Protein AF-0000000084804149 (afdb_homodimer)

Structure (mmCIF, N/CA/C/O backbone):
data_AF-0000000084804149-model_v1
#
loop_
_entity.id
_entity.type
_entity.pdbx_description
1 polymer 'Aminotransferase class I/classII large domain-containing protein'
#
loop_
_atom_site.group_PDB
_atom_site.id
_atom_site.type_symbol
_atom_site.label_atom_id
_atom_site.label_alt_id
_atom_site.label_comp_id
_atom_site.label_asym_id
_atom_site.label_entity_id
_atom_site.label_seq_id
_atom_site.pdbx_PDB_ins_code
_atom_site.Cartn_x
_atom_site.Cartn_y
_atom_site.Cartn_z
_atom_site.occupancy
_atom_site.B_iso_or_equiv
_atom_site.auth_seq_id
_atom_site.auth_comp_id
_atom_site.auth_asym_id
_atom_site.auth_atom_id
_atom_site.pdbx_PDB_model_num
ATOM 1 N N . MET A 1 1 ? 23.688 -0.954 12.914 1 82.38 1 MET A N 1
ATOM 2 C CA . MET A 1 1 ? 22.234 -0.888 12.953 1 82.38 1 MET A CA 1
ATOM 3 C C . MET A 1 1 ? 21.625 -2.18 12.43 1 82.38 1 MET A C 1
ATOM 5 O O . MET A 1 1 ? 20.453 -2.473 12.703 1 82.38 1 MET A O 1
ATOM 9 N N . GLU A 1 2 ? 22.422 -2.996 11.734 1 77.81 2 GLU A N 1
ATOM 10 C CA . GLU A 1 2 ? 21.938 -4.258 11.18 1 77.81 2 GLU A CA 1
ATOM 11 C C . GLU A 1 2 ? 21.359 -5.156 12.273 1 77.81 2 GLU A C 1
ATOM 13 O O . GLU A 1 2 ? 20.344 -5.82 12.062 1 77.81 2 GLU A O 1
ATOM 18 N N . GLY A 1 3 ? 22.031 -5.098 13.383 1 82.75 3 GLY A N 1
ATOM 19 C CA . GLY A 1 3 ? 21.578 -5.91 14.5 1 82.75 3 GLY A CA 1
ATOM 20 C C . GLY A 1 3 ? 20.266 -5.438 15.086 1 82.75 3 GLY A C 1
ATOM 21 O O . GLY A 1 3 ? 19.672 -6.113 15.938 1 82.75 3 GLY A O 1
ATOM 22 N N . LYS A 1 4 ? 19.734 -4.359 14.516 1 88.19 4 LYS A N 1
ATOM 23 C CA . LYS A 1 4 ? 18.547 -3.752 15.125 1 88.19 4 LYS A CA 1
ATOM 24 C C . LYS A 1 4 ? 17.328 -3.918 14.234 1 88.19 4 LYS A C 1
ATOM 26 O O . LYS A 1 4 ? 16.297 -3.27 14.453 1 88.19 4 LYS A O 1
ATOM 31 N N . LEU A 1 5 ? 17.406 -4.773 13.258 1 91.94 5 LEU A N 1
ATOM 32 C CA . LEU A 1 5 ? 16.234 -5.129 12.445 1 91.94 5 LEU A CA 1
ATOM 33 C C . LEU A 1 5 ? 15.242 -5.953 13.258 1 91.94 5 LEU A C 1
ATOM 35 O O . LEU A 1 5 ? 15.609 -6.582 14.25 1 91.94 5 LEU A O 1
ATOM 39 N N . SER A 1 6 ? 14.031 -5.855 12.945 1 92.19 6 SER A N 1
ATOM 40 C CA . SER A 1 6 ? 13.008 -6.664 13.602 1 92.19 6 SER A CA 1
ATOM 41 C C . SER A 1 6 ? 13.258 -8.156 13.391 1 92.19 6 SER A C 1
ATOM 43 O O . SER A 1 6 ? 14 -8.539 12.484 1 92.19 6 SER A O 1
ATOM 45 N N . GLU A 1 7 ? 12.625 -8.945 14.195 1 88.56 7 GLU A N 1
ATOM 46 C CA . GLU A 1 7 ? 12.719 -10.398 14.055 1 88.56 7 GLU A CA 1
ATOM 47 C C . GLU A 1 7 ? 12.203 -10.859 12.695 1 88.56 7 GLU A C 1
ATOM 49 O O . GLU A 1 7 ? 12.797 -11.734 12.062 1 88.56 7 GLU A O 1
ATOM 54 N N . ALA A 1 8 ? 11.133 -10.266 12.312 1 83.94 8 ALA A N 1
ATOM 55 C CA . ALA A 1 8 ? 10.555 -10.617 11.016 1 83.94 8 ALA A CA 1
ATOM 56 C C . ALA A 1 8 ? 11.539 -10.336 9.883 1 83.94 8 ALA A C 1
ATOM 58 O O . ALA A 1 8 ? 11.672 -11.148 8.961 1 83.94 8 ALA A O 1
ATOM 59 N N . SER A 1 9 ? 12.227 -9.25 9.922 1 87.12 9 SER A N 1
ATOM 60 C CA . SER A 1 9 ? 13.1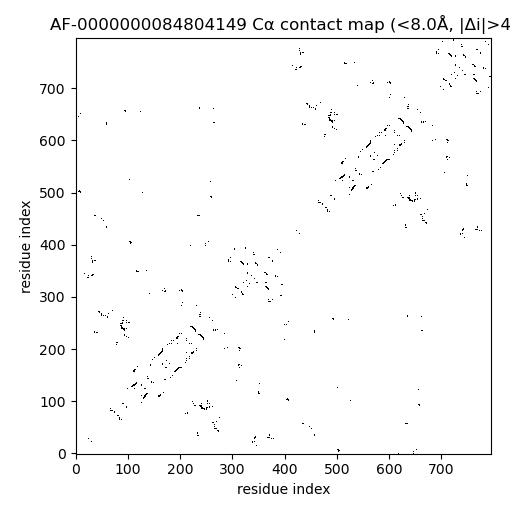8 -8.852 8.898 1 87.12 9 SER A CA 1
ATOM 61 C C . SER A 1 9 ? 14.422 -9.734 8.922 1 87.12 9 SER A C 1
ATOM 63 O O . SER A 1 9 ? 15.016 -10.016 7.883 1 87.12 9 SER A O 1
ATOM 65 N N . ARG A 1 10 ? 14.781 -10.109 10.039 1 85.44 10 ARG A N 1
ATOM 66 C CA . ARG A 1 10 ? 15.977 -10.945 10.172 1 85.44 10 ARG A CA 1
ATOM 67 C C . ARG A 1 10 ? 15.719 -12.344 9.625 1 85.44 10 ARG A C 1
ATOM 69 O O . ARG A 1 10 ? 16.641 -13.008 9.148 1 85.44 10 ARG A O 1
ATOM 76 N N . ARG A 1 11 ? 14.484 -12.758 9.648 1 77 11 ARG A N 1
ATOM 77 C CA . ARG A 1 11 ? 14.125 -14.086 9.164 1 77 11 ARG A CA 1
ATOM 78 C C . ARG A 1 11 ? 14.047 -14.117 7.645 1 77 11 ARG A C 1
ATOM 80 O O . ARG A 1 11 ? 14.109 -15.188 7.035 1 77 11 ARG A O 1
ATOM 87 N N . ALA A 1 12 ? 13.969 -12.891 7.211 1 73 12 ALA A N 1
ATOM 88 C CA . ALA A 1 12 ? 13.82 -12.836 5.762 1 73 12 ALA A CA 1
ATOM 89 C C . ALA A 1 12 ? 15.133 -13.172 5.059 1 73 12 ALA A C 1
ATOM 91 O O . ALA A 1 12 ? 16.141 -12.508 5.281 1 73 12 ALA A O 1
ATOM 92 N N . VAL A 1 13 ? 15.406 -14.312 4.648 1 61.81 13 VAL A N 1
ATOM 93 C CA . VAL A 1 13 ? 16.609 -14.75 3.943 1 61.81 13 VAL A CA 1
ATOM 94 C C . VAL A 1 13 ? 16.391 -14.641 2.436 1 61.81 13 VAL A C 1
ATOM 96 O O . VAL A 1 13 ? 15.281 -14.891 1.943 1 61.81 13 VAL A O 1
ATOM 99 N N . PRO A 1 14 ? 17.453 -14.031 1.902 1 60.12 14 PRO A N 1
ATOM 100 C CA . PRO A 1 14 ? 17.312 -14.055 0.444 1 60.12 14 PRO A CA 1
ATOM 101 C C . PRO A 1 14 ? 16.969 -15.438 -0.095 1 60.12 14 PRO A C 1
ATOM 103 O O . PRO A 1 14 ? 17.594 -16.422 0.298 1 60.12 14 PRO A O 1
ATOM 106 N N . SER A 1 15 ? 15.828 -15.5 -0.782 1 61.44 15 SER A N 1
ATOM 107 C CA . SER A 1 15 ? 15.359 -16.797 -1.273 1 61.44 15 SER A CA 1
ATOM 108 C C . SER A 1 15 ? 16.141 -17.234 -2.498 1 61.44 15 SER A C 1
ATOM 110 O O . SER A 1 15 ? 16.688 -16.406 -3.23 1 61.44 15 SER A O 1
ATOM 112 N N . PRO A 1 16 ? 16.609 -18.422 -2.51 1 63.97 16 PRO A N 1
ATOM 113 C CA . PRO A 1 16 ? 17.156 -18.953 -3.762 1 63.97 16 PRO A CA 1
ATOM 114 C C . PRO A 1 16 ? 16.406 -18.453 -4.992 1 63.97 16 PRO A C 1
ATOM 116 O O . PRO A 1 16 ? 17 -18.25 -6.051 1 63.97 16 PRO A O 1
ATOM 119 N N . ILE A 1 17 ? 15.266 -18.078 -4.742 1 69.88 17 ILE A N 1
ATOM 120 C CA . ILE A 1 17 ? 14.422 -17.594 -5.836 1 69.88 17 ILE A CA 1
ATOM 121 C C . ILE A 1 17 ? 14.875 -16.188 -6.254 1 69.88 17 ILE A C 1
ATOM 123 O O . ILE A 1 17 ? 14.891 -15.867 -7.441 1 69.88 17 ILE A O 1
ATOM 127 N N . GLN A 1 18 ? 15.305 -15.484 -5.301 1 72.38 18 GLN A N 1
ATOM 128 C CA . GLN A 1 18 ? 15.805 -14.148 -5.617 1 72.38 18 GLN A CA 1
ATOM 129 C C . GLN A 1 18 ? 17.078 -14.219 -6.449 1 72.38 18 GLN A C 1
ATOM 131 O O . GLN A 1 18 ? 17.281 -13.422 -7.367 1 72.38 18 GLN A O 1
ATOM 136 N N . GLN A 1 19 ? 17.922 -15.133 -6.152 1 78.56 19 GLN A N 1
ATOM 137 C CA . GLN A 1 19 ? 19.156 -15.328 -6.914 1 78.56 19 GLN A CA 1
ATOM 138 C C . GLN A 1 19 ? 18.844 -15.727 -8.359 1 78.56 19 GLN A C 1
ATOM 140 O O . GLN A 1 19 ? 19.531 -15.289 -9.281 1 78.56 19 GLN A O 1
ATOM 145 N N . LEU A 1 20 ? 17.891 -16.484 -8.531 1 87.5 20 LEU A N 1
ATOM 146 C CA . LEU A 1 20 ? 17.5 -16.938 -9.867 1 87.5 20 LEU A CA 1
ATOM 147 C C . LEU A 1 20 ? 16.953 -15.766 -10.688 1 87.5 20 LEU A C 1
ATOM 149 O O . LEU A 1 20 ? 17.156 -15.711 -11.906 1 87.5 20 LEU A O 1
ATOM 153 N N . SER A 1 21 ? 16.312 -14.852 -9.984 1 84.44 21 SER A N 1
ATOM 154 C CA . SER A 1 21 ? 15.828 -13.656 -10.672 1 84.44 21 SER A CA 1
ATOM 155 C C . SER A 1 21 ? 16.984 -12.82 -11.211 1 84.44 21 SER A C 1
ATOM 157 O O . SER A 1 21 ? 16.938 -12.336 -12.336 1 84.44 21 SER A O 1
ATOM 159 N N . HIS A 1 22 ? 18.031 -12.742 -10.445 1 83.19 22 HIS A N 1
ATOM 160 C CA . HIS A 1 22 ? 19.219 -12.008 -10.867 1 83.19 22 HIS A CA 1
ATOM 161 C C . HIS A 1 22 ? 19.906 -12.711 -12.031 1 83.19 22 HIS A C 1
ATOM 163 O O . HIS A 1 22 ? 20.359 -12.062 -12.977 1 83.19 22 HIS A O 1
ATOM 169 N N . LEU A 1 23 ? 20 -13.953 -11.898 1 88.75 23 LEU A N 1
ATOM 170 C CA . LEU A 1 23 ? 20.594 -14.75 -12.961 1 88.75 23 LEU A CA 1
ATOM 171 C C . LEU A 1 23 ? 19.828 -14.578 -14.266 1 88.75 23 LEU A C 1
ATOM 173 O O . LEU A 1 23 ? 20.422 -14.367 -15.328 1 88.75 23 LEU A O 1
ATOM 177 N N . ALA A 1 24 ? 18.578 -14.656 -14.234 1 92.56 24 ALA A N 1
ATOM 178 C CA . ALA A 1 24 ? 17.719 -14.516 -15.414 1 92.56 24 ALA A CA 1
ATOM 179 C C . ALA A 1 24 ? 17.922 -13.148 -16.078 1 92.56 24 ALA A C 1
ATOM 181 O O . ALA A 1 24 ? 17.969 -13.047 -17.297 1 92.56 24 ALA A O 1
ATOM 182 N N . GLN A 1 25 ? 18.047 -12.195 -15.234 1 87.56 25 GLN A N 1
ATOM 183 C CA . GLN A 1 25 ? 18.25 -10.844 -15.734 1 87.56 25 GLN A CA 1
ATOM 184 C C . GLN A 1 25 ? 19.625 -10.711 -16.406 1 87.56 25 GLN A C 1
ATOM 186 O O . GLN A 1 25 ? 19.75 -10.07 -17.453 1 87.56 25 GLN A O 1
ATOM 191 N N . SER A 1 26 ? 20.594 -11.25 -15.844 1 90.81 26 SER A N 1
ATOM 192 C CA . SER A 1 26 ? 21.969 -11.125 -16.328 1 90.81 26 SER A CA 1
ATOM 193 C C . SER A 1 26 ? 22.125 -11.758 -17.703 1 90.81 26 SER A C 1
ATOM 195 O O . SER A 1 26 ? 22.938 -11.312 -18.516 1 90.81 26 SER A O 1
ATOM 197 N N . VAL A 1 27 ? 21.281 -12.703 -18.047 1 93.56 27 VAL A N 1
ATOM 198 C CA . VAL A 1 27 ? 21.453 -13.398 -19.328 1 93.56 27 VAL A CA 1
ATOM 199 C C . VAL A 1 27 ? 20.328 -13.016 -20.281 1 93.56 27 VAL A C 1
ATOM 201 O O . VAL A 1 27 ? 20.25 -13.547 -21.391 1 93.56 27 VAL A O 1
ATOM 204 N N . GLY A 1 28 ? 19.422 -12.195 -19.781 1 93.69 28 GLY A N 1
ATOM 205 C CA . GLY A 1 28 ? 18.312 -11.781 -20.625 1 93.69 28 GLY A CA 1
ATOM 206 C C . GLY A 1 28 ? 17.344 -12.914 -20.953 1 93.69 28 GLY A C 1
ATOM 207 O O . GLY A 1 28 ? 16.938 -13.07 -22.109 1 93.69 28 GLY A O 1
ATOM 208 N N . ALA A 1 29 ? 17.062 -13.703 -20.016 1 97.06 29 ALA A N 1
ATOM 209 C CA . ALA A 1 29 ? 16.234 -14.891 -20.203 1 97.06 29 ALA A CA 1
ATOM 210 C C . ALA A 1 29 ? 14.797 -14.508 -20.547 1 97.06 29 ALA A C 1
ATOM 212 O O . ALA A 1 29 ? 14.281 -13.5 -20.062 1 97.06 29 ALA A O 1
ATOM 213 N N . VAL A 1 30 ? 14.211 -15.336 -21.422 1 97.69 30 VAL A N 1
ATOM 214 C CA . VAL A 1 30 ? 12.773 -15.234 -21.641 1 97.69 30 VAL A CA 1
ATOM 215 C C . VAL A 1 30 ? 12.039 -15.484 -20.328 1 97.69 30 VAL A C 1
ATOM 217 O O . VAL A 1 30 ? 12.312 -16.469 -19.641 1 97.69 30 VAL A O 1
ATOM 220 N N . ASN A 1 31 ? 11.117 -14.641 -19.984 1 96.38 31 ASN A N 1
ATOM 221 C CA . ASN A 1 31 ? 10.484 -14.664 -18.672 1 96.38 31 ASN A CA 1
ATOM 222 C C . ASN A 1 31 ? 9.234 -15.531 -18.672 1 96.38 31 ASN A C 1
ATOM 224 O O . ASN A 1 31 ? 8.156 -15.086 -19.062 1 96.38 31 ASN A O 1
ATOM 228 N N . LEU A 1 32 ? 9.32 -16.703 -18.203 1 98 32 LEU A N 1
ATOM 229 C CA . LEU A 1 32 ? 8.164 -17.531 -17.922 1 98 32 LEU A CA 1
ATOM 230 C C . LEU A 1 32 ? 8.016 -17.766 -16.422 1 98 32 LEU A C 1
ATOM 232 O O . LEU A 1 32 ? 7.367 -18.719 -15.992 1 98 32 LEU A O 1
ATOM 236 N N . ALA A 1 33 ? 8.75 -16.969 -15.648 1 95.5 33 ALA A N 1
ATOM 237 C CA . ALA A 1 33 ? 8.75 -17.094 -14.195 1 95.5 33 ALA A CA 1
ATOM 238 C C . ALA A 1 33 ? 7.621 -16.281 -13.57 1 95.5 33 ALA A C 1
ATOM 240 O O . ALA A 1 33 ? 6.891 -16.766 -12.711 1 95.5 33 ALA A O 1
ATOM 241 N N . GLU A 1 34 ? 7.473 -15.047 -14.039 1 92.38 34 GLU A N 1
ATOM 242 C CA . GLU A 1 34 ? 6.598 -14.102 -13.352 1 92.38 34 GLU A CA 1
ATOM 243 C C . GLU A 1 34 ? 5.203 -14.086 -13.969 1 92.38 34 GLU A C 1
ATOM 245 O O . GLU A 1 34 ? 5.059 -14.164 -15.195 1 92.38 34 GLU A O 1
ATOM 250 N N . GLY A 1 35 ? 4.234 -13.953 -13.109 1 93.56 35 GLY A N 1
ATOM 251 C CA . GLY A 1 35 ? 2.838 -14.062 -13.5 1 93.56 35 GLY A CA 1
ATOM 252 C C . GLY A 1 35 ? 2.229 -12.734 -13.922 1 93.56 35 GLY A C 1
ATOM 253 O O . GLY A 1 35 ? 1.151 -12.367 -13.453 1 93.56 35 GLY A O 1
ATOM 254 N N . PHE A 1 36 ? 2.914 -11.953 -14.742 1 94.62 36 PHE A N 1
ATOM 255 C CA . PHE A 1 36 ? 2.311 -10.766 -15.336 1 94.62 36 PHE A CA 1
ATOM 256 C C . PHE A 1 36 ? 2.52 -10.75 -16.844 1 94.62 36 PHE A C 1
ATOM 258 O O . PHE A 1 36 ? 3.547 -11.219 -17.344 1 94.62 36 PHE A O 1
ATOM 265 N N . PRO A 1 37 ? 1.593 -10.219 -17.594 1 97 37 PRO A N 1
ATOM 266 C CA . PRO A 1 37 ? 1.609 -10.25 -19.062 1 97 37 PRO A CA 1
ATOM 267 C C . PRO A 1 37 ? 2.664 -9.328 -19.672 1 97 37 PRO A C 1
ATOM 269 O O . PRO A 1 37 ? 3.064 -8.344 -19.031 1 97 37 PRO A O 1
ATOM 272 N N . ASP A 1 38 ? 3.123 -9.695 -20.828 1 96.81 38 ASP A N 1
ATOM 273 C CA . ASP A 1 38 ? 4.023 -8.812 -21.562 1 96.81 38 ASP A CA 1
ATOM 274 C C . ASP A 1 38 ? 3.369 -8.312 -22.844 1 96.81 38 ASP A C 1
ATOM 276 O O . ASP A 1 38 ? 4.059 -7.949 -23.797 1 96.81 38 ASP A O 1
ATOM 280 N N . PHE A 1 39 ? 2.076 -8.43 -22.953 1 97.38 39 PHE A N 1
ATOM 281 C CA . PHE A 1 39 ? 1.285 -7.852 -24.031 1 97.38 39 PHE A CA 1
ATOM 282 C C . PHE A 1 39 ? 0.462 -6.672 -23.531 1 97.38 39 PHE A C 1
ATOM 284 O O . PHE A 1 39 ? 0.317 -6.477 -22.328 1 97.38 39 PHE A O 1
ATOM 291 N N . PRO A 1 40 ? -0.136 -5.832 -24.391 1 97.25 40 PRO A N 1
ATOM 292 C CA . PRO A 1 40 ? -0.781 -4.578 -23.984 1 97.25 40 PRO A CA 1
ATOM 293 C C . PRO A 1 40 ? -2.068 -4.809 -23.203 1 97.25 40 PRO A C 1
ATOM 295 O O . PRO A 1 40 ? -2.781 -5.785 -23.438 1 97.25 40 PRO A O 1
ATOM 298 N N . ALA A 1 41 ? -2.309 -3.9 -22.297 1 97.69 41 ALA A N 1
ATOM 299 C CA . ALA A 1 41 ? -3.615 -3.826 -21.656 1 97.69 41 ALA A CA 1
ATOM 300 C C . ALA A 1 41 ? -4.688 -3.361 -22.625 1 97.69 41 ALA A C 1
ATOM 302 O O . ALA A 1 41 ? -4.375 -2.811 -23.688 1 97.69 41 ALA A O 1
ATOM 303 N N . PRO A 1 42 ? -5.938 -3.588 -22.328 1 97.44 42 PRO A N 1
ATOM 304 C CA . PRO A 1 42 ? -7.008 -3.139 -23.219 1 97.44 42 PRO A CA 1
ATOM 305 C C . PRO A 1 42 ? -6.969 -1.635 -23.469 1 97.44 42 PRO A C 1
ATOM 307 O O . PRO A 1 42 ? -6.793 -0.85 -22.531 1 97.44 42 PRO A O 1
ATOM 310 N N . ALA A 1 43 ? -7.191 -1.241 -24.688 1 97.38 43 ALA A N 1
ATOM 311 C CA . ALA A 1 43 ? -7.051 0.146 -25.125 1 97.38 43 ALA A CA 1
ATOM 312 C C . ALA A 1 43 ? -8.016 1.058 -24.375 1 97.38 43 ALA A C 1
ATOM 314 O O . ALA A 1 43 ? -7.656 2.168 -23.984 1 97.38 43 ALA A O 1
ATOM 315 N N . HIS A 1 44 ? -9.234 0.61 -24.203 1 96.81 44 HIS A N 1
ATOM 316 C CA . HIS A 1 44 ? -10.25 1.451 -23.578 1 96.81 44 HIS A CA 1
ATOM 317 C C . HIS A 1 44 ? -9.922 1.683 -22.094 1 96.81 44 HIS A C 1
ATOM 319 O O . HIS A 1 44 ? -10.258 2.734 -21.547 1 96.81 44 HIS A O 1
ATOM 325 N N . VAL A 1 45 ? -9.305 0.732 -21.453 1 98.31 45 VAL A N 1
ATOM 326 C CA . VAL A 1 45 ? -8.906 0.863 -20.062 1 98.31 45 VAL A CA 1
ATOM 327 C C . VAL A 1 45 ? -7.762 1.867 -19.938 1 98.31 45 VAL A C 1
ATOM 329 O O . VAL A 1 45 ? -7.781 2.746 -19.078 1 98.31 45 VAL A O 1
ATOM 332 N N . LYS A 1 46 ? -6.754 1.818 -20.812 1 98.69 46 LYS A N 1
ATOM 333 C CA . LYS A 1 46 ? -5.641 2.764 -20.844 1 98.69 46 LYS A CA 1
ATOM 334 C C . LYS A 1 46 ? -6.133 4.184 -21.094 1 98.69 46 LYS A C 1
ATOM 336 O O . LYS A 1 46 ? -5.668 5.133 -20.453 1 98.69 46 LYS A O 1
ATOM 341 N N . ALA A 1 47 ? -7.078 4.305 -22.016 1 98.56 47 ALA A N 1
ATOM 342 C CA . ALA A 1 47 ? -7.637 5.609 -22.344 1 98.56 47 ALA A CA 1
ATOM 343 C C . ALA A 1 47 ? -8.336 6.234 -21.141 1 98.56 47 ALA A C 1
ATOM 345 O O . ALA A 1 47 ? -8.234 7.445 -20.922 1 98.56 47 ALA A O 1
ATOM 346 N N . ALA A 1 48 ? -9.062 5.43 -20.391 1 98.75 48 ALA A N 1
ATOM 347 C CA . ALA A 1 48 ? -9.758 5.914 -19.203 1 98.75 48 ALA A CA 1
ATOM 348 C C . ALA A 1 48 ? -8.773 6.434 -18.156 1 98.75 48 ALA A C 1
ATOM 350 O O . ALA A 1 48 ? -9.039 7.445 -17.5 1 98.75 48 ALA A O 1
ATOM 351 N N . ALA A 1 49 ? -7.672 5.754 -17.984 1 98.88 49 ALA A N 1
ATOM 352 C CA . ALA A 1 49 ? -6.652 6.195 -17.047 1 98.88 49 ALA A CA 1
ATOM 353 C C . ALA A 1 49 ? -6.043 7.523 -17.469 1 98.88 49 ALA A C 1
ATOM 355 O O . ALA A 1 49 ? -5.879 8.43 -16.656 1 98.88 49 ALA A O 1
ATOM 356 N N . ALA A 1 50 ? -5.672 7.586 -18.734 1 98.75 50 ALA A N 1
ATOM 357 C CA . ALA A 1 50 ? -5.098 8.82 -19.266 1 98.75 50 ALA A CA 1
ATOM 358 C C . ALA A 1 50 ? -6.066 9.992 -19.109 1 98.75 50 ALA A C 1
ATOM 360 O O . ALA A 1 50 ? -5.656 11.102 -18.766 1 98.75 50 ALA A O 1
ATOM 361 N N . ALA A 1 51 ? -7.328 9.742 -19.359 1 98.75 51 ALA A N 1
ATOM 362 C CA . ALA A 1 51 ? -8.352 10.781 -19.25 1 98.75 51 ALA A CA 1
ATOM 363 C C . ALA A 1 51 ? -8.469 11.258 -17.797 1 98.75 51 ALA A C 1
ATOM 365 O O . ALA A 1 51 ? -8.656 12.453 -17.547 1 98.75 51 ALA A O 1
ATOM 366 N N . ALA A 1 52 ? -8.422 10.352 -16.844 1 98.81 52 ALA A N 1
ATOM 367 C CA . ALA A 1 52 ? -8.5 10.711 -15.438 1 98.81 52 ALA A CA 1
ATOM 368 C C . ALA A 1 52 ? -7.332 11.602 -15.031 1 98.81 52 ALA A C 1
ATOM 370 O O . ALA A 1 52 ? -7.516 12.586 -14.312 1 98.81 52 ALA A O 1
ATOM 371 N N . ILE A 1 53 ? -6.117 11.25 -15.469 1 98.88 53 ILE A N 1
ATOM 372 C CA . ILE A 1 53 ? -4.922 12.031 -15.18 1 98.88 53 ILE A CA 1
ATOM 373 C C . ILE A 1 53 ? -5.074 13.438 -15.766 1 98.88 53 ILE A C 1
ATOM 375 O O . ILE A 1 53 ? -4.793 14.43 -15.094 1 98.88 53 ILE A O 1
ATOM 379 N N . ALA A 1 54 ? -5.555 13.492 -16.953 1 98.44 54 ALA A N 1
ATOM 380 C CA . ALA A 1 54 ? -5.699 14.758 -17.672 1 98.44 54 ALA A CA 1
ATOM 381 C C . ALA A 1 54 ? -6.746 15.648 -17 1 98.44 54 ALA A C 1
ATOM 383 O O . ALA A 1 54 ? -6.617 16.875 -17 1 98.44 54 ALA A O 1
ATOM 384 N N . SER A 1 55 ? -7.77 15.039 -16.469 1 98.06 55 SER A N 1
ATOM 385 C CA . SER A 1 55 ? -8.852 15.773 -15.812 1 98.06 55 SER A CA 1
ATOM 386 C C . SER A 1 55 ? -8.484 16.125 -14.375 1 98.06 55 SER A C 1
ATOM 388 O O . SER A 1 55 ? -9.344 16.562 -13.602 1 98.06 55 SER A O 1
ATOM 390 N N . ASP A 1 56 ? -7.254 15.82 -13.93 1 97.75 56 ASP A N 1
ATOM 391 C CA . ASP A 1 56 ? -6.641 16.172 -12.648 1 97.75 56 ASP A CA 1
ATOM 392 C C . ASP A 1 56 ? -7.328 15.438 -11.492 1 97.75 56 ASP A C 1
ATOM 394 O O . ASP A 1 56 ? -7.48 15.992 -10.406 1 97.75 56 ASP A O 1
ATOM 398 N N . LEU A 1 57 ? -7.828 14.266 -11.781 1 98.12 57 LEU A N 1
ATOM 399 C CA . LEU A 1 57 ? -8.211 13.344 -10.711 1 98.12 57 LEU A CA 1
ATOM 400 C C . LEU A 1 57 ? -6.984 12.633 -10.148 1 98.12 57 LEU A C 1
ATOM 402 O O . LEU A 1 57 ? -6.902 11.398 -10.195 1 98.12 57 LEU A O 1
ATOM 406 N N . ASN A 1 58 ? -6.039 13.461 -9.656 1 98.62 58 ASN A N 1
ATOM 407 C CA . ASN A 1 58 ? -4.711 12.977 -9.289 1 98.62 58 ASN A CA 1
ATOM 408 C C . ASN A 1 58 ? -4.492 13.039 -7.777 1 98.62 58 ASN A C 1
ATOM 410 O O . ASN A 1 58 ? -3.404 12.734 -7.289 1 98.62 58 ASN A O 1
ATOM 414 N N . GLN A 1 59 ? -5.488 13.445 -6.961 1 98.06 59 GLN A N 1
ATOM 415 C CA . GLN A 1 59 ? -5.387 13.539 -5.508 1 98.06 59 GLN A CA 1
ATOM 416 C C . GLN A 1 59 ? -6.008 12.312 -4.832 1 98.06 59 GLN A C 1
ATOM 418 O O . GLN A 1 59 ? -6.695 11.523 -5.48 1 98.06 59 GLN A O 1
ATOM 423 N N . TYR A 1 60 ? -5.73 12.172 -3.496 1 95.12 60 TYR A N 1
ATOM 424 C CA . TYR A 1 60 ? -6.375 11.109 -2.736 1 95.12 60 TYR A CA 1
ATOM 425 C C . TYR A 1 60 ? -7.844 10.977 -3.123 1 95.12 60 TYR A C 1
ATOM 427 O O . TYR A 1 60 ? -8.539 11.984 -3.285 1 95.12 60 TYR A O 1
ATOM 435 N N . ARG A 1 61 ? -8.25 9.633 -3.27 1 92.38 61 ARG A N 1
ATOM 436 C CA . ARG A 1 61 ? -9.641 9.484 -3.68 1 92.38 61 ARG A CA 1
ATOM 437 C C . ARG A 1 61 ? -10.164 8.086 -3.348 1 92.38 61 ARG A C 1
ATOM 439 O O . ARG A 1 61 ? -9.398 7.121 -3.34 1 92.38 61 ARG A O 1
ATOM 446 N N . HIS A 1 62 ? -11.414 8.055 -2.984 1 95.56 62 HIS A N 1
ATOM 447 C CA . HIS A 1 62 ? -12.234 6.852 -3.023 1 95.56 62 HIS A CA 1
ATOM 448 C C . HIS A 1 62 ? -13.273 6.93 -4.141 1 95.56 62 HIS A C 1
ATOM 450 O O . HIS A 1 62 ? -14.148 7.797 -4.121 1 95.56 62 HIS A O 1
ATOM 456 N N . VAL A 1 63 ? -13.172 6.094 -5.105 1 98 63 VAL A N 1
ATOM 457 C CA . VAL A 1 63 ? -14.102 6.102 -6.227 1 98 63 VAL A CA 1
ATOM 458 C C . VAL A 1 63 ? -15.234 5.113 -5.965 1 98 63 VAL A C 1
ATOM 460 O O . VAL A 1 63 ? -15.102 3.918 -6.234 1 98 63 VAL A O 1
ATOM 463 N N . GLN A 1 64 ? -16.328 5.605 -5.539 1 97.75 64 GLN A N 1
ATOM 464 C CA . GLN A 1 64 ? -17.484 4.82 -5.145 1 97.75 64 GLN A CA 1
ATOM 465 C C . GLN A 1 64 ? -17.969 3.945 -6.297 1 97.75 64 GLN A C 1
ATOM 467 O O . GLN A 1 64 ? -18.484 2.844 -6.074 1 97.75 64 GLN A O 1
ATOM 472 N N . GLY A 1 65 ? -17.797 4.352 -7.504 1 98.62 65 GLY A N 1
ATOM 473 C CA . GLY A 1 65 ? -18.234 3.625 -8.688 1 98.62 65 GLY A CA 1
ATOM 474 C C . GLY A 1 65 ? -17.688 2.211 -8.758 1 98.62 65 GLY A C 1
ATOM 475 O O . GLY A 1 65 ? -18.359 1.31 -9.266 1 98.62 65 GLY A O 1
ATOM 476 N N . ILE A 1 66 ? -16.5 1.97 -8.258 1 98.81 66 ILE A N 1
ATOM 477 C CA . ILE A 1 66 ? -15.922 0.633 -8.227 1 98.81 66 ILE A CA 1
ATOM 478 C C . ILE A 1 66 ? -16.797 -0.294 -7.387 1 98.81 66 ILE A C 1
ATOM 480 O O . ILE A 1 66 ? -17.156 -1.387 -7.832 1 98.81 66 ILE A O 1
ATOM 484 N N . CYS A 1 67 ? -17.141 0.175 -6.203 1 98.88 67 CYS A N 1
ATOM 485 C CA . CYS A 1 67 ? -17.969 -0.61 -5.289 1 98.88 67 CYS A CA 1
ATOM 486 C C . CYS A 1 67 ? -19.328 -0.9 -5.898 1 98.88 67 CYS A C 1
ATOM 488 O O . CYS A 1 67 ? -19.859 -2.008 -5.762 1 98.88 67 CYS A O 1
ATOM 490 N N . ASP A 1 68 ? -19.922 0.109 -6.594 1 98.88 68 ASP A N 1
ATOM 491 C CA . ASP A 1 68 ? -21.234 -0.045 -7.215 1 98.88 68 ASP A CA 1
ATOM 492 C C . ASP A 1 68 ? -21.219 -1.146 -8.273 1 98.88 68 ASP A C 1
ATOM 494 O O . ASP A 1 68 ? -22.078 -2.023 -8.281 1 98.88 68 ASP A O 1
ATOM 498 N N . VAL A 1 69 ? -20.25 -1.105 -9.141 1 98.75 69 VAL A N 1
ATOM 499 C CA . VAL A 1 69 ? -20.156 -2.07 -10.234 1 98.75 69 VAL A CA 1
ATOM 500 C C . VAL A 1 69 ? -19.875 -3.463 -9.672 1 98.75 69 VAL A C 1
ATOM 502 O O . VAL A 1 69 ? -20.438 -4.453 -10.133 1 98.75 69 VAL A O 1
ATOM 505 N N . LEU A 1 70 ? -19 -3.555 -8.664 1 98.75 70 LEU A N 1
ATOM 506 C CA . LEU A 1 70 ? -18.672 -4.84 -8.062 1 98.75 70 LEU A CA 1
ATOM 507 C C . LEU A 1 70 ? -19.891 -5.457 -7.383 1 98.75 70 LEU A C 1
ATOM 509 O O . LEU A 1 70 ? -20.109 -6.664 -7.477 1 98.75 70 LEU A O 1
ATOM 513 N N . SER A 1 71 ? -20.609 -4.613 -6.66 1 98.75 71 SER A N 1
ATOM 514 C CA . SER A 1 71 ? -21.828 -5.094 -6.016 1 98.75 71 SER A CA 1
ATOM 515 C C . SER A 1 71 ? -22.781 -5.703 -7.031 1 98.75 71 SER A C 1
ATOM 517 O O . SER A 1 71 ? -23.328 -6.793 -6.812 1 98.75 71 SER A O 1
ATOM 519 N N . GLU A 1 72 ? -22.984 -5.047 -8.117 1 98.38 72 GLU A N 1
ATOM 520 C CA . GLU A 1 72 ? -23.875 -5.539 -9.172 1 98.38 72 GLU A CA 1
ATOM 521 C C . GLU A 1 72 ? -23.344 -6.832 -9.781 1 98.38 72 GLU A C 1
ATOM 523 O O . GLU A 1 72 ? -24.109 -7.762 -10.047 1 98.38 72 GLU A O 1
ATOM 528 N N . THR A 1 73 ? -22.094 -6.875 -10 1 97.31 73 THR A N 1
ATOM 529 C CA . THR A 1 73 ? -21.469 -8.047 -10.602 1 97.31 73 THR A CA 1
ATOM 530 C C . THR A 1 73 ? -21.578 -9.25 -9.68 1 97.31 73 THR A C 1
ATOM 532 O O . THR A 1 73 ? -21.859 -10.367 -10.125 1 97.31 73 THR A O 1
ATOM 535 N N . MET A 1 74 ? -21.312 -9.062 -8.391 1 97.88 74 MET A N 1
ATOM 536 C CA . MET A 1 74 ? -21.375 -10.148 -7.414 1 97.88 74 MET A CA 1
ATOM 537 C C . MET A 1 74 ? -22.797 -10.703 -7.324 1 97.88 74 MET A C 1
ATOM 539 O O . MET A 1 74 ? -22.984 -11.914 -7.188 1 97.88 74 MET A O 1
ATOM 543 N N . LYS A 1 75 ? -23.75 -9.805 -7.402 1 98 75 LYS A N 1
ATOM 544 C CA . LYS A 1 75 ? -25.156 -10.242 -7.426 1 98 75 LYS A CA 1
ATOM 545 C C . LYS A 1 75 ? -25.438 -11.078 -8.664 1 98 75 LYS A C 1
ATOM 547 O O . LYS A 1 75 ? -26 -12.172 -8.562 1 98 75 LYS A O 1
ATOM 552 N N . ARG A 1 76 ? -25.062 -10.648 -9.75 1 96.12 76 ARG A N 1
ATOM 553 C CA . ARG A 1 76 ? -25.359 -11.281 -11.031 1 96.12 76 ARG A CA 1
ATOM 554 C C . ARG A 1 76 ? -24.656 -12.617 -11.164 1 96.12 76 ARG A C 1
ATOM 556 O O . ARG A 1 76 ? -25.25 -13.609 -11.586 1 96.12 76 ARG A O 1
ATOM 563 N N . GLU A 1 77 ? -23.406 -12.656 -10.758 1 94.06 77 GLU A N 1
ATOM 564 C CA . GLU A 1 77 ? -22.562 -13.812 -11.055 1 94.06 77 GLU A CA 1
ATOM 565 C C . GLU A 1 77 ? -22.609 -14.836 -9.922 1 94.06 77 GLU A C 1
ATOM 567 O O . GLU A 1 77 ? -22.453 -16.031 -10.148 1 94.06 77 GLU A O 1
ATOM 572 N N . HIS A 1 78 ? -22.812 -14.344 -8.695 1 95.62 78 HIS A N 1
ATOM 573 C CA . HIS A 1 78 ? -22.656 -15.25 -7.562 1 95.62 78 HIS A CA 1
ATOM 574 C C . HIS A 1 78 ? -23.875 -15.227 -6.66 1 95.62 78 HIS A C 1
ATOM 576 O O . HIS A 1 78 ? -23.953 -15.977 -5.68 1 95.62 78 HIS A O 1
ATOM 582 N N . GLY A 1 79 ? -24.844 -14.383 -6.926 1 96.56 79 GLY A N 1
ATOM 583 C CA . GLY A 1 79 ? -26 -14.258 -6.059 1 96.56 79 GLY A CA 1
ATOM 584 C C . GLY A 1 79 ? -25.672 -13.664 -4.703 1 96.56 79 GLY A C 1
ATOM 585 O O . GLY A 1 79 ? -26.359 -13.938 -3.715 1 96.56 79 GLY A O 1
ATOM 586 N N . LEU A 1 80 ? -24.578 -12.922 -4.629 1 97.69 80 LEU A N 1
ATOM 587 C CA . LEU A 1 80 ? -24.156 -12.273 -3.396 1 97.69 80 LEU A CA 1
ATOM 588 C C . LEU A 1 80 ? -24.719 -10.859 -3.305 1 97.69 80 LEU A C 1
ATOM 590 O O . LEU A 1 80 ? -24.5 -10.039 -4.199 1 97.69 80 LEU A O 1
ATOM 594 N N . TYR A 1 81 ? -25.422 -10.594 -2.273 1 98 81 TYR A N 1
ATOM 595 C CA . TYR A 1 81 ? -25.953 -9.266 -2.031 1 98 81 TYR A CA 1
ATOM 596 C C . TYR A 1 81 ? -25.094 -8.492 -1.042 1 98 81 TYR A C 1
ATOM 598 O O . TYR A 1 81 ? -25.156 -8.727 0.167 1 98 81 TYR A O 1
ATOM 606 N N . VAL A 1 82 ? -24.359 -7.543 -1.528 1 98.38 82 VAL A N 1
ATOM 607 C CA . VAL A 1 82 ? -23.453 -6.746 -0.714 1 98.38 82 VAL A CA 1
ATOM 608 C C . VAL A 1 82 ? -23.797 -5.266 -0.844 1 98.38 82 VAL A C 1
ATOM 610 O O . VAL A 1 82 ? -24.266 -4.82 -1.9 1 98.38 82 VAL A O 1
ATOM 613 N N . ASP A 1 83 ? -23.641 -4.492 0.211 1 98.75 83 ASP A N 1
ATOM 614 C CA . ASP A 1 83 ? -23.891 -3.051 0.2 1 98.75 83 ASP A CA 1
ATOM 615 C C . ASP A 1 83 ? -22.672 -2.297 -0.334 1 98.75 83 ASP A C 1
ATOM 617 O O . ASP A 1 83 ? -21.609 -2.275 0.305 1 98.75 83 ASP A O 1
ATOM 621 N N . PRO A 1 84 ? -22.797 -1.639 -1.503 1 98.62 84 PRO A N 1
ATOM 622 C CA . PRO A 1 84 ? -21.641 -0.956 -2.084 1 98.62 84 PRO A CA 1
ATOM 623 C C . PRO A 1 84 ? -21.156 0.208 -1.226 1 98.62 84 PRO A C 1
ATOM 625 O O . PRO A 1 84 ? -20.016 0.667 -1.391 1 98.62 84 PRO A O 1
ATOM 628 N N . LEU A 1 85 ? -21.859 0.682 -0.3 1 97.5 85 LEU A N 1
ATOM 629 C CA . LEU A 1 85 ? -21.484 1.831 0.517 1 97.5 85 LEU A CA 1
ATOM 630 C C . LEU A 1 85 ? -20.672 1.395 1.724 1 97.5 85 LEU A C 1
ATOM 632 O O . LEU A 1 85 ? -19.875 2.176 2.258 1 97.5 85 LEU A O 1
ATOM 636 N N . THR A 1 86 ? -20.812 0.117 2.123 1 97.81 86 THR A N 1
ATOM 637 C CA . THR A 1 86 ? -20.234 -0.218 3.418 1 97.81 86 THR A CA 1
ATOM 638 C C . THR A 1 86 ? -19.328 -1.442 3.305 1 97.81 86 THR A C 1
ATOM 640 O O . THR A 1 86 ? -18.453 -1.65 4.145 1 97.81 86 THR A O 1
ATOM 643 N N . ASP A 1 87 ? -19.469 -2.27 2.32 1 98.81 87 ASP A N 1
ATOM 644 C CA . ASP A 1 87 ? -18.953 -3.635 2.406 1 98.81 87 ASP A CA 1
ATOM 645 C C . ASP A 1 87 ? -17.641 -3.771 1.661 1 98.81 87 ASP A C 1
ATOM 647 O O . ASP A 1 87 ? -17.109 -4.879 1.52 1 98.81 87 ASP A O 1
ATOM 651 N N . PHE A 1 88 ? -17.078 -2.617 1.146 1 98.88 88 PHE A N 1
ATOM 652 C CA . PHE A 1 88 ? -15.867 -2.707 0.346 1 98.88 88 PHE A CA 1
ATOM 653 C C . PHE A 1 88 ? -14.766 -1.843 0.94 1 98.88 88 PHE A C 1
ATOM 655 O O . PHE A 1 88 ? -15.039 -0.807 1.55 1 98.88 88 PHE A O 1
ATOM 662 N N . ALA A 1 89 ? -13.547 -2.281 0.82 1 98.69 89 ALA A N 1
ATOM 663 C CA . ALA A 1 89 ? -12.32 -1.491 0.94 1 98.69 89 ALA A CA 1
ATOM 664 C C . ALA A 1 89 ? -11.5 -1.556 -0.343 1 98.69 89 ALA A C 1
ATOM 666 O O . ALA A 1 89 ? -11.023 -2.625 -0.728 1 98.69 89 ALA A O 1
ATOM 667 N N . ILE A 1 90 ? -11.383 -0.443 -1.081 1 98.88 90 ILE A N 1
ATOM 668 C CA . ILE A 1 90 ? -10.508 -0.385 -2.252 1 98.88 90 ILE A CA 1
ATOM 669 C C . ILE A 1 90 ? -9.062 -0.203 -1.808 1 98.88 90 ILE A C 1
ATOM 671 O O . ILE A 1 90 ? -8.75 0.707 -1.034 1 98.88 90 ILE A O 1
ATOM 675 N N . CYS A 1 91 ? -8.188 -1.052 -2.248 1 98.81 91 CYS A N 1
ATOM 676 C CA . CYS A 1 91 ? -6.82 -1.134 -1.747 1 98.81 91 CYS A CA 1
ATOM 677 C C . CYS A 1 91 ? -5.816 -1.093 -2.893 1 98.81 91 CYS A C 1
ATOM 679 O O . CYS A 1 91 ? -6.203 -1.026 -4.062 1 98.81 91 CYS A O 1
ATOM 681 N N . CYS A 1 92 ? -4.539 -1.066 -2.541 1 98.62 92 CYS A N 1
ATOM 682 C CA . CYS A 1 92 ? -3.455 -1.091 -3.516 1 98.62 92 CYS A CA 1
ATOM 683 C C . CYS A 1 92 ? -3.178 -2.514 -3.988 1 98.62 92 CYS A C 1
ATOM 685 O O . CYS A 1 92 ? -2.117 -3.07 -3.707 1 98.62 92 CYS A O 1
ATOM 687 N N . GLY A 1 93 ? -4.094 -3.033 -4.758 1 98.44 93 GLY A N 1
ATOM 688 C CA . GLY A 1 93 ? -4.004 -4.402 -5.238 1 98.44 93 GLY A CA 1
ATOM 689 C C . GLY A 1 93 ? -4.535 -5.418 -4.246 1 98.44 93 GLY A C 1
ATOM 690 O O . GLY A 1 93 ? -4.895 -5.066 -3.121 1 98.44 93 GLY A O 1
ATOM 691 N N . GLN A 1 94 ? -4.672 -6.66 -4.73 1 98.56 94 GLN A N 1
ATOM 692 C CA . GLN A 1 94 ? -5.121 -7.758 -3.879 1 98.56 94 GLN A CA 1
ATOM 693 C C . GLN A 1 94 ? -4.125 -8.016 -2.752 1 98.56 94 GLN A C 1
ATOM 695 O O . GLN A 1 94 ? -4.52 -8.352 -1.632 1 98.56 94 GLN A O 1
ATOM 700 N N . SER A 1 95 ? -2.844 -7.84 -3.016 1 97.88 95 SER A N 1
ATOM 701 C CA . SER A 1 95 ? -1.818 -8.062 -2.002 1 97.88 95 SER A CA 1
ATOM 702 C C . SER A 1 95 ? -2.062 -7.199 -0.77 1 97.88 95 SER A C 1
ATOM 704 O O . SER A 1 95 ? -2.025 -7.691 0.359 1 97.88 95 SER A O 1
ATOM 706 N N . GLU A 1 96 ? -2.342 -5.957 -0.992 1 98.75 96 GLU A N 1
ATOM 707 C CA . GLU A 1 96 ? -2.559 -5.062 0.141 1 98.75 96 GLU A CA 1
ATOM 708 C C . GLU A 1 96 ? -3.91 -5.32 0.801 1 98.75 96 GLU A C 1
ATOM 710 O O . GLU A 1 96 ? -4.047 -5.195 2.02 1 98.75 96 GLU A O 1
ATOM 715 N N . ALA A 1 97 ? -4.934 -5.625 -0.019 1 98.88 97 ALA A N 1
ATOM 716 C CA . ALA A 1 97 ? -6.223 -6.012 0.547 1 98.88 97 ALA A CA 1
ATOM 717 C C . ALA A 1 97 ? -6.074 -7.195 1.496 1 98.88 97 ALA A C 1
ATOM 719 O O . ALA A 1 97 ? -6.668 -7.211 2.576 1 98.88 97 ALA A O 1
ATOM 720 N N . PHE A 1 98 ? -5.266 -8.148 1.082 1 98.88 98 PHE A N 1
ATOM 721 C CA . PHE A 1 98 ? -5 -9.32 1.906 1 98.88 98 PHE A CA 1
ATOM 722 C C . PHE A 1 98 ? -4.281 -8.93 3.191 1 98.88 98 PHE A C 1
ATOM 724 O O . PHE A 1 98 ? -4.672 -9.352 4.281 1 98.88 98 PHE A O 1
ATOM 731 N N . ALA A 1 99 ? -3.234 -8.172 3.078 1 98.5 99 ALA A N 1
ATOM 732 C CA . ALA A 1 99 ? -2.486 -7.73 4.25 1 98.5 99 ALA A CA 1
ATOM 733 C C . ALA A 1 99 ? -3.389 -6.984 5.23 1 98.5 99 ALA A C 1
ATOM 735 O O . ALA A 1 99 ? -3.385 -7.27 6.43 1 98.5 99 ALA A O 1
ATOM 736 N N . ALA A 1 100 ? -4.156 -6.012 4.703 1 98.56 100 ALA A N 1
ATOM 737 C CA . ALA A 1 100 ? -5.059 -5.23 5.543 1 98.56 100 ALA A CA 1
ATOM 738 C C . ALA A 1 100 ? -6.082 -6.129 6.234 1 98.56 100 ALA A C 1
ATOM 740 O O . ALA A 1 100 ? -6.418 -5.914 7.402 1 98.56 100 ALA A O 1
ATOM 741 N N . ALA A 1 101 ? -6.605 -7.129 5.512 1 98.81 101 ALA A N 1
ATOM 742 C CA . ALA A 1 101 ? -7.547 -8.078 6.094 1 98.81 101 ALA A CA 1
ATOM 743 C C . ALA A 1 101 ? -6.902 -8.867 7.234 1 98.81 101 ALA A C 1
ATOM 745 O O . ALA A 1 101 ? -7.508 -9.047 8.289 1 98.81 101 ALA A O 1
ATOM 746 N N . VAL A 1 102 ? -5.711 -9.312 7.008 1 98.56 102 VAL A N 1
ATOM 747 C CA . VAL A 1 102 ? -4.984 -10.078 8.016 1 98.56 102 VAL A CA 1
ATOM 748 C C . VAL A 1 102 ? -4.785 -9.234 9.266 1 98.56 102 VAL A C 1
ATOM 750 O O . VAL A 1 102 ? -5.094 -9.672 10.383 1 98.56 102 VAL A O 1
ATOM 753 N N . PHE A 1 103 ? -4.34 -8 9.086 1 97.62 103 PHE A N 1
ATOM 754 C CA . PHE A 1 103 ? -4.121 -7.117 10.227 1 97.62 103 PHE A CA 1
ATOM 755 C C . PHE A 1 103 ? -5.438 -6.809 10.93 1 97.62 103 PHE A C 1
ATOM 757 O O . PHE A 1 103 ? -5.465 -6.613 12.148 1 97.62 103 PHE A O 1
ATOM 764 N N . ALA A 1 104 ? -6.477 -6.789 10.219 1 97.69 104 ALA A N 1
ATOM 765 C CA . ALA A 1 104 ? -7.781 -6.426 10.766 1 97.69 104 ALA A CA 1
ATOM 766 C C . ALA A 1 104 ? -8.328 -7.539 11.656 1 97.69 104 ALA A C 1
ATOM 768 O O . ALA A 1 104 ? -9.133 -7.289 12.555 1 97.69 104 ALA A O 1
ATOM 769 N N . ILE A 1 105 ? -7.852 -8.836 11.461 1 98 105 ILE A N 1
ATOM 770 C CA . ILE A 1 105 ? -8.586 -9.883 12.156 1 98 105 ILE A CA 1
ATOM 771 C C . ILE A 1 105 ? -7.621 -10.742 12.969 1 98 105 ILE A C 1
ATOM 773 O O . ILE A 1 105 ? -8.039 -11.516 13.828 1 98 105 ILE A O 1
ATOM 777 N N . ILE A 1 106 ? -6.328 -10.703 12.719 1 97.75 106 ILE A N 1
ATOM 778 C CA . ILE A 1 106 ? -5.391 -11.648 13.328 1 97.75 106 ILE A CA 1
ATOM 779 C C . ILE A 1 106 ? -4.727 -11 14.539 1 97.75 106 ILE A C 1
ATOM 781 O O . ILE A 1 106 ? -4.266 -9.859 14.469 1 97.75 106 ILE A O 1
ATOM 785 N N . ASP A 1 107 ? -4.676 -11.656 15.594 1 96.06 107 ASP A N 1
ATOM 786 C CA . ASP A 1 107 ? -3.928 -11.32 16.797 1 96.06 107 ASP A CA 1
ATOM 787 C C . ASP A 1 107 ? -2.768 -12.289 17.016 1 96.06 107 ASP A C 1
ATOM 789 O O . ASP A 1 107 ? -2.723 -13.359 16.406 1 96.06 107 ASP A O 1
ATOM 793 N N . PRO A 1 108 ? -1.786 -11.883 17.875 1 94.94 108 PRO A N 1
ATOM 794 C CA . PRO A 1 108 ? -0.68 -12.797 18.156 1 94.94 108 PRO A CA 1
ATOM 795 C C . PRO A 1 108 ? -1.156 -14.156 18.672 1 94.94 108 PRO A C 1
ATOM 797 O O . PRO A 1 108 ? -1.987 -14.227 19.578 1 94.94 108 PRO A O 1
ATOM 800 N N . GLY A 1 109 ? -0.69 -15.188 17.984 1 96.5 109 GLY A N 1
ATOM 801 C CA . GLY A 1 109 ? -1.013 -16.531 18.422 1 96.5 109 GLY A CA 1
ATOM 802 C C . GLY A 1 109 ? -2.152 -17.156 17.641 1 96.5 109 GLY A C 1
ATOM 803 O O . GLY A 1 109 ? -2.334 -18.375 17.656 1 96.5 109 GLY A O 1
ATOM 804 N N . ASP A 1 110 ? -2.953 -16.344 16.953 1 98.12 110 ASP A N 1
ATOM 805 C CA . ASP A 1 110 ? -3.998 -16.891 16.078 1 98.12 110 ASP A CA 1
ATOM 806 C C . ASP A 1 110 ? -3.404 -17.766 14.984 1 98.12 110 ASP A C 1
ATOM 808 O O . ASP A 1 110 ? -2.357 -17.438 14.422 1 98.12 110 ASP A O 1
ATOM 812 N N . GLU A 1 111 ? -4.047 -18.844 14.742 1 98.75 111 GLU A N 1
ATOM 813 C CA . GLU A 1 111 ? -3.625 -19.75 13.672 1 98.75 111 GLU A CA 1
ATOM 814 C C . GLU A 1 111 ? -4.418 -19.5 12.391 1 98.75 111 GLU A C 1
ATOM 816 O O . GLU A 1 111 ? -5.621 -19.234 12.438 1 98.75 111 GLU A O 1
ATOM 821 N N . VAL A 1 112 ? -3.725 -19.484 11.289 1 98.81 112 VAL A N 1
ATOM 822 C CA . VAL A 1 112 ? -4.34 -19.312 9.977 1 98.81 112 VAL A CA 1
ATOM 823 C C . VAL A 1 112 ? -4.004 -20.5 9.086 1 98.81 112 VAL A C 1
ATOM 825 O O . VAL A 1 112 ? -2.828 -20.797 8.859 1 98.81 112 VAL A O 1
ATOM 828 N N . LEU A 1 113 ? -4.992 -21.188 8.594 1 98.81 113 LEU A N 1
ATOM 829 C CA . LEU A 1 113 ? -4.781 -22.359 7.75 1 98.81 113 LEU A CA 1
ATOM 830 C C . LEU A 1 113 ? -4.527 -21.953 6.305 1 98.81 113 LEU A C 1
ATOM 832 O O . LEU A 1 113 ? -5.246 -21.109 5.758 1 98.81 113 LEU A O 1
ATOM 836 N N . LEU A 1 114 ? -3.516 -22.5 5.703 1 98.31 114 LEU A N 1
ATOM 837 C CA . LEU A 1 114 ? -3.152 -22.344 4.301 1 98.31 114 LEU A CA 1
ATOM 838 C C . LEU A 1 114 ? -3.029 -23.688 3.605 1 98.31 114 LEU A C 1
ATOM 840 O O . LEU A 1 114 ? -2.57 -24.656 4.207 1 98.31 114 LEU A O 1
ATOM 844 N N . PHE A 1 115 ? -3.463 -23.734 2.414 1 98.25 115 PHE A N 1
ATOM 845 C CA . PHE A 1 115 ? -3.23 -24.938 1.63 1 98.25 115 PHE A CA 1
ATOM 846 C C . PHE A 1 115 ? -1.83 -24.922 1.028 1 98.25 115 PHE A C 1
ATOM 848 O O . PHE A 1 115 ? -1.294 -23.859 0.702 1 98.25 115 PHE A O 1
ATOM 855 N N . ASP A 1 116 ? -1.247 -26.094 0.904 1 96.69 116 ASP A N 1
ATOM 856 C CA . ASP A 1 116 ? 0.107 -26.281 0.391 1 96.69 116 ASP A CA 1
ATOM 857 C C . ASP A 1 116 ? 0.099 -27.125 -0.889 1 96.69 116 ASP A C 1
ATOM 859 O O . ASP A 1 116 ? -0.437 -28.234 -0.909 1 96.69 116 ASP A O 1
ATOM 863 N N . PRO A 1 117 ? 0.671 -26.609 -2.016 1 96.12 117 PRO A N 1
ATOM 864 C CA . PRO A 1 117 ? 1.517 -25.422 -2.158 1 96.12 117 PRO A CA 1
ATOM 865 C C . PRO A 1 117 ? 0.717 -24.125 -2.131 1 96.12 117 PRO A C 1
ATOM 867 O O . PRO A 1 117 ? -0.508 -24.141 -2.273 1 96.12 117 PRO A O 1
ATOM 870 N N . ALA A 1 118 ? 1.442 -23 -1.819 1 95.81 118 ALA A N 1
ATOM 871 C CA . ALA A 1 118 ? 0.769 -21.703 -1.711 1 95.81 118 ALA A CA 1
ATOM 872 C C . ALA A 1 118 ? 1.665 -20.578 -2.213 1 95.81 118 ALA A C 1
ATOM 874 O O . ALA A 1 118 ? 2.893 -20.688 -2.189 1 95.81 118 ALA A O 1
ATOM 875 N N . TYR A 1 119 ? 1.036 -19.547 -2.689 1 93.25 119 TYR A N 1
ATOM 876 C CA . TYR A 1 119 ? 1.724 -18.297 -2.971 1 93.25 119 TYR A CA 1
ATOM 877 C C . TYR A 1 119 ? 2.418 -17.766 -1.723 1 93.25 119 TYR A C 1
ATOM 879 O O . TYR A 1 119 ? 1.834 -17.75 -0.636 1 93.25 119 TYR A O 1
ATOM 887 N N . GLU A 1 120 ? 3.568 -17.297 -1.744 1 86.44 120 GLU A N 1
ATOM 888 C CA . GLU A 1 120 ? 4.484 -17.062 -0.632 1 86.44 120 GLU A CA 1
ATOM 889 C C . GLU A 1 120 ? 4.047 -15.859 0.194 1 86.44 120 GLU A C 1
ATOM 891 O O . GLU A 1 120 ? 4.305 -15.797 1.398 1 86.44 120 GLU A O 1
ATOM 896 N N . THR A 1 121 ? 3.383 -14.922 -0.319 1 90.44 121 THR A N 1
ATOM 897 C CA . THR A 1 121 ? 3.084 -13.648 0.336 1 90.44 121 THR A CA 1
ATOM 898 C C . THR A 1 121 ? 2.141 -13.859 1.518 1 90.44 121 THR A C 1
ATOM 900 O O . THR A 1 121 ? 2.227 -13.148 2.52 1 90.44 121 THR A O 1
ATOM 903 N N . TYR A 1 122 ? 1.291 -14.891 1.486 1 96.12 122 TYR A N 1
ATOM 904 C CA . TYR A 1 122 ? 0.331 -15.125 2.561 1 96.12 122 TYR A CA 1
ATOM 905 C C . TYR A 1 122 ? 1.043 -15.359 3.887 1 96.12 122 TYR A C 1
ATOM 907 O O . TYR A 1 122 ? 0.693 -14.742 4.902 1 96.12 122 TYR A O 1
ATOM 915 N N . HIS A 1 123 ? 2.061 -16.203 3.773 1 93.88 123 HIS A N 1
ATOM 916 C CA . HIS A 1 123 ? 2.824 -16.578 4.957 1 93.88 123 HIS A CA 1
ATOM 917 C C . HIS A 1 123 ? 3.406 -15.352 5.652 1 93.88 123 HIS A C 1
ATOM 919 O O . HIS A 1 123 ? 3.254 -15.195 6.867 1 93.88 123 HIS A O 1
ATOM 925 N N . THR A 1 124 ? 4.008 -14.547 4.918 1 92.19 124 THR A N 1
ATOM 926 C CA . THR A 1 124 ? 4.723 -13.398 5.469 1 92.19 124 THR A CA 1
ATOM 927 C C . THR A 1 124 ? 3.75 -12.414 6.102 1 92.19 124 THR A C 1
ATOM 929 O O . THR A 1 124 ? 4.027 -11.852 7.168 1 92.19 124 THR A O 1
ATOM 932 N N . CYS A 1 125 ? 2.596 -12.141 5.512 1 95.31 125 CYS A N 1
ATOM 933 C CA . CYS A 1 125 ? 1.602 -11.227 6.066 1 95.31 125 CYS A CA 1
ATOM 934 C C . CYS A 1 125 ? 1.072 -11.742 7.398 1 95.31 125 CYS A C 1
ATOM 936 O O . CYS A 1 125 ? 0.89 -10.969 8.336 1 95.31 125 CYS A O 1
ATOM 938 N N . ILE A 1 126 ? 0.834 -13.047 7.488 1 96.75 126 ILE A N 1
ATOM 939 C CA . ILE A 1 126 ? 0.347 -13.664 8.719 1 96.75 126 ILE A CA 1
ATOM 940 C C . ILE A 1 126 ? 1.384 -13.492 9.828 1 96.75 126 ILE A C 1
ATOM 942 O O . ILE A 1 126 ? 1.042 -13.125 10.953 1 96.75 126 ILE A O 1
ATOM 946 N N . GLU A 1 127 ? 2.66 -13.648 9.461 1 94.19 127 GLU A N 1
ATOM 947 C CA . GLU A 1 127 ? 3.742 -13.523 10.438 1 94.19 127 GLU A CA 1
ATOM 948 C C . GLU A 1 127 ? 3.904 -12.078 10.891 1 94.19 127 GLU A C 1
ATOM 950 O O . GLU A 1 127 ? 4.215 -11.82 12.055 1 94.19 127 GLU A O 1
ATOM 955 N N . LEU A 1 128 ? 3.766 -11.188 9.992 1 93.69 128 LEU A N 1
ATOM 956 C CA . LEU A 1 128 ? 3.865 -9.773 10.344 1 93.69 128 LEU A CA 1
ATOM 957 C C . LEU A 1 128 ? 2.807 -9.398 11.375 1 93.69 128 LEU A C 1
ATOM 959 O O . LEU A 1 128 ? 3.037 -8.531 12.219 1 93.69 128 LEU A O 1
ATOM 963 N N . ALA A 1 129 ? 1.64 -10.023 11.297 1 95.31 129 ALA A N 1
ATOM 964 C CA . ALA A 1 129 ? 0.576 -9.812 12.273 1 95.31 129 ALA A CA 1
ATOM 965 C C . ALA A 1 129 ? 0.785 -10.672 13.516 1 95.31 129 ALA A C 1
ATOM 967 O O . ALA A 1 129 ? -0.048 -10.68 14.422 1 95.31 129 ALA A O 1
ATOM 968 N N . ARG A 1 130 ? 1.896 -11.516 13.492 1 94.56 130 ARG A N 1
ATOM 969 C CA . ARG A 1 130 ? 2.299 -12.398 14.578 1 94.56 130 ARG A CA 1
ATOM 970 C C . ARG A 1 130 ? 1.342 -13.578 14.711 1 94.56 130 ARG A C 1
ATOM 972 O O . ARG A 1 130 ? 1.19 -14.148 15.797 1 94.56 130 ARG A O 1
ATOM 979 N N . GLY A 1 131 ? 0.591 -13.836 13.664 1 96.56 131 GLY A N 1
ATOM 980 C CA . GLY A 1 131 ? -0.153 -15.086 13.57 1 96.56 131 GLY A CA 1
ATOM 981 C C . GLY A 1 131 ? 0.724 -16.281 13.258 1 96.56 131 GLY A C 1
ATOM 982 O O . GLY A 1 131 ? 1.927 -16.141 13.031 1 96.56 131 GLY A O 1
ATOM 983 N N . ILE A 1 132 ? 0.116 -17.438 13.281 1 97.56 132 ILE A N 1
ATOM 984 C CA . ILE A 1 132 ? 0.83 -18.672 13.039 1 97.56 132 ILE A CA 1
ATOM 985 C C . ILE A 1 132 ? 0.255 -19.375 11.805 1 97.56 132 ILE A C 1
ATOM 987 O O . ILE A 1 132 ? -0.873 -19.875 11.836 1 97.56 132 ILE A O 1
ATOM 991 N N . PRO A 1 133 ? 0.987 -19.438 10.711 1 97.44 133 PRO A N 1
ATOM 992 C CA . PRO A 1 133 ? 0.515 -20.203 9.555 1 97.44 133 PRO A CA 1
ATOM 993 C C . PRO A 1 133 ? 0.518 -21.703 9.812 1 97.44 133 PRO A C 1
ATOM 995 O O . PRO A 1 133 ? 1.481 -22.25 10.367 1 97.44 133 PRO A O 1
ATOM 998 N N . VAL A 1 134 ? -0.541 -22.359 9.547 1 98.12 134 VAL A N 1
ATOM 999 C CA . VAL A 1 134 ? -0.687 -23.812 9.617 1 98.12 134 VAL A CA 1
ATOM 1000 C C . VAL A 1 134 ? -1.016 -24.375 8.242 1 98.12 134 VAL A C 1
ATOM 1002 O O . VAL A 1 134 ? -2.082 -24.094 7.688 1 98.12 134 VAL A O 1
ATOM 1005 N N . TYR A 1 135 ? -0.173 -25.219 7.699 1 97.19 135 TYR A N 1
ATOM 1006 C CA . TYR A 1 135 ? -0.312 -25.672 6.316 1 97.19 135 TYR A CA 1
ATOM 1007 C C . TYR A 1 135 ? -1.044 -27.016 6.25 1 97.19 135 TYR A C 1
ATOM 1009 O O . TYR A 1 135 ? -0.801 -27.906 7.07 1 97.19 135 TYR A O 1
ATOM 1017 N N . VAL A 1 136 ? -1.937 -27.094 5.344 1 97.5 136 VAL A N 1
ATOM 1018 C CA . VAL A 1 136 ? -2.68 -28.297 4.988 1 97.5 136 VAL A CA 1
ATOM 1019 C C . VAL A 1 136 ? -2.293 -28.75 3.582 1 97.5 136 VAL A C 1
ATOM 1021 O O . VAL A 1 136 ? -2.629 -28.094 2.598 1 97.5 136 VAL A O 1
ATOM 1024 N N . PRO A 1 137 ? -1.678 -29.891 3.451 1 96.19 137 PRO A N 1
ATOM 1025 C CA . PRO A 1 137 ? -1.243 -30.312 2.119 1 96.19 137 PRO A CA 1
ATOM 1026 C C . PRO A 1 137 ? -2.41 -30.703 1.215 1 96.19 137 PRO A C 1
ATOM 1028 O O . PRO A 1 137 ? -3.344 -31.375 1.661 1 96.19 137 PRO A O 1
ATOM 1031 N N . LEU A 1 138 ? -2.398 -30.219 0.011 1 96.88 138 LEU A N 1
ATOM 1032 C CA . LEU A 1 138 ? -3.236 -30.766 -1.049 1 96.88 138 LEU A CA 1
ATOM 1033 C C . LEU A 1 138 ? -2.602 -32.031 -1.649 1 96.88 138 LEU A C 1
ATOM 1035 O O . LEU A 1 138 ? -1.376 -32.125 -1.721 1 96.88 138 LEU A O 1
ATOM 1039 N N . ASP A 1 139 ? -3.416 -32.906 -2.15 1 94.94 139 ASP A N 1
ATOM 1040 C CA . ASP A 1 139 ? -2.896 -34.188 -2.617 1 94.94 139 ASP A CA 1
ATOM 1041 C C . ASP A 1 139 ? -2.506 -34.125 -4.09 1 94.94 139 ASP A C 1
ATOM 1043 O O . ASP A 1 139 ? -3.355 -33.906 -4.953 1 94.94 139 ASP A O 1
ATOM 1047 N N . PRO A 1 140 ? -1.236 -34.25 -4.434 1 91.88 140 PRO A N 1
ATOM 1048 C CA . PRO A 1 140 ? -0.815 -34.375 -5.832 1 91.88 140 PRO A CA 1
ATOM 1049 C C . PRO A 1 140 ? -1.292 -35.656 -6.488 1 91.88 140 PRO A C 1
ATOM 1051 O O . PRO A 1 140 ? -1.629 -36.625 -5.793 1 91.88 140 PRO A O 1
ATOM 1054 N N . PRO A 1 141 ? -1.358 -35.688 -7.789 1 91.06 141 PRO A N 1
ATOM 1055 C CA . PRO A 1 141 ? -0.996 -34.594 -8.711 1 91.06 141 PRO A CA 1
ATOM 1056 C C . PRO A 1 141 ? -2.162 -33.656 -9.016 1 91.06 141 PRO A C 1
ATOM 1058 O O . PRO A 1 141 ? -1.984 -32.656 -9.695 1 91.06 141 PRO A O 1
ATOM 1061 N N . SER A 1 142 ? -3.359 -34.062 -8.445 1 94.5 142 SER A N 1
ATOM 1062 C CA . SER A 1 142 ? -4.531 -33.281 -8.789 1 94.5 142 SER A CA 1
ATOM 1063 C C . SER A 1 142 ? -4.789 -32.188 -7.734 1 94.5 142 SER A C 1
ATOM 1065 O O . SER A 1 142 ? -5.789 -31.469 -7.805 1 94.5 142 SER A O 1
ATOM 1067 N N . TRP A 1 143 ? -3.945 -32.219 -6.73 1 96.94 143 TRP A N 1
ATOM 1068 C CA . TRP A 1 143 ? -3.996 -31.219 -5.68 1 96.94 143 TRP A CA 1
ATOM 1069 C C . TRP A 1 143 ? -5.367 -31.188 -5.012 1 96.94 143 TRP A C 1
ATOM 1071 O O . TRP A 1 143 ? -5.918 -30.125 -4.746 1 96.94 143 TRP A O 1
ATOM 1081 N N . THR A 1 144 ? -5.91 -32.312 -4.797 1 97.38 144 THR A N 1
ATOM 1082 C CA . THR A 1 144 ? -7.23 -32.469 -4.195 1 97.38 144 THR A CA 1
ATOM 1083 C C . THR A 1 144 ? -7.184 -32.188 -2.699 1 97.38 144 THR A C 1
ATOM 1085 O O . THR A 1 144 ? -6.188 -32.5 -2.037 1 97.38 144 THR A O 1
ATOM 1088 N N . LEU A 1 145 ? -8.242 -31.609 -2.197 1 98.31 145 LEU A N 1
ATOM 1089 C CA . LEU A 1 145 ? -8.391 -31.375 -0.766 1 98.31 145 LEU A CA 1
ATOM 1090 C C . LEU A 1 145 ? -8.664 -32.688 -0.021 1 98.31 145 LEU A C 1
ATOM 1092 O O . LEU A 1 145 ? -9.586 -33.406 -0.37 1 98.31 145 LEU A O 1
ATOM 1096 N N . ASN A 1 146 ? -7.805 -32.969 0.892 1 97.25 146 ASN A N 1
ATOM 1097 C CA . ASN A 1 146 ? -8.078 -34.031 1.836 1 97.25 146 ASN A CA 1
ATOM 1098 C C . ASN A 1 146 ? -8.891 -33.562 3.029 1 97.25 146 ASN A C 1
ATOM 1100 O O . ASN A 1 146 ? -8.352 -32.906 3.93 1 97.25 146 ASN A O 1
ATOM 1104 N N . GLY A 1 147 ? -10.156 -33.938 3.066 1 97.75 147 GLY A N 1
ATOM 1105 C CA . GLY A 1 147 ? -11.07 -33.438 4.086 1 97.75 147 GLY A CA 1
ATOM 1106 C C . GLY A 1 147 ? -10.633 -33.812 5.496 1 97.75 147 GLY A C 1
ATOM 1107 O O . GLY A 1 147 ? -10.75 -32.969 6.41 1 97.75 147 GLY A O 1
ATOM 1108 N N . ASP A 1 148 ? -10.148 -34.969 5.684 1 97.44 148 ASP A N 1
ATOM 1109 C CA . ASP A 1 148 ? -9.727 -35.438 7.004 1 97.44 148 ASP A CA 1
ATOM 1110 C C . ASP A 1 148 ? -8.531 -34.625 7.508 1 97.44 148 ASP A C 1
ATOM 1112 O O . ASP A 1 148 ? -8.523 -34.156 8.648 1 97.44 148 ASP A O 1
ATOM 1116 N N . LYS A 1 149 ? -7.551 -34.5 6.648 1 96.81 149 LYS A N 1
ATOM 1117 C CA . LYS A 1 149 ? -6.379 -33.719 7.02 1 96.81 149 LYS A CA 1
ATOM 1118 C C . LYS A 1 149 ? -6.766 -32.281 7.328 1 96.81 149 LYS A C 1
ATOM 1120 O O . LYS A 1 149 ? -6.246 -31.672 8.273 1 96.81 149 LYS A O 1
ATOM 1125 N N . PHE A 1 150 ? -7.637 -31.828 6.566 1 98.31 150 PHE A N 1
ATOM 1126 C CA . PHE A 1 150 ? -8.109 -30.453 6.719 1 98.31 150 PHE A CA 1
ATOM 1127 C C . PHE A 1 150 ? -8.812 -30.266 8.055 1 98.31 150 PHE A C 1
ATOM 1129 O O . PHE A 1 150 ? -8.461 -29.375 8.828 1 98.31 150 PHE A O 1
ATOM 1136 N N . LEU A 1 151 ? -9.695 -31.094 8.344 1 98.25 151 LEU A N 1
ATOM 1137 C CA . LEU A 1 151 ? -10.477 -30.969 9.578 1 98.25 151 LEU A CA 1
ATOM 1138 C C . LEU A 1 151 ? -9.586 -31.156 10.805 1 98.25 151 LEU A C 1
ATOM 1140 O O . LEU A 1 151 ? -9.797 -30.5 11.82 1 98.25 151 LEU A O 1
ATOM 1144 N N . LYS A 1 152 ? -8.602 -31.953 10.711 1 97.88 152 LYS A N 1
ATOM 1145 C CA . LYS A 1 152 ? -7.703 -32.25 11.828 1 97.88 152 LYS A CA 1
ATOM 1146 C C . LYS A 1 152 ? -6.77 -31.062 12.094 1 97.88 152 LYS A C 1
ATOM 1148 O O . LYS A 1 152 ? -6.156 -30.984 13.164 1 97.88 152 LYS A O 1
ATOM 1153 N N . SER A 1 153 ? -6.672 -30.172 11.18 1 98.06 153 SER A N 1
ATOM 1154 C CA . SER A 1 153 ? -5.727 -29.062 11.297 1 98.06 153 SER A CA 1
ATOM 1155 C C . SER A 1 153 ? -6.297 -27.938 12.141 1 98.06 153 SER A C 1
ATOM 1157 O O . SER A 1 153 ? -5.57 -27.031 12.547 1 98.06 153 SER A O 1
ATOM 1159 N N . PHE A 1 154 ? -7.59 -28 12.445 1 98.44 154 PHE A N 1
ATOM 1160 C CA . PHE A 1 154 ? -8.234 -26.953 13.234 1 98.44 154 PHE A CA 1
ATOM 1161 C C . PHE A 1 154 ? -7.918 -27.125 14.719 1 98.44 154 PHE A C 1
ATOM 1163 O O . PHE A 1 154 ? -7.863 -28.234 15.219 1 98.44 154 PHE A O 1
ATOM 1170 N N . THR A 1 155 ? -7.684 -26.078 15.359 1 98.25 155 THR A N 1
ATOM 1171 C CA . THR A 1 155 ? -7.602 -26 16.812 1 98.25 155 THR A CA 1
ATOM 1172 C C . THR A 1 155 ? -8.484 -24.875 17.344 1 98.25 155 THR A C 1
ATOM 1174 O O . THR A 1 155 ? -9.18 -24.203 16.562 1 98.25 155 THR A O 1
ATOM 1177 N N . SER A 1 156 ? -8.438 -24.656 18.641 1 97.25 156 SER A N 1
ATOM 1178 C CA . SER A 1 156 ? -9.203 -23.578 19.25 1 97.25 156 SER A CA 1
ATOM 1179 C C . SER A 1 156 ? -8.617 -22.219 18.875 1 97.25 156 SER A C 1
ATOM 1181 O O . SER A 1 156 ? -9.273 -21.188 19.062 1 97.25 156 SER A O 1
ATOM 1183 N N . ARG A 1 157 ? -7.457 -22.203 18.266 1 97.81 157 ARG A N 1
ATOM 1184 C CA . ARG A 1 157 ? -6.777 -20.953 17.938 1 97.81 157 ARG A CA 1
ATOM 1185 C C . ARG A 1 157 ? -6.98 -20.594 16.453 1 97.81 157 ARG A C 1
ATOM 1187 O O . ARG A 1 157 ? -6.559 -19.531 16.016 1 97.81 157 ARG A O 1
ATOM 1194 N N . THR A 1 158 ? -7.605 -21.484 15.727 1 98.62 158 THR A N 1
ATOM 1195 C CA . THR A 1 158 ? -7.801 -21.219 14.305 1 98.62 158 THR A CA 1
ATOM 1196 C C . THR A 1 158 ? -8.719 -20.016 14.094 1 98.62 158 THR A C 1
ATOM 1198 O O . THR A 1 158 ? -9.875 -20.031 14.523 1 98.62 158 THR A O 1
ATOM 1201 N N . LYS A 1 159 ? -8.164 -19.031 13.438 1 98.62 159 LYS A N 1
ATOM 1202 C CA . LYS A 1 159 ? -8.883 -17.781 13.25 1 98.62 159 LYS A CA 1
ATOM 1203 C C . LYS A 1 159 ? -9.406 -17.656 11.82 1 98.62 159 LYS A C 1
ATOM 1205 O O . LYS A 1 159 ? -10.445 -17.031 11.586 1 98.62 159 LYS A O 1
ATOM 1210 N N . ALA A 1 160 ? -8.695 -18.25 10.875 1 98.81 160 ALA A N 1
ATOM 1211 C CA . ALA A 1 160 ? -9.086 -18.062 9.477 1 98.81 160 ALA A CA 1
ATOM 1212 C C . ALA A 1 160 ? -8.508 -19.172 8.602 1 98.81 160 ALA A C 1
ATOM 1214 O O . ALA A 1 160 ? -7.551 -19.844 8.992 1 98.81 160 ALA A O 1
ATOM 1215 N N . VAL A 1 161 ? -9.125 -19.375 7.465 1 98.88 161 VAL A N 1
ATOM 1216 C CA . VAL A 1 161 ? -8.648 -20.203 6.363 1 98.88 161 VAL A CA 1
ATOM 1217 C C . VAL A 1 161 ? -8.43 -19.344 5.125 1 98.88 161 VAL A C 1
ATOM 1219 O O . VAL A 1 161 ? -9.281 -18.531 4.773 1 98.88 161 VAL A O 1
ATOM 1222 N N . ILE A 1 162 ? -7.262 -19.5 4.484 1 98.88 162 ILE A N 1
ATOM 1223 C CA . ILE A 1 162 ? -6.992 -18.797 3.234 1 98.88 162 ILE A CA 1
ATOM 1224 C C . ILE A 1 162 ? -7.301 -19.719 2.053 1 98.88 162 ILE A C 1
ATOM 1226 O O . ILE A 1 162 ? -6.82 -20.844 1.997 1 98.88 162 ILE A O 1
ATOM 1230 N N . LEU A 1 163 ? -8.125 -19.266 1.165 1 98.88 163 LEU A N 1
ATOM 1231 C CA . LEU A 1 163 ? -8.484 -20.016 -0.028 1 98.88 163 LEU A CA 1
ATOM 1232 C C . LEU A 1 163 ? -8.156 -19.234 -1.292 1 98.88 163 LEU A C 1
ATOM 1234 O O . LEU A 1 163 ? -8.641 -18.109 -1.475 1 98.88 163 LEU A O 1
ATOM 1238 N N . ASN A 1 164 ? -7.293 -19.719 -2.088 1 98.81 164 ASN A N 1
ATOM 1239 C CA . ASN A 1 164 ? -6.961 -19.156 -3.395 1 98.81 164 ASN A CA 1
ATOM 1240 C C . ASN A 1 164 ? -7.477 -20.047 -4.527 1 98.81 164 ASN A C 1
ATOM 1242 O O . ASN A 1 164 ? -6.984 -21.156 -4.723 1 98.81 164 ASN A O 1
ATOM 1246 N N . SER A 1 165 ? -8.445 -19.594 -5.246 1 98.69 165 SER A N 1
ATOM 1247 C CA . SER A 1 165 ? -9.078 -20.297 -6.359 1 98.69 165 SER A CA 1
ATOM 1248 C C 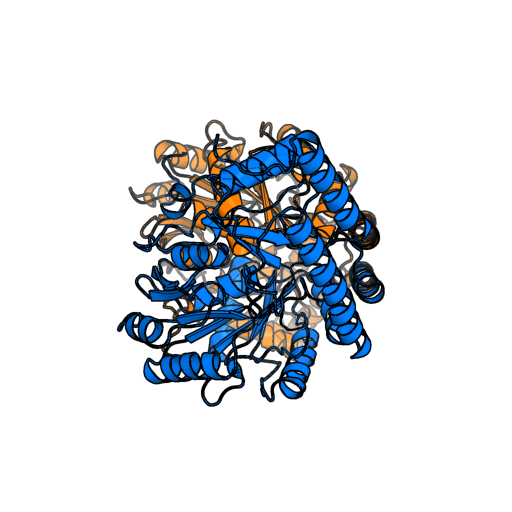. SER A 1 165 ? -9.539 -19.328 -7.438 1 98.69 165 SER A C 1
ATOM 1250 O O . SER A 1 165 ? -10.359 -18.453 -7.176 1 98.69 165 SER A O 1
ATOM 1252 N N . PRO A 1 166 ? -9.141 -19.438 -8.703 1 98.56 166 PRO A N 1
ATOM 1253 C CA . PRO A 1 166 ? -8.148 -20.406 -9.188 1 98.56 166 PRO A CA 1
ATOM 1254 C C . PRO A 1 166 ? -6.801 -20.266 -8.492 1 98.56 166 PRO A C 1
ATOM 1256 O O . PRO A 1 166 ? -6.469 -19.188 -7.996 1 98.56 166 PRO A O 1
ATOM 1259 N N . HIS A 1 167 ? -6.07 -21.344 -8.508 1 98.75 167 HIS A N 1
ATOM 1260 C CA . HIS A 1 167 ? -4.992 -21.531 -7.543 1 98.75 167 HIS A CA 1
ATOM 1261 C C . HIS A 1 167 ? -3.637 -21.219 -8.172 1 98.75 167 HIS A C 1
ATOM 1263 O O . HIS A 1 167 ? -3.355 -21.641 -9.289 1 98.75 167 HIS A O 1
ATOM 1269 N N . ASN A 1 168 ? -2.861 -20.359 -7.664 1 98 168 ASN A N 1
ATOM 1270 C CA . ASN A 1 168 ? -1.419 -20.219 -7.84 1 98 168 ASN A CA 1
ATOM 1271 C C . ASN A 1 168 ? -0.646 -21 -6.781 1 98 168 ASN A C 1
ATOM 1273 O O . ASN A 1 168 ? -0.771 -20.734 -5.586 1 98 168 ASN A O 1
ATOM 1277 N N . PRO A 1 169 ? 0.026 -22.031 -7.086 1 97.12 169 PRO A N 1
ATOM 1278 C CA . PRO A 1 169 ? 0.738 -22.156 -8.359 1 97.12 169 PRO A CA 1
ATOM 1279 C C . PRO A 1 169 ? 0.136 -23.234 -9.266 1 97.12 169 PRO A C 1
ATOM 1281 O O . PRO A 1 169 ? 0.546 -23.375 -10.414 1 97.12 169 PRO A O 1
ATOM 1284 N N . THR A 1 170 ? -0.858 -23.969 -8.883 1 97.88 170 THR A N 1
ATOM 1285 C CA . THR A 1 170 ? -1.15 -25.266 -9.5 1 97.88 170 THR A CA 1
ATOM 1286 C C . THR A 1 170 ? -2.109 -25.094 -10.672 1 97.88 170 THR A C 1
ATOM 1288 O O . THR A 1 170 ? -2.244 -26 -11.5 1 97.88 170 THR A O 1
ATOM 1291 N N . GLY A 1 171 ? -2.85 -24.016 -10.656 1 98.38 171 GLY A N 1
ATOM 1292 C CA . GLY A 1 171 ? -3.871 -23.828 -11.68 1 98.38 171 GLY A CA 1
ATOM 1293 C C . GLY A 1 171 ? -5.168 -24.547 -11.359 1 98.38 171 GLY A C 1
ATOM 1294 O O . GLY A 1 171 ? -6.086 -24.578 -12.18 1 98.38 171 GLY A O 1
ATOM 1295 N N . LYS A 1 172 ? -5.266 -25.031 -10.203 1 98.06 172 LYS A N 1
ATOM 1296 C CA . LYS A 1 172 ? -6.469 -25.734 -9.773 1 98.06 172 LYS A CA 1
ATOM 1297 C C . LYS A 1 172 ? -7.621 -24.766 -9.539 1 98.06 172 LYS A C 1
ATOM 1299 O O . LYS A 1 172 ? -7.414 -23.641 -9.07 1 98.06 172 LYS A O 1
ATOM 1304 N N . VAL A 1 173 ? -8.844 -25.234 -9.828 1 98.69 173 VAL A N 1
ATOM 1305 C CA . VAL A 1 173 ? -10.086 -24.594 -9.391 1 98.69 173 VAL A CA 1
ATOM 1306 C C . VAL A 1 173 ? -10.797 -25.5 -8.383 1 98.69 173 VAL A C 1
ATOM 1308 O O . VAL A 1 173 ? -11.117 -26.656 -8.695 1 98.69 173 VAL A O 1
ATOM 1311 N N . PHE A 1 174 ? -10.953 -25.047 -7.199 1 98.69 174 PHE A N 1
ATOM 1312 C CA . PHE A 1 174 ? -11.602 -25.859 -6.18 1 98.69 174 PHE A CA 1
ATOM 1313 C C . PHE A 1 174 ? -13.031 -26.219 -6.586 1 98.69 174 PHE A C 1
ATOM 1315 O O . PHE A 1 174 ? -13.781 -25.344 -7.039 1 98.69 174 PHE A O 1
ATOM 1322 N N . SER A 1 175 ? -13.422 -27.453 -6.457 1 97.5 175 SER A N 1
ATOM 1323 C CA . SER A 1 175 ? -14.75 -27.922 -6.832 1 97.5 175 SER A CA 1
ATOM 1324 C C . SER A 1 175 ? -15.797 -27.516 -5.801 1 97.5 175 SER A C 1
ATOM 1326 O O . SER A 1 175 ? -15.453 -27.125 -4.684 1 97.5 175 SER A O 1
ATOM 1328 N N . LYS A 1 176 ? -17.016 -27.641 -6.199 1 97.25 176 LYS A N 1
ATOM 1329 C CA . LYS A 1 176 ? -18.109 -27.344 -5.281 1 97.25 176 LYS A CA 1
ATOM 1330 C C . LYS A 1 176 ? -18.062 -28.25 -4.059 1 97.25 176 LYS A C 1
ATOM 1332 O O . LYS A 1 176 ? -18.344 -27.812 -2.939 1 97.25 176 LYS A O 1
ATOM 1337 N N . GLU A 1 177 ? -17.766 -29.484 -4.289 1 97.75 177 GLU A N 1
ATOM 1338 C CA . GLU A 1 177 ? -17.656 -30.453 -3.193 1 97.75 177 GLU A CA 1
ATOM 1339 C C . GLU A 1 177 ? -16.578 -30.031 -2.197 1 97.75 177 GLU A C 1
ATOM 1341 O O . GLU A 1 177 ? -16.797 -30.094 -0.985 1 97.75 177 GLU A O 1
ATOM 1346 N N . GLU A 1 178 ? -15.445 -29.672 -2.688 1 98.5 178 GLU A N 1
ATOM 1347 C CA . GLU A 1 178 ? -14.359 -29.219 -1.827 1 98.5 178 GLU A CA 1
ATOM 1348 C C . GLU A 1 178 ? -14.742 -27.938 -1.084 1 98.5 178 GLU A C 1
ATOM 1350 O O . GLU A 1 178 ? -14.445 -27.797 0.104 1 98.5 178 GLU A O 1
ATOM 1355 N N . LEU A 1 179 ? -15.383 -26.984 -1.771 1 98.81 179 LEU A N 1
ATOM 1356 C CA . LEU A 1 179 ? -15.805 -25.734 -1.164 1 98.81 179 LEU A CA 1
ATOM 1357 C C . LEU A 1 179 ? -16.812 -25.984 -0.045 1 98.81 179 LEU A C 1
ATOM 1359 O O . LEU A 1 179 ? -16.812 -25.266 0.959 1 98.81 179 LEU A O 1
ATOM 1363 N N . LEU A 1 180 ? -17.641 -26.969 -0.238 1 98.62 180 LEU A N 1
ATOM 1364 C CA . LEU A 1 180 ? -18.609 -27.312 0.796 1 98.62 180 LEU A CA 1
ATOM 1365 C C . LEU A 1 180 ? -17.906 -27.828 2.047 1 98.62 180 LEU A C 1
ATOM 1367 O O . LEU A 1 180 ? -18.328 -27.516 3.168 1 98.62 180 LEU A O 1
ATOM 1371 N N . ILE A 1 181 ? -16.875 -28.625 1.847 1 98.69 181 ILE A N 1
ATOM 1372 C CA . ILE A 1 181 ? -16.094 -29.109 2.975 1 98.69 181 ILE A CA 1
ATOM 1373 C C . ILE A 1 181 ? -15.5 -27.922 3.734 1 98.69 181 ILE A C 1
ATOM 1375 O O . ILE A 1 181 ? -15.57 -27.859 4.965 1 98.69 181 ILE A O 1
ATOM 1379 N N . ILE A 1 182 ? -14.938 -26.969 3.018 1 98.88 182 ILE A N 1
ATOM 1380 C CA . ILE A 1 182 ? -14.32 -25.797 3.615 1 98.88 182 ILE A CA 1
ATOM 1381 C C . ILE A 1 182 ? -15.383 -24.953 4.332 1 98.88 182 ILE A C 1
ATOM 1383 O O . ILE A 1 182 ? -15.18 -24.531 5.469 1 98.88 182 ILE A O 1
ATOM 1387 N N . SER A 1 183 ? -16.516 -24.766 3.654 1 98.75 183 SER A N 1
ATOM 1388 C CA . SER A 1 183 ? -17.609 -23.969 4.207 1 98.75 183 SER A CA 1
ATOM 1389 C C . SER A 1 183 ? -18.109 -24.562 5.516 1 98.75 183 SER A C 1
ATOM 1391 O O . SER A 1 183 ? -18.312 -23.844 6.496 1 98.75 183 SER A O 1
ATOM 1393 N N . GLU A 1 184 ? -18.344 -25.828 5.531 1 98.56 184 GLU A N 1
ATOM 1394 C CA . GLU A 1 184 ? -18.844 -26.5 6.723 1 98.56 184 GLU A CA 1
ATOM 1395 C C . GLU A 1 184 ? -17.859 -26.391 7.887 1 98.56 184 GLU A C 1
ATOM 1397 O O . GLU A 1 184 ? -18.266 -26.141 9.023 1 98.56 184 GLU A O 1
ATOM 1402 N N . ALA A 1 185 ? -16.641 -26.578 7.594 1 98.62 185 ALA A N 1
ATOM 1403 C CA . ALA A 1 185 ? -15.609 -26.484 8.633 1 98.62 185 ALA A CA 1
ATOM 1404 C C . ALA A 1 185 ? -15.547 -25.078 9.211 1 98.62 185 ALA A C 1
ATOM 1406 O O . ALA A 1 185 ? -15.461 -24.906 10.422 1 98.62 185 ALA A O 1
ATOM 1407 N N . CYS A 1 186 ? -15.555 -24.047 8.336 1 98.44 186 CYS A N 1
ATOM 1408 C CA . CYS A 1 186 ? -15.492 -22.656 8.789 1 98.44 186 CYS A CA 1
ATOM 1409 C C . CYS A 1 186 ? -16.688 -22.328 9.68 1 98.44 186 CYS A C 1
ATOM 1411 O O . CYS A 1 186 ? -16.531 -21.625 10.68 1 98.44 186 CYS A O 1
ATOM 1413 N N . GLN A 1 187 ? -17.859 -22.844 9.344 1 98.06 187 GLN A N 1
ATOM 1414 C CA . GLN A 1 187 ? -19.062 -22.609 10.133 1 98.06 187 GLN A CA 1
ATOM 1415 C C . GLN A 1 187 ? -18.984 -23.328 11.477 1 98.06 187 GLN A C 1
ATOM 1417 O O . GLN A 1 187 ? -19.281 -22.719 12.516 1 98.06 187 GLN A O 1
ATOM 1422 N N . GLU A 1 188 ? -18.594 -24.578 11.375 1 97.56 188 GLU A N 1
ATOM 1423 C CA . GLU A 1 188 ? -18.516 -25.375 12.594 1 97.56 188 GLU A CA 1
ATOM 1424 C C . GLU A 1 188 ? -17.5 -24.781 13.57 1 97.56 188 GLU A C 1
ATOM 1426 O O . GLU A 1 188 ? -17.75 -24.75 14.781 1 97.56 188 GLU A O 1
ATOM 1431 N N . LYS A 1 189 ? -16.391 -24.328 13.055 1 97.06 189 LYS A N 1
ATOM 1432 C CA . LYS A 1 189 ? -15.312 -23.844 13.906 1 97.06 189 LYS A CA 1
ATOM 1433 C C . LYS A 1 189 ? -15.43 -22.328 14.125 1 97.06 189 LYS A C 1
ATOM 1435 O O . LYS A 1 189 ? -14.633 -21.75 14.867 1 97.06 189 LYS A O 1
ATOM 1440 N N . ASP A 1 190 ? -16.359 -21.703 13.516 1 97.06 190 ASP A N 1
ATOM 1441 C CA . ASP A 1 190 ? -16.641 -20.266 13.633 1 97.06 190 ASP A CA 1
ATOM 1442 C C . ASP A 1 190 ? -15.391 -19.438 13.32 1 97.06 190 ASP A C 1
ATOM 1444 O O . ASP A 1 190 ? -14.969 -18.609 14.141 1 97.06 190 ASP A O 1
ATOM 1448 N N . CYS A 1 191 ? -14.812 -19.641 12.203 1 97.5 191 CYS A N 1
ATOM 1449 C CA . CYS A 1 191 ? -13.625 -18.906 11.789 1 97.5 191 CYS A CA 1
ATOM 1450 C C . CYS A 1 191 ? -13.859 -18.172 10.477 1 97.5 191 CYS A C 1
ATOM 1452 O O . CYS A 1 191 ? -14.859 -18.422 9.797 1 97.5 191 CYS A O 1
ATOM 1454 N N . PHE A 1 192 ? -13 -17.203 10.141 1 98.69 192 PHE A N 1
ATOM 1455 C CA . PHE A 1 192 ? -13.039 -16.453 8.898 1 98.69 192 PHE A CA 1
ATOM 1456 C C . PHE A 1 192 ? -12.539 -17.297 7.734 1 98.69 192 PHE A C 1
ATOM 1458 O O . PHE A 1 192 ? -11.82 -18.281 7.934 1 98.69 192 PHE A O 1
ATOM 1465 N N . ALA A 1 193 ? -12.992 -17 6.574 1 98.88 193 ALA A N 1
ATOM 1466 C CA . ALA A 1 193 ? -12.312 -17.359 5.332 1 98.88 193 ALA A CA 1
ATOM 1467 C C . ALA A 1 193 ? -11.852 -16.125 4.578 1 98.88 193 ALA A C 1
ATOM 1469 O O . ALA A 1 193 ? -12.617 -15.172 4.398 1 98.88 193 ALA A O 1
ATOM 1470 N N . ILE A 1 194 ? -10.625 -16.016 4.246 1 98.94 194 ILE A N 1
ATOM 1471 C CA . ILE A 1 194 ? -10.117 -15.008 3.33 1 98.94 194 ILE A CA 1
ATOM 1472 C C . ILE A 1 194 ? -9.844 -15.633 1.967 1 98.94 194 ILE A C 1
ATOM 1474 O O . ILE A 1 194 ? -9.031 -16.562 1.854 1 98.94 194 ILE A O 1
ATOM 1478 N N . THR A 1 195 ? -10.5 -15.141 0.94 1 98.94 195 THR A N 1
ATOM 1479 C CA . THR A 1 195 ? -10.32 -15.727 -0.381 1 98.94 195 THR A CA 1
ATOM 1480 C C . THR A 1 195 ? -9.516 -14.797 -1.283 1 98.94 195 THR A C 1
ATOM 1482 O O . THR A 1 195 ? -9.648 -13.578 -1.203 1 98.94 195 THR A O 1
ATOM 1485 N N . ASP A 1 196 ? -8.617 -15.344 -2.025 1 98.88 196 ASP A N 1
ATOM 1486 C CA . ASP A 1 196 ? -7.918 -14.703 -3.139 1 98.88 196 ASP A CA 1
ATOM 1487 C C . ASP A 1 196 ? -8.484 -15.164 -4.48 1 98.88 196 ASP A C 1
ATOM 1489 O O . ASP A 1 196 ? -8.242 -16.297 -4.91 1 98.88 196 ASP A O 1
ATOM 1493 N N . GLU A 1 197 ? -9.195 -14.242 -5.109 1 98.81 197 GLU A N 1
ATOM 1494 C CA . GLU A 1 197 ? -9.93 -14.609 -6.316 1 98.81 197 GLU A CA 1
ATOM 1495 C C . GLU A 1 197 ? -9.453 -13.805 -7.52 1 98.81 197 GLU A C 1
ATOM 1497 O O . GLU A 1 197 ? -10.242 -13.469 -8.406 1 98.81 197 GLU A O 1
ATOM 1502 N N . VAL A 1 198 ? -8.156 -13.469 -7.598 1 98.5 198 VAL A N 1
ATOM 1503 C CA . VAL A 1 198 ? -7.605 -12.57 -8.609 1 98.5 198 VAL A CA 1
ATOM 1504 C C . VAL A 1 198 ? -7.742 -13.211 -9.992 1 98.5 198 VAL A C 1
ATOM 1506 O O . VAL A 1 198 ? -7.754 -12.508 -11.008 1 98.5 198 VAL A O 1
ATOM 1509 N N . TYR A 1 199 ? -7.895 -14.539 -10.078 1 98.56 199 TYR A N 1
ATOM 1510 C CA . TYR A 1 199 ? -7.98 -15.242 -11.352 1 98.56 199 TYR A CA 1
ATOM 1511 C C . TYR A 1 199 ? -9.414 -15.648 -11.656 1 98.56 199 TYR A C 1
ATOM 1513 O O . TYR A 1 199 ? -9.656 -16.547 -12.477 1 98.56 199 TYR A O 1
ATOM 1521 N N . GLU A 1 200 ? -10.391 -15.039 -11.031 1 97.94 200 GLU A N 1
ATOM 1522 C CA . GLU A 1 200 ? -11.789 -15.477 -11.039 1 97.94 200 GLU A CA 1
ATOM 1523 C C . GLU A 1 200 ? -12.336 -15.547 -12.461 1 97.94 200 GLU A C 1
ATOM 1525 O O . GLU A 1 200 ? -13.25 -16.328 -12.742 1 97.94 200 GLU A O 1
ATOM 1530 N N . TYR A 1 201 ? -11.773 -14.828 -13.438 1 97.69 201 TYR A N 1
ATOM 1531 C CA . TYR A 1 201 ? -12.297 -14.812 -14.797 1 97.69 201 TYR A CA 1
ATOM 1532 C C . TYR A 1 201 ? -11.398 -15.625 -15.734 1 97.69 201 TYR A C 1
ATOM 1534 O O . TYR A 1 201 ? -11.664 -15.703 -16.938 1 97.69 201 TYR A O 1
ATOM 1542 N N . ILE A 1 202 ? -10.359 -16.188 -15.18 1 98.31 202 ILE A N 1
ATOM 1543 C CA . ILE A 1 202 ? -9.422 -16.953 -15.977 1 98.31 202 ILE A CA 1
ATOM 1544 C C . ILE A 1 202 ? -9.555 -18.438 -15.641 1 98.31 202 ILE A C 1
ATOM 1546 O O . ILE A 1 202 ? -8.781 -18.984 -14.844 1 98.31 202 ILE A O 1
ATOM 1550 N N . THR A 1 203 ? -10.555 -19.047 -16.219 1 98.31 203 THR A N 1
ATOM 1551 C CA . THR A 1 203 ? -10.828 -20.469 -16.078 1 98.31 203 THR A CA 1
ATOM 1552 C C . THR A 1 203 ? -10.922 -21.141 -17.453 1 98.31 203 THR A C 1
ATOM 1554 O O . THR A 1 203 ? -11.172 -20.453 -18.453 1 98.31 203 THR A O 1
ATOM 1557 N N . TYR A 1 204 ? -10.719 -22.375 -17.484 1 98.19 204 TYR A N 1
ATOM 1558 C CA . TYR A 1 204 ? -10.641 -23.078 -18.766 1 98.19 204 TYR A CA 1
ATOM 1559 C C . TYR A 1 204 ? -11.656 -24.219 -18.828 1 98.19 204 TYR A C 1
ATOM 1561 O O . TYR A 1 204 ? -12.07 -24.734 -17.797 1 98.19 204 TYR A O 1
ATOM 1569 N N . ASP A 1 205 ? -11.977 -24.531 -20.062 1 95.94 205 ASP A N 1
ATOM 1570 C CA . ASP A 1 205 ? -12.859 -25.672 -20.312 1 95.94 205 ASP A CA 1
ATOM 1571 C C . ASP A 1 205 ? -14.18 -25.531 -19.562 1 95.94 205 ASP A C 1
ATOM 1573 O O . ASP A 1 205 ? -14.836 -24.484 -19.641 1 95.94 205 ASP A O 1
ATOM 1577 N N . GLU A 1 206 ? -14.586 -26.547 -18.812 1 94.56 206 GLU A N 1
ATOM 1578 C CA . GLU A 1 206 ? -15.883 -26.5 -18.141 1 94.56 206 GLU A CA 1
ATOM 1579 C C . GLU A 1 206 ? -15.742 -25.984 -16.703 1 94.56 206 GLU A C 1
ATOM 1581 O O . GLU A 1 206 ? -16.734 -25.844 -15.992 1 94.56 206 GLU A O 1
ATOM 1586 N N . ASN A 1 207 ? -14.57 -25.656 -16.344 1 96 207 ASN A N 1
ATOM 1587 C CA . ASN A 1 207 ? -14.344 -25.188 -14.984 1 96 207 ASN A CA 1
ATOM 1588 C C . ASN A 1 207 ? -14.812 -23.75 -14.797 1 96 207 ASN A C 1
ATOM 1590 O O . ASN A 1 207 ? -14.648 -22.922 -15.695 1 96 207 ASN A O 1
ATOM 1594 N N . LYS A 1 208 ? -15.438 -23.531 -13.68 1 95.19 208 LYS A N 1
ATOM 1595 C CA . LYS A 1 208 ? -15.906 -22.188 -13.32 1 95.19 208 LYS A CA 1
ATOM 1596 C C . LYS A 1 208 ? -15.523 -21.844 -11.891 1 95.19 208 LYS A C 1
ATOM 1598 O O . LYS A 1 208 ? -15.508 -22.703 -11.016 1 95.19 208 LYS A O 1
ATOM 1603 N N . HIS A 1 209 ? -15.227 -20.594 -11.719 1 97.25 209 HIS A N 1
ATOM 1604 C CA . HIS A 1 209 ? -14.961 -20.094 -10.375 1 97.25 209 HIS A CA 1
ATOM 1605 C C . HIS A 1 209 ? -16.25 -19.953 -9.578 1 97.25 209 HIS A C 1
ATOM 1607 O O . HIS A 1 209 ? -17.234 -19.391 -10.07 1 97.25 209 HIS A O 1
ATOM 1613 N N . THR A 1 210 ? -16.266 -20.469 -8.391 1 97.56 210 THR A N 1
ATOM 1614 C CA . THR A 1 210 ? -17.328 -20.25 -7.398 1 97.56 210 THR A CA 1
ATOM 1615 C C . THR A 1 210 ? -16.766 -19.578 -6.152 1 97.56 210 THR A C 1
ATOM 1617 O O . THR A 1 210 ? -15.852 -20.094 -5.508 1 97.56 210 THR A O 1
ATOM 1620 N N . SER A 1 211 ? -17.328 -18.391 -5.855 1 98.38 211 SER A N 1
ATOM 1621 C CA . SER A 1 211 ? -16.891 -17.703 -4.641 1 98.38 211 SER A CA 1
ATOM 1622 C C . SER A 1 211 ? -17.359 -18.438 -3.393 1 98.38 211 SER A C 1
ATOM 1624 O O . SER A 1 211 ? -18.547 -18.781 -3.277 1 98.38 211 SER A O 1
ATOM 1626 N N . LEU A 1 212 ? -16.5 -18.656 -2.506 1 98.81 212 LEU A N 1
ATOM 1627 C CA . LEU A 1 212 ? -16.844 -19.344 -1.261 1 98.81 212 LEU A CA 1
ATOM 1628 C C . LEU A 1 212 ? -17.969 -18.609 -0.536 1 98.81 212 LEU A C 1
ATOM 1630 O O . LEU A 1 212 ? -18.828 -19.234 0.094 1 98.81 212 LEU A O 1
ATOM 1634 N N . ALA A 1 213 ? -17.984 -17.297 -0.625 1 98.75 213 ALA A N 1
ATOM 1635 C CA . ALA A 1 213 ? -18.938 -16.438 0.056 1 98.75 213 ALA A CA 1
ATOM 1636 C C . ALA A 1 213 ? -20.359 -16.719 -0.421 1 98.75 213 ALA A C 1
ATOM 1638 O O . ALA A 1 213 ? -21.328 -16.391 0.265 1 98.75 213 ALA A O 1
ATOM 1639 N N . SER A 1 214 ? -20.516 -17.281 -1.574 1 98.12 214 SER A N 1
ATOM 1640 C CA . SER A 1 214 ? -21.828 -17.516 -2.156 1 98.12 214 SER A CA 1
ATOM 1641 C C . SER A 1 214 ? -22.5 -18.734 -1.552 1 98.12 214 SER A C 1
ATOM 1643 O O . SER A 1 214 ? -23.703 -18.953 -1.734 1 98.12 214 SER A O 1
ATOM 1645 N N . LEU A 1 215 ? -21.766 -19.578 -0.874 1 98.38 215 LEU A N 1
ATOM 1646 C CA . LEU A 1 215 ? -22.344 -20.766 -0.233 1 98.38 215 LEU A CA 1
ATOM 1647 C C . LEU A 1 215 ? -23.125 -20.375 1.016 1 98.38 215 LEU A C 1
ATOM 1649 O O . LEU A 1 215 ? -22.797 -19.391 1.679 1 98.38 215 LEU A O 1
ATOM 1653 N N . PRO A 1 216 ? -24.125 -21.141 1.355 1 96.94 216 PRO A N 1
ATOM 1654 C CA . PRO A 1 216 ? -24.938 -20.797 2.525 1 96.94 216 PRO A CA 1
ATOM 1655 C C . PRO A 1 216 ? -24.109 -20.656 3.799 1 96.94 216 PRO A C 1
ATOM 1657 O O . PRO A 1 216 ? -23.297 -21.516 4.113 1 96.94 216 PRO A O 1
ATOM 1660 N N . GLY A 1 217 ? -24.312 -19.516 4.453 1 96.88 217 GLY A N 1
ATOM 1661 C CA . GLY A 1 217 ? -23.703 -19.281 5.75 1 96.88 217 GLY A CA 1
ATOM 1662 C C . GLY A 1 217 ? -22.297 -18.688 5.648 1 96.88 217 GLY A C 1
ATOM 1663 O O . GLY A 1 217 ? -21.688 -18.359 6.664 1 96.88 217 GLY A O 1
ATOM 1664 N N . MET A 1 218 ? -21.859 -18.453 4.457 1 98.56 218 MET A N 1
ATOM 1665 C CA . MET A 1 218 ? -20.438 -18.078 4.32 1 98.56 218 MET A CA 1
ATOM 1666 C C . MET A 1 218 ? -20.297 -16.578 4.109 1 98.56 218 MET A C 1
ATOM 1668 O O . MET A 1 218 ? -19.219 -16.031 4.367 1 98.56 218 MET A O 1
ATOM 1672 N N . GLN A 1 219 ? -21.266 -15.852 3.67 1 97.75 219 GLN A N 1
ATOM 1673 C CA . GLN A 1 219 ? -21.141 -14.445 3.311 1 97.75 219 GLN A CA 1
ATOM 1674 C C . GLN A 1 219 ? -20.672 -13.617 4.504 1 97.75 219 GLN A C 1
ATOM 1676 O O . GLN A 1 219 ? -19.812 -12.742 4.367 1 97.75 219 GLN A O 1
ATOM 1681 N N . GLU A 1 220 ? -21.172 -13.859 5.684 1 96.81 220 GLU A N 1
ATOM 1682 C CA . GLU A 1 220 ? -20.906 -13.039 6.855 1 96.81 220 GLU A CA 1
ATOM 1683 C C . GLU A 1 220 ? -19.516 -13.32 7.414 1 96.81 220 GLU A C 1
ATOM 1685 O O . GLU A 1 220 ? -18.984 -12.547 8.219 1 96.81 220 GLU A O 1
ATOM 1690 N N . ARG A 1 221 ? -18.906 -14.469 6.988 1 98.19 221 ARG A N 1
ATOM 1691 C CA . ARG A 1 221 ? -17.609 -14.836 7.574 1 98.19 221 ARG A CA 1
ATOM 1692 C C . ARG A 1 221 ? -16.516 -14.867 6.516 1 98.19 221 ARG A C 1
ATOM 1694 O O . ARG A 1 221 ? -15.375 -15.211 6.812 1 98.19 221 ARG A O 1
ATOM 1701 N N . THR A 1 222 ? -16.844 -14.461 5.281 1 98.81 222 THR A N 1
ATOM 1702 C CA . THR A 1 222 ? -15.852 -14.492 4.207 1 98.81 222 THR A CA 1
ATOM 1703 C C . THR A 1 222 ? -15.367 -13.086 3.869 1 98.81 222 THR A C 1
ATOM 1705 O O . THR A 1 222 ? -16.172 -12.156 3.764 1 98.81 222 THR A O 1
ATOM 1708 N N . ILE A 1 223 ? -14.125 -12.875 3.83 1 98.88 223 ILE A N 1
ATOM 1709 C CA . ILE A 1 223 ? -13.484 -11.703 3.23 1 98.88 223 ILE A CA 1
ATOM 1710 C C . ILE A 1 223 ? -12.992 -12.047 1.827 1 98.88 223 ILE A C 1
ATOM 1712 O O . ILE A 1 223 ? -12.031 -12.805 1.668 1 98.88 223 ILE A O 1
ATOM 1716 N N . ILE A 1 224 ? -13.648 -11.531 0.827 1 98.94 224 ILE A N 1
ATOM 1717 C CA . ILE A 1 224 ? -13.25 -11.75 -0.561 1 98.94 224 ILE A CA 1
ATOM 1718 C C . ILE A 1 224 ? -12.188 -10.727 -0.96 1 98.94 224 ILE A C 1
ATOM 1720 O O . ILE A 1 224 ? -12.359 -9.523 -0.743 1 98.94 224 ILE A O 1
ATOM 1724 N N . THR A 1 225 ? -11.062 -11.141 -1.472 1 98.88 225 THR A N 1
ATOM 1725 C CA . THR A 1 225 ? -10.094 -10.211 -2.035 1 98.88 225 THR A CA 1
ATOM 1726 C C . THR A 1 225 ? -9.859 -10.508 -3.514 1 98.88 225 THR A C 1
ATOM 1728 O O . THR A 1 225 ? -9.859 -11.664 -3.93 1 98.88 225 THR A O 1
ATOM 1731 N N . SER A 1 226 ? -9.734 -9.492 -4.301 1 98.81 226 SER A N 1
ATOM 1732 C CA . SER A 1 226 ? -9.469 -9.562 -5.734 1 98.81 226 SER A CA 1
ATOM 1733 C C . SER A 1 226 ? -8.867 -8.258 -6.25 1 98.81 226 SER A C 1
ATOM 1735 O O . SER A 1 226 ? -8.438 -7.414 -5.461 1 98.81 226 SER A O 1
ATOM 1737 N N . SER A 1 227 ? -8.648 -8.164 -7.586 1 98.62 227 SER A N 1
ATOM 1738 C CA . SER A 1 227 ? -8.016 -6.977 -8.156 1 98.62 227 SER A CA 1
ATOM 1739 C C . SER A 1 227 ? -8.273 -6.875 -9.656 1 98.62 227 SER A C 1
ATOM 1741 O O . SER A 1 227 ? -8.859 -7.781 -10.25 1 98.62 227 SER A O 1
ATOM 1743 N N . LEU A 1 228 ? -7.82 -5.785 -10.234 1 98.25 228 LEU A N 1
ATOM 1744 C CA . LEU A 1 228 ? -7.848 -5.555 -11.672 1 98.25 228 LEU A CA 1
ATOM 1745 C C . LEU A 1 228 ? -6.699 -6.285 -12.367 1 98.25 228 LEU A C 1
ATOM 1747 O O . LEU A 1 228 ? -6.738 -6.504 -13.578 1 98.25 228 LEU A O 1
ATOM 1751 N N . SER A 1 229 ? -5.715 -6.605 -11.734 1 97.94 229 SER A N 1
ATOM 1752 C CA . SER A 1 229 ? -4.348 -6.871 -12.18 1 97.94 229 SER A CA 1
ATOM 1753 C C . SER A 1 229 ? -4.316 -7.934 -13.273 1 97.94 229 SER A C 1
ATOM 1755 O O . SER A 1 229 ? -3.785 -7.695 -14.359 1 97.94 229 SER A O 1
ATOM 1757 N N . LYS A 1 230 ? -4.895 -9.078 -12.953 1 97.94 230 LYS A N 1
ATOM 1758 C CA . LYS A 1 230 ? -4.699 -10.242 -13.805 1 97.94 230 LYS A CA 1
ATOM 1759 C C . LYS A 1 230 ? -5.711 -10.266 -14.953 1 97.94 230 LYS A C 1
ATOM 1761 O O . LYS A 1 230 ? -5.359 -10.555 -16.094 1 97.94 230 LYS A O 1
ATOM 1766 N N . THR A 1 231 ? -6.914 -9.883 -14.664 1 98 231 THR A N 1
ATOM 1767 C CA . THR A 1 231 ? -7.996 -9.93 -15.641 1 98 231 THR A CA 1
ATOM 1768 C C . THR A 1 231 ? -7.793 -8.875 -16.719 1 98 231 THR A C 1
ATOM 1770 O O . THR A 1 231 ? -8.102 -9.109 -17.891 1 98 231 THR A O 1
ATOM 1773 N N . TYR A 1 232 ? -7.219 -7.723 -16.391 1 98.31 232 TYR A N 1
ATOM 1774 C CA . TYR A 1 232 ? -7.168 -6.621 -17.344 1 98.31 232 TYR A CA 1
ATOM 1775 C C . TYR A 1 232 ? -5.727 -6.277 -17.719 1 98.31 232 TYR A C 1
ATOM 1777 O O . TYR A 1 232 ? -5.465 -5.246 -18.328 1 98.31 232 TYR A O 1
ATOM 1785 N N . SER A 1 233 ? -4.809 -7.055 -17.281 1 98.06 233 SER A N 1
ATOM 1786 C CA . SER A 1 233 ? -3.404 -6.941 -17.656 1 98.06 233 SER A CA 1
ATOM 1787 C C . SER A 1 233 ? -2.82 -5.602 -17.219 1 98.06 233 SER A C 1
ATOM 1789 O O . SER A 1 233 ? -2.17 -4.914 -18.016 1 98.06 233 SER A O 1
ATOM 1791 N N . VAL A 1 234 ? -3.113 -5.262 -16 1 98.62 234 VAL A N 1
ATOM 1792 C CA . VAL A 1 234 ? -2.598 -4.008 -15.461 1 98.62 234 VAL A CA 1
ATOM 1793 C C . VAL A 1 234 ? -2.064 -4.238 -14.047 1 98.62 234 VAL A C 1
ATOM 1795 O O . VAL A 1 234 ? -2.428 -3.518 -13.117 1 98.62 234 VAL A O 1
ATOM 1798 N N . THR A 1 235 ? -1.151 -5.219 -13.867 1 98.38 235 THR A N 1
ATOM 1799 C CA . THR A 1 235 ? -0.665 -5.621 -12.555 1 98.38 235 THR A CA 1
ATOM 1800 C C . THR A 1 235 ? 0.032 -4.461 -11.859 1 98.38 235 THR A C 1
ATOM 1802 O O . THR A 1 235 ? 0.051 -4.391 -10.625 1 98.38 235 THR A O 1
ATOM 1805 N N . GLY A 1 236 ? 0.553 -3.496 -12.57 1 98.5 236 GLY A N 1
ATOM 1806 C CA . GLY A 1 236 ? 1.293 -2.375 -12.016 1 98.5 236 GLY A CA 1
ATOM 1807 C C . GLY A 1 236 ? 0.404 -1.211 -11.617 1 98.5 236 GLY A C 1
ATOM 1808 O O . GLY A 1 236 ? 0.894 -0.177 -11.164 1 98.5 236 GLY A O 1
ATOM 1809 N N . TRP A 1 237 ? -0.909 -1.289 -11.812 1 98.81 237 TRP A N 1
ATOM 1810 C CA . TRP A 1 237 ? -1.811 -0.196 -11.469 1 98.81 237 TRP A CA 1
ATOM 1811 C C . TRP A 1 237 ? -2.137 -0.21 -9.977 1 98.81 237 TRP A C 1
ATOM 1813 O O . TRP A 1 237 ? -2.52 0.816 -9.406 1 98.81 237 TRP A O 1
ATOM 1823 N N . ARG A 1 238 ? -2.023 -1.395 -9.375 1 98.5 238 ARG A N 1
ATOM 1824 C CA . ARG A 1 238 ? -2.178 -1.577 -7.934 1 98.5 238 ARG A CA 1
ATOM 1825 C C . ARG A 1 238 ? -3.572 -1.16 -7.477 1 98.5 238 ARG A C 1
ATOM 1827 O O . ARG A 1 238 ? -3.713 -0.424 -6.496 1 98.5 238 ARG A O 1
ATOM 1834 N N . VAL A 1 239 ? -4.59 -1.674 -8.141 1 98.88 239 VAL A N 1
ATOM 1835 C CA . VAL A 1 239 ? -5.965 -1.489 -7.691 1 98.88 239 VAL A CA 1
ATOM 1836 C C . VAL A 1 239 ? -6.598 -2.846 -7.383 1 98.88 239 VAL A C 1
ATOM 1838 O O . VAL A 1 239 ? -6.645 -3.727 -8.25 1 98.88 239 VAL A O 1
ATOM 1841 N N . GLY A 1 240 ? -7.004 -3.047 -6.215 1 98.88 240 GLY A N 1
ATOM 1842 C CA . GLY A 1 240 ? -7.719 -4.215 -5.727 1 98.88 240 GLY A CA 1
ATOM 1843 C C . GLY A 1 240 ? -8.711 -3.891 -4.621 1 98.88 240 GLY A C 1
ATOM 1844 O O . GLY A 1 240 ? -8.977 -2.719 -4.348 1 98.88 240 GLY A O 1
ATOM 1845 N N . TRP A 1 241 ? -9.32 -4.93 -4.031 1 98.94 241 TRP A N 1
ATOM 1846 C CA . TRP A 1 241 ? -10.336 -4.652 -3.016 1 98.94 241 TRP A CA 1
ATOM 1847 C C . TRP A 1 241 ? -10.516 -5.848 -2.088 1 98.94 241 TRP A C 1
ATOM 1849 O O . TRP A 1 241 ? -10.117 -6.969 -2.42 1 98.94 241 TRP A O 1
ATOM 1859 N N . ALA A 1 242 ? -11.031 -5.562 -0.948 1 98.94 242 ALA A N 1
ATOM 1860 C CA . ALA A 1 242 ? -11.625 -6.539 -0.037 1 98.94 242 ALA A CA 1
ATOM 1861 C C . ALA A 1 242 ? -13.125 -6.289 0.128 1 98.94 242 ALA A C 1
ATOM 1863 O O . ALA A 1 242 ? -13.562 -5.141 0.221 1 98.94 242 ALA A O 1
ATOM 1864 N N . CYS A 1 243 ? -13.891 -7.273 0.06 1 98.88 243 CYS A N 1
ATOM 1865 C CA . CYS A 1 243 ? -15.328 -7.242 0.296 1 98.88 243 CYS A CA 1
ATOM 1866 C C . CYS A 1 243 ? -15.711 -8.133 1.474 1 98.88 243 CYS A C 1
ATOM 1868 O O . CYS A 1 243 ? -15.352 -9.312 1.508 1 98.88 243 CYS A O 1
ATOM 1870 N N . ALA A 1 244 ? -16.391 -7.668 2.441 1 98.75 244 ALA A N 1
ATOM 1871 C CA . ALA A 1 244 ? -16.781 -8.375 3.658 1 98.75 244 ALA A CA 1
ATOM 1872 C C . ALA A 1 244 ? -17.984 -7.707 4.316 1 98.75 244 ALA A C 1
ATOM 1874 O O . ALA A 1 244 ? -18.5 -6.703 3.818 1 98.75 244 ALA A O 1
ATOM 1875 N N . ALA A 1 245 ? -18.484 -8.352 5.379 1 98.12 245 ALA A N 1
ATOM 1876 C CA . ALA A 1 245 ? -19.516 -7.711 6.188 1 98.12 245 ALA A CA 1
ATOM 1877 C C . ALA A 1 245 ? -19.078 -6.309 6.613 1 98.12 245 ALA A C 1
ATOM 1879 O O . ALA A 1 245 ? -17.891 -6.051 6.816 1 98.12 245 ALA A O 1
ATOM 1880 N N . ALA A 1 246 ? -20.031 -5.453 6.809 1 97.19 246 ALA A N 1
ATOM 1881 C CA . ALA A 1 246 ? -19.828 -4.016 6.949 1 97.19 246 ALA A CA 1
ATOM 1882 C C . ALA A 1 246 ? -18.812 -3.713 8.039 1 97.19 246 ALA A C 1
ATOM 1884 O O . ALA A 1 246 ? -17.906 -2.889 7.848 1 97.19 246 ALA A O 1
ATOM 1885 N N . ASN A 1 247 ? -18.922 -4.297 9.156 1 95.25 247 ASN A N 1
ATOM 1886 C CA . ASN A 1 247 ? -18.016 -4.02 10.273 1 95.25 247 ASN A CA 1
ATOM 1887 C C . ASN A 1 247 ? -16.594 -4.484 9.984 1 95.25 247 ASN A C 1
ATOM 1889 O O . ASN A 1 247 ? -15.625 -3.828 10.375 1 95.25 247 ASN A O 1
ATOM 1893 N N . ILE A 1 248 ? -16.453 -5.637 9.32 1 97.75 248 ILE A N 1
ATOM 1894 C CA . ILE A 1 248 ? -15.148 -6.164 8.953 1 97.75 248 ILE A CA 1
ATOM 1895 C C . ILE A 1 248 ? -14.531 -5.289 7.863 1 97.75 248 ILE A C 1
ATOM 1897 O O . ILE A 1 248 ? -13.344 -4.957 7.93 1 97.75 248 ILE A O 1
ATOM 1901 N N . ALA A 1 249 ? -15.383 -4.91 6.902 1 98.06 249 ALA A N 1
ATOM 1902 C CA . ALA A 1 249 ? -14.922 -4.027 5.836 1 98.06 249 ALA A CA 1
ATOM 1903 C C . ALA A 1 249 ? -14.438 -2.695 6.398 1 98.06 249 ALA A C 1
ATOM 1905 O O . ALA A 1 249 ? -13.438 -2.143 5.934 1 98.06 249 ALA A O 1
ATOM 1906 N N . ALA A 1 250 ? -15.133 -2.18 7.348 1 95.69 250 ALA A N 1
ATOM 1907 C CA . ALA A 1 250 ? -14.742 -0.929 7.992 1 95.69 250 ALA A CA 1
ATOM 1908 C C . ALA A 1 250 ? -13.375 -1.061 8.656 1 95.69 250 ALA A C 1
ATOM 1910 O O . ALA A 1 250 ? -12.547 -0.151 8.578 1 95.69 250 ALA A O 1
ATOM 1911 N N . ALA A 1 251 ? -13.148 -2.16 9.328 1 96.5 251 ALA A N 1
ATOM 1912 C CA . ALA A 1 251 ? -11.859 -2.414 9.969 1 96.5 251 ALA A CA 1
ATOM 1913 C C . ALA A 1 251 ? -10.742 -2.488 8.93 1 96.5 251 ALA A C 1
ATOM 1915 O O . ALA A 1 251 ? -9.664 -1.938 9.133 1 96.5 251 ALA A O 1
ATOM 1916 N N . ILE A 1 252 ? -11.047 -3.145 7.824 1 98.06 252 ILE A N 1
ATOM 1917 C CA . ILE A 1 252 ? -10.07 -3.279 6.75 1 98.06 252 ILE A CA 1
ATOM 1918 C C . ILE A 1 252 ? -9.766 -1.905 6.156 1 98.06 252 ILE A C 1
ATOM 1920 O O . ILE A 1 252 ? -8.602 -1.571 5.91 1 98.06 252 ILE A O 1
ATOM 1924 N N . ARG A 1 253 ? -10.773 -1.083 5.926 1 96.5 253 ARG A N 1
ATOM 1925 C CA . ARG A 1 253 ? -10.594 0.27 5.406 1 96.5 253 ARG A CA 1
ATOM 1926 C C . ARG A 1 253 ? -9.711 1.1 6.336 1 96.5 253 ARG A C 1
ATOM 1928 O O . ARG A 1 253 ? -8.852 1.851 5.875 1 96.5 253 ARG A O 1
ATOM 1935 N N . ASN A 1 254 ? -9.977 0.941 7.594 1 93.94 254 ASN A N 1
ATOM 1936 C CA . ASN A 1 254 ? -9.188 1.695 8.57 1 93.94 254 ASN A CA 1
ATOM 1937 C C . ASN A 1 254 ? -7.711 1.323 8.508 1 93.94 254 ASN A C 1
ATOM 1939 O O . ASN A 1 254 ? -6.844 2.195 8.578 1 93.94 254 ASN A O 1
ATOM 1943 N N . ILE A 1 255 ? -7.414 0.048 8.406 1 96.12 255 ILE A N 1
ATOM 1944 C CA . ILE A 1 255 ? -6.035 -0.416 8.297 1 96.12 255 ILE A CA 1
ATOM 1945 C C . ILE A 1 255 ? -5.434 0.072 6.98 1 96.12 255 ILE A C 1
ATOM 1947 O O . ILE A 1 255 ? -4.309 0.577 6.957 1 96.12 255 ILE A O 1
ATOM 1951 N N . HIS A 1 256 ? -6.191 -0.064 5.879 1 97.06 256 HIS A N 1
ATOM 1952 C CA . HIS A 1 256 ? -5.77 0.382 4.555 1 97.06 256 HIS A CA 1
ATOM 1953 C C . HIS A 1 256 ? -5.34 1.846 4.574 1 97.06 256 HIS A C 1
ATOM 1955 O O . HIS A 1 256 ? -4.273 2.191 4.07 1 97.06 256 HIS A O 1
ATOM 1961 N N . VAL A 1 257 ? -6.109 2.688 5.16 1 94.38 257 VAL A N 1
ATOM 1962 C CA . VAL A 1 257 ? -5.855 4.125 5.184 1 94.38 257 VAL A CA 1
ATOM 1963 C C . VAL A 1 257 ? -4.555 4.406 5.93 1 94.38 257 VAL A C 1
ATOM 1965 O O . VAL A 1 257 ? -3.807 5.316 5.566 1 94.38 257 VAL A O 1
ATOM 1968 N N . LYS A 1 258 ? -4.27 3.602 6.922 1 93.5 258 LYS A N 1
ATOM 1969 C CA . LYS A 1 258 ? -3.074 3.818 7.73 1 93.5 258 LYS A CA 1
ATOM 1970 C C . LYS A 1 258 ? -1.835 3.252 7.043 1 93.5 258 LYS A C 1
ATOM 1972 O O . LYS A 1 258 ? -0.723 3.738 7.254 1 93.5 258 LYS A O 1
ATOM 1977 N N . LEU A 1 259 ? -1.994 2.264 6.184 1 96 259 LEU A N 1
ATOM 1978 C CA . LEU A 1 259 ? -0.868 1.638 5.5 1 96 259 LEU A CA 1
ATOM 1979 C C . LEU A 1 259 ? -0.492 2.418 4.242 1 96 259 LEU A C 1
ATOM 1981 O O . LEU A 1 259 ? 0.677 2.754 4.043 1 96 259 LEU A O 1
ATOM 1985 N N . THR A 1 260 ? -1.545 2.717 3.443 1 97.25 260 THR A N 1
ATOM 1986 C CA . THR A 1 260 ? -1.223 3.248 2.123 1 97.25 260 THR A CA 1
ATOM 1987 C C . THR A 1 260 ? -2.059 4.488 1.821 1 97.25 260 THR A C 1
ATOM 1989 O O . THR A 1 260 ? -1.868 5.133 0.79 1 97.25 260 THR A O 1
ATOM 1992 N N . ASP A 1 261 ? -2.961 4.879 2.688 1 94.69 261 ASP A N 1
ATOM 1993 C CA . ASP A 1 261 ? -3.85 6.031 2.564 1 94.69 261 ASP A CA 1
ATOM 1994 C C . ASP A 1 261 ? -4.969 5.758 1.563 1 94.69 261 ASP A C 1
ATOM 1996 O O . ASP A 1 261 ? -6.148 5.746 1.929 1 94.69 261 ASP A O 1
ATOM 2000 N N . SER A 1 262 ? -4.633 5.488 0.335 1 96.75 262 SER A N 1
ATOM 2001 C CA . SER A 1 262 ? -5.602 5.203 -0.72 1 96.75 262 SER A CA 1
ATOM 2002 C C . SER A 1 262 ? -4.961 4.41 -1.855 1 96.75 262 SER A C 1
ATOM 2004 O O . SER A 1 262 ? -3.734 4.34 -1.959 1 96.75 262 SER A O 1
ATOM 2006 N N . ALA A 1 263 ? -5.801 3.777 -2.619 1 98.5 263 ALA A N 1
ATOM 2007 C CA . ALA A 1 263 ? -5.332 3.227 -3.889 1 98.5 263 ALA A CA 1
ATOM 2008 C C . ALA A 1 263 ? -5.102 4.332 -4.914 1 98.5 263 ALA A C 1
ATOM 2010 O O . ALA A 1 263 ? -5.621 5.441 -4.77 1 98.5 263 ALA A O 1
ATOM 2011 N N . PRO A 1 264 ? -4.297 4.09 -5.938 1 98.81 264 PRO A N 1
ATOM 2012 C CA . PRO A 1 264 ? -3.996 5.141 -6.91 1 98.81 264 PRO A CA 1
ATOM 2013 C C . PRO A 1 264 ? -5.25 5.703 -7.578 1 98.81 264 PRO A C 1
ATOM 2015 O O . PRO A 1 264 ? -5.996 4.961 -8.227 1 98.81 264 PRO A O 1
ATOM 2018 N N . ALA A 1 265 ? -5.418 6.965 -7.5 1 98.69 265 ALA A N 1
ATOM 2019 C CA . ALA A 1 265 ? -6.688 7.629 -7.789 1 98.69 265 ALA A CA 1
ATOM 2020 C C . ALA A 1 265 ? -7.031 7.527 -9.273 1 98.69 265 ALA A C 1
ATOM 2022 O O . ALA A 1 265 ? -8.133 7.105 -9.633 1 98.69 265 ALA A O 1
ATOM 2023 N N . PRO A 1 266 ? -6.129 7.895 -10.219 1 98.88 266 PRO A N 1
ATOM 2024 C CA . PRO A 1 266 ? -6.512 7.805 -11.633 1 98.88 266 PRO A CA 1
ATOM 2025 C C . PRO A 1 266 ? -6.859 6.383 -12.055 1 98.88 266 PRO A C 1
ATOM 2027 O O . PRO A 1 266 ? -7.73 6.188 -12.914 1 98.88 266 PRO A O 1
ATOM 2030 N N . PHE A 1 267 ? -6.172 5.473 -11.453 1 98.94 267 PHE A N 1
ATOM 2031 C CA . PHE A 1 267 ? -6.395 4.082 -11.828 1 98.94 267 PHE A CA 1
ATOM 2032 C C . PHE A 1 267 ? -7.695 3.557 -11.234 1 98.94 267 PHE A C 1
ATOM 2034 O O . PHE A 1 267 ? -8.305 2.633 -11.781 1 98.94 267 PHE A O 1
ATOM 2041 N N . GLN A 1 268 ? -8.164 4.098 -10.086 1 98.94 268 GLN A N 1
ATOM 2042 C CA . GLN A 1 268 ? -9.5 3.779 -9.602 1 98.94 268 GLN A CA 1
ATOM 2043 C C . GLN A 1 268 ? -10.562 4.211 -10.602 1 98.94 268 GLN A C 1
ATOM 2045 O O . GLN A 1 268 ? -11.523 3.473 -10.859 1 98.94 268 GLN A O 1
ATOM 2050 N N . GLU A 1 269 ? -10.375 5.418 -11.164 1 98.69 269 GLU A N 1
ATOM 2051 C CA . GLU A 1 269 ? -11.305 5.895 -12.18 1 98.69 269 GLU A CA 1
ATOM 2052 C C . GLU A 1 269 ? -11.359 4.945 -13.375 1 98.69 269 GLU A C 1
ATOM 2054 O O . GLU A 1 269 ? -12.438 4.625 -13.875 1 98.69 269 GLU A O 1
ATOM 2059 N N . ALA A 1 270 ? -10.211 4.543 -13.812 1 98.88 270 ALA A N 1
ATOM 2060 C CA . ALA A 1 270 ? -10.117 3.633 -14.953 1 98.88 270 ALA A CA 1
ATOM 2061 C C . ALA A 1 270 ? -10.695 2.262 -14.609 1 98.88 270 ALA A C 1
ATOM 2063 O O . ALA A 1 270 ? -11.195 1.554 -15.484 1 98.88 270 ALA A O 1
ATOM 2064 N N . ALA A 1 271 ? -10.625 1.888 -13.352 1 98.88 271 ALA A N 1
ATOM 2065 C CA . ALA A 1 271 ? -11.141 0.601 -12.891 1 98.88 271 ALA A CA 1
ATOM 2066 C C . ALA A 1 271 ? -12.641 0.484 -13.156 1 98.88 271 ALA A C 1
ATOM 2068 O O . ALA A 1 271 ? -13.141 -0.598 -13.477 1 98.88 271 ALA A O 1
ATOM 2069 N N . VAL A 1 272 ? -13.383 1.601 -12.992 1 98.75 272 VAL A N 1
ATOM 2070 C CA . VAL A 1 272 ? -14.812 1.591 -13.258 1 98.75 272 VAL A CA 1
ATOM 2071 C C . VAL A 1 272 ? -15.078 1.162 -14.695 1 98.75 272 VAL A C 1
ATOM 2073 O O . VAL A 1 272 ? -15.945 0.326 -14.961 1 98.75 272 VAL A O 1
ATOM 2076 N N . ILE A 1 273 ? -14.266 1.678 -15.602 1 98.56 273 ILE A N 1
ATOM 2077 C CA . ILE A 1 273 ? -14.398 1.366 -17.016 1 98.56 273 ILE A CA 1
ATOM 2078 C C . ILE A 1 273 ? -14 -0.086 -17.266 1 98.56 273 ILE A C 1
ATOM 2080 O O . ILE A 1 273 ? -14.68 -0.808 -18 1 98.56 273 ILE A O 1
ATOM 2084 N N . ALA A 1 274 ? -12.977 -0.557 -16.672 1 98.69 274 ALA A N 1
ATOM 2085 C CA . ALA A 1 274 ? -12.508 -1.934 -16.828 1 98.69 274 ALA A CA 1
ATOM 2086 C C . ALA A 1 274 ? -13.562 -2.926 -16.344 1 98.69 274 ALA A C 1
ATOM 2088 O O . ALA A 1 274 ? -13.898 -3.883 -17.047 1 98.69 274 ALA A O 1
ATOM 2089 N N . LEU A 1 275 ? -14.148 -2.664 -15.203 1 98.5 275 LEU A N 1
ATOM 2090 C CA . LEU A 1 275 ? -15.062 -3.582 -14.539 1 98.5 275 LEU A CA 1
ATOM 2091 C C . LEU A 1 275 ? -16.406 -3.643 -15.273 1 98.5 275 LEU A C 1
ATOM 2093 O O . LEU A 1 275 ? -17.203 -4.559 -15.039 1 98.5 275 LEU A O 1
ATOM 2097 N N . THR A 1 276 ? -16.641 -2.723 -16.125 1 97.31 276 THR A N 1
ATOM 2098 C CA . THR A 1 276 ? -17.875 -2.715 -16.891 1 97.31 276 THR A CA 1
ATOM 2099 C C . THR A 1 276 ? -17.656 -3.264 -18.297 1 97.31 276 THR A C 1
ATOM 2101 O O . THR A 1 276 ? -18.453 -3.02 -19.203 1 97.31 276 THR A O 1
ATOM 2104 N N . SER A 1 277 ? -16.578 -3.949 -18.469 1 95.25 277 SER A N 1
ATOM 2105 C CA . SER A 1 277 ? -16.312 -4.605 -19.75 1 95.25 277 SER A CA 1
ATOM 2106 C C . SER A 1 277 ? -17.438 -5.559 -20.125 1 95.25 277 SER A C 1
ATOM 2108 O O . SER A 1 277 ? -18.125 -6.094 -19.25 1 95.25 277 SER A O 1
ATOM 2110 N N . THR A 1 278 ? -17.609 -5.84 -21.391 1 93.19 278 THR A N 1
ATOM 2111 C CA . THR A 1 278 ? -18.719 -6.648 -21.906 1 93.19 278 THR A CA 1
ATOM 2112 C C . THR A 1 278 ? -18.422 -8.133 -21.734 1 93.19 278 THR A C 1
ATOM 2114 O O . THR A 1 278 ? -17.281 -8.523 -21.484 1 93.19 278 THR A O 1
ATOM 2117 N N . SER A 1 279 ? -19.438 -8.93 -21.922 1 94.75 279 SER A N 1
ATOM 2118 C CA . SER A 1 279 ? -19.281 -10.375 -21.875 1 94.75 279 SER A CA 1
ATOM 2119 C C . SER A 1 279 ? -18.312 -10.867 -22.938 1 94.75 279 SER A C 1
ATOM 2121 O O . SER A 1 279 ? -17.609 -11.859 -22.719 1 94.75 279 SER A O 1
ATOM 2123 N N . ASP A 1 280 ? -18.266 -10.141 -24.031 1 96.38 280 ASP A N 1
ATOM 2124 C CA . ASP A 1 280 ? -17.359 -10.508 -25.125 1 96.38 280 ASP A CA 1
ATOM 2125 C C . ASP A 1 280 ? -15.906 -10.398 -24.688 1 96.38 280 ASP A C 1
ATOM 2127 O O . ASP A 1 280 ? -15.062 -11.188 -25.109 1 96.38 280 ASP A O 1
ATOM 2131 N N . TYR A 1 281 ? -15.656 -9.484 -23.875 1 96.69 281 TYR A N 1
ATOM 2132 C CA . TYR A 1 281 ? -14.297 -9.336 -23.359 1 96.69 281 TYR A CA 1
ATOM 2133 C C . TYR A 1 281 ? -13.875 -10.578 -22.578 1 96.69 281 TYR A C 1
ATOM 2135 O O . TYR A 1 281 ? -12.789 -11.117 -22.812 1 96.69 281 TYR A O 1
ATOM 2143 N N . TYR A 1 282 ? -14.68 -11.023 -21.703 1 96.38 282 TYR A N 1
ATOM 2144 C CA . TYR A 1 282 ? -14.344 -12.148 -20.828 1 96.38 282 TYR A CA 1
ATOM 2145 C C . TYR A 1 282 ? -14.281 -13.445 -21.625 1 96.38 282 TYR A C 1
ATOM 2147 O O . TYR A 1 282 ? -13.453 -14.312 -21.344 1 96.38 282 TYR A O 1
ATOM 2155 N N . LYS A 1 283 ? -15.133 -13.555 -22.594 1 96.12 283 LYS A N 1
ATOM 2156 C CA . LYS A 1 283 ? -15.07 -14.719 -23.484 1 96.12 283 LYS A CA 1
ATOM 2157 C C . LYS A 1 283 ? -13.758 -14.758 -24.25 1 96.12 283 LYS A C 1
ATOM 2159 O O . LYS A 1 283 ? -13.133 -15.812 -24.375 1 96.12 283 LYS A O 1
ATOM 2164 N N . SER A 1 284 ? -13.391 -13.609 -24.75 1 96.75 284 SER A N 1
ATOM 2165 C CA . SER A 1 284 ? -12.133 -13.516 -25.484 1 96.75 284 SER A CA 1
ATOM 2166 C C . SER A 1 284 ? -10.938 -13.773 -24.562 1 96.75 284 SER A C 1
ATOM 2168 O O . SER A 1 284 ? -9.961 -14.406 -24.969 1 96.75 284 SER A O 1
ATOM 2170 N N . LEU A 1 285 ? -11.016 -13.266 -23.391 1 96.56 285 LEU A N 1
ATOM 2171 C CA . LEU A 1 285 ? -9.977 -13.484 -22.391 1 96.56 285 LEU A CA 1
ATOM 2172 C C . LEU A 1 285 ? -9.75 -14.969 -22.156 1 96.56 285 LEU A C 1
ATOM 2174 O O . LEU A 1 285 ? -8.617 -15.445 -22.203 1 96.56 285 LEU A O 1
ATOM 2178 N N . LYS A 1 286 ? -10.812 -15.688 -21.906 1 97.12 286 LYS A N 1
ATOM 2179 C CA . LYS A 1 286 ? -10.75 -17.125 -21.641 1 97.12 286 LYS A CA 1
ATOM 2180 C C . LYS A 1 286 ? -10.203 -17.875 -22.859 1 97.12 286 LYS A C 1
ATOM 2182 O O . LYS A 1 286 ? -9.375 -18.781 -22.719 1 97.12 286 LYS A O 1
ATOM 2187 N N . LYS A 1 287 ? -10.68 -17.5 -23.984 1 97.38 287 LYS A N 1
ATOM 2188 C CA . LYS A 1 287 ? -10.242 -18.141 -25.203 1 97.38 287 LYS A CA 1
ATOM 2189 C C . LYS A 1 287 ? -8.742 -17.938 -25.438 1 97.38 287 LYS A C 1
ATOM 2191 O O . LYS A 1 287 ? -8.023 -18.891 -25.75 1 97.38 287 LYS A O 1
ATOM 2196 N N . ASP A 1 288 ? -8.312 -16.719 -25.312 1 97.62 288 ASP A N 1
ATOM 2197 C CA . ASP A 1 288 ? -6.91 -16.375 -25.531 1 97.62 288 ASP A CA 1
ATOM 2198 C C . ASP A 1 288 ? -6.004 -17.141 -24.562 1 97.62 288 ASP A C 1
ATOM 2200 O O . ASP A 1 288 ? -4.973 -17.672 -24.969 1 97.62 288 ASP A O 1
ATOM 2204 N N . TYR A 1 289 ? -6.406 -17.203 -23.312 1 98.38 289 TYR A N 1
ATOM 2205 C CA . TYR A 1 289 ? -5.566 -17.859 -22.328 1 98.38 289 TYR A CA 1
ATOM 2206 C C . TYR A 1 289 ? -5.625 -19.375 -22.484 1 98.38 289 TYR A C 1
ATOM 2208 O O . TYR A 1 289 ? -4.656 -20.078 -22.172 1 98.38 289 TYR A O 1
ATOM 2216 N N . ALA A 1 290 ? -6.766 -19.891 -22.984 1 98.38 290 ALA A N 1
ATOM 2217 C CA . ALA A 1 290 ? -6.844 -21.328 -23.266 1 98.38 290 ALA A CA 1
ATOM 2218 C C . ALA A 1 290 ? -5.84 -21.734 -24.344 1 98.38 290 ALA A C 1
ATOM 2220 O O . ALA A 1 290 ? -5.199 -22.781 -24.25 1 98.38 290 ALA A O 1
ATOM 2221 N N . VAL A 1 291 ? -5.695 -20.906 -25.328 1 98.38 291 VAL A N 1
ATOM 2222 C CA . VAL A 1 291 ? -4.734 -21.156 -26.391 1 98.38 291 VAL A CA 1
ATOM 2223 C C . VAL A 1 291 ? -3.316 -21.141 -25.828 1 98.38 291 VAL A C 1
ATOM 2225 O O . VAL A 1 291 ? -2.508 -22.016 -26.156 1 98.38 291 VAL A O 1
ATOM 2228 N N . LYS A 1 292 ? -3.021 -20.203 -25.047 1 98.62 292 LYS A N 1
ATOM 2229 C CA . LYS A 1 292 ? -1.693 -20.078 -24.438 1 98.62 292 LYS A CA 1
ATOM 2230 C C . LYS A 1 292 ? -1.403 -21.25 -23.5 1 98.62 292 LYS A C 1
ATOM 2232 O O . LYS A 1 292 ? -0.276 -21.75 -23.453 1 98.62 292 LYS A O 1
ATOM 2237 N N . ARG A 1 293 ? -2.424 -21.625 -22.719 1 98.56 293 ARG A N 1
ATOM 2238 C CA . ARG A 1 293 ? -2.305 -22.781 -21.844 1 98.56 293 ARG A CA 1
ATOM 2239 C C . ARG A 1 293 ? -1.955 -24.031 -22.641 1 98.56 293 ARG A C 1
ATOM 2241 O O . ARG A 1 293 ? -1.027 -24.766 -22.297 1 98.56 293 ARG A O 1
ATOM 2248 N N . ASP A 1 294 ? -2.686 -24.281 -23.719 1 98.31 294 ASP A N 1
ATOM 2249 C CA . ASP A 1 294 ? -2.455 -25.453 -24.547 1 98.31 294 ASP A CA 1
ATOM 2250 C C . ASP A 1 294 ? -1.07 -25.422 -25.188 1 98.31 294 ASP A C 1
ATOM 2252 O O . ASP A 1 294 ? -0.409 -26.453 -25.312 1 98.31 294 ASP A O 1
ATOM 2256 N N . PHE A 1 295 ? -0.662 -24.266 -25.578 1 98.44 295 PHE A N 1
ATOM 2257 C CA . PHE A 1 295 ? 0.656 -24.094 -26.172 1 98.44 295 PHE A CA 1
ATOM 2258 C C . PHE A 1 295 ? 1.754 -24.484 -25.188 1 98.44 295 PHE A C 1
ATOM 2260 O O . PHE A 1 295 ? 2.65 -25.25 -25.531 1 98.44 295 PHE A O 1
ATOM 2267 N N . ILE A 1 296 ? 1.728 -23.953 -24 1 98.19 296 ILE A N 1
ATOM 2268 C CA . ILE A 1 296 ? 2.799 -24.203 -23.031 1 98.19 296 ILE A CA 1
ATOM 2269 C C . ILE A 1 296 ? 2.783 -25.672 -22.609 1 98.19 296 ILE A C 1
ATOM 2271 O O . ILE A 1 296 ? 3.83 -26.25 -22.312 1 98.19 296 ILE A O 1
ATOM 2275 N N . LEU A 1 297 ? 1.598 -26.266 -22.484 1 98.06 297 LEU A N 1
ATOM 2276 C CA . LEU A 1 297 ? 1.501 -27.672 -22.141 1 98.06 297 LEU A CA 1
ATOM 2277 C C . LEU A 1 297 ? 2.168 -28.531 -23.203 1 98.06 297 LEU A C 1
ATOM 2279 O O . LEU A 1 297 ? 2.896 -29.484 -22.891 1 98.06 297 LEU A O 1
ATOM 2283 N N . GLN A 1 298 ? 1.896 -28.219 -24.406 1 97.06 298 GLN A N 1
ATOM 2284 C CA . GLN A 1 298 ? 2.531 -28.938 -25.5 1 97.06 298 GLN A CA 1
ATOM 2285 C C . GLN A 1 298 ? 4.043 -28.75 -25.484 1 97.06 298 GLN A C 1
ATOM 2287 O O . GLN A 1 298 ? 4.801 -29.703 -25.656 1 97.06 298 GLN A O 1
ATOM 2292 N N . LEU A 1 299 ? 4.449 -27.5 -25.312 1 96.38 299 LEU A N 1
ATOM 2293 C CA . LEU A 1 299 ? 5.867 -27.188 -25.234 1 96.38 299 LEU A CA 1
ATOM 2294 C C . LEU A 1 299 ? 6.555 -28.031 -24.156 1 96.38 299 LEU A C 1
ATOM 2296 O O . LEU A 1 299 ? 7.613 -28.609 -24.406 1 96.38 299 LEU A O 1
ATOM 2300 N N . LEU A 1 300 ? 5.98 -28.094 -22.984 1 96.94 300 LEU A N 1
ATOM 2301 C CA . LEU A 1 300 ? 6.57 -28.812 -21.859 1 96.94 300 LEU A CA 1
ATOM 2302 C C . LEU A 1 300 ? 6.559 -30.312 -22.109 1 96.94 300 LEU A C 1
ATOM 2304 O O . LEU A 1 300 ? 7.52 -31.016 -21.781 1 96.94 300 LEU A O 1
ATOM 2308 N N . THR A 1 301 ? 5.469 -30.781 -22.703 1 94.75 301 THR A N 1
ATOM 2309 C CA . THR A 1 301 ? 5.391 -32.188 -23.062 1 94.75 301 THR A CA 1
ATOM 2310 C C . THR A 1 301 ? 6.48 -32.562 -24.062 1 94.75 301 THR A C 1
ATOM 2312 O O . THR A 1 301 ? 7.168 -33.562 -23.906 1 94.75 301 THR A O 1
ATOM 2315 N N . ASP A 1 302 ? 6.664 -31.703 -25.016 1 92.94 302 ASP A N 1
ATOM 2316 C CA . ASP A 1 302 ? 7.691 -31.922 -26.031 1 92.94 302 ASP A CA 1
ATOM 2317 C C . ASP A 1 302 ? 9.086 -31.891 -25.406 1 92.94 302 ASP A C 1
ATOM 2319 O O . ASP A 1 302 ? 9.992 -32.594 -25.859 1 92.94 302 ASP A O 1
ATOM 2323 N N . TYR A 1 303 ? 9.227 -31.094 -24.438 1 93.31 303 TYR A N 1
ATOM 2324 C CA . TYR A 1 303 ? 10.523 -30.953 -23.781 1 93.31 303 TYR A CA 1
ATOM 2325 C C . TYR A 1 303 ? 10.812 -32.156 -22.875 1 93.31 303 TYR A C 1
ATOM 2327 O O . TYR A 1 303 ? 11.961 -32.375 -22.484 1 93.31 303 TYR A O 1
ATOM 2335 N N . GLY A 1 304 ? 9.727 -32.875 -22.484 1 91.38 304 GLY A N 1
ATOM 2336 C CA . GLY A 1 304 ? 9.938 -34.094 -21.719 1 91.38 304 GLY A CA 1
ATOM 2337 C C . GLY A 1 304 ? 9.203 -34.125 -20.391 1 91.38 304 GLY A C 1
ATOM 2338 O O . GLY A 1 304 ? 9.242 -35.125 -19.672 1 91.38 304 GLY A O 1
ATOM 2339 N N . PHE A 1 305 ? 8.5 -33.031 -20.094 1 93.44 305 PHE A N 1
ATOM 2340 C CA . PHE A 1 305 ? 7.754 -33 -18.844 1 93.44 305 PHE A CA 1
ATOM 2341 C C . PHE A 1 305 ? 6.574 -33.938 -18.875 1 93.44 305 PHE A C 1
ATOM 2343 O O . PHE A 1 305 ? 6.066 -34.281 -19.938 1 93.44 305 PHE A O 1
ATOM 2350 N N . HIS A 1 306 ? 6.285 -34.344 -17.672 1 86.88 306 HIS A N 1
ATOM 2351 C CA . HIS A 1 306 ? 5.035 -35.094 -17.484 1 86.88 306 HIS A CA 1
ATOM 2352 C C . HIS A 1 306 ? 3.943 -34.156 -16.953 1 86.88 306 HIS A C 1
ATOM 2354 O O . HIS A 1 306 ? 4.047 -33.656 -15.82 1 86.88 306 HIS A O 1
ATOM 2360 N N . ILE A 1 307 ? 2.939 -34.031 -17.734 1 93.56 307 ILE A N 1
ATOM 2361 C CA . ILE A 1 307 ? 1.84 -33.156 -17.312 1 93.56 307 ILE A CA 1
ATOM 2362 C C . ILE A 1 307 ? 0.733 -34.031 -16.688 1 93.56 307 ILE A C 1
ATOM 2364 O O . ILE A 1 307 ? -0.145 -34.531 -17.406 1 93.56 307 ILE A O 1
ATOM 2368 N N . SER A 1 308 ? 0.786 -34.125 -15.391 1 92.69 308 SER A N 1
ATOM 2369 C CA . SER A 1 308 ? -0.202 -34.938 -14.695 1 92.69 308 SER A CA 1
ATOM 2370 C C . SER A 1 308 ? -1.464 -34.125 -14.391 1 92.69 308 SER A C 1
ATOM 2372 O O . SER A 1 308 ? -2.518 -34.719 -14.109 1 92.69 308 SER A O 1
ATOM 2374 N N . PHE A 1 309 ? -1.379 -32.844 -14.391 1 96.5 309 PHE A N 1
ATOM 2375 C CA . PHE A 1 309 ? -2.498 -31.969 -14.062 1 96.5 309 PHE A CA 1
ATOM 2376 C C . PHE A 1 309 ? -2.557 -30.781 -15.023 1 96.5 309 PHE A C 1
ATOM 2378 O O . PHE A 1 309 ? -1.621 -29.984 -15.094 1 96.5 309 PHE A O 1
ATOM 2385 N N . ARG A 1 310 ? -3.596 -30.797 -15.797 1 97.25 310 ARG A N 1
ATOM 2386 C CA . ARG A 1 310 ? -3.846 -29.656 -16.688 1 97.25 310 ARG A CA 1
ATOM 2387 C C . ARG A 1 310 ? -4.469 -28.5 -15.914 1 97.25 310 ARG A C 1
ATOM 2389 O O . ARG A 1 310 ? -5.492 -28.656 -15.25 1 97.25 310 ARG A O 1
ATOM 2396 N N . PRO A 1 311 ? -3.859 -27.312 -15.992 1 98.12 311 PRO A N 1
ATOM 2397 C CA . PRO A 1 311 ? -4.445 -26.188 -15.258 1 98.12 311 PRO A CA 1
ATOM 2398 C C . PRO A 1 311 ? -5.906 -25.938 -15.633 1 98.12 311 PRO A C 1
ATOM 2400 O O . PRO A 1 311 ? -6.254 -25.969 -16.812 1 98.12 311 PRO A O 1
ATOM 2403 N N . GLN A 1 312 ? -6.703 -25.703 -14.625 1 98.62 312 GLN A N 1
ATOM 2404 C CA . GLN A 1 312 ? -8.125 -25.438 -14.789 1 98.62 312 GLN A CA 1
ATOM 2405 C C . GLN A 1 312 ? -8.406 -23.938 -14.789 1 98.62 312 GLN A C 1
ATOM 2407 O O . GLN A 1 312 ? -9.477 -23.5 -15.234 1 98.62 312 GLN A O 1
ATOM 2412 N N . GLY A 1 313 ? -7.477 -23.156 -14.328 1 98.56 313 GLY A N 1
ATOM 2413 C CA . GLY A 1 313 ? -7.531 -21.703 -14.281 1 98.56 313 GLY A CA 1
ATOM 2414 C C . GLY A 1 313 ? -6.184 -21.078 -13.992 1 98.56 313 GLY A C 1
ATOM 2415 O O . GLY A 1 313 ? -5.145 -21.719 -14.102 1 98.56 313 GLY A O 1
ATOM 2416 N N . SER A 1 314 ? -6.191 -19.766 -13.719 1 98.5 314 SER A N 1
ATOM 2417 C CA . SER A 1 314 ? -4.992 -18.969 -13.5 1 98.5 314 SER A CA 1
ATOM 2418 C C . SER A 1 314 ? -4.152 -18.875 -14.766 1 98.5 314 SER A C 1
ATOM 2420 O O . SER A 1 314 ? -4.691 -18.922 -15.883 1 98.5 314 SER A O 1
ATOM 2422 N N . VAL A 1 315 ? -2.887 -18.594 -14.641 1 98.75 315 VAL A N 1
ATOM 2423 C CA . VAL A 1 315 ? -2.027 -18.391 -15.805 1 98.75 315 VAL A CA 1
ATOM 2424 C C . VAL A 1 315 ? -0.747 -19.219 -15.648 1 98.75 315 VAL A C 1
ATOM 2426 O O . VAL A 1 315 ? 0.295 -18.859 -16.203 1 98.75 315 VAL A O 1
ATOM 2429 N N . PHE A 1 316 ? -0.836 -20.312 -14.789 1 98.44 316 PHE A N 1
ATOM 2430 C CA . PHE A 1 316 ? 0.367 -21.062 -14.445 1 98.44 316 PHE A CA 1
ATOM 2431 C C . PHE A 1 316 ? 0.195 -22.547 -14.773 1 98.44 316 PHE A C 1
ATOM 2433 O O . PHE A 1 316 ? -0.924 -23.062 -14.766 1 98.44 316 PHE A O 1
ATOM 2440 N N . VAL A 1 317 ? 1.272 -23.172 -15.086 1 98.12 317 VAL A N 1
ATOM 2441 C CA . VAL A 1 317 ? 1.381 -24.625 -15.078 1 98.12 317 VAL A CA 1
ATOM 2442 C C . VAL A 1 317 ? 2.41 -25.062 -14.031 1 98.12 317 VAL A C 1
ATOM 2444 O O . VAL A 1 317 ? 3.5 -24.484 -13.953 1 98.12 317 VAL A O 1
ATOM 2447 N N . PHE A 1 318 ? 2.027 -25.891 -13.172 1 97.5 318 PHE A N 1
ATOM 2448 C CA . PHE A 1 318 ? 2.879 -26.484 -12.148 1 97.5 318 PHE A CA 1
ATOM 2449 C C . PHE A 1 318 ? 3.221 -27.922 -12.492 1 97.5 318 PHE A C 1
ATOM 2451 O O . PHE A 1 318 ? 2.461 -28.844 -12.172 1 97.5 318 PHE A O 1
ATOM 2458 N N . ALA A 1 319 ? 4.387 -28.109 -13.102 1 95.81 319 ALA A N 1
ATOM 2459 C CA . ALA A 1 319 ? 4.703 -29.391 -13.742 1 95.81 319 ALA A CA 1
ATOM 2460 C C . ALA A 1 319 ? 5.77 -30.141 -12.953 1 95.81 319 ALA A C 1
ATOM 2462 O O . ALA A 1 319 ? 6.719 -29.547 -12.445 1 95.81 319 ALA A O 1
ATOM 2463 N N . GLU A 1 320 ? 5.609 -31.391 -12.891 1 94.12 320 GLU A N 1
ATOM 2464 C CA . GLU A 1 320 ? 6.562 -32.281 -12.219 1 94.12 320 GLU A CA 1
ATOM 2465 C C . GLU A 1 320 ? 7.711 -32.656 -13.148 1 94.12 320 GLU A C 1
ATOM 2467 O O . GLU A 1 320 ? 7.484 -32.969 -14.32 1 94.12 320 GLU A O 1
ATOM 2472 N N . LEU A 1 321 ? 8.852 -32.594 -12.57 1 93.25 321 LEU A N 1
ATOM 2473 C CA . LEU A 1 321 ? 10 -33.094 -13.305 1 93.25 321 LEU A CA 1
ATOM 2474 C C . LEU A 1 321 ? 9.891 -34.625 -13.492 1 93.25 321 LEU A C 1
ATOM 2476 O O . LEU A 1 321 ? 9.477 -35.312 -12.578 1 93.25 321 LEU A O 1
ATOM 2480 N N . PRO A 1 322 ? 10.266 -35.031 -14.656 1 89.62 322 PRO A N 1
ATOM 2481 C CA . PRO A 1 322 ? 10.289 -36.469 -14.82 1 89.62 322 PRO A CA 1
ATOM 2482 C C . PRO A 1 322 ? 11.156 -37.188 -13.773 1 89.62 322 PRO A C 1
ATOM 2484 O O . PRO A 1 322 ? 12.227 -36.688 -13.422 1 89.62 322 PRO A O 1
ATOM 2487 N N . ARG A 1 323 ? 10.758 -38.312 -13.344 1 84 323 ARG A N 1
ATOM 2488 C CA . ARG A 1 323 ? 11.461 -39.031 -12.297 1 84 323 ARG A CA 1
ATOM 2489 C C . ARG A 1 323 ? 12.836 -39.469 -12.773 1 84 323 ARG A C 1
ATOM 2491 O O . ARG A 1 323 ? 13.773 -39.594 -11.969 1 84 323 ARG A O 1
ATOM 2498 N N . SER A 1 324 ? 12.828 -39.625 -14.008 1 85.62 324 SER A N 1
ATOM 2499 C CA . SER A 1 324 ? 14.086 -40.094 -14.586 1 85.62 324 SER A CA 1
ATOM 2500 C C . SER A 1 324 ? 15.156 -39 -14.523 1 85.62 324 SER A C 1
ATOM 2502 O O . SER A 1 324 ? 16.359 -39.312 -14.625 1 85.62 324 SER A O 1
ATOM 2504 N N . TRP A 1 325 ? 14.539 -37.781 -14.266 1 84.06 325 TRP A N 1
ATOM 2505 C CA . TRP A 1 325 ? 15.516 -36.688 -14.172 1 84.06 325 TRP A CA 1
ATOM 2506 C C . TRP A 1 325 ? 16.078 -36.594 -12.766 1 84.06 325 TRP A C 1
ATOM 2508 O O . TRP A 1 325 ? 15.328 -36.469 -11.789 1 84.06 325 TRP A O 1
ATOM 2518 N N . GLN A 1 326 ? 17.062 -37.156 -12.289 1 83.94 326 GLN A N 1
ATOM 2519 C CA . GLN A 1 326 ? 17.719 -37.094 -10.984 1 83.94 326 GLN A CA 1
ATOM 2520 C C . GLN A 1 326 ? 18.25 -35.688 -10.688 1 83.94 326 GLN A C 1
ATOM 2522 O O . GLN A 1 326 ? 19.422 -35.531 -10.344 1 83.94 326 GLN A O 1
ATOM 2527 N N . ILE A 1 327 ? 17.391 -34.656 -10.922 1 87.38 327 ILE A N 1
ATOM 2528 C CA . ILE A 1 327 ? 17.766 -33.25 -10.695 1 87.38 327 ILE A CA 1
ATOM 2529 C C . ILE A 1 327 ? 16.688 -32.562 -9.875 1 87.38 327 ILE A C 1
ATOM 2531 O O . ILE A 1 327 ? 15.508 -32.906 -9.969 1 87.38 327 ILE A O 1
ATOM 2535 N N . SER A 1 328 ? 17.062 -31.656 -9.117 1 90.81 328 SER A N 1
ATOM 2536 C CA . SER A 1 328 ? 16.109 -30.891 -8.312 1 90.81 328 SER A CA 1
ATOM 2537 C C . SER A 1 328 ? 15.477 -29.766 -9.125 1 90.81 328 SER A C 1
ATOM 2539 O O . SER A 1 328 ? 15.977 -29.406 -10.195 1 90.81 328 SER A O 1
ATOM 2541 N N . ASP A 1 329 ? 14.398 -29.25 -8.609 1 93.38 329 ASP A N 1
ATOM 2542 C CA . ASP A 1 329 ? 13.727 -28.141 -9.273 1 93.38 329 ASP A CA 1
ATOM 2543 C C . ASP A 1 329 ? 14.648 -26.922 -9.406 1 93.38 329 ASP A C 1
ATOM 2545 O O . ASP A 1 329 ? 14.703 -26.297 -10.469 1 93.38 329 ASP A O 1
ATOM 2549 N N . ILE A 1 330 ? 15.453 -26.578 -8.367 1 93.38 330 ILE A N 1
ATOM 2550 C CA . ILE A 1 330 ? 16.344 -25.438 -8.391 1 93.38 330 ILE A CA 1
ATOM 2551 C C . ILE A 1 330 ? 17.438 -25.656 -9.43 1 93.38 330 ILE A C 1
ATOM 2553 O O . ILE A 1 330 ? 17.797 -24.734 -10.164 1 93.38 330 ILE A O 1
ATOM 2557 N N . ASP A 1 331 ? 17.953 -26.844 -9.461 1 93.25 331 ASP A N 1
ATOM 2558 C CA . ASP A 1 331 ? 19 -27.141 -10.43 1 93.25 331 ASP A CA 1
ATOM 2559 C C . ASP A 1 331 ? 18.453 -27.094 -11.859 1 93.25 331 ASP A C 1
ATOM 2561 O O . ASP A 1 331 ? 19.125 -26.625 -12.773 1 93.25 331 ASP A O 1
ATOM 2565 N N . PHE A 1 332 ? 17.344 -27.641 -12.023 1 94.06 332 PHE A N 1
ATOM 2566 C CA . PHE A 1 332 ? 16.719 -27.625 -13.336 1 94.06 332 PHE A CA 1
ATOM 2567 C C . PHE A 1 332 ? 16.516 -26.188 -13.82 1 94.06 332 PHE A C 1
ATOM 2569 O O . PHE A 1 332 ? 16.891 -25.844 -14.945 1 94.06 332 PHE A O 1
ATOM 2576 N N . VAL A 1 333 ? 15.914 -25.297 -13.008 1 96.06 333 VAL A N 1
ATOM 2577 C CA . VAL A 1 333 ? 15.617 -23.922 -13.383 1 96.06 333 VAL A CA 1
ATOM 2578 C C . VAL A 1 333 ? 16.922 -23.172 -13.633 1 96.06 333 VAL A C 1
ATOM 2580 O O . VAL A 1 333 ? 17.016 -22.375 -14.57 1 96.06 333 VAL A O 1
ATOM 2583 N N . THR A 1 334 ? 17.922 -23.453 -12.781 1 95 334 THR A N 1
ATOM 2584 C CA . THR A 1 334 ? 19.234 -22.844 -12.984 1 95 334 THR A CA 1
ATOM 2585 C C . THR A 1 334 ? 19.781 -23.203 -14.359 1 95 334 THR A C 1
ATOM 2587 O O . THR A 1 334 ? 20.25 -22.344 -15.094 1 95 334 THR A O 1
ATOM 2590 N N . ASN A 1 335 ? 19.734 -24.453 -14.664 1 93.56 335 ASN A N 1
ATOM 2591 C CA . ASN A 1 335 ? 20.219 -24.938 -15.961 1 93.56 335 ASN A CA 1
ATOM 2592 C C . ASN A 1 335 ? 19.422 -24.328 -17.109 1 93.56 335 ASN A C 1
ATOM 2594 O O . ASN A 1 335 ? 20 -23.969 -18.141 1 93.56 335 ASN A O 1
ATOM 2598 N N . LEU A 1 336 ? 18.141 -24.297 -16.969 1 95.88 336 LEU A N 1
ATOM 2599 C CA . LEU A 1 336 ? 17.266 -23.75 -18 1 95.88 336 LEU A CA 1
ATOM 2600 C C . LEU A 1 336 ? 17.594 -22.281 -18.281 1 95.88 336 LEU A C 1
ATOM 2602 O O . LEU A 1 336 ? 17.641 -21.859 -19.438 1 95.88 336 LEU A O 1
ATOM 2606 N N . ILE A 1 337 ? 17.859 -21.5 -17.25 1 96.62 337 ILE A N 1
ATOM 2607 C CA . ILE A 1 337 ? 18.203 -20.078 -17.391 1 96.62 337 ILE A CA 1
ATOM 2608 C C . ILE A 1 337 ? 19.578 -19.969 -18.047 1 96.62 337 ILE A C 1
ATOM 2610 O O . ILE A 1 337 ? 19.734 -19.234 -19.031 1 96.62 337 ILE A O 1
ATOM 2614 N N . GLN A 1 338 ? 20.516 -20.734 -17.609 1 94.81 338 GLN A N 1
ATOM 2615 C CA . GLN A 1 338 ? 21.906 -20.594 -18.031 1 94.81 338 GLN A CA 1
ATOM 2616 C C . GLN A 1 338 ? 22.109 -21.094 -19.453 1 94.81 338 GLN A C 1
ATOM 2618 O O . GLN A 1 338 ? 22.844 -20.5 -20.234 1 94.81 338 GLN A O 1
ATOM 2623 N N . ASN A 1 339 ? 21.438 -22.156 -19.766 1 94.06 339 ASN A N 1
ATOM 2624 C CA . ASN A 1 339 ? 21.781 -22.844 -21 1 94.06 339 ASN A CA 1
ATOM 2625 C C . ASN A 1 339 ? 20.734 -22.609 -22.078 1 94.06 339 ASN A C 1
ATOM 2627 O O . ASN A 1 339 ? 21.031 -22.641 -23.281 1 94.06 339 ASN A O 1
ATOM 2631 N N . ALA A 1 340 ? 19.516 -22.391 -21.688 1 94.69 340 ALA A N 1
ATOM 2632 C CA . ALA A 1 340 ? 18.469 -22.141 -22.672 1 94.69 340 ALA A CA 1
ATOM 2633 C C . ALA A 1 340 ? 18.047 -20.672 -22.688 1 94.69 340 ALA A C 1
ATOM 2635 O O . ALA A 1 340 ? 17.438 -20.203 -23.656 1 94.69 340 ALA A O 1
ATOM 2636 N N . GLY A 1 341 ? 18.297 -19.969 -21.625 1 96.81 341 GLY A N 1
ATOM 2637 C CA . GLY A 1 341 ? 17.859 -18.594 -21.531 1 96.81 341 GLY A CA 1
ATOM 2638 C C . GLY A 1 341 ? 16.359 -18.438 -21.297 1 96.81 341 GLY A C 1
ATOM 2639 O O . GLY A 1 341 ? 15.719 -17.562 -21.875 1 96.81 341 GLY A O 1
ATOM 2640 N N . VAL A 1 342 ? 15.805 -19.359 -20.578 1 97.88 342 VAL A N 1
ATOM 2641 C CA . VAL A 1 342 ? 14.398 -19.312 -20.203 1 97.88 342 VAL A CA 1
ATOM 2642 C C . VAL A 1 342 ? 14.273 -19.375 -18.672 1 97.88 342 VAL A C 1
ATOM 2644 O O . VAL A 1 342 ? 14.875 -20.234 -18.031 1 97.88 342 VAL A O 1
ATOM 2647 N N . ALA A 1 343 ? 13.508 -18.438 -18.094 1 97.75 343 ALA A N 1
ATOM 2648 C CA . ALA A 1 343 ? 13.344 -18.375 -16.656 1 97.75 343 ALA A CA 1
ATOM 2649 C C . ALA A 1 343 ? 12.016 -19 -16.219 1 97.75 343 ALA A C 1
ATOM 2651 O O . ALA A 1 343 ? 10.992 -18.781 -16.875 1 97.75 343 ALA A O 1
ATOM 2652 N N . ALA A 1 344 ? 12.008 -19.781 -15.227 1 97.25 344 ALA A N 1
ATOM 2653 C CA . ALA A 1 344 ? 10.867 -20.375 -14.531 1 97.25 344 ALA A CA 1
ATOM 2654 C C . ALA A 1 344 ? 11.062 -20.312 -13.016 1 97.25 344 ALA A C 1
ATOM 2656 O O . ALA A 1 344 ? 12.016 -19.688 -12.531 1 97.25 344 ALA A O 1
ATOM 2657 N N . VAL A 1 345 ? 10.125 -20.844 -12.25 1 95.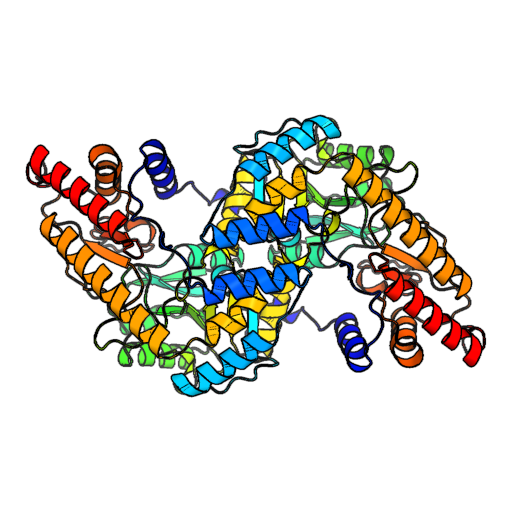81 345 VAL A N 1
ATOM 2658 C CA . VAL A 1 345 ? 10.234 -20.75 -10.797 1 95.81 345 VAL A CA 1
ATOM 2659 C C . VAL A 1 345 ? 10.297 -22.156 -10.203 1 95.81 345 VAL A C 1
ATOM 2661 O O . VAL A 1 345 ? 9.422 -22.984 -10.461 1 95.81 345 VAL A O 1
ATOM 2664 N N . PRO A 1 346 ? 11.359 -22.422 -9.406 1 95.25 346 PRO A N 1
ATOM 2665 C CA . PRO A 1 346 ? 11.367 -23.703 -8.703 1 95.25 34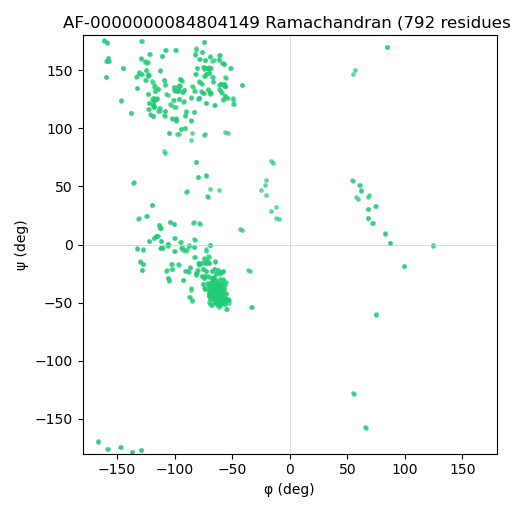6 PRO A CA 1
ATOM 2666 C C . PRO A 1 346 ? 10.18 -23.875 -7.762 1 95.25 346 PRO A C 1
ATOM 2668 O O . PRO A 1 346 ? 9.82 -22.938 -7.039 1 95.25 346 PRO A O 1
ATOM 2671 N N . GLY A 1 347 ? 9.602 -25.047 -7.758 1 93.38 347 GLY A N 1
ATOM 2672 C CA . GLY A 1 347 ? 8.391 -25.312 -6.996 1 93.38 347 GLY A CA 1
ATOM 2673 C C . GLY A 1 347 ? 8.609 -25.266 -5.496 1 93.38 347 GLY A C 1
ATOM 2674 O O . GLY A 1 347 ? 7.684 -24.969 -4.734 1 93.38 347 GLY A O 1
ATOM 2675 N N . ARG A 1 348 ? 9.828 -25.469 -5.047 1 91.38 348 ARG A N 1
ATOM 2676 C CA . ARG A 1 348 ? 10.141 -25.547 -3.625 1 91.38 348 ARG A CA 1
ATOM 2677 C C . ARG A 1 348 ? 9.75 -24.25 -2.914 1 91.38 348 ARG A C 1
ATOM 2679 O O . ARG A 1 348 ? 9.469 -24.25 -1.716 1 91.38 348 ARG A O 1
ATOM 2686 N N . GLY A 1 349 ? 9.68 -23.172 -3.639 1 89.25 349 GLY A N 1
ATOM 2687 C CA . GLY A 1 349 ? 9.297 -21.891 -3.049 1 89.25 349 GLY A CA 1
ATOM 2688 C C . GLY A 1 349 ? 7.828 -21.828 -2.68 1 89.25 349 GLY A C 1
ATOM 2689 O O . GLY A 1 349 ? 7.418 -20.969 -1.899 1 89.25 349 GLY A O 1
ATOM 2690 N N . PHE A 1 350 ? 7.059 -22.734 -3.146 1 93.56 350 PHE A N 1
ATOM 2691 C CA . PHE A 1 350 ? 5.617 -22.719 -2.91 1 93.56 350 PHE A CA 1
ATOM 2692 C C . PHE A 1 350 ? 5.234 -23.734 -1.844 1 93.56 350 PHE A C 1
ATOM 2694 O O . PHE A 1 350 ? 4.121 -23.703 -1.318 1 93.56 350 PHE A O 1
ATOM 2701 N N . PHE A 1 351 ? 6.164 -24.703 -1.552 1 93.19 351 PHE A N 1
ATOM 2702 C CA . PHE A 1 351 ? 5.902 -25.734 -0.56 1 93.19 351 PHE A CA 1
ATOM 2703 C C . PHE A 1 351 ? 6.445 -25.328 0.805 1 93.19 351 PHE A C 1
ATOM 2705 O O . PHE A 1 351 ? 7.527 -24.75 0.9 1 93.19 351 PHE A O 1
ATOM 2712 N N . HIS A 1 352 ? 5.711 -25.641 1.888 1 89.25 352 HIS A N 1
ATOM 2713 C CA . HIS A 1 352 ? 6.098 -25.188 3.219 1 89.25 352 HIS A CA 1
ATOM 2714 C C . HIS A 1 352 ? 6.094 -26.344 4.215 1 89.25 352 HIS A C 1
ATOM 2716 O O . HIS A 1 352 ? 6.543 -26.188 5.352 1 89.25 352 HIS A O 1
ATOM 2722 N N . THR A 1 353 ? 5.516 -27.438 3.914 1 80.81 353 THR A N 1
ATOM 2723 C CA . THR A 1 353 ? 5.488 -28.594 4.812 1 80.81 353 THR A CA 1
ATOM 2724 C C . THR A 1 353 ? 6.648 -29.531 4.516 1 80.81 353 THR A C 1
ATOM 2726 O O . THR A 1 353 ? 7.094 -29.641 3.369 1 80.81 353 THR A O 1
ATOM 2729 N N . ASP A 1 354 ? 7.379 -29.922 5.645 1 65.5 354 ASP A N 1
ATOM 2730 C CA . ASP A 1 354 ? 8.398 -30.953 5.484 1 65.5 354 ASP A CA 1
ATOM 2731 C C . ASP A 1 354 ? 7.77 -32.312 5.254 1 65.5 354 ASP A C 1
ATOM 2733 O O . ASP A 1 354 ? 7.305 -32.969 6.199 1 65.5 354 ASP A O 1
ATOM 2737 N N . SER A 1 355 ? 6.828 -32.562 4.566 1 52.44 355 SER A N 1
ATOM 2738 C CA . SER A 1 355 ? 6.188 -33.875 4.543 1 52.44 355 SER A CA 1
ATOM 2739 C C . SER A 1 355 ? 7.215 -34.969 4.371 1 52.44 355 SER A C 1
ATOM 2741 O O . SER A 1 355 ? 8.266 -34.781 3.758 1 52.44 355 SER A O 1
ATOM 2743 N N . ASP A 1 356 ? 7.156 -35.906 5.285 1 48.06 356 ASP A N 1
ATOM 2744 C CA . ASP A 1 356 ? 7.938 -37.125 5.301 1 48.06 356 ASP A CA 1
ATOM 2745 C C . ASP A 1 356 ? 8.188 -37.625 3.885 1 48.06 356 ASP A C 1
ATOM 2747 O O . ASP A 1 356 ? 9.234 -38.219 3.609 1 48.06 356 ASP A O 1
ATOM 2751 N N . ASP A 1 357 ? 7.168 -37.781 3.18 1 49.88 357 ASP A N 1
ATOM 2752 C CA . ASP A 1 357 ? 7.246 -38.312 1.822 1 49.88 357 ASP A CA 1
ATOM 2753 C C . ASP A 1 357 ? 7.719 -37.25 0.84 1 49.88 357 ASP A C 1
ATOM 2755 O O . ASP A 1 357 ? 6.941 -36.781 0.003 1 49.88 357 ASP A O 1
ATOM 2759 N N . GLN A 1 358 ? 8.32 -36.188 1.328 1 53.09 358 GLN A N 1
ATOM 2760 C CA . GLN A 1 358 ? 8.867 -34.875 0.965 1 53.09 358 GLN A CA 1
ATOM 2761 C C . GLN A 1 358 ? 9.625 -34.938 -0.36 1 53.09 358 GLN A C 1
ATOM 2763 O O . GLN A 1 358 ? 10.242 -33.969 -0.78 1 53.09 358 GLN A O 1
ATOM 2768 N N . SER A 1 359 ? 9.398 -36 -0.935 1 61 359 SER A N 1
ATOM 2769 C CA . SER A 1 359 ? 10.211 -36.281 -2.111 1 61 359 SER A CA 1
ATOM 2770 C C . SER A 1 359 ? 9.773 -35.438 -3.305 1 61 359 SER A C 1
ATOM 2772 O O . SER A 1 359 ? 10.578 -35.125 -4.184 1 61 359 SER A O 1
ATOM 2774 N N . TYR A 1 360 ? 8.5 -34.781 -3.09 1 72.62 360 TYR A N 1
ATOM 2775 C CA . TYR A 1 360 ? 8.117 -34.125 -4.336 1 72.62 360 TYR A CA 1
ATOM 2776 C C . TYR A 1 360 ? 8.305 -32.625 -4.238 1 72.62 360 TYR A C 1
ATOM 2778 O O . TYR A 1 360 ? 8.234 -31.906 -5.246 1 72.62 360 TYR A O 1
ATOM 2786 N N . ASN A 1 361 ? 8.734 -32.156 -3.102 1 78.69 361 ASN A N 1
ATOM 2787 C CA . ASN A 1 361 ? 8.789 -30.703 -2.889 1 78.69 361 ASN A CA 1
ATOM 2788 C C . ASN A 1 361 ? 9.93 -30.062 -3.684 1 78.69 361 ASN A C 1
ATOM 2790 O O . ASN A 1 361 ? 9.977 -28.844 -3.836 1 78.69 361 ASN A O 1
ATOM 2794 N N . HIS A 1 362 ? 10.609 -30.922 -4.27 1 87.19 362 HIS A N 1
ATOM 2795 C CA . HIS A 1 362 ? 11.711 -30.406 -5.07 1 87.19 362 HIS A CA 1
ATOM 2796 C C . HIS A 1 362 ? 11.625 -30.906 -6.512 1 87.19 362 HIS A C 1
ATOM 2798 O O . HIS A 1 362 ? 12.633 -30.938 -7.223 1 87.19 362 HIS A O 1
ATOM 2804 N N . ARG A 1 363 ? 10.367 -31.234 -6.863 1 91.19 363 ARG A N 1
ATOM 2805 C CA . ARG A 1 363 ? 10.242 -31.891 -8.156 1 91.19 363 ARG A CA 1
ATOM 2806 C C . ARG A 1 363 ? 9.312 -31.109 -9.078 1 91.19 363 ARG A C 1
ATOM 2808 O O . ARG A 1 363 ? 9.016 -31.547 -10.195 1 91.19 363 ARG A O 1
ATOM 2815 N N . TYR A 1 364 ? 8.852 -30 -8.617 1 94.5 364 TYR A N 1
ATOM 2816 C CA . TYR A 1 364 ? 7.918 -29.219 -9.43 1 94.5 364 TYR A CA 1
ATOM 2817 C C . TYR A 1 364 ? 8.547 -27.906 -9.891 1 94.5 364 TYR A C 1
ATOM 2819 O O . TYR A 1 364 ? 9.445 -27.375 -9.234 1 94.5 364 TYR A O 1
ATOM 2827 N N . VAL A 1 365 ? 8.133 -27.438 -11.031 1 96.25 365 VAL A N 1
ATOM 2828 C CA . VAL A 1 365 ? 8.508 -26.156 -11.594 1 96.25 365 VAL A CA 1
ATOM 2829 C C . VAL A 1 365 ? 7.262 -25.422 -12.086 1 96.25 365 VAL A C 1
ATOM 2831 O O . VAL A 1 365 ? 6.371 -26.016 -12.68 1 96.25 365 VAL A O 1
ATOM 2834 N N . ARG A 1 366 ? 7.18 -24.172 -11.758 1 97.06 366 ARG A N 1
ATOM 2835 C CA . ARG A 1 366 ? 6.051 -23.375 -12.242 1 97.06 366 ARG A CA 1
ATOM 2836 C C . ARG A 1 366 ? 6.449 -22.531 -13.445 1 97.06 366 ARG A C 1
ATOM 2838 O O . ARG A 1 366 ? 7.484 -21.875 -13.43 1 97.06 366 ARG A O 1
ATOM 2845 N N . PHE A 1 367 ? 5.645 -22.578 -14.469 1 98.06 367 PHE A N 1
ATOM 2846 C CA . PHE A 1 367 ? 5.773 -21.75 -15.656 1 98.06 367 PHE A CA 1
ATOM 2847 C C . PHE A 1 367 ? 4.559 -20.844 -15.82 1 98.06 367 PHE A C 1
ATOM 2849 O O . PHE A 1 367 ? 3.424 -21.281 -15.633 1 98.06 367 PHE A O 1
ATOM 2856 N N . ALA A 1 368 ? 4.781 -19.609 -16.141 1 98.25 368 ALA A N 1
ATOM 2857 C CA . ALA A 1 368 ? 3.709 -18.672 -16.453 1 98.25 368 ALA A CA 1
ATOM 2858 C C . ALA A 1 368 ? 3.488 -18.562 -17.953 1 98.25 368 ALA A C 1
ATOM 2860 O O . ALA A 1 368 ? 4.438 -18.391 -18.719 1 98.25 368 ALA A O 1
ATOM 2861 N N . PHE A 1 369 ? 2.24 -18.641 -18.375 1 98.62 369 PHE A N 1
ATOM 2862 C CA . PHE A 1 369 ? 2.002 -18.609 -19.812 1 98.62 369 PHE A CA 1
ATOM 2863 C C . PHE A 1 369 ? 1.233 -17.359 -20.219 1 98.62 369 PHE A C 1
ATOM 2865 O O . PHE A 1 369 ? 0.799 -17.234 -21.359 1 98.62 369 PHE A O 1
ATOM 2872 N N . CYS A 1 370 ? 1.012 -16.422 -19.297 1 98.44 370 CYS A N 1
ATOM 2873 C CA . CYS A 1 370 ? 0.416 -15.125 -19.594 1 98.44 370 CYS A CA 1
ATOM 2874 C C . CYS A 1 370 ? 1.404 -14.234 -20.344 1 98.44 370 CYS A C 1
ATOM 2876 O O . CYS A 1 370 ? 1.759 -13.156 -19.859 1 98.44 370 CYS A O 1
ATOM 2878 N N . LYS A 1 371 ? 1.867 -14.68 -21.516 1 98.38 371 LYS A N 1
ATOM 2879 C CA . LYS A 1 371 ? 2.877 -14.023 -22.344 1 98.38 371 LYS A CA 1
ATOM 2880 C C . LYS A 1 371 ? 2.398 -13.875 -23.781 1 98.38 371 LYS A C 1
ATOM 2882 O O . LYS A 1 371 ? 1.456 -14.555 -24.203 1 98.38 371 LYS A O 1
ATOM 2887 N N . SER A 1 372 ? 3.018 -12.953 -24.531 1 97.94 372 SER A N 1
ATOM 2888 C CA . SER A 1 372 ? 2.736 -12.82 -25.953 1 97.94 372 SER A CA 1
ATOM 2889 C C . SER A 1 372 ? 3.094 -14.094 -26.719 1 97.94 372 SER A C 1
ATOM 2891 O O . SER A 1 372 ? 3.881 -14.906 -26.234 1 97.94 372 SER A O 1
ATOM 2893 N N . ASP A 1 373 ? 2.496 -14.219 -27.859 1 97.5 373 ASP A N 1
ATOM 2894 C CA . ASP A 1 373 ? 2.826 -15.359 -28.703 1 97.5 373 ASP A CA 1
ATOM 2895 C C . ASP A 1 373 ? 4.312 -15.367 -29.062 1 97.5 373 ASP A C 1
ATOM 2897 O O . ASP A 1 373 ? 4.941 -16.438 -29.109 1 97.5 373 ASP A O 1
ATOM 2901 N N . GLU A 1 374 ? 4.832 -14.234 -29.281 1 97.94 374 GLU A N 1
ATOM 2902 C CA . GLU A 1 374 ? 6.25 -14.102 -29.594 1 97.94 374 GLU A CA 1
ATOM 2903 C C . GLU A 1 374 ? 7.125 -14.617 -28.453 1 97.94 374 GLU A C 1
ATOM 2905 O O . GLU A 1 374 ? 8.102 -15.336 -28.703 1 97.94 374 GLU A O 1
ATOM 2910 N N . THR A 1 375 ? 6.785 -14.242 -27.266 1 98.06 375 THR A N 1
ATOM 2911 C CA . THR A 1 375 ? 7.539 -14.664 -26.094 1 98.06 375 THR A CA 1
ATOM 2912 C C . THR A 1 375 ? 7.445 -16.172 -25.906 1 98.06 375 THR A C 1
ATOM 2914 O O . THR A 1 375 ? 8.445 -16.828 -25.641 1 98.06 375 THR A O 1
ATOM 2917 N N . LEU A 1 376 ? 6.27 -16.75 -26.062 1 98.25 376 LEU A N 1
ATOM 2918 C CA . LEU A 1 376 ? 6.066 -18.188 -25.891 1 98.25 376 LEU A CA 1
ATOM 2919 C C . LEU A 1 376 ? 6.812 -18.969 -26.969 1 98.25 376 LEU A C 1
ATOM 2921 O O . LEU A 1 376 ? 7.426 -20 -26.688 1 98.25 376 LEU A O 1
ATOM 2925 N N . GLU A 1 377 ? 6.785 -18.453 -28.156 1 98.12 377 GLU A N 1
ATOM 2926 C CA . GLU A 1 377 ? 7.5 -19.109 -29.25 1 98.12 377 GLU A CA 1
ATOM 2927 C C . GLU A 1 377 ? 9.008 -19.047 -29.031 1 98.12 377 GLU A C 1
ATOM 2929 O O . GLU A 1 377 ? 9.727 -20 -29.344 1 98.12 377 GLU A O 1
ATOM 2934 N N . ALA A 1 378 ? 9.469 -17.906 -28.562 1 97.94 378 ALA A N 1
ATOM 2935 C CA . ALA A 1 378 ? 10.891 -17.781 -28.25 1 97.94 378 ALA A CA 1
ATOM 2936 C C . ALA A 1 378 ? 11.32 -18.781 -27.203 1 97.94 378 ALA A C 1
ATOM 2938 O O . ALA A 1 378 ? 12.391 -19.391 -27.312 1 97.94 378 ALA A O 1
ATOM 2939 N N . ALA A 1 379 ? 10.539 -18.938 -26.188 1 97.94 379 ALA A N 1
ATOM 2940 C CA . ALA A 1 379 ? 10.82 -19.922 -25.156 1 97.94 379 ALA A CA 1
ATOM 2941 C C . ALA A 1 379 ? 10.867 -21.344 -25.75 1 97.94 379 ALA A C 1
ATOM 2943 O O . ALA A 1 379 ? 11.75 -22.125 -25.406 1 97.94 379 ALA A O 1
ATOM 2944 N N . ALA A 1 380 ? 9.891 -21.625 -26.594 1 96.88 380 ALA A N 1
ATOM 2945 C CA . ALA A 1 380 ? 9.828 -22.938 -27.234 1 96.88 380 ALA A CA 1
ATOM 2946 C C . ALA A 1 380 ? 11.086 -23.219 -28.047 1 96.88 380 ALA A C 1
ATOM 2948 O O . ALA A 1 380 ? 11.664 -24.312 -27.969 1 96.88 380 ALA A O 1
ATOM 2949 N N . TRP A 1 381 ? 11.461 -22.234 -28.797 1 96.12 381 TRP A N 1
ATOM 2950 C CA . TRP A 1 381 ? 12.648 -22.375 -29.625 1 96.12 381 TRP A CA 1
ATOM 2951 C C . TRP A 1 381 ? 13.883 -22.609 -28.781 1 96.12 381 TRP A C 1
ATOM 2953 O O . TRP A 1 381 ? 14.672 -23.516 -29.062 1 96.12 381 TRP A O 1
ATOM 2963 N N . LYS A 1 382 ? 14.07 -21.891 -27.797 1 96 382 LYS A N 1
ATOM 2964 C CA . LYS A 1 382 ? 15.234 -21.969 -26.922 1 96 382 LYS A CA 1
ATOM 2965 C C . LYS A 1 382 ? 15.273 -23.312 -26.188 1 96 382 LYS A C 1
ATOM 2967 O O . LYS A 1 382 ? 16.328 -23.938 -26.062 1 96 382 LYS A O 1
ATOM 2972 N N . MET A 1 383 ? 14.195 -23.75 -25.703 1 95 383 MET A N 1
ATOM 2973 C CA . MET A 1 383 ? 14.117 -25 -24.953 1 95 383 MET A CA 1
ATOM 2974 C C . MET A 1 383 ? 14.359 -26.203 -25.875 1 95 383 MET A C 1
ATOM 2976 O O . MET A 1 383 ? 15.031 -27.156 -25.5 1 95 383 MET A O 1
ATOM 2980 N N . ARG A 1 384 ? 13.805 -26.125 -27 1 91.75 384 ARG A N 1
ATOM 2981 C CA . ARG A 1 384 ? 14.016 -27.188 -27.984 1 91.75 384 ARG A CA 1
ATOM 2982 C C . ARG A 1 384 ? 15.484 -27.297 -28.359 1 91.75 384 ARG A C 1
ATOM 2984 O O . ARG A 1 384 ? 16.016 -28.406 -28.5 1 91.75 384 ARG A O 1
ATOM 2991 N N . THR A 1 385 ? 16.125 -26.188 -28.578 1 90.44 385 THR A N 1
ATOM 2992 C CA . THR A 1 385 ? 17.531 -26.156 -28.953 1 90.44 385 THR A CA 1
ATOM 2993 C C . THR A 1 385 ? 18.391 -26.797 -27.859 1 90.44 385 THR A C 1
ATOM 2995 O O . THR A 1 385 ? 19.328 -27.531 -28.156 1 90.44 385 THR A O 1
ATOM 2998 N N . LEU A 1 386 ? 18.094 -26.453 -26.672 1 88.12 386 LEU A N 1
ATOM 2999 C CA . LEU A 1 386 ? 18.828 -27.047 -25.547 1 88.12 386 LEU A CA 1
ATOM 3000 C C . LEU A 1 386 ? 18.641 -28.562 -25.531 1 88.12 386 LEU A C 1
ATOM 3002 O O . LEU A 1 386 ? 19.594 -29.312 -25.281 1 88.12 386 LEU A O 1
ATOM 3006 N N . ALA A 1 387 ? 17.453 -29.016 -25.75 1 83.56 387 ALA A N 1
ATOM 3007 C CA . ALA A 1 387 ? 17.156 -30.438 -25.734 1 83.56 387 ALA A CA 1
ATOM 3008 C C . ALA A 1 387 ? 17.906 -31.172 -26.859 1 83.56 387 ALA A C 1
ATOM 3010 O O . ALA A 1 387 ? 18.375 -32.281 -26.672 1 83.56 387 ALA A O 1
ATOM 3011 N N . ASP A 1 388 ? 18.016 -30.531 -28.016 1 79.88 388 ASP A N 1
ATOM 3012 C CA . ASP A 1 388 ? 18.688 -31.125 -29.172 1 79.88 388 ASP A CA 1
ATOM 3013 C C . ASP A 1 388 ? 20.203 -31.219 -28.938 1 79.88 388 ASP A C 1
ATOM 3015 O O . ASP A 1 388 ? 20.844 -32.188 -29.344 1 79.88 388 ASP A O 1
ATOM 3019 N N . ASN A 1 389 ? 20.781 -30.172 -28.531 1 72.06 389 ASN A N 1
ATOM 3020 C CA . ASN A 1 389 ? 22.234 -30.125 -28.297 1 72.06 389 ASN A CA 1
ATOM 3021 C C . ASN A 1 389 ? 22.656 -31.078 -27.188 1 72.06 389 ASN A C 1
ATOM 3023 O O . ASN A 1 389 ? 23.781 -31.594 -27.203 1 72.06 389 ASN A O 1
ATOM 3027 N N . ASN A 1 390 ? 22.047 -30.875 -26.328 1 61.62 390 ASN A N 1
ATOM 3028 C CA . ASN A 1 390 ? 22.438 -31.719 -25.203 1 61.62 390 ASN A CA 1
ATOM 3029 C C . ASN A 1 390 ? 21.781 -33.094 -25.266 1 61.62 390 ASN A C 1
ATOM 3031 O O . ASN A 1 390 ? 22.156 -34 -24.531 1 61.62 390 ASN A O 1
ATOM 3035 N N . GLY A 1 391 ? 21.219 -33.5 -26.688 1 48.84 391 GLY A N 1
ATOM 3036 C CA . GLY A 1 391 ? 20.344 -34.656 -26.641 1 48.84 391 GLY A CA 1
ATOM 3037 C C . GLY A 1 391 ? 19.172 -34.469 -25.688 1 48.84 391 GLY A C 1
ATOM 3038 O O . GLY A 1 391 ? 19.094 -33.469 -24.984 1 48.84 391 GLY A O 1
ATOM 3039 N N . THR A 1 392 ? 18.062 -35 -25.828 1 43.97 392 THR A N 1
ATOM 3040 C CA . THR A 1 392 ? 17.078 -34.812 -24.766 1 43.97 392 THR A CA 1
ATOM 3041 C C . THR A 1 392 ? 17.766 -34.312 -23.484 1 43.97 392 THR A C 1
ATOM 3043 O O . THR A 1 392 ? 18.703 -34.938 -23 1 43.97 392 THR A O 1
ATOM 3046 N N . MET A 1 393 ? 18.234 -33.094 -23.391 1 46.12 393 MET A N 1
ATOM 3047 C CA . MET A 1 393 ? 18.469 -32.969 -21.953 1 46.12 393 MET A CA 1
ATOM 3048 C C . MET A 1 393 ? 17.734 -34.062 -21.172 1 46.12 393 MET A C 1
ATOM 3050 O O . MET A 1 393 ? 16.562 -33.906 -20.812 1 46.12 393 MET A O 1
ATOM 3054 N N . LYS A 1 394 ? 17.547 -35.125 -21.734 1 41.59 394 LYS A N 1
ATOM 3055 C CA . LYS A 1 394 ? 17.5 -36.469 -21.156 1 41.59 394 LYS A CA 1
ATOM 3056 C C . LYS A 1 394 ? 18.203 -36.531 -19.812 1 41.59 394 LYS A C 1
ATOM 3058 O O . LYS A 1 394 ? 19.438 -36.406 -19.75 1 41.59 394 LYS A O 1
ATOM 3063 N N . LEU A 1 395 ? 17.766 -35.719 -19 1 41.66 395 LEU A N 1
ATOM 3064 C CA . LEU A 1 395 ? 17.922 -35.75 -17.547 1 41.66 395 LEU A CA 1
ATOM 3065 C C . LEU A 1 395 ? 18.469 -37.125 -17.109 1 41.66 395 LEU A C 1
ATOM 3067 O O . LEU A 1 395 ? 17.781 -37.875 -16.406 1 41.66 395 LEU A O 1
ATOM 3071 N N . ASN A 1 396 ? 19.062 -37.844 -17.828 1 32.06 396 ASN A N 1
ATOM 3072 C CA . ASN A 1 396 ? 19.812 -39.031 -17.438 1 32.06 396 ASN A CA 1
ATOM 3073 C C . ASN A 1 396 ? 20.875 -38.688 -16.391 1 32.06 396 ASN A C 1
ATOM 3075 O O . ASN A 1 396 ? 21.562 -37.688 -16.5 1 32.06 396 ASN A O 1
ATOM 3079 N N . GLY A 1 397 ? 20.5 -38.906 -15.195 1 30.03 397 GLY A N 1
ATOM 3080 C CA . GLY A 1 397 ? 21.391 -39.062 -14.055 1 30.03 397 GLY A CA 1
ATOM 3081 C C . GLY A 1 397 ? 22.781 -39.531 -14.438 1 30.03 397 GLY A C 1
ATOM 3082 O O . GLY A 1 397 ? 23.469 -40.156 -13.633 1 30.03 397 GLY A O 1
ATOM 3083 N N . LYS A 1 398 ? 23.516 -39.062 -15.398 1 27.72 398 LYS A N 1
ATOM 3084 C CA . LYS A 1 398 ? 24.875 -39.562 -15.117 1 27.72 398 LYS A CA 1
ATOM 3085 C C . LYS A 1 398 ? 25.484 -38.812 -13.938 1 27.72 398 LYS A C 1
ATOM 3087 O O . LYS A 1 398 ? 25.266 -37.594 -13.773 1 27.72 398 LYS A O 1
ATOM 3092 N N . MET B 1 1 ? -19.312 -12.391 13.672 1 82.69 1 MET B N 1
ATOM 3093 C CA . MET B 1 1 ? -17.891 -12.289 13.305 1 82.69 1 MET B CA 1
ATOM 3094 C C . MET B 1 1 ? -17.281 -11 13.836 1 82.69 1 MET B C 1
ATOM 3096 O O . MET B 1 1 ? -16.062 -10.898 13.953 1 82.69 1 MET B O 1
ATOM 3100 N N . GLU B 1 2 ? -18.125 -10.031 14.234 1 77.62 2 GLU B N 1
ATOM 3101 C CA . GLU B 1 2 ? -17.656 -8.75 14.758 1 77.62 2 GLU B CA 1
ATOM 3102 C C . GLU B 1 2 ? -16.734 -8.953 15.969 1 77.62 2 GLU B C 1
ATOM 3104 O O . GLU B 1 2 ? -15.734 -8.258 16.109 1 77.62 2 GLU B O 1
ATOM 3109 N N . GLY B 1 3 ? -17.141 -9.922 16.734 1 82.81 3 GLY B N 1
ATOM 3110 C CA . GLY B 1 3 ? -16.359 -10.211 17.922 1 82.81 3 GLY B CA 1
ATOM 3111 C C . GLY B 1 3 ? -15 -10.812 17.609 1 82.81 3 GLY B C 1
ATOM 3112 O O . GLY B 1 3 ? -14.164 -10.969 18.5 1 82.81 3 GLY B O 1
ATOM 3113 N N . LYS B 1 4 ? -14.727 -10.992 16.312 1 88.69 4 LYS B N 1
ATOM 3114 C CA . LYS B 1 4 ? -13.508 -11.711 15.938 1 88.69 4 LYS B CA 1
ATOM 3115 C C . LYS B 1 4 ? -12.508 -10.789 15.25 1 88.69 4 LYS B C 1
ATOM 3117 O O . LYS B 1 4 ? -11.539 -11.25 14.648 1 88.69 4 LYS B O 1
ATOM 3122 N N . LEU B 1 5 ? -12.711 -9.5 15.352 1 92.19 5 LEU B N 1
ATOM 3123 C CA . LEU B 1 5 ? -11.742 -8.523 14.867 1 92.19 5 LEU B CA 1
ATOM 3124 C C . LEU B 1 5 ? -10.492 -8.516 15.75 1 92.19 5 LEU B C 1
ATOM 3126 O O . LEU B 1 5 ? -10.555 -8.914 16.922 1 92.19 5 LEU B O 1
ATOM 3130 N N . SER B 1 6 ? -9.406 -8.203 15.219 1 92.12 6 SER B N 1
ATOM 3131 C CA . SER B 1 6 ? -8.18 -8.086 15.992 1 92.12 6 SER B CA 1
ATOM 3132 C C . SER B 1 6 ? -8.297 -7.008 17.062 1 92.12 6 SER B C 1
ATOM 3134 O O . SER B 1 6 ? -9.18 -6.148 16.984 1 92.12 6 SER B O 1
ATOM 3136 N N . GLU B 1 7 ? -7.414 -7.047 18 1 88.94 7 GLU B N 1
ATOM 3137 C CA . GLU B 1 7 ? -7.371 -6.031 19.047 1 88.94 7 GLU B CA 1
ATOM 3138 C C . GLU B 1 7 ? -7.133 -4.645 18.469 1 88.94 7 GLU B C 1
ATOM 3140 O O . GLU B 1 7 ? -7.754 -3.668 18.891 1 88.94 7 GLU B O 1
ATOM 3145 N N . ALA B 1 8 ? -6.254 -4.609 17.531 1 84.06 8 ALA B N 1
ATOM 3146 C CA . ALA B 1 8 ? -5.957 -3.334 16.875 1 84.06 8 ALA B CA 1
ATOM 3147 C C . ALA B 1 8 ? -7.203 -2.75 16.219 1 84.06 8 ALA B C 1
ATOM 3149 O O . ALA B 1 8 ? -7.461 -1.548 16.312 1 84.06 8 ALA B O 1
ATOM 3150 N N . SER B 1 9 ? -7.984 -3.547 15.578 1 87.56 9 SER B N 1
ATOM 3151 C CA . SER B 1 9 ? -9.195 -3.117 14.875 1 87.56 9 SER B CA 1
ATOM 3152 C C . SER B 1 9 ? -10.289 -2.715 15.859 1 87.56 9 SER B C 1
ATOM 3154 O O . SER B 1 9 ? -11.062 -1.798 15.594 1 87.56 9 SER B O 1
ATOM 3156 N N . ARG B 1 10 ? -10.336 -3.365 16.906 1 85.62 10 ARG B N 1
ATOM 3157 C CA . ARG B 1 10 ? -11.352 -3.062 17.906 1 85.62 10 ARG B CA 1
ATOM 3158 C C . ARG B 1 10 ? -11.078 -1.726 18.578 1 85.62 10 ARG B C 1
ATOM 3160 O O . ARG B 1 10 ? -12.008 -1.043 19.016 1 85.62 10 ARG B O 1
ATOM 3167 N N . ARG B 1 11 ? -9.828 -1.349 18.625 1 77.62 11 ARG B N 1
ATOM 3168 C CA . ARG B 1 11 ? -9.438 -0.095 19.266 1 77.62 11 ARG B CA 1
ATOM 3169 C C . ARG B 1 11 ? -9.727 1.095 18.344 1 77.62 11 ARG B C 1
ATOM 3171 O O . ARG B 1 11 ? -9.805 2.234 18.812 1 77.62 11 ARG B O 1
ATOM 3178 N N . ALA B 1 12 ? -9.891 0.662 17.125 1 73.44 12 ALA B N 1
ATOM 3179 C CA . ALA B 1 12 ? -10.094 1.751 16.172 1 73.44 12 ALA B CA 1
ATOM 3180 C C . ALA B 1 12 ? -11.5 2.336 16.312 1 73.44 12 ALA B C 1
ATOM 3182 O O . ALA B 1 12 ? -12.492 1.618 16.172 1 73.44 12 ALA B O 1
ATOM 3183 N N . VAL B 1 13 ? -11.742 3.328 17.016 1 62.06 13 VAL B N 1
ATOM 3184 C CA . VAL B 1 13 ? -13.023 3.99 17.188 1 62.06 13 VAL B CA 1
ATOM 3185 C C . VAL B 1 13 ? -13.172 5.121 16.172 1 62.06 13 VAL B C 1
ATOM 3187 O O . VAL B 1 13 ? -12.188 5.797 15.844 1 62.06 13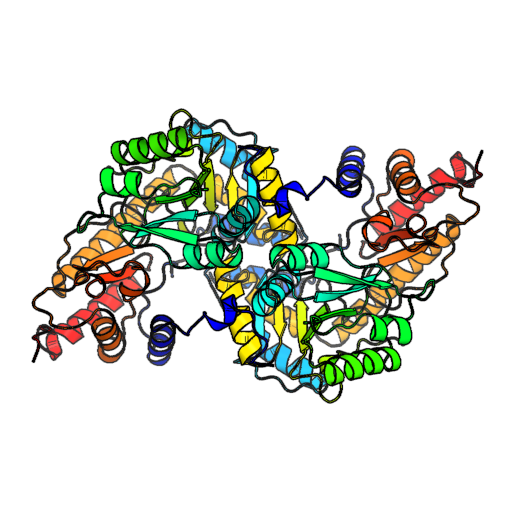 VAL B O 1
ATOM 3190 N N . PRO B 1 14 ? -14.375 5.027 15.617 1 60.25 14 PRO B N 1
ATOM 3191 C CA . PRO B 1 14 ? -14.578 6.184 14.742 1 60.25 14 PRO B CA 1
ATOM 3192 C C . PRO B 1 14 ? -14.227 7.508 15.414 1 60.25 14 PRO B C 1
ATOM 3194 O O . PRO B 1 14 ? -14.641 7.75 16.547 1 60.25 14 PRO B O 1
ATOM 3197 N N . SER B 1 15 ? -13.289 8.203 14.797 1 61.66 15 SER B N 1
ATOM 3198 C CA . SER B 1 15 ? -12.812 9.453 15.391 1 61.66 15 SER B CA 1
ATOM 3199 C C . SER B 1 15 ? -13.812 10.586 15.172 1 61.66 15 SER B C 1
ATOM 3201 O O . SER B 1 15 ? -14.586 10.555 14.219 1 61.66 15 SER B O 1
ATOM 3203 N N . PRO B 1 16 ? -14.117 11.305 16.172 1 64.38 16 PRO B N 1
ATOM 3204 C CA . PRO B 1 16 ? -14.875 12.539 15.953 1 64.38 16 PRO B CA 1
ATOM 3205 C C . PRO B 1 16 ? -14.477 13.242 14.656 1 64.38 16 PRO B C 1
ATOM 3207 O O . PRO B 1 16 ? -15.328 13.859 14 1 64.38 16 PRO B O 1
ATOM 3210 N N . ILE B 1 17 ? -13.359 12.93 14.242 1 70.69 17 ILE B N 1
ATOM 3211 C CA . ILE B 1 17 ? -12.852 13.555 13.023 1 70.69 17 ILE B CA 1
ATOM 3212 C C . ILE B 1 17 ? -13.539 12.945 11.805 1 70.69 17 ILE B C 1
ATOM 3214 O O . ILE B 1 17 ? -13.867 13.648 10.844 1 70.69 17 ILE B O 1
ATOM 3218 N N . GLN B 1 18 ? -13.812 11.719 11.93 1 72.56 18 GLN B N 1
ATOM 3219 C CA . GLN B 1 18 ? -14.516 11.062 10.828 1 72.56 18 GLN B CA 1
ATOM 3220 C C . GLN B 1 18 ? -15.93 11.602 10.688 1 72.56 18 GLN B C 1
ATOM 3222 O O . GLN B 1 18 ? -16.422 11.781 9.57 1 72.56 18 GLN B O 1
ATOM 3227 N N . GLN B 1 19 ? -16.578 11.852 11.75 1 78.69 19 GLN B N 1
ATOM 3228 C CA . GLN B 1 19 ? -17.922 12.43 11.727 1 78.69 19 GLN B CA 1
ATOM 3229 C C . GLN B 1 19 ? -17.906 13.812 11.102 1 78.69 19 GLN B C 1
ATOM 3231 O O . GLN B 1 19 ? -18.844 14.18 10.367 1 78.69 19 GLN B O 1
ATOM 3236 N N . LEU B 1 20 ? -16.953 14.539 11.359 1 87.56 20 LEU B N 1
ATOM 3237 C CA . LEU B 1 20 ? -16.844 15.883 10.805 1 87.56 20 LEU B CA 1
ATOM 3238 C C . LEU B 1 20 ? -16.625 15.836 9.297 1 87.56 20 LEU B C 1
ATOM 3240 O O . LEU B 1 20 ? -17.109 16.719 8.57 1 87.56 20 LEU B O 1
ATOM 3244 N N . SER B 1 21 ? -15.945 14.797 8.875 1 84.38 21 SER B N 1
ATOM 3245 C CA . SER B 1 21 ? -15.766 14.617 7.441 1 84.38 21 SER B CA 1
ATOM 3246 C C . SER B 1 21 ? -17.094 14.367 6.742 1 84.38 21 SER B C 1
ATOM 3248 O O . SER B 1 21 ? -17.359 14.93 5.68 1 84.38 21 SER B O 1
ATOM 3250 N N . HIS B 1 22 ? -17.938 13.617 7.367 1 83.12 22 HIS B N 1
ATOM 3251 C CA . HIS B 1 22 ? -19.266 13.352 6.824 1 83.12 22 HIS B CA 1
ATOM 3252 C C . HIS B 1 22 ? -20.125 14.609 6.824 1 83.12 22 HIS B C 1
ATOM 3254 O O . HIS B 1 22 ? -20.844 14.867 5.859 1 83.12 22 HIS B O 1
ATOM 3260 N N . LEU B 1 23 ? -20.047 15.281 7.883 1 88.69 23 LEU B N 1
ATOM 3261 C CA . LEU B 1 23 ? -20.797 16.531 7.988 1 88.69 23 LEU B CA 1
ATOM 3262 C C . LEU B 1 23 ? -20.359 17.516 6.895 1 88.69 23 LEU B C 1
ATOM 3264 O O . LEU B 1 23 ? -21.219 18.125 6.242 1 88.69 23 LEU B O 1
ATOM 3268 N N . ALA B 1 24 ? -19.125 17.672 6.684 1 92.56 24 ALA B N 1
ATOM 3269 C CA . ALA B 1 24 ? -18.594 18.578 5.672 1 92.56 24 ALA B CA 1
ATOM 3270 C C . ALA B 1 24 ? -19.078 18.203 4.277 1 92.56 24 ALA B C 1
ATOM 3272 O O . ALA B 1 24 ? -19.438 19.062 3.477 1 92.56 24 ALA B O 1
ATOM 3273 N N . GLN B 1 25 ? -19.109 16.938 4.078 1 87.56 25 GLN B N 1
ATOM 3274 C CA . GLN B 1 25 ? -19.578 16.453 2.787 1 87.56 25 GLN B CA 1
ATOM 3275 C C . GLN B 1 25 ? -21.078 16.719 2.6 1 87.56 25 GLN B C 1
ATOM 3277 O O . GLN B 1 25 ? -21.5 17.109 1.509 1 87.56 25 GLN B O 1
ATOM 3282 N N . SER B 1 26 ? -21.828 16.531 3.564 1 90.75 26 SER B N 1
ATOM 3283 C CA . SER B 1 26 ? -23.266 16.672 3.494 1 90.75 26 SER B CA 1
ATOM 3284 C C . SER B 1 26 ? -23.672 18.109 3.193 1 90.75 26 SER B C 1
ATOM 3286 O O . SER B 1 26 ? -24.703 18.344 2.553 1 90.75 26 SER B O 1
ATOM 3288 N N . VAL B 1 27 ? -22.844 19.062 3.527 1 93.56 27 VAL B N 1
ATOM 3289 C CA . VAL B 1 27 ? -23.234 20.453 3.344 1 93.56 27 VAL B CA 1
ATOM 3290 C C . VAL B 1 27 ? -22.422 21.078 2.211 1 93.56 27 VAL B C 1
ATOM 3292 O O . VAL B 1 27 ? -22.547 22.266 1.933 1 93.56 27 VAL B O 1
ATOM 3295 N N . GLY B 1 28 ? -21.5 20.281 1.672 1 93.69 28 GLY B N 1
ATOM 3296 C CA . GLY B 1 28 ? -20.672 20.781 0.59 1 93.69 28 GLY B CA 1
ATOM 3297 C C . GLY B 1 28 ? -19.703 21.859 1.038 1 93.69 28 GLY B C 1
ATOM 3298 O O . GLY B 1 28 ? -19.547 22.891 0.376 1 93.69 28 GLY B O 1
ATOM 3299 N N . ALA B 1 29 ? -19.109 21.656 2.141 1 97.06 29 ALA B N 1
ATOM 3300 C CA . ALA B 1 29 ? -18.219 22.656 2.744 1 97.06 29 ALA B CA 1
ATOM 3301 C C . ALA B 1 29 ? -16.953 22.844 1.913 1 97.06 29 ALA B C 1
ATOM 3303 O O . ALA B 1 29 ? -16.453 21.875 1.317 1 97.06 29 ALA B O 1
ATOM 3304 N N . VAL B 1 30 ? -16.5 24.094 1.877 1 97.69 30 VAL B N 1
ATOM 3305 C CA . VAL B 1 30 ? -15.164 24.359 1.339 1 97.69 30 VAL B CA 1
ATOM 3306 C C . VAL B 1 30 ? -14.125 23.594 2.148 1 97.69 30 VAL B C 1
ATOM 3308 O O . VAL B 1 30 ? -14.125 23.641 3.381 1 97.69 30 VAL B O 1
ATOM 3311 N N . ASN B 1 31 ? -13.25 22.891 1.506 1 96.38 31 ASN B N 1
ATOM 3312 C CA . ASN B 1 31 ? -12.336 21.969 2.168 1 96.38 31 ASN B CA 1
ATOM 3313 C C . ASN B 1 31 ? -11.023 22.656 2.547 1 96.38 31 ASN B C 1
ATOM 3315 O O . ASN B 1 31 ? -10.125 22.781 1.715 1 96.38 31 ASN B O 1
ATOM 3319 N N . LEU B 1 32 ? -10.867 23.031 3.73 1 97.94 32 LEU B N 1
ATOM 3320 C CA . LEU B 1 32 ? -9.586 23.469 4.277 1 97.94 32 LEU B CA 1
ATOM 3321 C C . LEU B 1 32 ? -9.078 22.484 5.32 1 97.94 32 LEU B C 1
ATOM 3323 O O . LEU B 1 32 ? -8.242 22.844 6.156 1 97.94 32 LEU B O 1
ATOM 3327 N N . ALA B 1 33 ? -9.695 21.312 5.336 1 95.56 33 ALA B N 1
ATOM 3328 C CA . ALA B 1 33 ? -9.344 20.281 6.309 1 95.56 33 ALA B CA 1
ATOM 3329 C C . ALA B 1 33 ? -8.195 19.406 5.797 1 95.56 33 ALA B C 1
ATOM 3331 O O . ALA B 1 33 ? -7.242 19.141 6.527 1 95.56 33 ALA B O 1
ATOM 3332 N N . GLU B 1 34 ? -8.297 19 4.539 1 92.44 34 GLU B N 1
ATOM 3333 C CA . GLU B 1 34 ? -7.395 17.969 4.023 1 92.44 34 GLU B CA 1
ATOM 3334 C C . GLU B 1 34 ? -6.195 18.594 3.316 1 92.44 34 GLU B C 1
ATOM 3336 O O . GLU B 1 34 ? -6.332 19.578 2.596 1 92.44 34 GLU B O 1
ATOM 3341 N N . GLY B 1 35 ? -5.07 17.969 3.502 1 93.56 35 GLY B N 1
ATOM 3342 C CA . GLY B 1 35 ? -3.799 18.5 3.029 1 93.56 35 GLY B CA 1
ATOM 3343 C C . GLY B 1 35 ? -3.455 18.047 1.622 1 93.56 35 GLY B C 1
ATOM 3344 O O . GLY B 1 35 ? -2.344 17.578 1.372 1 93.56 35 GLY B O 1
ATOM 3345 N N . PHE B 1 36 ? -4.395 18.094 0.693 1 94.56 36 PHE B N 1
ATOM 3346 C CA . PHE B 1 36 ? -4.082 17.859 -0.711 1 94.56 36 PHE B CA 1
ATOM 3347 C C . PHE B 1 36 ? -4.629 18.984 -1.581 1 94.56 36 PHE B C 1
ATOM 3349 O O . PHE B 1 36 ? -5.688 19.547 -1.286 1 94.56 36 PHE B O 1
ATOM 3356 N N . PRO B 1 37 ? -3.967 19.328 -2.65 1 97.06 37 PRO B N 1
ATOM 3357 C CA . PRO B 1 37 ? -4.316 20.469 -3.498 1 97.06 37 PRO B CA 1
ATOM 3358 C C . PRO B 1 37 ? -5.578 20.234 -4.324 1 97.06 37 PRO B C 1
ATOM 3360 O O . PRO B 1 37 ? -5.926 19.078 -4.605 1 97.06 37 PRO B O 1
ATOM 3363 N N . ASP B 1 38 ? -6.25 21.297 -4.625 1 96.81 38 ASP B N 1
ATOM 3364 C CA . ASP B 1 38 ? -7.391 21.203 -5.531 1 96.81 38 ASP B CA 1
ATOM 3365 C C . ASP B 1 38 ? -7.109 21.938 -6.84 1 96.81 38 ASP B C 1
ATOM 3367 O O . ASP B 1 38 ? -8.039 22.359 -7.531 1 96.81 38 ASP B O 1
ATOM 3371 N N . PHE B 1 39 ? -5.871 22.234 -7.121 1 97.38 39 PHE B N 1
ATOM 3372 C CA . PHE B 1 39 ? -5.422 22.781 -8.391 1 97.38 39 PHE B CA 1
ATOM 3373 C C . PHE B 1 39 ? -4.641 21.734 -9.188 1 97.38 39 PHE B C 1
ATOM 3375 O O . PHE B 1 39 ? -4.246 20.703 -8.641 1 97.38 39 PHE B O 1
ATOM 3382 N N . PRO B 1 40 ? -4.355 21.938 -10.484 1 97.25 40 PRO B N 1
ATOM 3383 C CA . PRO B 1 40 ? -3.775 20.906 -11.352 1 97.25 40 PRO B CA 1
ATOM 3384 C C . PRO B 1 40 ? -2.324 20.594 -10.992 1 97.25 40 PRO B C 1
ATOM 3386 O O . PRO B 1 40 ? -1.584 21.469 -10.562 1 97.25 40 PRO B O 1
ATOM 3389 N N . ALA B 1 41 ? -1.986 19.344 -11.211 1 97.69 41 ALA B N 1
ATOM 3390 C CA . ALA B 1 41 ? -0.581 18.953 -11.18 1 97.69 41 ALA B CA 1
ATOM 3391 C C . ALA B 1 41 ? 0.176 19.531 -12.375 1 97.69 41 ALA B C 1
ATOM 3393 O O . ALA B 1 41 ? -0.435 19.953 -13.359 1 97.69 41 ALA B O 1
ATOM 3394 N N . PRO B 1 42 ? 1.485 19.578 -12.305 1 97.5 42 PRO B N 1
ATOM 3395 C CA . PRO B 1 42 ? 2.262 20.094 -13.438 1 97.5 42 PRO B CA 1
ATOM 3396 C C . PRO B 1 42 ? 1.995 19.328 -14.734 1 97.5 42 PRO B C 1
ATOM 3398 O O . PRO B 1 42 ? 1.952 18.109 -14.734 1 97.5 42 PRO B O 1
ATOM 3401 N N . ALA B 1 43 ? 1.883 20.031 -15.82 1 97.38 43 ALA B N 1
ATOM 3402 C CA . ALA B 1 43 ? 1.491 19.484 -17.109 1 97.38 43 ALA B CA 1
ATOM 3403 C C . ALA B 1 43 ? 2.498 18.438 -17.578 1 97.38 43 ALA B C 1
ATOM 3405 O O . ALA B 1 43 ? 2.115 17.391 -18.109 1 97.38 43 ALA B O 1
ATOM 3406 N N . HIS B 1 44 ? 3.77 18.734 -17.422 1 96.81 44 HIS B N 1
ATOM 3407 C CA . HIS B 1 44 ? 4.797 17.828 -17.906 1 96.81 44 HIS B CA 1
ATOM 3408 C C . HIS B 1 44 ? 4.801 16.516 -17.125 1 96.81 44 HIS B C 1
ATOM 3410 O O . HIS B 1 44 ? 5.133 15.461 -17.688 1 96.81 44 HIS B O 1
ATOM 3416 N N . VAL B 1 45 ? 4.461 16.547 -15.883 1 98.31 45 VAL B N 1
ATOM 3417 C CA . VAL B 1 45 ? 4.383 15.352 -15.055 1 98.31 45 VAL B CA 1
ATOM 3418 C C . VAL B 1 45 ? 3.191 14.5 -15.484 1 98.31 45 VAL B C 1
ATOM 3420 O O . VAL B 1 45 ? 3.316 13.281 -15.641 1 98.31 45 VAL B O 1
ATOM 3423 N N . LYS B 1 46 ? 2.02 15.086 -15.734 1 98.69 46 LYS B N 1
ATOM 3424 C CA . LYS B 1 46 ? 0.834 14.383 -16.203 1 98.69 46 LYS B CA 1
ATOM 3425 C C . LYS B 1 46 ? 1.09 13.734 -17.562 1 98.69 46 LYS B C 1
ATOM 3427 O O . LYS B 1 46 ? 0.684 12.594 -17.797 1 98.69 46 LYS B O 1
ATOM 3432 N N . ALA B 1 47 ? 1.776 14.461 -18.438 1 98.56 47 ALA B N 1
ATOM 3433 C CA . ALA B 1 47 ? 2.09 13.953 -19.766 1 98.56 47 ALA B CA 1
ATOM 3434 C C . ALA B 1 47 ? 2.975 12.711 -19.688 1 98.56 47 ALA B C 1
ATOM 3436 O O . ALA B 1 47 ? 2.801 11.766 -20.453 1 98.56 47 ALA B O 1
ATOM 3437 N N . ALA B 1 48 ? 3.943 12.742 -18.781 1 98.75 48 ALA B N 1
ATOM 3438 C CA . ALA B 1 48 ? 4.84 11.602 -18.609 1 98.75 48 ALA B CA 1
ATOM 3439 C C . ALA B 1 48 ? 4.074 10.359 -18.156 1 98.75 48 ALA B C 1
ATOM 3441 O O . ALA B 1 48 ? 4.363 9.25 -18.594 1 98.75 48 ALA B O 1
ATOM 3442 N N . ALA B 1 49 ? 3.129 10.531 -17.266 1 98.88 49 ALA B N 1
ATOM 3443 C CA . ALA B 1 49 ? 2.314 9.414 -16.797 1 98.88 49 ALA B CA 1
ATOM 3444 C C . ALA B 1 49 ? 1.477 8.828 -17.938 1 98.88 49 ALA B C 1
ATOM 3446 O O . ALA B 1 49 ? 1.408 7.613 -18.109 1 98.88 49 ALA B O 1
ATOM 3447 N N . ALA B 1 50 ? 0.811 9.727 -18.656 1 98.81 50 ALA B N 1
ATOM 3448 C CA . ALA B 1 50 ? -0.006 9.281 -19.781 1 98.81 50 ALA B CA 1
ATOM 3449 C C . ALA B 1 50 ? 0.836 8.531 -20.812 1 98.81 50 ALA B C 1
ATOM 3451 O O . ALA B 1 50 ? 0.396 7.52 -21.359 1 98.81 50 ALA B O 1
ATOM 3452 N N . ALA B 1 51 ? 2.029 9.031 -21.062 1 98.75 51 ALA B N 1
ATOM 3453 C CA . ALA B 1 51 ? 2.93 8.391 -22.031 1 98.75 51 ALA B CA 1
ATOM 3454 C C . ALA B 1 51 ? 3.33 6.996 -21.562 1 98.75 51 ALA B C 1
ATOM 3456 O O . ALA B 1 51 ? 3.434 6.07 -22.359 1 98.75 51 ALA B O 1
ATOM 3457 N N . ALA B 1 52 ? 3.604 6.84 -20.281 1 98.88 52 ALA B N 1
ATOM 3458 C CA . ALA B 1 52 ? 3.969 5.539 -19.734 1 98.88 52 ALA B CA 1
ATOM 3459 C C . ALA B 1 52 ? 2.834 4.531 -19.891 1 98.88 52 ALA B C 1
ATOM 3461 O O . ALA B 1 52 ? 3.068 3.377 -20.266 1 98.88 52 ALA B O 1
ATOM 3462 N N . ILE B 1 53 ? 1.6 4.945 -19.609 1 98.88 53 ILE B N 1
ATOM 3463 C CA . ILE B 1 53 ? 0.425 4.09 -19.75 1 98.88 53 ILE B CA 1
ATOM 3464 C C . ILE B 1 53 ? 0.278 3.67 -21.219 1 98.88 53 ILE B C 1
ATOM 3466 O O . ILE B 1 53 ? 0.055 2.494 -21.516 1 98.88 53 ILE B O 1
ATOM 3470 N N . ALA B 1 54 ? 0.465 4.609 -22.094 1 98.5 54 ALA B N 1
ATOM 3471 C CA . ALA B 1 54 ? 0.302 4.371 -23.516 1 98.5 54 ALA B CA 1
ATOM 3472 C C . ALA B 1 54 ? 1.371 3.414 -24.047 1 98.5 54 ALA B C 1
ATOM 3474 O O . ALA B 1 54 ? 1.111 2.615 -24.938 1 98.5 54 ALA B O 1
ATOM 3475 N N . SER B 1 55 ? 2.543 3.498 -23.484 1 98.06 55 SER B N 1
ATOM 3476 C CA . SER B 1 55 ? 3.658 2.654 -23.906 1 98.06 55 SER B CA 1
ATOM 3477 C C . SER B 1 55 ? 3.598 1.287 -23.234 1 98.06 55 SER B C 1
ATOM 3479 O O . SER B 1 55 ? 4.555 0.514 -23.297 1 98.06 55 SER B O 1
ATOM 3481 N N . ASP B 1 56 ? 2.547 0.993 -22.453 1 97.75 56 ASP B N 1
ATOM 3482 C CA . ASP B 1 56 ? 2.213 -0.274 -21.812 1 97.75 56 ASP B CA 1
ATOM 3483 C C . ASP B 1 56 ? 3.219 -0.616 -20.719 1 97.75 56 ASP B C 1
ATOM 3485 O O . ASP B 1 56 ? 3.557 -1.785 -20.516 1 97.75 56 ASP B O 1
ATOM 3489 N N . LEU B 1 57 ? 3.766 0.406 -20.094 1 98.19 57 LEU B N 1
ATOM 3490 C CA . LEU B 1 57 ? 4.48 0.208 -18.844 1 98.19 57 LEU B CA 1
ATOM 3491 C C . LEU B 1 57 ? 3.51 0.096 -17.672 1 98.19 57 LEU B C 1
ATOM 3493 O O . LEU B 1 57 ? 3.557 0.904 -16.75 1 98.19 57 LEU B O 1
ATOM 3497 N N . ASN B 1 58 ? 2.619 -0.907 -17.797 1 98.62 58 ASN B N 1
ATOM 3498 C CA . ASN B 1 58 ? 1.479 -1.032 -16.891 1 98.62 58 ASN B CA 1
ATOM 3499 C C . ASN B 1 58 ? 1.612 -2.252 -15.984 1 98.62 58 ASN B C 1
ATOM 3501 O O . ASN B 1 58 ? 0.71 -2.547 -15.203 1 98.62 58 ASN B O 1
ATOM 3505 N N . GLN B 1 59 ? 2.719 -3.023 -16.031 1 98.12 59 GLN B N 1
ATOM 3506 C CA . GLN B 1 59 ? 2.947 -4.203 -15.211 1 98.12 59 GLN B CA 1
ATOM 3507 C C . GLN B 1 59 ? 3.844 -3.877 -14.016 1 98.12 59 GLN B C 1
ATOM 3509 O O . GLN B 1 59 ? 4.449 -2.805 -13.969 1 98.12 59 GLN B O 1
ATOM 3514 N N . TYR B 1 60 ? 3.893 -4.844 -13.039 1 95.25 60 TYR B N 1
ATOM 3515 C CA . TYR B 1 60 ? 4.812 -4.676 -11.914 1 95.25 60 TYR B CA 1
ATOM 3516 C C . TYR B 1 60 ? 6.156 -4.137 -12.391 1 95.25 60 TYR B C 1
ATOM 3518 O O . TYR B 1 60 ? 6.68 -4.566 -13.422 1 95.25 60 TYR B O 1
ATOM 3526 N N . ARG B 1 61 ? 6.676 -3.123 -11.539 1 92.5 61 ARG B N 1
ATOM 3527 C CA . ARG B 1 61 ? 7.941 -2.559 -11.992 1 92.5 61 ARG B CA 1
ATOM 3528 C C . ARG B 1 61 ? 8.68 -1.879 -10.844 1 92.5 61 ARG B C 1
ATOM 3530 O O . ARG B 1 61 ? 8.055 -1.365 -9.914 1 92.5 61 ARG B O 1
ATOM 3537 N N . HIS B 1 62 ? 9.969 -1.998 -10.891 1 95.69 62 HIS B N 1
ATOM 3538 C CA . HIS B 1 62 ? 10.891 -1.117 -10.188 1 95.69 62 HIS B CA 1
ATOM 3539 C C . HIS B 1 62 ? 11.625 -0.194 -11.156 1 95.69 62 HIS B C 1
ATOM 3541 O O . HIS B 1 62 ? 12.375 -0.659 -12.016 1 95.69 62 HIS B O 1
ATOM 3547 N N . VAL B 1 63 ? 11.398 1.07 -11.062 1 98.06 63 VAL B N 1
ATOM 3548 C CA . VAL B 1 63 ? 12.039 2.029 -11.961 1 98.06 63 VAL B CA 1
ATOM 3549 C C . VAL B 1 63 ? 13.305 2.584 -11.305 1 98.06 63 VAL B C 1
ATOM 3551 O O . VAL B 1 63 ? 13.234 3.527 -10.516 1 98.06 63 VAL B O 1
ATOM 3554 N N . GLN B 1 64 ? 14.391 2.066 -11.68 1 97.81 64 GLN B N 1
ATOM 3555 C CA . GLN B 1 64 ? 15.695 2.391 -11.109 1 97.81 64 GLN B CA 1
ATOM 3556 C C . GLN B 1 64 ? 16 3.883 -11.242 1 97.81 64 GLN B C 1
ATOM 3558 O O . GLN B 1 64 ? 16.656 4.465 -10.375 1 97.81 64 GLN B O 1
ATOM 3563 N N . GLY B 1 65 ? 15.5 4.531 -12.234 1 98.62 65 GLY B N 1
ATOM 3564 C CA . GLY B 1 65 ? 15.742 5.945 -12.492 1 98.62 65 GLY B CA 1
ATOM 3565 C C . GLY B 1 65 ? 15.352 6.832 -11.32 1 98.62 65 GLY B C 1
ATOM 3566 O O . GLY B 1 65 ? 15.977 7.871 -11.094 1 98.62 65 GLY B O 1
ATOM 3567 N N . ILE B 1 66 ? 14.344 6.465 -10.562 1 98.81 66 ILE B N 1
ATOM 3568 C CA . ILE B 1 66 ? 13.93 7.223 -9.391 1 98.81 66 ILE B CA 1
ATOM 3569 C C . ILE B 1 66 ? 15.078 7.266 -8.375 1 98.81 66 ILE B C 1
ATOM 3571 O O . ILE B 1 66 ? 15.438 8.336 -7.887 1 98.81 66 ILE B O 1
ATOM 3575 N N . CYS B 1 67 ? 15.633 6.098 -8.109 1 98.88 67 CYS B N 1
ATOM 3576 C CA . CYS B 1 67 ? 16.734 5.988 -7.148 1 98.88 67 CYS B CA 1
ATOM 3577 C C . CYS B 1 67 ? 17.938 6.789 -7.605 1 98.88 67 CYS B C 1
ATOM 3579 O O . CYS B 1 67 ? 18.594 7.441 -6.793 1 98.88 67 CYS B O 1
ATOM 3581 N N . ASP B 1 68 ? 18.234 6.754 -8.938 1 98.88 68 ASP B N 1
ATOM 3582 C CA . ASP B 1 68 ? 19.375 7.477 -9.492 1 98.88 68 ASP B CA 1
ATOM 3583 C C . ASP B 1 68 ? 19.234 8.977 -9.281 1 98.88 68 ASP B C 1
ATOM 3585 O O . ASP B 1 68 ? 20.156 9.641 -8.812 1 98.88 68 ASP B O 1
ATOM 3589 N N . VAL B 1 69 ? 18.094 9.508 -9.602 1 98.75 69 VAL B N 1
ATOM 3590 C CA . VAL B 1 69 ? 17.859 10.945 -9.5 1 98.75 69 VAL B CA 1
ATOM 3591 C C . VAL B 1 69 ? 17.859 11.367 -8.031 1 98.75 69 VAL B C 1
ATOM 3593 O O . VAL B 1 69 ? 18.422 12.406 -7.68 1 98.75 69 VAL B O 1
ATOM 3596 N N . LEU B 1 70 ? 17.266 10.555 -7.156 1 98.75 70 LEU B N 1
ATOM 3597 C CA . LEU B 1 70 ? 17.219 10.875 -5.73 1 98.75 70 LEU B CA 1
ATOM 3598 C C . LEU B 1 70 ? 18.625 10.883 -5.137 1 98.75 70 LEU B C 1
ATOM 3600 O O . LEU B 1 70 ? 18.953 11.742 -4.312 1 98.75 70 LEU B O 1
ATOM 3604 N N . SER B 1 71 ? 19.391 9.867 -5.516 1 98.75 71 SER B N 1
ATOM 3605 C CA . SER B 1 71 ? 20.781 9.82 -5.039 1 98.75 71 SER B CA 1
ATOM 3606 C C . SER B 1 71 ? 21.531 11.086 -5.402 1 98.75 71 SER B C 1
ATOM 3608 O O . SER B 1 71 ? 22.219 11.672 -4.559 1 98.75 71 SER B O 1
ATOM 3610 N N . GLU B 1 72 ? 21.406 11.539 -6.602 1 98.38 72 GLU B N 1
ATOM 3611 C CA . GLU B 1 72 ? 22.062 12.758 -7.062 1 98.38 72 GLU B CA 1
ATOM 3612 C C . GLU B 1 72 ? 21.562 13.984 -6.312 1 98.38 72 GLU B C 1
ATOM 3614 O O . GLU B 1 72 ? 22.344 14.859 -5.941 1 98.38 72 GLU B O 1
ATOM 3619 N N . THR B 1 73 ? 20.312 14.031 -6.133 1 97.31 73 THR B N 1
ATOM 3620 C CA . THR B 1 73 ? 19.688 15.164 -5.453 1 97.31 73 THR B CA 1
ATOM 3621 C C . THR B 1 73 ? 20.141 15.234 -3.994 1 97.31 73 THR B C 1
ATOM 3623 O O . THR B 1 73 ? 20.422 16.312 -3.477 1 97.31 73 THR B O 1
ATOM 3626 N N . MET B 1 74 ? 20.156 14.094 -3.307 1 97.81 74 MET B N 1
ATOM 3627 C CA . MET B 1 74 ? 20.562 14.039 -1.908 1 97.81 74 MET B CA 1
ATOM 3628 C C . MET B 1 74 ? 22.016 14.484 -1.751 1 97.81 74 MET B C 1
ATOM 3630 O O . MET B 1 74 ? 22.359 15.164 -0.784 1 97.81 74 MET B O 1
ATOM 3634 N N . LYS B 1 75 ? 22.828 14.086 -2.703 1 98 75 LYS B N 1
ATOM 3635 C CA . LYS B 1 75 ? 24.219 14.531 -2.705 1 98 75 LYS B CA 1
ATOM 3636 C C . LYS B 1 75 ? 24.312 16.047 -2.879 1 98 75 LYS B C 1
ATOM 3638 O O . LYS B 1 75 ? 25 16.719 -2.109 1 98 75 LYS B O 1
ATOM 3643 N N . ARG B 1 76 ? 23.641 16.562 -3.771 1 96.06 76 ARG B N 1
ATOM 3644 C CA . ARG B 1 76 ? 23.703 17.984 -4.125 1 96.06 76 ARG B CA 1
ATOM 3645 C C . ARG B 1 76 ? 23.125 18.844 -3.01 1 96.06 76 ARG B C 1
ATOM 3647 O O . ARG B 1 76 ? 23.719 19.859 -2.641 1 96.06 76 ARG B O 1
ATOM 3654 N N . GLU B 1 77 ? 22.031 18.422 -2.457 1 93.88 77 GLU B N 1
ATOM 3655 C CA . GLU B 1 77 ? 21.281 19.281 -1.554 1 93.88 77 GLU B CA 1
ATOM 3656 C C . GLU B 1 77 ? 21.703 19.062 -0.103 1 93.88 77 GLU B C 1
ATOM 3658 O O . GLU B 1 77 ? 21.625 19.984 0.715 1 93.88 77 GLU B O 1
ATOM 3663 N N . HIS B 1 78 ? 22.125 17.828 0.208 1 95.5 78 HIS B N 1
ATOM 3664 C CA . HIS B 1 78 ? 22.328 17.516 1.617 1 95.5 78 HIS B CA 1
ATOM 3665 C C . HIS B 1 78 ? 23.719 16.953 1.86 1 95.5 78 HIS B C 1
ATOM 3667 O O . HIS B 1 78 ? 24.094 16.672 3.004 1 95.5 78 HIS B O 1
ATOM 3673 N N . GLY B 1 79 ? 24.5 16.734 0.832 1 96.38 79 GLY B N 1
ATOM 3674 C CA . GLY B 1 79 ? 25.812 16.125 0.991 1 96.38 79 GLY B CA 1
ATOM 3675 C C . GLY B 1 79 ? 25.734 14.664 1.422 1 96.38 79 GLY B C 1
ATOM 3676 O O . GLY B 1 79 ? 26.656 14.164 2.074 1 96.38 79 GLY B O 1
ATOM 3677 N N . LEU B 1 80 ? 24.625 14.016 1.149 1 97.62 80 LEU B N 1
ATOM 3678 C CA . LEU B 1 80 ? 24.422 12.617 1.491 1 97.62 80 LEU B CA 1
ATOM 3679 C C . LEU B 1 80 ? 24.828 11.711 0.332 1 97.62 80 LEU B C 1
ATOM 3681 O O . LEU B 1 80 ? 24.312 11.852 -0.78 1 97.62 80 LEU B O 1
ATOM 3685 N N . TYR B 1 81 ? 25.719 10.844 0.583 1 98 81 TYR B N 1
ATOM 3686 C CA . TYR B 1 81 ? 26.141 9.875 -0.419 1 98 81 TYR B CA 1
ATOM 3687 C C . TYR B 1 81 ? 25.453 8.531 -0.214 1 98 81 TYR B C 1
ATOM 3689 O O . TYR B 1 81 ? 25.828 7.766 0.679 1 98 81 TYR B O 1
ATOM 3697 N N . VAL B 1 82 ? 24.531 8.227 -1.067 1 98.38 82 VAL B N 1
ATOM 3698 C CA . VAL B 1 82 ? 23.75 6.992 -0.981 1 98.38 82 VAL B CA 1
ATOM 3699 C C . VAL B 1 82 ? 23.906 6.191 -2.273 1 98.38 82 VAL B C 1
ATOM 3701 O O . VAL B 1 82 ? 24.062 6.77 -3.354 1 98.38 82 VAL B O 1
ATOM 3704 N N . ASP B 1 83 ? 23.906 4.883 -2.191 1 98.75 83 ASP B N 1
ATOM 3705 C CA . ASP B 1 83 ? 23.984 4.004 -3.355 1 98.75 83 ASP B CA 1
ATOM 3706 C C . ASP B 1 83 ? 22.594 3.801 -3.975 1 98.75 83 ASP B C 1
ATOM 3708 O O . ASP B 1 83 ? 21.719 3.18 -3.363 1 98.75 83 ASP B O 1
ATOM 3712 N N . PRO B 1 84 ? 22.375 4.293 -5.207 1 98.62 84 PRO B N 1
ATOM 3713 C CA . PRO B 1 84 ? 21.047 4.176 -5.809 1 98.62 84 PRO B CA 1
ATOM 3714 C C . PRO B 1 84 ? 20.656 2.729 -6.074 1 98.62 84 PRO B C 1
ATOM 3716 O O . PRO B 1 84 ? 19.469 2.438 -6.262 1 98.62 84 PRO B O 1
ATOM 3719 N N . LEU B 1 85 ? 21.5 1.8 -6.051 1 97.56 85 LEU B N 1
ATOM 3720 C CA . LEU B 1 85 ? 21.203 0.405 -6.355 1 97.56 85 LEU B CA 1
ATOM 3721 C C . LEU B 1 85 ? 20.734 -0.335 -5.109 1 97.56 85 LEU B C 1
ATOM 3723 O O . LEU B 1 85 ? 20 -1.325 -5.207 1 97.56 85 LEU B O 1
ATOM 3727 N N . THR B 1 86 ? 21.109 0.181 -3.914 1 97.88 86 THR B N 1
ATOM 3728 C CA . THR B 1 86 ? 20.875 -0.665 -2.748 1 97.88 86 THR B CA 1
ATOM 3729 C C . THR B 1 86 ? 20.109 0.096 -1.668 1 97.88 86 THR B C 1
ATOM 3731 O O . THR B 1 86 ? 19.484 -0.512 -0.802 1 97.88 86 THR B O 1
ATOM 3734 N N . ASP B 1 87 ? 20.125 1.389 -1.656 1 98.81 87 ASP B N 1
ATOM 3735 C CA . ASP B 1 87 ? 19.797 2.129 -0.441 1 98.81 87 ASP B CA 1
ATOM 3736 C C . ASP B 1 87 ? 18.359 2.637 -0.475 1 98.81 87 ASP B C 1
ATOM 3738 O O . ASP B 1 87 ? 17.938 3.377 0.414 1 98.81 87 ASP B O 1
ATOM 3742 N N . PHE B 1 88 ? 17.578 2.242 -1.546 1 98.88 88 PHE B N 1
ATOM 3743 C CA . PHE B 1 88 ? 16.234 2.775 -1.672 1 98.88 88 PHE B CA 1
ATOM 3744 C C . PHE B 1 88 ? 15.203 1.647 -1.723 1 98.88 88 PHE B C 1
ATOM 3746 O O . PHE B 1 88 ? 15.5 0.554 -2.209 1 98.88 88 PHE B O 1
ATOM 3753 N N . ALA B 1 89 ? 14.039 1.88 -1.179 1 98.69 89 ALA B N 1
ATOM 3754 C CA . ALA B 1 89 ? 12.805 1.15 -1.431 1 98.69 89 ALA B CA 1
ATOM 3755 C C . ALA B 1 89 ? 11.719 2.082 -1.959 1 98.69 89 ALA B C 1
ATOM 3757 O O . ALA B 1 89 ? 11.281 3.002 -1.261 1 98.69 89 ALA B O 1
ATOM 3758 N N . ILE B 1 90 ? 11.312 1.927 -3.23 1 98.88 90 ILE B N 1
ATOM 3759 C CA . ILE B 1 90 ? 10.188 2.688 -3.775 1 98.88 90 ILE B CA 1
ATOM 3760 C C . ILE B 1 90 ? 8.875 2.072 -3.314 1 98.88 90 ILE B C 1
ATOM 3762 O O . ILE B 1 90 ? 8.648 0.869 -3.479 1 98.88 90 ILE B O 1
ATOM 3766 N N . CYS B 1 91 ? 8.016 2.854 -2.727 1 98.81 91 CYS B N 1
ATOM 3767 C CA . CYS B 1 91 ? 6.82 2.369 -2.049 1 98.81 91 CYS B CA 1
ATOM 3768 C C . CYS B 1 91 ? 5.582 3.111 -2.535 1 98.81 91 CYS B C 1
ATOM 3770 O O . CYS B 1 91 ? 5.68 4.008 -3.375 1 98.81 91 CYS B O 1
ATOM 3772 N N . CYS B 1 92 ? 4.43 2.678 -2.053 1 98.69 92 CYS B N 1
ATOM 3773 C CA . CYS B 1 92 ? 3.158 3.32 -2.367 1 98.69 92 CYS B CA 1
ATOM 3774 C C . CYS B 1 92 ? 2.939 4.551 -1.495 1 98.69 92 CYS B C 1
ATOM 3776 O O . CYS B 1 92 ? 2.039 4.566 -0.654 1 98.69 92 CYS B O 1
ATOM 3778 N N . GLY B 1 93 ? 3.705 5.566 -1.76 1 98.44 93 GLY B N 1
ATOM 3779 C CA . GLY B 1 93 ? 3.656 6.793 -0.979 1 98.44 93 GLY B CA 1
ATOM 3780 C C . GLY B 1 93 ? 4.512 6.738 0.273 1 98.44 93 GLY B C 1
ATOM 3781 O O . GLY B 1 93 ? 5.082 5.695 0.595 1 98.44 93 GLY B O 1
ATOM 3782 N N . GLN B 1 94 ? 4.664 7.914 0.907 1 98.56 94 GLN B N 1
ATOM 3783 C CA . GLN B 1 94 ? 5.418 8 2.154 1 98.56 94 GLN B CA 1
ATOM 3784 C C . GLN B 1 94 ? 4.746 7.191 3.26 1 98.56 94 GLN B C 1
ATOM 3786 O O . GLN B 1 94 ? 5.426 6.594 4.094 1 98.56 94 GLN B O 1
ATOM 3791 N N . SER B 1 95 ? 3.428 7.145 3.26 1 97.81 95 SER B N 1
ATOM 3792 C CA . SER B 1 95 ? 2.697 6.391 4.273 1 97.81 95 SER B CA 1
ATOM 3793 C C . SER B 1 95 ? 3.127 4.926 4.289 1 97.81 95 SER B C 1
ATOM 3795 O O . SER B 1 95 ? 3.41 4.371 5.355 1 97.81 95 SER B O 1
ATOM 3797 N N . GLU B 1 96 ? 3.209 4.336 3.139 1 98.75 96 GLU B N 1
ATOM 3798 C CA . GLU B 1 96 ? 3.586 2.928 3.082 1 98.75 96 GLU B CA 1
ATOM 3799 C C . GLU B 1 96 ? 5.074 2.742 3.367 1 98.75 96 GLU B C 1
ATOM 3801 O O . GLU B 1 96 ? 5.477 1.745 3.971 1 98.75 96 GLU B O 1
ATOM 3806 N N . ALA B 1 97 ? 5.902 3.678 2.873 1 98.88 97 ALA B N 1
ATOM 3807 C CA . ALA B 1 97 ? 7.324 3.635 3.211 1 98.88 97 ALA B CA 1
ATOM 3808 C C . ALA B 1 97 ? 7.527 3.641 4.723 1 98.88 97 ALA B C 1
ATOM 3810 O O . ALA B 1 97 ? 8.352 2.891 5.246 1 98.88 97 ALA B O 1
ATOM 3811 N N . PHE B 1 98 ? 6.758 4.473 5.395 1 98.88 98 PHE B N 1
ATOM 3812 C CA . PHE B 1 98 ? 6.82 4.555 6.848 1 98.88 98 PHE B CA 1
ATOM 3813 C C . PHE B 1 98 ? 6.383 3.242 7.484 1 98.88 98 PHE B C 1
ATOM 3815 O O . PHE B 1 98 ? 7.059 2.721 8.375 1 98.88 98 PHE B O 1
ATOM 3822 N N . ALA B 1 99 ? 5.262 2.73 7.078 1 98.5 99 ALA B N 1
ATOM 3823 C CA . ALA B 1 99 ? 4.758 1.469 7.613 1 98.5 99 ALA B CA 1
ATOM 3824 C C . ALA B 1 99 ? 5.773 0.347 7.418 1 98.5 99 ALA B C 1
ATOM 3826 O O . ALA B 1 99 ? 6.078 -0.394 8.359 1 98.5 99 ALA B O 1
ATOM 3827 N N . ALA B 1 100 ? 6.281 0.213 6.18 1 98.56 100 ALA B N 1
ATOM 3828 C CA . ALA B 1 100 ? 7.266 -0.824 5.875 1 98.56 100 ALA B CA 1
ATOM 3829 C C . ALA B 1 100 ? 8.508 -0.67 6.738 1 98.56 100 ALA B C 1
ATOM 3831 O O . ALA B 1 100 ? 9.086 -1.663 7.195 1 98.56 100 ALA B O 1
ATOM 3832 N N . ALA B 1 101 ? 8.961 0.583 6.953 1 98.81 101 ALA B N 1
ATOM 3833 C CA . ALA B 1 101 ? 10.109 0.844 7.812 1 98.81 101 ALA B CA 1
ATOM 3834 C C . ALA B 1 101 ? 9.836 0.395 9.242 1 98.81 101 ALA B C 1
ATOM 3836 O O . ALA B 1 101 ? 10.688 -0.232 9.883 1 98.81 101 ALA B O 1
ATOM 3837 N N . VAL B 1 102 ? 8.688 0.719 9.734 1 98.56 102 VAL B N 1
ATOM 3838 C CA . VAL B 1 102 ? 8.305 0.351 11.094 1 98.56 102 VAL B CA 1
ATOM 3839 C C . VAL B 1 102 ? 8.312 -1.169 11.234 1 98.56 102 VAL B C 1
ATOM 3841 O O . VAL B 1 102 ? 8.914 -1.708 12.164 1 98.56 102 VAL B O 1
ATOM 3844 N N . PHE B 1 103 ? 7.703 -1.858 10.281 1 97.62 103 PHE B N 1
ATOM 3845 C CA . PHE B 1 103 ? 7.66 -3.314 10.344 1 97.62 103 PHE B CA 1
ATOM 3846 C C . PHE B 1 103 ? 9.062 -3.902 10.227 1 97.62 103 PHE B C 1
ATOM 3848 O O . PHE B 1 103 ? 9.352 -4.953 10.805 1 97.62 103 PHE B O 1
ATOM 3855 N N . ALA B 1 104 ? 9.898 -3.256 9.547 1 97.69 104 ALA B N 1
ATOM 3856 C CA . ALA B 1 104 ? 11.242 -3.76 9.297 1 97.69 104 ALA B CA 1
ATOM 3857 C C . ALA B 1 104 ? 12.102 -3.67 10.555 1 97.69 104 ALA B C 1
ATOM 3859 O O . ALA B 1 104 ? 13.062 -4.43 10.719 1 97.69 104 ALA B O 1
ATOM 3860 N N . ILE B 1 105 ? 11.742 -2.75 11.531 1 98 105 ILE B N 1
ATOM 3861 C CA . ILE B 1 105 ? 12.734 -2.537 12.586 1 98 105 ILE B CA 1
ATOM 3862 C C . ILE B 1 105 ? 12.086 -2.721 13.953 1 98 105 ILE B C 1
ATOM 3864 O O . ILE B 1 105 ? 12.773 -2.842 14.969 1 98 105 ILE B O 1
ATOM 3868 N N . ILE B 1 106 ? 10.773 -2.699 14.078 1 97.75 106 ILE B N 1
ATOM 3869 C CA . ILE B 1 106 ? 10.109 -2.672 15.375 1 97.75 106 ILE B CA 1
ATOM 3870 C C . ILE B 1 106 ? 9.672 -4.082 15.766 1 97.75 106 ILE B C 1
ATOM 3872 O O . ILE B 1 106 ? 9.086 -4.801 14.953 1 97.75 106 ILE B O 1
ATOM 3876 N N . ASP B 1 107 ? 9.945 -4.48 16.906 1 96.06 107 ASP B N 1
ATOM 3877 C CA . ASP B 1 107 ? 9.461 -5.703 17.547 1 96.06 107 ASP B CA 1
ATOM 3878 C C . ASP B 1 107 ? 8.5 -5.383 18.688 1 96.06 107 ASP B C 1
ATOM 3880 O O . ASP B 1 107 ? 8.43 -4.242 19.156 1 96.06 107 ASP B O 1
ATOM 3884 N N . PRO B 1 108 ? 7.703 -6.402 19.109 1 94.88 108 PRO B N 1
ATOM 3885 C CA . PRO B 1 108 ? 6.801 -6.172 20.25 1 94.88 108 PRO B CA 1
ATOM 3886 C C . PRO B 1 108 ? 7.527 -5.645 21.484 1 94.88 108 PRO B C 1
ATOM 3888 O O . PRO B 1 108 ? 8.555 -6.203 21.891 1 94.88 108 PRO B O 1
ATOM 3891 N N . GLY B 1 109 ? 7.035 -4.539 21.969 1 96.44 109 GLY B N 1
ATOM 3892 C CA . GLY B 1 109 ? 7.594 -3.977 23.188 1 96.44 109 GLY B CA 1
ATOM 3893 C C . GLY B 1 109 ? 8.578 -2.852 22.922 1 96.44 109 GLY B C 1
ATOM 3894 O O . GLY B 1 109 ? 8.891 -2.074 23.828 1 96.44 109 GLY B O 1
ATOM 3895 N N . ASP B 1 110 ? 9.102 -2.746 21.703 1 98.12 110 ASP B N 1
ATOM 3896 C CA . ASP B 1 110 ? 9.977 -1.628 21.359 1 98.12 110 ASP B CA 1
ATOM 3897 C C . ASP B 1 110 ? 9.242 -0.296 21.5 1 98.12 110 ASP B C 1
ATOM 3899 O O . ASP B 1 110 ? 8.062 -0.188 21.156 1 98.12 110 ASP B O 1
ATOM 3903 N N . GLU B 1 111 ? 9.922 0.653 22.062 1 98.75 111 GLU B N 1
ATOM 3904 C CA . GLU B 1 111 ? 9.367 1.996 22.203 1 98.75 111 GLU B CA 1
ATOM 3905 C C . GLU B 1 111 ? 9.812 2.902 21.062 1 98.75 111 GLU B C 1
ATOM 3907 O O . GLU B 1 111 ? 10.961 2.84 20.609 1 98.75 111 GLU B O 1
ATOM 3912 N N . VAL B 1 112 ? 8.875 3.654 20.547 1 98.81 112 VAL B N 1
ATOM 3913 C CA . VAL B 1 112 ? 9.148 4.617 19.484 1 98.81 112 VAL B CA 1
ATOM 3914 C C . VAL B 1 112 ? 8.742 6.02 19.938 1 98.81 112 VAL B C 1
ATOM 3916 O O . VAL B 1 112 ? 7.59 6.25 20.297 1 98.81 112 VAL B O 1
ATOM 3919 N N . LEU B 1 113 ? 9.664 6.945 19.938 1 98.81 113 LEU B N 1
ATOM 3920 C CA . LEU B 1 113 ? 9.391 8.312 20.375 1 98.81 113 LEU B CA 1
ATOM 3921 C C . LEU B 1 113 ? 8.766 9.133 19.25 1 98.81 113 LEU B C 1
ATOM 3923 O O . LEU B 1 113 ? 9.242 9.102 18.125 1 98.81 113 LEU B O 1
ATOM 3927 N N . LEU B 1 114 ? 7.711 9.828 19.547 1 98.31 114 LEU B N 1
ATOM 3928 C CA . LEU B 1 114 ? 7.016 10.75 18.656 1 98.31 114 LEU B CA 1
ATOM 3929 C C . LEU B 1 114 ? 6.887 12.125 19.312 1 98.31 114 LEU B C 1
ATOM 3931 O O . LEU B 1 114 ? 6.688 12.234 20.516 1 98.31 114 LEU B O 1
ATOM 3935 N N . PHE B 1 115 ? 7.039 13.109 18.531 1 98.25 115 PHE B N 1
ATOM 3936 C CA . PHE B 1 115 ? 6.766 14.453 19.031 1 98.25 115 PHE B CA 1
ATOM 3937 C C . PHE B 1 115 ? 5.27 14.75 19 1 98.25 115 PHE B C 1
ATOM 3939 O O . PHE B 1 115 ? 4.559 14.266 18.109 1 98.25 115 PHE B O 1
ATOM 3946 N N . ASP B 1 116 ? 4.793 15.523 19.953 1 96.75 116 ASP B N 1
ATOM 3947 C CA . ASP B 1 116 ? 3.385 15.883 20.094 1 96.75 116 ASP B CA 1
ATOM 3948 C C . ASP B 1 116 ? 3.186 17.391 19.969 1 96.75 116 ASP B C 1
ATOM 3950 O O . ASP B 1 116 ? 3.816 18.172 20.688 1 96.75 116 ASP B O 1
ATOM 3954 N N . PRO B 1 117 ? 2.332 17.875 19.016 1 96.06 117 PRO B N 1
ATOM 3955 C CA . PRO B 1 117 ? 1.35 17.125 18.219 1 96.06 117 PRO B CA 1
ATOM 3956 C C . PRO B 1 117 ? 1.983 16.375 17.062 1 96.06 117 PRO B C 1
ATOM 3958 O O . PRO B 1 117 ? 3.135 16.641 16.703 1 96.06 117 PRO B O 1
ATOM 3961 N N . ALA B 1 118 ? 1.237 15.352 16.562 1 95.75 118 ALA B N 1
ATOM 3962 C CA . ALA B 1 118 ? 1.771 14.523 15.484 1 95.75 118 ALA B CA 1
ATOM 3963 C C . ALA B 1 118 ? 0.663 14.094 14.523 1 95.75 118 ALA B C 1
ATOM 3965 O O . ALA B 1 118 ? -0.505 14.016 14.914 1 95.75 118 ALA B O 1
ATOM 3966 N N . TYR B 1 119 ? 1.047 13.875 13.297 1 93.25 119 TYR B N 1
ATOM 3967 C CA . TYR B 1 119 ? 0.179 13.211 12.328 1 93.25 119 TYR B CA 1
ATOM 3968 C C . TYR B 1 119 ? -0.261 11.844 12.836 1 93.25 119 TYR B C 1
ATOM 3970 O O . TYR B 1 119 ? 0.552 11.078 13.352 1 93.25 119 TYR B O 1
ATOM 3978 N N . GLU B 1 120 ? -1.436 11.445 12.727 1 86.44 120 GLU B N 1
ATOM 3979 C CA . GLU B 1 120 ? -2.09 10.344 13.43 1 86.44 120 GLU B CA 1
ATOM 3980 C C . GLU B 1 120 ? -1.612 9 12.906 1 86.44 120 GLU B C 1
ATOM 3982 O O . GLU B 1 120 ? -1.592 8.008 13.641 1 86.44 120 GLU B O 1
ATOM 3987 N N . THR B 1 121 ? -1.193 8.859 11.727 1 90.38 121 THR B N 1
ATOM 3988 C CA . THR B 1 121 ? -0.893 7.582 11.078 1 90.38 121 THR B CA 1
ATOM 3989 C C . THR B 1 121 ? 0.315 6.918 11.734 1 90.38 121 THR B C 1
ATOM 3991 O O . THR B 1 121 ? 0.389 5.691 11.805 1 90.38 121 THR B O 1
ATOM 3994 N N . TYR B 1 122 ? 1.247 7.699 12.305 1 96.12 122 TYR B N 1
ATOM 3995 C CA . TYR B 1 122 ? 2.449 7.133 12.906 1 96.12 122 TYR B CA 1
ATOM 3996 C C . TYR B 1 122 ? 2.094 6.18 14.039 1 96.12 122 TYR B C 1
ATOM 3998 O O . TYR B 1 122 ? 2.604 5.055 14.102 1 96.12 122 TYR B O 1
ATOM 4006 N N . HIS B 1 123 ? 1.173 6.684 14.859 1 93.88 123 HIS B N 1
ATOM 4007 C CA . HIS B 1 123 ? 0.753 5.93 16.031 1 93.88 123 HIS B CA 1
ATOM 4008 C C . HIS B 1 123 ? 0.222 4.555 15.648 1 93.88 123 HIS B C 1
ATOM 4010 O O . HIS B 1 123 ? 0.639 3.539 16.219 1 93.88 123 HIS B O 1
ATOM 4016 N N . THR B 1 124 ? -0.62 4.531 14.727 1 92.06 124 THR B N 1
ATOM 4017 C CA . THR B 1 124 ? -1.306 3.303 14.344 1 92.06 124 THR B CA 1
ATOM 4018 C C . THR B 1 124 ? -0.324 2.301 13.742 1 92.06 124 THR B C 1
ATOM 4020 O O . THR B 1 124 ? -0.406 1.102 14.016 1 92.06 124 THR B O 1
ATOM 4023 N N . CYS B 1 125 ? 0.619 2.717 12.914 1 95.19 125 CYS B N 1
ATOM 4024 C CA . CYS B 1 125 ? 1.608 1.826 12.312 1 95.19 125 CYS B CA 1
ATOM 4025 C C . CYS B 1 125 ? 2.486 1.19 13.383 1 95.19 125 CYS B C 1
ATOM 4027 O O . CYS B 1 125 ? 2.795 -0 13.312 1 95.19 125 CYS B O 1
ATOM 4029 N N . ILE B 1 126 ? 2.887 1.976 14.383 1 96.75 126 ILE B N 1
ATOM 4030 C CA . ILE B 1 126 ? 3.711 1.477 15.484 1 96.75 126 ILE B CA 1
ATOM 4031 C C . ILE B 1 126 ? 2.945 0.402 16.25 1 96.75 126 ILE B C 1
ATOM 4033 O O . ILE B 1 126 ? 3.498 -0.656 16.562 1 96.75 126 ILE B O 1
ATOM 4037 N N . GLU B 1 127 ? 1.644 0.641 16.453 1 94.06 127 GLU B N 1
ATOM 4038 C CA . GLU B 1 127 ? 0.811 -0.306 17.188 1 94.06 127 GLU B CA 1
ATOM 4039 C C . GLU B 1 127 ? 0.603 -1.592 16.391 1 94.06 127 GLU B C 1
ATOM 4041 O O . GLU B 1 127 ? 0.543 -2.68 16.953 1 94.06 127 GLU B O 1
ATOM 4046 N N . LEU B 1 128 ? 0.43 -1.461 15.133 1 93.62 128 LEU B N 1
ATOM 4047 C CA . LEU B 1 128 ? 0.263 -2.637 14.281 1 93.62 128 LEU B CA 1
ATOM 4048 C C . LEU B 1 128 ? 1.484 -3.547 14.367 1 93.62 128 LEU B C 1
ATOM 4050 O O . LEU B 1 128 ? 1.361 -4.77 14.266 1 93.62 128 LEU B O 1
ATOM 4054 N N . ALA B 1 129 ? 2.664 -2.959 14.539 1 95.31 129 ALA B N 1
ATOM 4055 C CA . ALA B 1 129 ? 3.896 -3.723 14.719 1 95.31 129 ALA B CA 1
ATOM 4056 C C . ALA B 1 129 ? 4.07 -4.145 16.172 1 95.31 129 ALA B C 1
ATOM 4058 O O . ALA B 1 129 ? 5.086 -4.746 16.531 1 95.31 129 ALA B O 1
ATOM 4059 N N . ARG B 1 130 ? 3.088 -3.713 17.062 1 94.56 130 ARG B N 1
ATOM 4060 C CA . ARG B 1 130 ? 3.047 -4.027 18.484 1 94.56 130 ARG B CA 1
ATOM 4061 C C . ARG B 1 130 ? 4.133 -3.273 19.25 1 94.56 130 ARG B C 1
ATOM 4063 O O . ARG B 1 130 ? 4.59 -3.725 20.297 1 94.56 130 ARG B O 1
ATOM 4070 N N . GLY B 1 131 ? 4.645 -2.227 18.641 1 96.56 131 GLY B N 1
ATOM 4071 C CA . GLY B 1 131 ? 5.477 -1.282 19.375 1 96.56 131 GLY B CA 1
ATOM 4072 C C . GLY B 1 131 ? 4.691 -0.38 20.297 1 96.56 131 GLY B C 1
ATOM 4073 O O . GLY B 1 131 ? 3.459 -0.436 20.328 1 96.56 131 GLY B O 1
ATOM 4074 N N . ILE B 1 132 ? 5.406 0.398 21.047 1 97.56 132 ILE B N 1
ATOM 4075 C CA . ILE B 1 132 ? 4.797 1.295 22.016 1 97.56 132 ILE B CA 1
ATOM 4076 C C . ILE B 1 132 ? 5.141 2.742 21.672 1 97.56 132 ILE B C 1
ATOM 4078 O O . ILE B 1 132 ? 6.293 3.16 21.812 1 97.56 132 ILE B O 1
ATOM 4082 N N . PRO B 1 133 ? 4.191 3.531 21.234 1 97.44 133 PRO B N 1
ATOM 4083 C CA . PRO B 1 133 ? 4.465 4.953 21.016 1 97.44 133 PRO B CA 1
ATOM 4084 C C . PRO B 1 133 ? 4.684 5.715 22.328 1 97.44 133 PRO B C 1
ATOM 4086 O O . PRO B 1 133 ? 3.934 5.523 23.281 1 97.44 133 PRO B O 1
ATOM 4089 N N . VAL B 1 134 ? 5.711 6.457 22.438 1 98.12 134 VAL B N 1
ATOM 4090 C CA . VAL B 1 134 ? 6.027 7.332 23.562 1 98.12 134 VAL B CA 1
ATOM 4091 C C . VAL B 1 134 ? 6.086 8.781 23.078 1 98.12 134 VAL B C 1
ATOM 4093 O O . VAL B 1 134 ? 6.965 9.148 22.297 1 98.12 134 VAL B O 1
ATOM 4096 N N . TYR B 1 135 ? 5.234 9.633 23.594 1 97.19 135 TYR B N 1
ATOM 4097 C CA . TYR B 1 135 ? 5.102 10.992 23.078 1 97.19 135 TYR B CA 1
ATOM 4098 C C . TYR B 1 135 ? 5.938 11.969 23.906 1 97.19 135 TYR B C 1
ATOM 4100 O O . TYR B 1 135 ? 5.992 11.875 25.125 1 97.19 135 TYR B O 1
ATOM 4108 N N . VAL B 1 136 ? 6.594 12.836 23.219 1 97.5 136 VAL B N 1
ATOM 4109 C CA . VAL B 1 136 ? 7.363 13.953 23.766 1 97.5 136 VAL B CA 1
ATOM 4110 C C . VAL B 1 136 ? 6.715 15.273 23.359 1 97.5 136 VAL B C 1
ATOM 4112 O O . VAL B 1 136 ? 6.742 15.648 22.188 1 97.5 136 VAL B O 1
ATOM 4115 N N . PRO B 1 137 ? 6.219 16.016 24.281 1 96.19 137 PRO B N 1
ATOM 4116 C CA . PRO B 1 137 ? 5.539 17.25 23.906 1 96.19 137 PRO B CA 1
ATOM 4117 C C . PRO B 1 137 ? 6.5 18.328 23.391 1 96.19 137 PRO B C 1
ATOM 4119 O O . PRO B 1 137 ? 7.582 18.516 23.969 1 96.19 137 PRO B O 1
ATOM 4122 N N . LEU B 1 138 ? 6.152 18.938 22.297 1 96.94 138 LEU B N 1
ATOM 4123 C CA . LEU B 1 138 ? 6.777 20.188 21.891 1 96.94 138 LEU B CA 1
ATOM 4124 C C . LEU B 1 138 ? 6.164 21.375 22.641 1 96.94 138 LEU B C 1
ATOM 4126 O O . LEU B 1 138 ? 4.977 21.359 22.969 1 96.94 138 LEU B O 1
ATOM 4130 N N . ASP B 1 139 ? 6.934 22.422 22.828 1 94.94 139 ASP B N 1
ATOM 4131 C CA . ASP B 1 139 ? 6.465 23.531 23.656 1 94.94 139 ASP B CA 1
ATOM 4132 C C . ASP B 1 139 ? 5.738 24.562 22.812 1 94.94 139 ASP B C 1
ATOM 4134 O O . ASP B 1 139 ? 6.332 25.188 21.922 1 94.94 139 ASP B O 1
ATOM 4138 N N . PRO B 1 140 ? 4.438 24.781 23 1 91.81 140 PRO B N 1
ATOM 4139 C CA . PRO B 1 140 ? 3.719 25.875 22.344 1 91.81 140 PRO B CA 1
ATOM 4140 C C . PRO B 1 140 ? 4.168 27.25 22.844 1 91.81 140 PRO B C 1
ATOM 4142 O O . PRO B 1 140 ? 4.762 27.359 23.906 1 91.81 140 PRO B O 1
ATOM 4145 N N . PRO B 1 141 ? 3.938 28.25 22.062 1 91.12 141 PRO B N 1
ATOM 4146 C CA . PRO B 1 141 ? 3.256 28.234 20.766 1 91.12 141 PRO B CA 1
ATOM 4147 C C . PRO B 1 141 ? 4.211 28 19.594 1 91.12 141 PRO B C 1
ATOM 4149 O O . PRO B 1 141 ? 3.768 27.844 18.453 1 91.12 141 PRO B O 1
ATOM 4152 N N . SER B 1 142 ? 5.547 27.969 19.953 1 94.56 142 SER B N 1
ATOM 4153 C CA . SER B 1 142 ? 6.512 27.844 18.875 1 94.56 142 SER B CA 1
ATOM 4154 C C . SER B 1 142 ? 6.887 26.391 18.625 1 94.56 142 SER B C 1
ATOM 4156 O O . SER B 1 142 ? 7.758 26.109 17.797 1 94.56 142 SER B O 1
ATOM 4158 N N . TRP B 1 143 ? 6.309 25.547 19.453 1 96.94 143 TRP B N 1
ATOM 4159 C CA . TRP B 1 143 ? 6.488 24.109 19.281 1 96.94 143 TRP B CA 1
ATOM 4160 C C . TRP B 1 143 ? 7.965 23.734 19.359 1 96.94 143 TRP B C 1
ATOM 4162 O O . TRP B 1 143 ? 8.438 22.906 18.562 1 96.94 143 TRP B O 1
ATOM 4172 N N . THR B 1 144 ? 8.672 24.344 20.219 1 97.38 144 THR B N 1
ATOM 4173 C CA . THR B 1 144 ? 10.109 24.141 20.391 1 97.38 144 THR B CA 1
ATOM 4174 C C . THR B 1 144 ? 10.375 22.797 21.078 1 97.38 144 THR B C 1
ATOM 4176 O O . THR B 1 144 ? 9.602 22.375 21.938 1 97.38 144 THR B O 1
ATOM 4179 N N . LEU B 1 145 ? 11.445 22.172 20.688 1 98.31 145 LEU B N 1
ATOM 4180 C CA . LEU B 1 145 ? 11.891 20.938 21.328 1 98.31 145 LEU B CA 1
ATOM 4181 C C . LEU B 1 145 ? 12.469 21.219 22.719 1 98.31 145 LEU B C 1
ATOM 4183 O O . LEU B 1 145 ? 13.359 22.062 22.859 1 98.31 145 LEU B O 1
ATOM 4187 N N . ASN B 1 146 ? 11.883 20.609 23.672 1 97.25 146 ASN B N 1
ATOM 4188 C CA . ASN B 1 146 ? 12.484 20.594 25 1 97.25 146 ASN B CA 1
ATOM 4189 C C . ASN B 1 146 ? 13.492 19.469 25.156 1 97.25 146 ASN B C 1
ATOM 4191 O O . ASN B 1 146 ? 13.109 18.312 25.328 1 97.25 146 ASN B O 1
ATOM 4195 N N . GLY B 1 147 ? 14.766 19.828 25.188 1 97.75 147 GLY B N 1
ATOM 4196 C CA . GLY B 1 147 ? 15.828 18.828 25.219 1 97.75 147 GLY B CA 1
ATOM 4197 C C . GLY B 1 147 ? 15.773 17.922 26.438 1 97.75 147 GLY B C 1
ATOM 4198 O O . GLY B 1 147 ? 16 16.719 26.328 1 97.75 147 GLY B O 1
ATOM 4199 N N . ASP B 1 148 ? 15.484 18.484 27.562 1 97.44 148 ASP B N 1
ATOM 4200 C CA . ASP B 1 148 ? 15.43 17.703 28.797 1 97.44 148 ASP B CA 1
ATOM 4201 C C . ASP B 1 148 ? 14.305 16.672 28.766 1 97.44 148 ASP B C 1
ATOM 4203 O O . ASP B 1 148 ? 14.508 15.508 29.094 1 97.44 148 ASP B O 1
ATOM 4207 N N . LYS B 1 149 ? 13.125 17.156 28.375 1 96.81 149 LYS B N 1
ATOM 4208 C CA . LYS B 1 149 ? 12 16.234 28.266 1 96.81 149 LYS B CA 1
ATOM 4209 C C . LYS B 1 149 ? 12.289 15.125 27.25 1 96.81 149 LYS B C 1
ATOM 4211 O O . LYS B 1 149 ? 11.93 13.969 27.484 1 96.81 149 LYS B O 1
ATOM 4216 N N . PHE B 1 150 ? 12.906 15.516 26.25 1 98.31 150 PHE B N 1
ATOM 4217 C CA . PHE B 1 150 ? 13.25 14.578 25.188 1 98.31 150 PHE B CA 1
ATOM 4218 C C . PHE B 1 150 ? 14.219 13.516 25.688 1 98.31 150 PHE B C 1
ATOM 4220 O O . PHE B 1 150 ? 13.969 12.32 25.547 1 98.31 150 PHE B O 1
ATOM 4227 N N . LEU B 1 151 ? 15.234 13.922 26.297 1 98.31 151 LEU B N 1
ATOM 4228 C CA . LEU B 1 151 ? 16.266 13 26.766 1 98.31 151 LEU B CA 1
ATOM 4229 C C . LEU B 1 151 ? 15.711 12.07 27.844 1 98.31 151 LEU B C 1
ATOM 4231 O O . LEU B 1 151 ? 16.078 10.898 27.906 1 98.31 151 LEU B O 1
ATOM 4235 N N . LYS B 1 152 ? 14.812 12.547 28.641 1 97.88 152 LYS B N 1
ATOM 4236 C CA . LYS B 1 152 ? 14.234 11.773 29.734 1 97.88 152 LYS B CA 1
ATOM 4237 C C . LYS B 1 152 ? 13.273 10.711 29.203 1 97.88 152 LYS B C 1
ATOM 4239 O O . LYS B 1 152 ? 12.914 9.773 29.922 1 97.88 152 LYS B O 1
ATOM 4244 N N . SER B 1 153 ? 12.859 10.828 27.984 1 98.06 153 SER B N 1
ATOM 4245 C CA . SER B 1 153 ? 11.859 9.93 27.422 1 98.06 153 SER B CA 1
ATOM 4246 C C . SER B 1 153 ? 12.484 8.633 26.938 1 98.06 153 SER B C 1
ATOM 4248 O O . SER B 1 153 ? 11.773 7.66 26.656 1 98.06 153 SER B O 1
ATOM 4250 N N . PHE B 1 154 ? 13.812 8.586 26.875 1 98.44 154 PHE B N 1
ATOM 4251 C CA . PHE B 1 154 ? 14.5 7.391 26.391 1 98.44 154 PHE B CA 1
ATOM 4252 C C . PHE B 1 154 ? 14.555 6.328 27.484 1 98.44 154 PHE B C 1
ATOM 4254 O O . PHE B 1 154 ? 14.734 6.645 28.672 1 98.44 154 PHE B O 1
ATOM 4261 N N . THR B 1 155 ? 14.383 5.16 27.141 1 98.19 155 THR B N 1
ATOM 4262 C CA . THR B 1 155 ? 14.633 3.982 27.953 1 98.19 155 THR B CA 1
ATOM 4263 C C . THR B 1 155 ? 15.484 2.967 27.203 1 98.19 155 THR B C 1
ATOM 4265 O O . THR B 1 155 ? 15.898 3.217 26.062 1 98.19 155 THR B O 1
ATOM 4268 N N . SER B 1 156 ? 15.711 1.825 27.828 1 97.25 156 SER B N 1
ATOM 4269 C CA . SER B 1 156 ? 16.469 0.763 27.188 1 97.25 156 SER B CA 1
ATOM 4270 C C . SER B 1 156 ? 15.68 0.121 26.047 1 97.25 156 SER B C 1
ATOM 4272 O O . SER B 1 156 ? 16.234 -0.593 25.219 1 97.25 156 SER B O 1
ATOM 4274 N N . ARG B 1 157 ? 14.406 0.451 25.953 1 97.81 157 ARG B N 1
ATOM 4275 C CA . ARG B 1 157 ? 13.531 -0.158 24.953 1 97.81 157 ARG B CA 1
ATOM 4276 C C . ARG B 1 157 ? 13.344 0.767 23.75 1 97.81 157 ARG B C 1
ATOM 4278 O O . ARG B 1 157 ? 12.711 0.39 22.766 1 97.81 157 ARG B O 1
ATOM 4285 N N . THR B 1 158 ? 13.883 1.963 23.844 1 98.62 158 THR B N 1
ATOM 4286 C CA . THR B 1 158 ? 13.711 2.906 22.734 1 98.62 158 THR B CA 1
ATOM 4287 C C . THR B 1 158 ? 14.422 2.41 21.484 1 98.62 158 THR B C 1
ATOM 4289 O O . THR B 1 158 ? 15.641 2.225 21.484 1 98.62 158 THR B O 1
ATOM 4292 N N . LYS B 1 159 ? 13.625 2.227 20.469 1 98.62 159 LYS B N 1
ATOM 4293 C CA . LYS B 1 159 ? 14.141 1.657 19.219 1 98.62 159 LYS B CA 1
ATOM 4294 C C . LYS B 1 159 ? 14.297 2.73 18.156 1 98.62 159 LYS B C 1
ATOM 4296 O O . LYS B 1 159 ? 15.172 2.627 17.281 1 98.62 159 LYS B O 1
ATOM 4301 N N . ALA B 1 160 ? 13.445 3.742 18.203 1 98.81 160 ALA B N 1
ATOM 4302 C CA . ALA B 1 160 ? 13.477 4.742 17.125 1 98.81 160 ALA B CA 1
ATOM 4303 C C . ALA B 1 160 ? 12.836 6.051 17.594 1 98.81 160 ALA B C 1
ATOM 4305 O O . ALA B 1 160 ? 12.078 6.07 18.562 1 98.81 160 ALA B O 1
ATOM 4306 N N . VAL B 1 161 ? 13.195 7.121 16.922 1 98.88 161 VAL B N 1
ATOM 4307 C CA . VAL B 1 161 ? 12.57 8.438 17.016 1 98.88 161 VAL B CA 1
ATOM 4308 C C . VAL B 1 161 ? 11.969 8.812 15.656 1 98.88 161 VAL B C 1
ATOM 4310 O O . VAL B 1 161 ? 12.625 8.664 14.617 1 98.88 161 VAL B O 1
ATOM 4313 N N . ILE B 1 162 ? 10.719 9.273 15.656 1 98.88 162 ILE B N 1
ATOM 4314 C CA . ILE B 1 162 ? 10.086 9.758 14.438 1 98.88 162 ILE B CA 1
ATOM 4315 C C . ILE B 1 162 ? 10.219 11.273 14.359 1 98.88 162 ILE B C 1
ATOM 4317 O O . ILE B 1 162 ? 9.875 11.984 15.305 1 98.88 162 ILE B O 1
ATOM 4321 N N . LEU B 1 163 ? 10.75 11.773 13.289 1 98.88 163 LEU B N 1
ATOM 4322 C CA . LEU B 1 163 ? 10.906 13.203 13.07 1 98.88 163 LEU B CA 1
ATOM 4323 C C . LEU B 1 163 ? 10.211 13.633 11.781 1 98.88 163 LEU B C 1
ATOM 4325 O O . LEU B 1 163 ? 10.516 13.125 10.703 1 98.88 163 LEU B O 1
ATOM 4329 N N . ASN B 1 164 ? 9.242 14.453 11.875 1 98.81 164 ASN B N 1
ATOM 4330 C CA . ASN B 1 164 ? 8.562 15.062 10.742 1 98.81 164 ASN B CA 1
ATOM 4331 C C . ASN B 1 164 ? 8.891 16.547 10.617 1 98.81 164 ASN B C 1
ATOM 4333 O O . ASN B 1 164 ? 8.492 17.344 11.461 1 98.81 164 ASN B O 1
ATOM 4337 N N . SER B 1 165 ? 9.617 16.922 9.617 1 98.69 165 SER B N 1
ATOM 4338 C CA . SER B 1 165 ? 10.047 18.297 9.344 1 98.69 165 SER B CA 1
ATOM 4339 C C . SER B 1 165 ? 10.141 18.562 7.844 1 98.69 165 SER B C 1
ATOM 4341 O O . SER B 1 165 ? 10.891 17.891 7.137 1 98.69 165 SER B O 1
ATOM 4343 N N . PRO B 1 166 ? 9.469 19.547 7.27 1 98.62 166 PRO B N 1
ATOM 4344 C CA . PRO B 1 166 ? 8.508 20.422 7.941 1 98.62 166 PRO B CA 1
ATOM 4345 C C . PRO B 1 166 ? 7.348 19.656 8.562 1 98.62 166 PRO B C 1
ATOM 4347 O O . PRO B 1 166 ? 7.023 18.547 8.109 1 98.62 166 PRO B O 1
ATOM 4350 N N . HIS B 1 167 ? 6.754 20.266 9.539 1 98.75 167 HIS B N 1
ATOM 4351 C CA . HIS B 1 167 ? 5.957 19.516 10.508 1 98.75 167 HIS B CA 1
ATOM 4352 C C . HIS B 1 167 ? 4.465 19.656 10.211 1 98.75 167 HIS B C 1
ATOM 4354 O O . HIS B 1 167 ? 3.98 20.75 9.938 1 98.75 167 HIS B O 1
ATOM 4360 N N . ASN B 1 168 ? 3.742 18.641 10.039 1 98 168 ASN B N 1
ATOM 4361 C CA . ASN B 1 168 ? 2.293 18.516 10.164 1 98 168 ASN B CA 1
ATOM 4362 C C . ASN B 1 168 ? 1.879 18.109 11.578 1 98 168 ASN B C 1
ATOM 4364 O O . ASN B 1 168 ? 2.244 17.047 12.055 1 98 168 ASN B O 1
ATOM 4368 N N . PRO B 1 169 ? 1.268 18.922 12.328 1 97.12 169 PRO B N 1
ATOM 4369 C CA . PRO B 1 169 ? 0.297 19.906 11.844 1 97.12 169 PRO B CA 1
ATOM 4370 C C . PRO B 1 169 ? 0.789 21.344 11.984 1 97.12 169 PRO B C 1
ATOM 4372 O O . PRO B 1 169 ? 0.138 22.281 11.5 1 97.12 169 PRO B O 1
ATOM 4375 N N . THR B 1 170 ? 1.924 21.625 12.539 1 97.94 170 THR B N 1
ATOM 4376 C CA . THR B 1 170 ? 2.205 22.953 13.094 1 97.94 170 THR B CA 1
ATOM 4377 C C . THR B 1 170 ? 2.84 23.859 12.047 1 97.94 170 THR B C 1
ATOM 4379 O O . THR B 1 170 ? 2.879 25.078 12.211 1 97.94 170 THR B O 1
ATOM 4382 N N . GLY B 1 171 ? 3.436 23.234 11.055 1 98.38 171 GLY B N 1
ATOM 4383 C CA . GLY B 1 171 ? 4.164 24.016 10.07 1 98.38 171 GLY B CA 1
ATOM 4384 C C . GLY B 1 171 ? 5.574 24.375 10.508 1 98.38 171 GLY B C 1
ATOM 4385 O O . GLY B 1 171 ? 6.273 25.125 9.828 1 98.38 171 GLY B O 1
ATOM 4386 N N . LYS B 1 172 ? 5.988 23.812 11.547 1 98.06 172 LYS B N 1
ATOM 4387 C CA . LYS B 1 172 ? 7.328 24.062 12.07 1 98.06 172 LYS B CA 1
ATOM 4388 C C . LYS B 1 172 ? 8.391 23.406 11.195 1 98.06 172 LYS B C 1
ATOM 4390 O O . LYS B 1 172 ? 8.172 22.312 10.656 1 98.06 172 LYS B O 1
ATOM 4395 N N . VAL B 1 173 ? 9.562 24.047 11.102 1 98.69 173 VAL B N 1
ATOM 4396 C CA . VAL B 1 173 ? 10.789 23.438 10.594 1 98.69 173 VAL B CA 1
ATOM 4397 C C . VAL B 1 173 ? 11.812 23.328 11.719 1 98.69 173 VAL B C 1
ATOM 4399 O O . VAL B 1 173 ? 12.18 24.328 12.344 1 98.69 173 VAL B O 1
ATOM 4402 N N . PHE B 1 174 ? 12.195 22.156 12.047 1 98.69 174 PHE B N 1
ATOM 4403 C CA . PHE B 1 174 ? 13.148 21.969 13.133 1 98.69 174 PHE B CA 1
ATOM 4404 C C . PHE B 1 174 ? 14.469 22.656 12.828 1 98.69 174 PHE B C 1
ATOM 4406 O O . PHE B 1 174 ? 14.992 22.547 11.719 1 98.69 174 PHE B O 1
ATOM 4413 N N . SER B 1 175 ? 15.016 23.375 13.766 1 97.5 175 SER B N 1
ATOM 4414 C CA . SER B 1 175 ? 16.266 24.109 13.594 1 97.5 175 SER B CA 1
ATOM 4415 C C . SER B 1 175 ? 17.469 23.188 13.648 1 97.5 175 SER B C 1
ATOM 4417 O O . SER B 1 175 ? 17.359 22.031 14.094 1 97.5 175 SER B O 1
ATOM 4419 N N . LYS B 1 176 ? 18.578 23.688 13.219 1 97.25 176 LYS B N 1
ATOM 4420 C CA . LYS B 1 176 ? 19.812 22.922 13.289 1 97.25 176 LYS B CA 1
ATOM 4421 C C . LYS B 1 176 ? 20.156 22.547 14.734 1 97.25 176 LYS B C 1
ATOM 4423 O O . LYS B 1 176 ? 20.641 21.453 15 1 97.25 176 LYS B O 1
ATOM 4428 N N . GLU B 1 177 ? 19.938 23.484 15.617 1 97.75 177 GLU B N 1
ATOM 4429 C CA . GLU B 1 177 ? 20.203 23.234 17.031 1 97.75 177 GLU B CA 1
ATOM 4430 C C . GLU B 1 177 ? 19.344 22.094 17.562 1 97.75 177 GLU B C 1
ATOM 4432 O O . GLU B 1 177 ? 19.844 21.219 18.281 1 97.75 177 GLU B O 1
ATOM 4437 N N . GLU B 1 178 ? 18.094 22.109 17.25 1 98.5 178 GLU B N 1
ATOM 4438 C CA . GLU B 1 178 ? 17.188 21.047 17.672 1 98.5 178 GLU B CA 1
ATOM 4439 C C . GLU B 1 178 ? 17.594 19.719 17.047 1 98.5 178 GLU B C 1
ATOM 4441 O O . GLU B 1 178 ? 17.562 18.672 17.719 1 98.5 178 GLU B O 1
ATOM 4446 N N . LEU B 1 179 ? 17.938 19.703 15.766 1 98.81 179 LEU B N 1
ATOM 4447 C CA . LEU B 1 179 ? 18.359 18.5 15.062 1 98.81 179 LEU B CA 1
ATOM 4448 C C . LEU B 1 179 ? 19.609 17.906 15.695 1 98.81 179 LEU B C 1
ATOM 4450 O O . LEU B 1 179 ? 19.781 16.688 15.75 1 98.81 179 LEU B O 1
ATOM 4454 N N . LEU B 1 180 ? 20.5 18.781 16.141 1 98.62 180 LEU B N 1
ATOM 4455 C CA . LEU B 1 180 ? 21.703 18.312 16.812 1 98.62 180 LEU B CA 1
ATOM 4456 C C . LEU B 1 180 ? 21.375 17.609 18.109 1 98.62 180 LEU B C 1
ATOM 4458 O O . LEU B 1 180 ? 22 16.594 18.453 1 98.62 180 LEU B O 1
ATOM 4462 N N . ILE B 1 181 ? 20.422 18.141 18.844 1 98.69 181 ILE B N 1
ATOM 4463 C CA . ILE B 1 181 ? 19.969 17.5 20.062 1 98.69 181 ILE B CA 1
ATOM 4464 C C . ILE B 1 181 ? 19.438 16.094 19.75 1 98.69 181 ILE B C 1
ATOM 4466 O O . ILE B 1 181 ? 19.781 15.133 20.438 1 98.69 181 ILE B O 1
ATOM 4470 N N . ILE B 1 182 ? 18.625 15.977 18.734 1 98.88 182 ILE B N 1
ATOM 4471 C CA . ILE B 1 182 ? 18.031 14.703 18.328 1 98.88 182 ILE B CA 1
ATOM 4472 C C . ILE B 1 182 ? 19.141 13.75 17.875 1 98.88 182 ILE B C 1
ATOM 4474 O O . ILE B 1 182 ? 19.156 12.578 18.281 1 98.88 182 ILE B O 1
ATOM 4478 N N . SER B 1 183 ? 20.047 14.266 17.062 1 98.75 183 SER B N 1
ATOM 4479 C CA . SER B 1 183 ? 21.141 13.469 16.531 1 98.75 183 SER B CA 1
ATOM 4480 C C . SER B 1 183 ? 22 12.898 17.656 1 98.75 183 SER B C 1
ATOM 4482 O O . SER B 1 183 ? 22.344 11.711 17.641 1 98.75 183 SER B O 1
ATOM 4484 N N . GLU B 1 184 ? 22.375 13.719 18.578 1 98.56 184 GLU B N 1
ATOM 4485 C CA . GLU B 1 184 ? 23.219 13.289 19.688 1 98.56 184 GLU B CA 1
ATOM 4486 C C . GLU B 1 184 ? 22.531 12.211 20.531 1 98.56 184 GLU B C 1
ATOM 4488 O O . GLU B 1 184 ? 23.156 11.227 20.922 1 98.56 184 GLU B O 1
ATOM 4493 N N . ALA B 1 185 ? 21.281 12.414 20.781 1 98.69 185 ALA B N 1
ATOM 4494 C CA . ALA B 1 185 ? 20.531 11.445 21.562 1 98.69 185 ALA B CA 1
ATOM 4495 C C . ALA B 1 185 ? 20.438 10.109 20.844 1 98.69 185 ALA B C 1
ATOM 4497 O O . ALA B 1 185 ? 20.625 9.055 21.469 1 98.69 185 ALA B O 1
ATOM 4498 N N . CYS B 1 186 ? 20.141 10.117 19.531 1 98.44 186 CYS B N 1
ATOM 4499 C CA . CYS B 1 186 ? 20.031 8.883 18.766 1 98.44 186 CYS B CA 1
ATOM 4500 C C . CYS B 1 186 ? 21.344 8.125 18.766 1 98.44 186 CYS B C 1
ATOM 4502 O O . CYS B 1 186 ? 21.359 6.895 18.859 1 98.44 186 CYS B O 1
ATOM 4504 N N . GLN B 1 187 ? 22.469 8.844 18.688 1 98.06 187 GLN B N 1
ATOM 4505 C CA . GLN B 1 187 ? 23.781 8.227 18.703 1 98.06 187 GLN B CA 1
ATOM 4506 C C . GLN B 1 187 ? 24.109 7.637 20.078 1 98.06 187 GLN B C 1
ATOM 4508 O O . GLN B 1 187 ? 24.562 6.496 20.172 1 98.06 187 GLN B O 1
ATOM 4513 N N . GLU B 1 188 ? 23.828 8.461 21.062 1 97.5 188 GLU B N 1
ATOM 4514 C CA . GLU B 1 188 ? 24.125 8.023 22.422 1 97.5 188 GLU B CA 1
ATOM 4515 C C . GLU B 1 188 ? 23.312 6.789 22.797 1 97.5 188 GLU B C 1
ATOM 4517 O O . GLU B 1 188 ? 23.828 5.871 23.438 1 97.5 188 GLU B O 1
ATOM 4522 N N . LYS B 1 189 ? 22.062 6.773 22.391 1 97.06 189 LYS B N 1
ATOM 4523 C CA . LYS B 1 189 ? 21.156 5.699 22.766 1 97.06 189 LYS B CA 1
ATOM 4524 C C . LYS B 1 189 ? 21.156 4.586 21.719 1 97.06 189 LYS B C 1
ATOM 4526 O O . LYS B 1 189 ? 20.5 3.555 21.906 1 97.06 189 LYS B O 1
ATOM 4531 N N . ASP B 1 190 ? 21.844 4.766 20.656 1 97.06 190 ASP B N 1
ATOM 4532 C CA . ASP B 1 190 ? 21.984 3.809 19.562 1 97.06 190 ASP B CA 1
ATOM 4533 C C . ASP B 1 190 ? 20.609 3.379 19.031 1 97.06 190 ASP B C 1
ATOM 4535 O O . ASP B 1 190 ? 20.312 2.186 18.984 1 97.06 190 ASP B O 1
ATOM 4539 N N . CYS B 1 191 ? 19.828 4.297 18.656 1 97.56 191 CYS B N 1
ATOM 4540 C CA . CYS B 1 191 ? 18.5 4.016 18.125 1 97.56 191 CYS B CA 1
ATOM 4541 C C . CYS B 1 191 ? 18.344 4.586 16.719 1 97.56 191 CYS B C 1
ATOM 4543 O O . CYS B 1 191 ? 19.172 5.371 16.266 1 97.56 191 CYS B O 1
ATOM 4545 N N . PHE B 1 192 ? 17.328 4.137 15.977 1 98.69 192 PHE B N 1
ATOM 4546 C CA . PHE B 1 192 ? 17 4.617 14.633 1 98.69 192 PHE B CA 1
ATOM 4547 C C . PHE B 1 192 ? 16.328 5.988 14.703 1 98.69 192 PHE B C 1
ATOM 4549 O O . PHE B 1 192 ? 15.797 6.371 15.742 1 98.69 192 PHE B O 1
ATOM 4556 N N . ALA B 1 193 ? 16.469 6.742 13.68 1 98.88 193 ALA B N 1
ATOM 4557 C CA . ALA B 1 193 ? 15.555 7.844 13.367 1 98.88 193 ALA B CA 1
ATOM 4558 C C . ALA B 1 193 ? 14.797 7.582 12.062 1 98.88 193 ALA B C 1
ATOM 4560 O O . ALA B 1 193 ? 15.398 7.203 11.055 1 98.88 193 ALA B O 1
ATOM 4561 N N . ILE B 1 194 ? 13.523 7.633 12.07 1 98.94 194 ILE B N 1
ATOM 4562 C CA . ILE B 1 194 ? 12.711 7.637 10.867 1 98.94 194 ILE B CA 1
ATOM 4563 C C . ILE B 1 194 ? 12.195 9.055 10.594 1 98.94 194 ILE B C 1
ATOM 4565 O O . ILE B 1 194 ? 11.492 9.633 11.422 1 98.94 194 ILE B O 1
ATOM 4569 N N . THR B 1 195 ? 12.539 9.594 9.445 1 98.94 195 THR B N 1
ATOM 4570 C CA . THR B 1 195 ? 12.125 10.961 9.148 1 98.94 195 THR B CA 1
ATOM 4571 C C . THR B 1 195 ? 11.039 10.977 8.078 1 98.94 195 THR B C 1
ATOM 4573 O O . THR B 1 195 ? 11.062 10.156 7.152 1 98.94 195 THR B O 1
ATOM 4576 N N . ASP B 1 196 ? 10.055 11.781 8.258 1 98.88 196 ASP B N 1
ATOM 4577 C CA . ASP B 1 196 ? 9.055 12.148 7.258 1 98.88 196 ASP B CA 1
ATOM 4578 C C . ASP B 1 196 ? 9.352 13.531 6.676 1 98.88 196 ASP B C 1
ATOM 4580 O O . ASP B 1 196 ? 9.141 14.547 7.336 1 98.88 196 ASP B O 1
ATOM 4584 N N . GLU B 1 197 ? 9.789 13.516 5.422 1 98.81 197 GLU B N 1
ATOM 4585 C CA . GLU B 1 197 ? 10.266 14.758 4.809 1 98.81 197 GLU B CA 1
ATOM 4586 C C . GLU B 1 197 ? 9.438 15.117 3.58 1 98.81 197 GLU B C 1
ATOM 4588 O O . GLU B 1 197 ? 9.961 15.672 2.611 1 98.81 197 GLU B O 1
ATOM 4593 N N . VAL B 1 198 ? 8.117 14.812 3.576 1 98.5 198 VAL B N 1
ATOM 4594 C CA . VAL B 1 198 ? 7.254 14.961 2.41 1 98.5 198 VAL B CA 1
ATOM 4595 C C . VAL B 1 198 ? 7.137 16.438 2.041 1 98.5 198 VAL B C 1
ATOM 4597 O O . VAL B 1 198 ? 6.84 16.781 0.892 1 98.5 198 VAL B O 1
ATOM 4600 N N . TYR B 1 199 ? 7.414 17.359 2.979 1 98.56 199 TYR B N 1
ATOM 4601 C CA . TYR B 1 199 ? 7.277 18.797 2.729 1 98.56 199 TYR B CA 1
ATOM 4602 C C . TYR B 1 199 ? 8.641 19.453 2.531 1 98.56 199 TYR B C 1
ATOM 4604 O O . TYR B 1 199 ? 8.773 20.672 2.672 1 98.56 199 TYR B O 1
ATOM 4612 N N . GLU B 1 200 ? 9.664 18.703 2.215 1 97.88 200 GLU B N 1
ATOM 4613 C CA . GLU B 1 200 ? 11.055 19.141 2.219 1 97.88 200 GLU B CA 1
ATOM 4614 C C . GLU B 1 200 ? 11.266 20.328 1.298 1 97.88 200 GLU B C 1
ATOM 4616 O O . GLU B 1 200 ? 12.164 21.141 1.517 1 97.88 200 GLU B O 1
ATOM 4621 N N . TYR B 1 201 ? 10.422 20.562 0.291 1 97.62 201 TYR B N 1
ATOM 4622 C CA . TYR B 1 201 ? 10.602 21.656 -0.657 1 97.62 201 TYR B CA 1
ATOM 4623 C C . TYR B 1 201 ? 9.609 22.781 -0.388 1 97.62 201 TYR B C 1
ATOM 4625 O O . TYR B 1 201 ? 9.594 23.781 -1.101 1 97.62 201 TYR B O 1
ATOM 4633 N N . ILE B 1 202 ? 8.789 22.594 0.609 1 98.25 202 ILE B N 1
ATOM 4634 C CA . ILE B 1 202 ? 7.777 23.578 0.947 1 98.25 202 ILE B CA 1
ATOM 4635 C C . ILE B 1 202 ? 8.156 24.281 2.254 1 98.25 202 ILE B C 1
ATOM 4637 O O . ILE B 1 202 ? 7.637 23.938 3.318 1 98.25 202 ILE B O 1
ATOM 4641 N N . THR B 1 203 ? 9.047 25.203 2.137 1 98.31 203 THR B N 1
ATOM 4642 C CA . THR B 1 203 ? 9.508 26.031 3.246 1 98.31 203 THR B CA 1
ATOM 4643 C C . THR B 1 203 ? 9.359 27.516 2.908 1 98.31 203 THR B C 1
ATOM 4645 O O . THR B 1 203 ? 9.297 27.891 1.733 1 98.31 203 THR B O 1
ATOM 4648 N N . TYR B 1 204 ? 9.281 28.312 3.881 1 98.19 204 TYR B N 1
ATOM 4649 C CA . TYR B 1 204 ? 8.992 29.734 3.664 1 98.19 204 TYR B CA 1
ATOM 4650 C C . TYR B 1 204 ? 10.086 30.609 4.266 1 98.19 204 TYR B C 1
ATOM 4652 O O . TYR B 1 204 ? 10.781 30.203 5.195 1 98.19 204 TYR B O 1
ATOM 4660 N N . ASP B 1 205 ? 10.141 31.797 3.701 1 95.88 205 ASP B N 1
ATOM 4661 C CA . ASP B 1 205 ? 11.062 32.812 4.211 1 95.88 205 ASP B CA 1
ATOM 4662 C C . ASP B 1 205 ? 12.492 32.281 4.25 1 95.88 205 ASP B C 1
ATOM 4664 O O . ASP B 1 205 ? 13 31.75 3.254 1 95.88 205 ASP B O 1
ATOM 4668 N N . GLU B 1 206 ? 13.18 32.375 5.398 1 94.44 206 GLU B N 1
ATOM 4669 C CA . GLU B 1 206 ? 14.578 31.984 5.473 1 94.44 206 GLU B CA 1
ATOM 4670 C C . GLU B 1 206 ? 14.727 30.547 5.965 1 94.44 206 GLU B C 1
ATOM 4672 O O . GLU B 1 206 ? 15.836 30.031 6.051 1 94.44 206 GLU B O 1
ATOM 4677 N N . ASN B 1 207 ? 13.633 29.938 6.184 1 96 207 ASN B N 1
ATOM 4678 C CA . ASN B 1 207 ? 13.68 28.578 6.699 1 96 207 ASN B CA 1
ATOM 4679 C C . ASN B 1 207 ? 14.023 27.578 5.602 1 96 207 ASN B C 1
ATOM 4681 O O . ASN B 1 207 ? 13.57 27.719 4.461 1 96 207 ASN B O 1
ATOM 4685 N N . LYS B 1 208 ? 14.852 26.641 5.953 1 95.12 208 LYS B N 1
ATOM 4686 C CA . LYS B 1 208 ? 15.25 25.578 5.039 1 95.12 208 LYS B CA 1
ATOM 4687 C C . LYS B 1 208 ? 15.172 24.203 5.715 1 95.12 208 LYS B C 1
ATOM 4689 O O . LYS B 1 208 ? 15.453 24.094 6.91 1 95.12 208 LYS B O 1
ATOM 4694 N N . HIS B 1 209 ? 14.789 23.25 4.922 1 97.19 209 HIS B N 1
ATOM 4695 C CA . HIS B 1 209 ? 14.781 21.875 5.414 1 97.19 209 HIS B CA 1
ATOM 4696 C C . HIS B 1 209 ? 16.203 21.312 5.48 1 97.19 209 HIS B C 1
ATOM 4698 O O . HIS B 1 209 ? 16.969 21.453 4.527 1 97.19 209 HIS B O 1
ATOM 4704 N N . THR B 1 210 ? 16.562 20.734 6.582 1 97.56 210 THR B N 1
ATOM 4705 C CA . THR B 1 210 ? 17.781 19.969 6.777 1 97.56 210 THR B CA 1
ATOM 4706 C C . THR B 1 210 ? 17.453 18.516 7.129 1 97.56 210 THR B C 1
ATOM 4708 O O . THR B 1 210 ? 16.781 18.25 8.133 1 97.56 210 THR B O 1
ATOM 4711 N N . SER B 1 211 ? 17.922 17.594 6.27 1 98.38 211 SER B N 1
ATOM 4712 C CA . SER B 1 211 ? 17.719 16.188 6.574 1 98.38 211 SER B CA 1
ATOM 4713 C C . SER B 1 211 ? 18.547 15.758 7.781 1 98.38 211 SER B C 1
ATOM 4715 O O . SER B 1 211 ? 19.75 16.016 7.844 1 98.38 211 SER B O 1
ATOM 4717 N N . LEU B 1 212 ? 17.938 15.125 8.68 1 98.81 212 LEU B N 1
ATOM 4718 C CA . LEU B 1 212 ? 18.641 14.641 9.867 1 98.81 212 LEU B CA 1
ATOM 4719 C C . LEU B 1 212 ? 19.812 13.742 9.484 1 98.81 212 LEU B C 1
ATOM 4721 O O . LEU B 1 212 ? 20.844 13.758 10.148 1 98.81 212 LEU B O 1
ATOM 4725 N N . ALA B 1 213 ? 19.656 12.984 8.422 1 98.69 213 ALA B N 1
ATOM 4726 C CA . ALA B 1 213 ? 20.656 12.031 7.953 1 98.69 213 ALA B CA 1
ATOM 4727 C C . ALA B 1 213 ? 21.953 12.734 7.555 1 98.69 213 ALA B C 1
ATOM 4729 O O . ALA B 1 213 ? 23.016 12.109 7.492 1 98.69 213 ALA B O 1
ATOM 4730 N N . SER B 1 214 ? 21.891 13.984 7.266 1 98.06 214 SER B N 1
ATOM 4731 C CA . SER B 1 214 ? 23.047 14.719 6.781 1 98.06 214 SER B CA 1
ATOM 4732 C C . SER B 1 214 ? 23.984 15.109 7.93 1 98.06 214 SER B C 1
ATOM 4734 O O . SER B 1 214 ? 25.125 15.516 7.703 1 98.06 214 SER B O 1
ATOM 4736 N N . LEU B 1 215 ? 23.516 15.039 9.148 1 98.31 215 LEU B N 1
ATOM 4737 C CA . LEU B 1 215 ? 24.344 15.359 10.305 1 98.31 215 LEU B CA 1
ATOM 4738 C C . LEU B 1 215 ? 25.359 14.242 10.57 1 98.31 215 LEU B C 1
ATOM 4740 O O . LEU B 1 215 ? 25.078 13.07 10.289 1 98.31 215 LEU B O 1
ATOM 4744 N N . PRO B 1 216 ? 26.469 14.578 11.133 1 96.88 216 PRO B N 1
ATOM 4745 C CA . PRO B 1 216 ? 27.5 13.555 11.391 1 96.88 216 PRO B CA 1
ATOM 4746 C C . PRO B 1 216 ? 26.969 12.398 12.234 1 96.88 216 PRO B C 1
ATOM 4748 O O . PRO B 1 216 ? 26.359 12.609 13.273 1 96.88 216 PRO B O 1
ATOM 4751 N N . GLY B 1 217 ? 27.188 11.203 11.719 1 96.81 217 GLY B N 1
ATOM 4752 C CA . GLY B 1 217 ? 26.875 9.992 12.453 1 96.81 217 GLY B CA 1
ATOM 4753 C C . GLY B 1 217 ? 25.438 9.539 12.258 1 96.81 217 GLY B C 1
ATOM 4754 O O . GLY B 1 217 ? 25.047 8.484 12.758 1 96.81 217 GLY B O 1
ATOM 4755 N N . MET B 1 218 ? 24.688 10.25 11.461 1 98.56 218 MET B N 1
ATOM 4756 C CA . MET B 1 218 ? 23.25 9.969 11.422 1 98.56 218 MET B CA 1
ATOM 4757 C C . MET B 1 218 ? 22.891 9.164 10.18 1 98.56 218 MET B C 1
ATOM 4759 O O . MET B 1 218 ? 21.859 8.5 10.148 1 98.56 218 MET B O 1
ATOM 4763 N N . GLN B 1 219 ? 23.672 9.156 9.133 1 97.75 219 GLN B N 1
ATOM 4764 C CA . GLN B 1 219 ? 23.297 8.523 7.871 1 97.75 219 GLN B CA 1
ATOM 4765 C C . GLN B 1 219 ? 23.031 7.031 8.055 1 97.75 219 GLN B C 1
ATOM 4767 O O . GLN B 1 219 ? 22.078 6.492 7.508 1 97.75 219 GLN B O 1
ATOM 4772 N N . GLU B 1 220 ? 23.828 6.336 8.844 1 96.81 220 GLU B N 1
ATOM 4773 C CA . GLU B 1 220 ? 23.734 4.887 8.984 1 96.81 220 GLU B CA 1
ATOM 4774 C C . GLU B 1 220 ? 22.547 4.488 9.859 1 96.81 220 GLU B C 1
ATOM 4776 O O . GLU B 1 220 ? 22.141 3.324 9.867 1 96.81 220 GLU B O 1
ATOM 4781 N N . ARG B 1 221 ? 21.984 5.465 10.617 1 98.12 221 ARG B N 1
ATOM 4782 C CA . ARG B 1 221 ? 20.922 5.109 11.547 1 98.12 221 ARG B CA 1
ATOM 4783 C C . ARG B 1 221 ? 19.625 5.82 11.188 1 98.12 221 ARG B C 1
ATOM 4785 O O . ARG B 1 221 ? 18.609 5.676 11.891 1 98.12 221 ARG B O 1
ATOM 4792 N N . THR B 1 222 ? 19.594 6.539 10.062 1 98.81 222 THR B N 1
ATOM 4793 C CA . THR B 1 222 ? 18.391 7.273 9.672 1 98.81 222 THR B CA 1
ATOM 4794 C C . THR B 1 222 ? 17.703 6.586 8.5 1 98.81 222 THR B C 1
ATOM 4796 O O . THR B 1 222 ? 18.359 6.172 7.539 1 98.81 222 THR B O 1
ATOM 4799 N N . ILE B 1 223 ? 16.453 6.348 8.609 1 98.88 223 ILE B N 1
ATOM 4800 C CA . ILE B 1 223 ? 15.578 5.996 7.496 1 98.88 223 ILE B CA 1
ATOM 4801 C C . ILE B 1 223 ? 14.812 7.234 7.031 1 98.88 223 ILE B C 1
ATOM 4803 O O . ILE B 1 223 ? 13.93 7.723 7.738 1 98.88 223 ILE B O 1
ATOM 4807 N N . ILE B 1 224 ? 15.156 7.746 5.879 1 98.94 224 ILE B N 1
ATOM 4808 C CA . ILE B 1 224 ? 14.484 8.906 5.305 1 98.94 224 ILE B CA 1
ATOM 4809 C C . ILE B 1 224 ? 13.25 8.445 4.531 1 98.94 224 ILE B C 1
ATOM 4811 O O . ILE B 1 224 ? 13.336 7.543 3.695 1 98.94 224 ILE B O 1
ATOM 4815 N N . THR B 1 225 ? 12.086 8.969 4.805 1 98.88 225 THR B N 1
ATOM 4816 C CA . THR B 1 225 ? 10.914 8.703 3.979 1 98.88 225 THR B CA 1
ATOM 4817 C C . THR B 1 225 ? 10.375 9.992 3.369 1 98.88 225 THR B C 1
ATOM 4819 O O . THR B 1 225 ? 10.406 11.047 4.008 1 98.88 225 THR B O 1
ATOM 4822 N N . SER B 1 226 ? 9.977 9.945 2.148 1 98.81 226 SER B N 1
ATOM 4823 C CA . SER B 1 226 ? 9.391 11.062 1.405 1 98.81 226 SER B CA 1
ATOM 4824 C C . SER B 1 226 ? 8.547 10.562 0.235 1 98.81 226 SER B C 1
ATOM 4826 O O . SER B 1 226 ? 8.227 9.375 0.157 1 98.81 226 SER B O 1
ATOM 4828 N N . SER B 1 227 ? 8.016 11.5 -0.584 1 98.62 227 SER B N 1
ATOM 4829 C CA . SER B 1 227 ? 7.141 11.109 -1.686 1 98.62 227 SER B CA 1
ATOM 4830 C C . SER B 1 227 ? 7.035 12.219 -2.723 1 98.62 227 SER B C 1
ATOM 4832 O O . SER B 1 227 ? 7.555 13.32 -2.52 1 98.62 227 SER B O 1
ATOM 4834 N N . LEU B 1 228 ? 6.336 11.93 -3.801 1 98.19 228 LEU B N 1
ATOM 4835 C CA . LEU B 1 228 ? 6.008 12.891 -4.848 1 98.19 228 LEU B CA 1
ATOM 4836 C C . LEU B 1 228 ? 4.82 13.758 -4.438 1 98.19 228 LEU B C 1
ATOM 4838 O O . LEU B 1 228 ? 4.609 14.836 -5.004 1 98.19 228 LEU B O 1
ATOM 4842 N N . SER B 1 229 ? 4.051 13.375 -3.59 1 97.88 229 SER B N 1
ATOM 4843 C CA . SER B 1 229 ? 2.658 13.727 -3.338 1 97.88 229 SER B CA 1
ATOM 4844 C C . SER B 1 229 ? 2.49 15.234 -3.168 1 97.88 229 SER B C 1
ATOM 4846 O O . SER B 1 229 ? 1.694 15.859 -3.873 1 97.88 229 SER B O 1
ATOM 4848 N N . LYS B 1 230 ? 3.252 15.773 -2.238 1 97.88 230 LYS B N 1
ATOM 4849 C CA . LYS B 1 230 ? 2.994 17.156 -1.809 1 97.88 230 LYS B CA 1
ATOM 4850 C C . LYS B 1 230 ? 3.709 18.156 -2.711 1 97.88 230 LYS B C 1
ATOM 4852 O O . LYS B 1 230 ? 3.139 19.172 -3.082 1 97.88 230 LYS B O 1
ATOM 4857 N N . THR B 1 231 ? 4.891 17.812 -3.125 1 98.06 231 THR B N 1
ATOM 4858 C CA . THR B 1 231 ? 5.715 18.719 -3.926 1 98.06 231 THR B CA 1
ATOM 4859 C C . THR B 1 231 ? 5.152 18.844 -5.336 1 98.06 231 THR B C 1
ATOM 4861 O O . THR B 1 231 ? 5.199 19.938 -5.93 1 98.06 231 THR B O 1
ATOM 4864 N N . TYR B 1 232 ? 4.551 17.797 -5.887 1 98.31 232 TYR B N 1
ATOM 4865 C CA . TYR B 1 232 ? 4.16 17.828 -7.293 1 98.31 232 TYR B CA 1
ATOM 4866 C C . TYR B 1 232 ? 2.645 17.734 -7.438 1 98.31 232 TYR B C 1
ATOM 4868 O O . TYR B 1 232 ? 2.133 17.531 -8.539 1 98.31 232 TYR B O 1
ATOM 4876 N N . SER B 1 233 ? 1.938 17.797 -6.367 1 98 233 SER B N 1
ATOM 4877 C CA . SER B 1 233 ? 0.479 17.859 -6.359 1 98 233 SER B CA 1
ATOM 4878 C C . SER B 1 233 ? -0.13 16.609 -6.992 1 98 233 SER B C 1
ATOM 4880 O O . SER B 1 233 ? -1.016 16.703 -7.844 1 98 233 SER B O 1
ATOM 4882 N N . VAL B 1 234 ? 0.396 15.484 -6.578 1 98.62 234 VAL B N 1
ATOM 4883 C CA . VAL B 1 234 ? -0.114 14.219 -7.094 1 98.62 234 VAL B CA 1
ATOM 4884 C C . VAL B 1 234 ? -0.279 13.219 -5.945 1 98.62 234 VAL B C 1
ATOM 4886 O O . VAL B 1 234 ? 0.208 12.094 -6.023 1 98.62 234 VAL B O 1
ATOM 4889 N N . THR B 1 235 ? -1.006 13.609 -4.879 1 98.38 235 THR B N 1
ATOM 4890 C CA . THR B 1 235 ? -1.129 12.805 -3.668 1 98.38 235 THR B CA 1
ATOM 4891 C C . THR B 1 235 ? -1.769 11.453 -3.977 1 98.38 235 THR B C 1
ATOM 4893 O O . THR B 1 235 ? -1.507 10.461 -3.289 1 98.38 235 THR B O 1
ATOM 4896 N N . GLY B 1 236 ? -2.543 11.336 -5.02 1 98.5 236 GLY B N 1
ATOM 4897 C CA . GLY B 1 236 ? -3.254 10.117 -5.367 1 98.5 236 GLY B CA 1
ATOM 4898 C C . GLY B 1 236 ? -2.434 9.172 -6.23 1 98.5 236 GLY B C 1
ATOM 4899 O O . GLY B 1 236 ? -2.918 8.117 -6.637 1 98.5 236 GLY B O 1
ATOM 4900 N N . TRP B 1 237 ? -1.199 9.523 -6.59 1 98.81 237 TRP B N 1
ATOM 4901 C CA . TRP B 1 237 ? -0.37 8.664 -7.426 1 98.81 237 TRP B CA 1
ATOM 4902 C C . TRP B 1 237 ? 0.287 7.566 -6.598 1 98.81 237 TRP B C 1
ATOM 4904 O O . TRP B 1 237 ? 0.677 6.527 -7.133 1 98.81 237 TRP B O 1
ATOM 4914 N N . ARG B 1 238 ? 0.443 7.836 -5.312 1 98.5 238 ARG B N 1
ATOM 4915 C CA . ARG B 1 238 ? 0.948 6.867 -4.344 1 98.5 238 ARG B CA 1
ATOM 4916 C C . ARG B 1 238 ? 2.354 6.41 -4.715 1 98.5 238 ARG B C 1
ATOM 4918 O O . ARG B 1 238 ? 2.637 5.207 -4.73 1 98.5 238 ARG B O 1
ATOM 4925 N N . VAL B 1 239 ? 3.252 7.355 -4.953 1 98.88 239 VAL B N 1
ATOM 4926 C CA . VAL B 1 239 ? 4.664 7.055 -5.145 1 98.88 239 VAL B CA 1
ATOM 4927 C C . VAL B 1 239 ? 5.496 7.75 -4.066 1 98.88 239 VAL B C 1
ATOM 4929 O O . VAL B 1 239 ? 5.441 8.969 -3.926 1 98.88 239 VAL B O 1
ATOM 4932 N N . GLY B 1 240 ? 6.176 7.023 -3.295 1 98.88 240 GLY B N 1
ATOM 4933 C CA . GLY B 1 240 ? 7.105 7.469 -2.271 1 98.88 240 GLY B CA 1
ATOM 4934 C C . GLY B 1 240 ? 8.281 6.531 -2.088 1 98.88 240 GLY B C 1
ATOM 4935 O O . GLY B 1 240 ? 8.477 5.605 -2.879 1 98.88 240 GLY B O 1
ATOM 4936 N N . TRP B 1 241 ? 9.133 6.805 -1.081 1 98.94 241 TRP B N 1
ATOM 4937 C CA . TRP B 1 241 ? 10.32 5.969 -0.921 1 98.94 241 TRP B CA 1
ATOM 4938 C C . TRP B 1 241 ? 10.844 6.035 0.51 1 98.94 241 TRP B C 1
ATOM 4940 O O . TRP B 1 241 ? 10.508 6.953 1.259 1 98.94 241 TRP B O 1
ATOM 4950 N N . ALA B 1 242 ? 11.57 5.031 0.857 1 98.94 242 ALA B N 1
ATOM 4951 C CA . ALA B 1 242 ? 12.461 5.016 2.014 1 98.94 242 ALA B CA 1
ATOM 4952 C C . ALA B 1 242 ? 13.922 4.898 1.578 1 98.94 242 ALA B C 1
ATOM 4954 O O . ALA B 1 242 ? 14.242 4.148 0.654 1 98.94 242 ALA B O 1
ATOM 4955 N N . CYS B 1 243 ? 14.75 5.664 2.109 1 98.88 243 CYS B N 1
ATOM 4956 C CA . CYS B 1 243 ? 16.188 5.625 1.895 1 98.88 243 CYS B CA 1
ATOM 4957 C C . CYS B 1 243 ? 16.938 5.324 3.195 1 98.88 243 CYS B C 1
ATOM 4959 O O . CYS B 1 243 ? 16.719 6.004 4.203 1 98.88 243 CYS B O 1
ATOM 4961 N N . ALA B 1 244 ? 17.766 4.363 3.26 1 98.75 244 ALA B N 1
ATOM 4962 C CA . ALA B 1 244 ? 18.5 3.924 4.441 1 98.75 244 ALA B CA 1
ATOM 4963 C C . ALA B 1 244 ? 19.734 3.131 4.047 1 98.75 244 ALA B C 1
ATOM 4965 O O . ALA B 1 244 ? 20.016 2.936 2.861 1 98.75 244 ALA B O 1
ATOM 4966 N N . ALA B 1 245 ? 20.547 2.795 5.066 1 98.12 245 ALA B N 1
ATOM 4967 C CA . ALA B 1 245 ? 21.656 1.884 4.816 1 98.12 245 ALA B CA 1
ATOM 4968 C C . ALA B 1 245 ? 21.188 0.623 4.098 1 98.12 245 ALA B C 1
ATOM 4970 O O . ALA B 1 245 ? 20.047 0.174 4.297 1 98.12 245 ALA B O 1
ATOM 4971 N N . ALA B 1 246 ? 22.062 0.026 3.336 1 97.19 246 ALA B N 1
ATOM 4972 C CA . ALA B 1 246 ? 21.734 -1.016 2.365 1 97.19 246 ALA B CA 1
ATOM 4973 C C . ALA B 1 246 ? 20.969 -2.16 3.025 1 97.19 246 ALA B C 1
ATOM 4975 O O . ALA B 1 246 ? 19.969 -2.637 2.484 1 97.19 246 ALA B O 1
ATOM 4976 N N . ASN B 1 247 ? 21.406 -2.623 4.121 1 95.31 247 ASN B N 1
ATOM 4977 C CA . ASN B 1 247 ? 20.766 -3.756 4.781 1 95.31 247 ASN B CA 1
ATOM 4978 C C . ASN B 1 247 ? 19.375 -3.396 5.297 1 95.31 247 ASN B C 1
ATOM 4980 O O . ASN B 1 247 ? 18.453 -4.223 5.254 1 95.31 247 ASN B O 1
ATOM 4984 N N . ILE B 1 248 ? 19.203 -2.182 5.809 1 97.81 248 ILE B N 1
ATOM 4985 C CA . ILE B 1 248 ? 17.922 -1.712 6.293 1 97.81 248 ILE B CA 1
ATOM 4986 C C . ILE B 1 248 ? 16.969 -1.504 5.113 1 97.81 248 ILE B C 1
ATOM 4988 O O . ILE B 1 248 ? 15.797 -1.899 5.172 1 97.81 248 ILE B O 1
ATOM 4992 N N . ALA B 1 249 ? 17.516 -0.912 4.059 1 98.06 249 ALA B N 1
ATOM 4993 C CA . ALA B 1 249 ? 16.734 -0.708 2.85 1 98.06 249 ALA B CA 1
ATOM 4994 C C . ALA B 1 249 ? 16.25 -2.037 2.277 1 98.06 249 ALA B C 1
ATOM 4996 O O . ALA B 1 249 ? 15.109 -2.145 1.808 1 98.06 249 ALA B O 1
ATOM 4997 N N . ALA B 1 250 ? 17.094 -3.008 2.293 1 95.69 250 ALA B N 1
ATOM 4998 C CA . ALA B 1 250 ? 16.719 -4.336 1.812 1 95.69 250 ALA B CA 1
ATOM 4999 C C . ALA B 1 250 ? 15.57 -4.918 2.627 1 95.69 250 ALA B C 1
ATOM 5001 O O . ALA B 1 250 ? 14.648 -5.523 2.07 1 95.69 250 ALA B O 1
ATOM 5002 N N . ALA B 1 251 ? 15.633 -4.762 3.924 1 96.56 251 ALA B N 1
ATOM 5003 C CA . ALA B 1 251 ? 14.555 -5.23 4.797 1 96.56 251 ALA B CA 1
ATOM 5004 C C . ALA B 1 251 ? 13.242 -4.516 4.484 1 96.56 251 ALA B C 1
ATOM 5006 O O . ALA B 1 251 ? 12.188 -5.145 4.438 1 96.56 251 ALA B O 1
ATOM 5007 N N . ILE B 1 252 ? 13.352 -3.227 4.258 1 98.06 252 ILE B N 1
ATOM 5008 C CA . ILE B 1 252 ? 12.172 -2.432 3.941 1 98.06 252 ILE B CA 1
ATOM 5009 C C . ILE B 1 252 ? 11.586 -2.881 2.604 1 98.06 252 ILE B C 1
ATOM 5011 O O . ILE B 1 252 ? 10.375 -3.033 2.467 1 98.06 252 ILE B O 1
ATOM 5015 N N . ARG B 1 253 ? 12.414 -3.109 1.604 1 96.56 253 ARG B N 1
ATOM 5016 C CA . ARG B 1 253 ? 11.977 -3.588 0.297 1 96.56 253 ARG B CA 1
ATOM 5017 C C . ARG B 1 253 ? 11.25 -4.926 0.42 1 96.56 253 ARG B C 1
ATOM 5019 O O . ARG B 1 253 ? 10.227 -5.145 -0.233 1 96.56 253 ARG B O 1
ATOM 5026 N N . ASN B 1 254 ? 11.812 -5.758 1.235 1 93.94 254 ASN B N 1
ATOM 5027 C CA . ASN B 1 254 ? 11.203 -7.07 1.421 1 93.94 254 ASN B CA 1
ATOM 5028 C C . ASN B 1 254 ? 9.797 -6.953 2.01 1 93.94 254 ASN B C 1
ATOM 5030 O O . ASN B 1 254 ? 8.883 -7.66 1.584 1 93.94 254 ASN B O 1
ATOM 5034 N N . ILE B 1 255 ? 9.625 -6.102 2.996 1 96.19 255 ILE B N 1
ATOM 5035 C CA . ILE B 1 255 ? 8.312 -5.879 3.6 1 96.19 255 ILE B CA 1
ATOM 5036 C C . ILE B 1 255 ? 7.375 -5.25 2.572 1 96.19 255 ILE B C 1
ATOM 5038 O O . ILE B 1 255 ? 6.227 -5.68 2.43 1 96.19 255 ILE B O 1
ATOM 5042 N N . HIS B 1 256 ? 7.867 -4.238 1.842 1 97.06 256 HIS B N 1
ATOM 5043 C CA . HIS B 1 256 ? 7.105 -3.557 0.803 1 97.06 256 HIS B CA 1
ATOM 5044 C C . HIS B 1 256 ? 6.539 -4.547 -0.207 1 97.06 256 HIS B C 1
ATOM 5046 O O . HIS B 1 256 ? 5.348 -4.5 -0.53 1 97.06 256 HIS B O 1
ATOM 5052 N N . VAL B 1 257 ? 7.328 -5.441 -0.673 1 94.44 257 VAL B N 1
ATOM 5053 C CA . VAL B 1 257 ? 6.93 -6.398 -1.7 1 94.44 257 VAL B CA 1
ATOM 5054 C C . VAL B 1 257 ? 5.816 -7.293 -1.168 1 94.44 257 VAL B C 1
ATOM 5056 O O . VAL B 1 257 ? 4.91 -7.676 -1.912 1 94.44 257 VAL B O 1
ATOM 5059 N N . LYS B 1 258 ? 5.852 -7.574 0.106 1 93.69 258 LYS B N 1
ATOM 5060 C CA . LYS B 1 258 ? 4.855 -8.461 0.701 1 93.69 258 LYS B CA 1
ATOM 5061 C C . LYS B 1 258 ? 3.561 -7.711 0.999 1 93.69 258 LYS B C 1
ATOM 5063 O O . LYS B 1 258 ? 2.479 -8.305 0.992 1 93.69 258 LYS B O 1
ATOM 5068 N N . LEU B 1 259 ? 3.625 -6.414 1.216 1 96.12 259 LEU B N 1
ATOM 5069 C CA . LEU B 1 259 ? 2.445 -5.621 1.545 1 96.12 259 LEU B CA 1
ATOM 5070 C C . LEU B 1 259 ? 1.706 -5.195 0.281 1 96.12 259 LEU B C 1
ATOM 5072 O O . LEU B 1 259 ? 0.49 -5.375 0.179 1 96.12 259 LEU B O 1
ATOM 5076 N N . THR B 1 260 ? 2.51 -4.664 -0.676 1 97.25 260 THR B N 1
ATOM 5077 C CA . THR B 1 260 ? 1.832 -4.023 -1.798 1 97.25 260 THR B CA 1
ATOM 5078 C C . THR B 1 260 ? 2.426 -4.484 -3.125 1 97.25 260 THR B C 1
ATOM 5080 O O . THR B 1 260 ? 1.923 -4.133 -4.191 1 97.25 260 THR B O 1
ATOM 5083 N N . ASP B 1 261 ? 3.463 -5.293 -3.113 1 94.69 261 ASP B N 1
ATOM 5084 C CA . ASP B 1 261 ? 4.164 -5.828 -4.277 1 94.69 261 ASP B CA 1
ATOM 5085 C C . ASP B 1 261 ? 5.043 -4.758 -4.922 1 94.69 261 ASP B C 1
ATOM 5087 O O . ASP B 1 261 ? 6.27 -4.902 -4.973 1 94.69 261 ASP B O 1
ATOM 5091 N N . SER B 1 262 ? 4.461 -3.672 -5.371 1 96.81 262 SER B N 1
ATOM 5092 C CA . SER B 1 262 ? 5.18 -2.576 -6.008 1 96.81 262 SER B CA 1
ATOM 5093 C C . SER B 1 262 ? 4.391 -1.274 -5.93 1 96.81 262 SER B C 1
ATOM 5095 O O . SER B 1 262 ? 3.189 -1.287 -5.652 1 96.81 262 SER B O 1
ATOM 5097 N N . ALA B 1 263 ? 5.094 -0.203 -6.098 1 98.56 263 ALA B N 1
ATOM 5098 C CA . ALA B 1 263 ? 4.41 1.065 -6.328 1 98.56 263 ALA B CA 1
ATOM 5099 C C . ALA B 1 263 ? 3.826 1.126 -7.734 1 98.56 263 ALA B C 1
ATOM 5101 O O . ALA B 1 263 ? 4.238 0.369 -8.617 1 98.56 263 ALA B O 1
ATOM 5102 N N . PRO B 1 264 ? 2.842 1.974 -7.977 1 98.81 264 PRO B N 1
ATOM 5103 C CA . PRO B 1 264 ? 2.211 2.023 -9.297 1 98.81 264 PRO B CA 1
ATOM 5104 C C . PRO B 1 264 ? 3.207 2.314 -10.414 1 98.81 264 PRO B C 1
ATOM 5106 O O . PRO B 1 264 ? 3.865 3.359 -10.406 1 98.81 264 PRO B O 1
ATOM 5109 N N . ALA B 1 265 ? 3.246 1.477 -11.383 1 98.69 265 ALA B N 1
ATOM 5110 C CA . ALA B 1 265 ? 4.332 1.418 -12.359 1 98.69 265 ALA B CA 1
ATOM 5111 C C . ALA B 1 265 ? 4.332 2.656 -13.25 1 98.69 265 ALA B C 1
ATOM 5113 O O . ALA B 1 265 ? 5.359 3.32 -13.398 1 98.69 265 ALA B O 1
ATOM 5114 N N . PRO B 1 266 ? 3.199 3.051 -13.891 1 98.88 266 PRO B N 1
ATOM 5115 C CA . PRO B 1 266 ? 3.25 4.23 -14.758 1 98.88 266 PRO B CA 1
ATOM 5116 C C . PRO B 1 266 ? 3.648 5.5 -14 1 98.88 266 PRO B C 1
ATOM 5118 O O . PRO B 1 266 ? 4.316 6.371 -14.562 1 98.88 266 PRO B O 1
ATOM 5121 N N . PHE B 1 267 ? 3.221 5.531 -12.781 1 98.94 267 PHE B N 1
ATOM 5122 C CA . PHE B 1 267 ? 3.5 6.727 -12 1 98.94 267 PHE B CA 1
ATOM 5123 C C . PHE B 1 267 ? 4.953 6.746 -11.539 1 98.94 267 PHE B C 1
ATOM 5125 O O . PHE B 1 267 ? 5.52 7.816 -11.297 1 98.94 267 PHE B O 1
ATOM 5132 N N . GLN B 1 268 ? 5.613 5.578 -11.375 1 98.94 268 GLN B N 1
ATOM 5133 C CA . GLN B 1 268 ? 7.055 5.555 -11.148 1 98.94 268 GLN B CA 1
ATOM 5134 C C . GLN B 1 268 ? 7.805 6.168 -12.328 1 98.94 268 GLN B C 1
ATOM 5136 O O . GLN B 1 268 ? 8.75 6.934 -12.133 1 98.94 268 GLN B O 1
ATOM 5141 N N . GLU B 1 269 ? 7.352 5.812 -13.547 1 98.69 269 GLU B N 1
ATOM 5142 C CA . GLU B 1 269 ? 7.969 6.391 -14.734 1 98.69 269 GLU B CA 1
ATOM 5143 C C . GLU B 1 269 ? 7.844 7.914 -14.734 1 98.69 269 GLU B C 1
ATOM 5145 O O . GLU B 1 269 ? 8.805 8.617 -15.047 1 98.69 269 GLU B O 1
ATOM 5150 N N . ALA B 1 270 ? 6.684 8.375 -14.422 1 98.88 270 ALA B N 1
ATOM 5151 C CA . ALA B 1 270 ? 6.434 9.812 -14.391 1 98.88 270 ALA B CA 1
ATOM 5152 C C . ALA B 1 270 ? 7.219 10.484 -13.266 1 98.88 270 ALA B C 1
ATOM 5154 O O . ALA B 1 270 ? 7.578 11.664 -13.367 1 98.88 270 ALA B O 1
ATOM 5155 N N . ALA B 1 271 ? 7.484 9.75 -12.211 1 98.88 271 ALA B N 1
ATOM 5156 C CA . ALA B 1 271 ? 8.227 10.273 -11.07 1 98.88 271 ALA B CA 1
ATOM 5157 C C . ALA B 1 271 ? 9.625 10.719 -11.484 1 98.88 271 ALA B C 1
ATOM 5159 O O . ALA B 1 271 ? 10.156 11.703 -10.961 1 98.88 271 ALA B O 1
ATOM 5160 N N . VAL B 1 272 ? 10.258 9.969 -12.406 1 98.75 272 VAL B N 1
ATOM 5161 C CA . VAL B 1 272 ? 11.586 10.344 -12.891 1 98.75 272 VAL B CA 1
ATOM 5162 C C . VAL B 1 272 ? 11.547 11.742 -13.484 1 98.75 272 VAL B C 1
ATOM 5164 O O . VAL B 1 272 ? 12.414 12.57 -13.203 1 98.75 272 VAL B O 1
ATOM 5167 N N . ILE B 1 273 ? 10.5 12.016 -14.234 1 98.56 273 ILE B N 1
ATOM 5168 C CA . ILE B 1 273 ? 10.336 13.32 -14.883 1 98.56 273 ILE B CA 1
ATOM 5169 C C . ILE B 1 273 ? 10.047 14.383 -13.828 1 98.56 273 ILE B C 1
ATOM 5171 O O . ILE B 1 273 ? 10.617 15.477 -13.867 1 98.56 273 ILE B O 1
ATOM 5175 N N . ALA B 1 274 ? 9.25 14.109 -12.867 1 98.69 274 ALA B N 1
ATOM 5176 C CA . ALA B 1 274 ? 8.914 15.055 -11.805 1 98.69 274 ALA B CA 1
ATOM 5177 C C . ALA B 1 274 ? 10.156 15.43 -11 1 98.69 274 ALA B C 1
ATOM 5179 O O . ALA B 1 274 ? 10.414 16.609 -10.766 1 98.69 274 ALA B O 1
ATOM 5180 N N . LEU B 1 275 ? 10.961 14.461 -10.648 1 98.5 275 LEU B N 1
ATOM 5181 C CA . LEU B 1 275 ? 12.102 14.633 -9.758 1 98.5 275 LEU B CA 1
ATOM 5182 C C . LEU B 1 275 ? 13.234 15.383 -10.461 1 98.5 275 LEU B C 1
ATOM 5184 O O . LEU B 1 275 ? 14.156 15.875 -9.805 1 98.5 275 LEU B O 1
ATOM 5188 N N . THR B 1 276 ? 13.156 15.469 -11.734 1 97.31 276 THR B N 1
ATOM 5189 C CA . THR B 1 276 ? 14.18 16.188 -12.484 1 97.31 276 THR B CA 1
ATOM 5190 C C . THR B 1 276 ? 13.695 17.594 -12.852 1 97.31 276 THR B C 1
ATOM 5192 O O . THR B 1 276 ? 14.234 18.219 -13.766 1 97.31 276 THR B O 1
ATOM 5195 N N . SER B 1 277 ? 12.688 18.031 -12.18 1 95.25 277 SER B N 1
ATOM 5196 C CA . SER B 1 277 ? 12.211 19.406 -12.383 1 95.25 277 SER B CA 1
ATOM 5197 C C . SER B 1 277 ? 13.32 20.422 -12.133 1 95.25 277 SER B C 1
ATOM 5199 O O . SER B 1 277 ? 14.242 20.156 -11.352 1 95.25 277 SER B O 1
ATOM 5201 N N . THR B 1 278 ? 13.219 21.578 -12.719 1 93.06 278 THR B N 1
ATOM 5202 C CA . THR B 1 278 ? 14.258 22.594 -12.656 1 93.06 278 THR B CA 1
ATOM 5203 C C . THR B 1 278 ? 14.172 23.375 -11.352 1 93.06 278 THR B C 1
ATOM 5205 O O . THR B 1 278 ? 13.172 23.312 -10.641 1 93.06 278 THR B O 1
ATOM 5208 N N . SER B 1 279 ? 15.203 24.156 -11.094 1 94.62 279 SER B N 1
ATOM 5209 C CA . SER B 1 279 ? 15.234 25.016 -9.914 1 94.62 279 SER B CA 1
ATOM 5210 C C . SER B 1 279 ? 14.094 26.031 -9.953 1 94.62 279 SER B C 1
ATOM 5212 O O . SER B 1 279 ? 13.57 26.422 -8.906 1 94.62 279 SER B O 1
ATOM 5214 N N . ASP B 1 280 ? 13.711 26.406 -11.156 1 96.38 280 ASP B N 1
ATOM 5215 C CA . ASP B 1 280 ? 12.625 27.359 -11.32 1 96.38 280 ASP B CA 1
ATOM 5216 C C . ASP B 1 280 ? 11.305 26.797 -10.805 1 96.38 280 ASP B C 1
ATOM 5218 O O . ASP B 1 280 ? 10.477 27.531 -10.266 1 96.38 280 ASP B O 1
ATOM 5222 N N . TYR B 1 281 ? 11.156 25.562 -10.961 1 96.69 281 TYR B N 1
ATOM 5223 C CA . TYR B 1 281 ? 9.953 24.922 -10.453 1 96.69 281 TYR B CA 1
ATOM 5224 C C . TYR B 1 281 ? 9.852 25.078 -8.938 1 96.69 281 TYR B C 1
ATOM 5226 O O . TYR B 1 281 ? 8.812 25.469 -8.414 1 96.69 281 TYR B O 1
ATOM 5234 N N . TYR B 1 282 ? 10.883 24.781 -8.258 1 96.31 282 TYR B N 1
ATOM 5235 C CA . TYR B 1 282 ? 10.891 24.781 -6.797 1 96.31 282 TYR B CA 1
ATOM 5236 C C . TYR B 1 282 ? 10.781 26.219 -6.262 1 96.31 282 TYR B C 1
ATOM 5238 O O . TYR B 1 282 ? 10.148 26.453 -5.234 1 96.31 282 TYR B O 1
ATOM 5246 N N . LYS B 1 283 ? 11.406 27.125 -6.953 1 96.12 283 LYS B N 1
ATOM 5247 C CA . LYS B 1 283 ? 11.266 28.531 -6.578 1 96.12 283 LYS B CA 1
ATOM 5248 C C . LYS B 1 283 ? 9.82 29 -6.707 1 96.12 283 LYS B C 1
ATOM 5250 O O . LYS B 1 283 ? 9.305 29.688 -5.828 1 96.12 283 LYS B O 1
ATOM 5255 N N . SER B 1 284 ? 9.227 28.609 -7.801 1 96.75 284 SER B N 1
ATOM 5256 C CA . SER B 1 284 ? 7.832 28.969 -8.023 1 96.75 284 SER B CA 1
ATOM 5257 C C . SER B 1 284 ? 6.918 28.312 -7 1 96.75 284 SER B C 1
ATOM 5259 O O . SER B 1 284 ? 5.949 28.906 -6.535 1 96.75 284 SER B O 1
ATOM 5261 N N . LEU B 1 285 ? 7.211 27.094 -6.703 1 96.56 285 LEU B N 1
ATOM 5262 C CA . LEU B 1 285 ? 6.453 26.359 -5.695 1 96.56 285 LEU B CA 1
ATOM 5263 C C . LEU B 1 285 ? 6.457 27.094 -4.363 1 96.56 285 LEU B C 1
ATOM 5265 O O . LEU B 1 285 ? 5.398 27.312 -3.766 1 96.56 285 LEU B O 1
ATOM 5269 N N . LYS B 1 286 ? 7.621 27.469 -3.908 1 97.12 286 LYS B N 1
ATOM 5270 C CA . LYS B 1 286 ? 7.777 28.172 -2.637 1 97.12 286 LYS B CA 1
ATOM 5271 C C . LYS B 1 286 ? 7.055 29.516 -2.66 1 97.12 286 LYS B C 1
ATOM 5273 O O . LYS B 1 286 ? 6.383 29.875 -1.693 1 97.12 286 LYS B O 1
ATOM 5278 N N . LYS B 1 287 ? 7.211 30.188 -3.738 1 97.38 287 LYS B N 1
ATOM 5279 C CA . LYS B 1 287 ? 6.578 31.5 -3.873 1 97.38 287 LYS B CA 1
ATOM 5280 C C . LYS B 1 287 ? 5.059 31.375 -3.824 1 97.38 287 LYS B C 1
ATOM 5282 O O . LYS B 1 287 ? 4.395 32.125 -3.115 1 97.38 287 LYS B O 1
ATOM 5287 N N . ASP B 1 288 ? 4.539 30.453 -4.586 1 97.62 288 ASP B N 1
ATOM 5288 C CA . ASP B 1 288 ? 3.094 30.25 -4.652 1 97.62 288 ASP B CA 1
ATOM 5289 C C . ASP B 1 288 ? 2.523 29.891 -3.283 1 97.62 288 ASP B C 1
ATOM 5291 O O . ASP B 1 288 ? 1.494 30.438 -2.871 1 97.62 288 ASP B O 1
ATOM 5295 N N . TYR B 1 289 ? 3.201 29.016 -2.572 1 98.38 289 TYR B N 1
ATOM 5296 C CA . TYR B 1 289 ? 2.693 28.594 -1.274 1 98.38 289 TYR B CA 1
ATOM 5297 C C . TYR B 1 289 ? 2.881 29.672 -0.225 1 98.38 289 TYR B C 1
ATOM 5299 O O . TYR B 1 289 ? 2.09 29.781 0.715 1 98.38 289 TYR B O 1
ATOM 5307 N N . ALA B 1 290 ? 3.928 30.516 -0.392 1 98.38 290 ALA B N 1
ATOM 5308 C CA . ALA B 1 290 ? 4.094 31.656 0.517 1 98.38 290 ALA B CA 1
ATOM 5309 C C . ALA B 1 290 ? 2.92 32.625 0.409 1 98.38 290 ALA B C 1
ATOM 5311 O O . ALA B 1 290 ? 2.443 33.125 1.419 1 98.38 290 ALA B O 1
ATOM 5312 N N . VAL B 1 291 ? 2.457 32.844 -0.771 1 98.38 291 VAL B N 1
ATOM 5313 C CA . VAL B 1 291 ? 1.309 33.719 -1.004 1 98.38 291 VAL B CA 1
ATOM 5314 C C . VAL B 1 291 ? 0.066 33.094 -0.345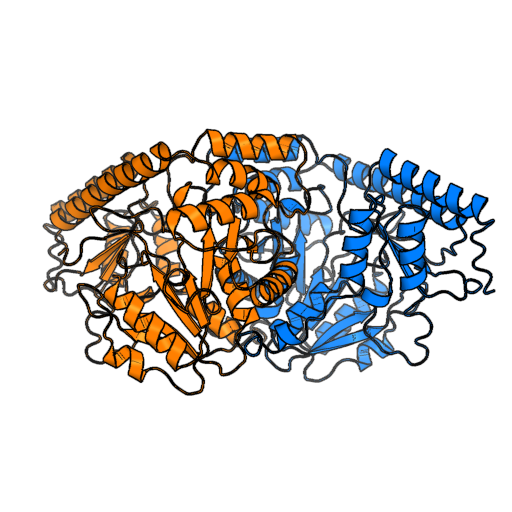 1 98.38 291 VAL B C 1
ATOM 5316 O O . VAL B 1 291 ? -0.692 33.812 0.32 1 98.38 291 VAL B O 1
ATOM 5319 N N . LYS B 1 292 ? -0.139 31.859 -0.527 1 98.56 292 LYS B N 1
ATOM 5320 C CA . LYS B 1 292 ? -1.296 31.188 0.046 1 98.56 292 LYS B CA 1
ATOM 5321 C C . LYS B 1 292 ? -1.229 31.172 1.57 1 98.56 292 LYS B C 1
ATOM 5323 O O . LYS B 1 292 ? -2.25 31.328 2.244 1 98.56 292 LYS B O 1
ATOM 5328 N N . ARG B 1 293 ? -0.021 30.922 2.09 1 98.56 293 ARG B N 1
ATOM 5329 C CA . ARG B 1 293 ? 0.195 30.984 3.533 1 98.56 293 ARG B CA 1
ATOM 5330 C C . ARG B 1 293 ? -0.19 32.344 4.09 1 98.56 293 ARG B C 1
ATOM 5332 O O . ARG B 1 293 ? -0.923 32.438 5.074 1 98.56 293 ARG B O 1
ATOM 5339 N N . ASP B 1 294 ? 0.292 33.406 3.463 1 98.31 294 ASP B N 1
ATOM 5340 C CA . ASP B 1 294 ? 0.009 34.75 3.93 1 98.31 294 ASP B CA 1
ATOM 5341 C C . ASP B 1 294 ? -1.483 35.062 3.836 1 98.31 294 ASP B C 1
ATOM 5343 O O . ASP B 1 294 ? -2.037 35.75 4.707 1 98.31 294 ASP B O 1
ATOM 5347 N N . PHE B 1 295 ? -2.096 34.594 2.807 1 98.38 295 PHE B N 1
ATOM 5348 C CA . PHE B 1 295 ? -3.527 34.781 2.619 1 98.38 295 PHE B CA 1
ATOM 5349 C C . PHE B 1 295 ? -4.316 34.156 3.76 1 98.38 295 PHE B C 1
ATOM 5351 O O . PHE B 1 295 ? -5.176 34.812 4.359 1 98.38 295 PHE B O 1
ATOM 5358 N N . ILE B 1 296 ? -4.074 32.906 4.078 1 98.19 296 ILE B N 1
ATOM 5359 C CA . ILE B 1 296 ? -4.863 32.219 5.086 1 98.19 296 ILE B CA 1
ATOM 5360 C C . ILE B 1 296 ? -4.586 32.812 6.465 1 98.19 296 ILE B C 1
ATOM 5362 O O . ILE B 1 296 ? -5.469 32.844 7.324 1 98.19 296 ILE B O 1
ATOM 5366 N N . LEU B 1 297 ? -3.342 33.219 6.719 1 98.06 297 LEU B N 1
ATOM 5367 C CA . LEU B 1 297 ? -3.014 33.875 7.984 1 98.06 297 LEU B CA 1
ATOM 5368 C C . LEU B 1 297 ? -3.809 35.156 8.156 1 98.06 297 LEU B C 1
ATOM 5370 O O . LEU B 1 297 ? -4.336 35.438 9.242 1 98.06 297 LEU B O 1
ATOM 5374 N N . GLN B 1 298 ? -3.857 35.906 7.137 1 97.06 298 GLN B N 1
ATOM 5375 C CA . GLN B 1 298 ? -4.645 37.125 7.18 1 97.06 298 GLN B CA 1
ATOM 5376 C C . GLN B 1 298 ? -6.125 36.844 7.387 1 97.06 298 GLN B C 1
ATOM 5378 O O . GLN B 1 298 ? -6.797 37.5 8.188 1 97.06 298 GLN B O 1
ATOM 5383 N N . LEU B 1 299 ? -6.617 35.875 6.633 1 96.31 299 LEU B N 1
ATOM 5384 C CA . LEU B 1 299 ? -8.008 35.438 6.766 1 96.31 299 LEU B CA 1
ATOM 5385 C C . LEU B 1 299 ? -8.328 35.094 8.211 1 96.31 299 LEU B C 1
ATOM 5387 O O . LEU B 1 299 ? -9.344 35.531 8.75 1 96.31 299 LEU B O 1
ATOM 5391 N N . LEU B 1 300 ? -7.492 34.281 8.836 1 96.88 300 LEU B N 1
ATOM 5392 C CA . LEU B 1 300 ? -7.727 33.812 10.195 1 96.88 300 LEU B CA 1
ATOM 5393 C C . LEU B 1 300 ? -7.609 34.969 11.203 1 96.88 300 LEU B C 1
ATOM 5395 O O . LEU B 1 300 ? -8.383 35.031 12.156 1 96.88 300 LEU B O 1
ATOM 5399 N N . THR B 1 301 ? -6.645 35.812 10.953 1 94.75 301 THR B N 1
ATOM 5400 C CA . THR B 1 301 ? -6.496 37 11.805 1 94.75 301 THR B CA 1
ATOM 5401 C C . THR B 1 301 ? -7.742 37.875 11.734 1 94.75 301 THR B C 1
ATOM 5403 O O . THR B 1 301 ? -8.258 38.312 12.766 1 94.75 301 THR B O 1
ATOM 5406 N N . ASP B 1 302 ? -8.227 38.062 10.547 1 92.88 302 ASP B N 1
ATOM 5407 C CA . ASP B 1 302 ? -9.43 38.844 10.344 1 92.88 302 ASP B CA 1
ATOM 5408 C C . ASP B 1 302 ? -10.641 38.219 11.016 1 92.88 302 ASP B C 1
ATOM 5410 O O . ASP B 1 302 ? -11.539 38.906 11.492 1 92.88 302 ASP B O 1
ATOM 5414 N N . TYR B 1 303 ? -10.641 36.938 11.016 1 93.31 303 TYR B N 1
ATOM 5415 C CA . TYR B 1 303 ? -11.758 36.188 11.594 1 93.31 303 TYR B CA 1
ATOM 5416 C C . TYR B 1 303 ? -11.695 36.219 13.117 1 93.31 303 TYR B C 1
ATOM 5418 O O . TYR B 1 303 ? -12.695 35.938 13.789 1 93.31 303 TYR B O 1
ATOM 5426 N N . GLY B 1 304 ? -10.477 36.5 13.664 1 91.25 304 GLY B N 1
ATOM 5427 C CA . GLY B 1 304 ? -10.375 36.688 15.109 1 91.25 304 GLY B CA 1
ATOM 5428 C C . GLY B 1 304 ? -9.352 35.75 15.742 1 91.25 304 GLY B C 1
ATOM 5429 O O . GLY B 1 304 ? -9.117 35.812 16.953 1 91.25 304 GLY B O 1
ATOM 5430 N N . PHE B 1 305 ? -8.719 34.906 14.938 1 93.38 305 PHE B N 1
ATOM 5431 C CA . PHE B 1 305 ? -7.715 34 15.477 1 93.38 305 PHE B CA 1
ATOM 5432 C C . PHE B 1 305 ? -6.48 34.781 15.93 1 93.38 305 PHE B C 1
ATOM 5434 O O . PHE B 1 305 ? -6.203 35.875 15.422 1 93.38 305 PHE B O 1
ATOM 5441 N N . HIS B 1 306 ? -5.879 34.156 16.891 1 86.81 306 HIS B N 1
ATOM 5442 C CA . HIS B 1 306 ? -4.547 34.625 17.266 1 86.81 306 HIS B CA 1
ATOM 5443 C C . HIS B 1 306 ? -3.469 33.719 16.641 1 86.81 306 HIS B C 1
ATOM 5445 O O . HIS B 1 306 ? -3.369 32.531 16.953 1 86.81 306 HIS B O 1
ATOM 5451 N N . ILE B 1 307 ? -2.689 34.375 15.828 1 93.5 307 ILE B N 1
ATOM 5452 C CA . ILE B 1 307 ? -1.623 33.625 15.172 1 93.5 307 ILE B CA 1
ATOM 5453 C C . ILE B 1 307 ? -0.318 33.781 15.945 1 93.5 307 ILE B C 1
ATOM 5455 O O . ILE B 1 307 ? 0.427 34.75 15.703 1 93.5 307 ILE B O 1
ATOM 5459 N N . SER B 1 308 ? -0.058 32.844 16.797 1 92.62 308 SER B N 1
ATOM 5460 C CA . SER B 1 308 ? 1.145 32.938 17.625 1 92.62 308 SER B CA 1
ATOM 5461 C C . SER B 1 308 ? 2.352 32.344 16.906 1 92.62 308 SER B C 1
ATOM 5463 O O . SER B 1 308 ? 3.496 32.594 17.281 1 92.62 308 SER B O 1
ATOM 5465 N N . PHE B 1 309 ? 2.121 31.531 15.93 1 96.5 309 PHE B N 1
ATOM 5466 C CA . PHE B 1 309 ? 3.184 30.844 15.195 1 96.5 309 PHE B CA 1
ATOM 546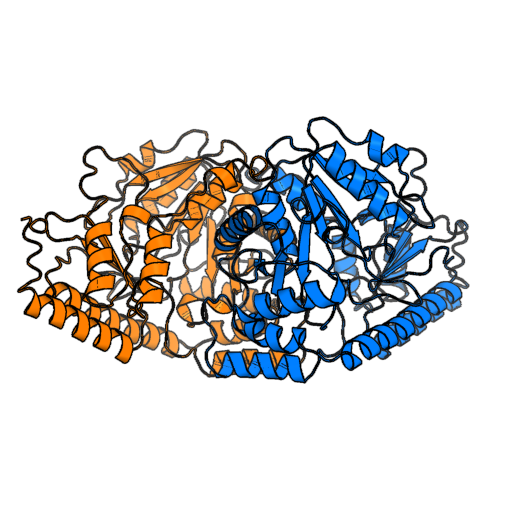7 C C . PHE B 1 309 ? 2.887 30.844 13.695 1 96.5 309 PHE B C 1
ATOM 5469 O O . PHE B 1 309 ? 1.877 30.281 13.266 1 96.5 309 PHE B O 1
ATOM 5476 N N . ARG B 1 310 ? 3.717 31.547 13 1 97.19 310 ARG B N 1
ATOM 5477 C CA . ARG B 1 310 ? 3.629 31.531 11.539 1 97.19 310 ARG B CA 1
ATOM 5478 C C . ARG B 1 310 ? 4.277 30.281 10.969 1 97.19 310 ARG B C 1
ATOM 5480 O O . ARG B 1 310 ? 5.438 29.984 11.266 1 97.19 310 ARG B O 1
ATOM 5487 N N . PRO B 1 311 ? 3.543 29.531 10.164 1 98.19 311 PRO B N 1
ATOM 5488 C CA . PRO B 1 311 ? 4.156 28.312 9.602 1 98.19 311 PRO B CA 1
ATOM 5489 C C . PRO B 1 311 ? 5.449 28.609 8.844 1 98.19 311 PRO B C 1
ATOM 5491 O O . PRO B 1 311 ? 5.512 29.562 8.07 1 98.19 311 PRO B O 1
ATOM 5494 N N . GLN B 1 312 ? 6.434 27.781 9.078 1 98.62 312 GLN B N 1
ATOM 5495 C CA . GLN B 1 312 ? 7.742 27.891 8.453 1 98.62 312 GLN B CA 1
ATOM 5496 C C . GLN B 1 312 ? 7.852 26.984 7.23 1 98.62 312 GLN B C 1
ATOM 5498 O O . GLN B 1 312 ? 8.727 27.172 6.383 1 98.62 312 GLN B O 1
ATOM 5503 N N . GLY B 1 313 ? 6.969 26.031 7.133 1 98.56 313 GLY B N 1
ATOM 5504 C CA . GLY B 1 313 ? 6.871 25.078 6.035 1 98.56 313 GLY B CA 1
ATOM 5505 C C . GLY B 1 313 ? 5.566 24.312 6.027 1 98.56 313 GLY B C 1
ATOM 5506 O O . GLY B 1 313 ? 4.609 24.703 6.703 1 98.56 313 GLY B O 1
ATOM 5507 N N . SER B 1 314 ? 5.496 23.281 5.199 1 98.56 314 SER B N 1
ATOM 5508 C CA . SER B 1 314 ? 4.301 22.469 4.988 1 98.56 314 SER B CA 1
ATOM 5509 C C . SER B 1 314 ? 3.186 23.281 4.344 1 98.56 314 SER B C 1
ATOM 5511 O O . SER B 1 314 ? 3.451 24.234 3.6 1 98.56 314 SER B O 1
ATOM 5513 N N . VAL B 1 315 ? 1.962 22.875 4.5 1 98.75 315 VAL B N 1
ATOM 5514 C CA . VAL B 1 315 ? 0.837 23.531 3.854 1 98.75 315 VAL B CA 1
ATOM 5515 C C . VAL B 1 315 ? -0.272 23.797 4.871 1 98.75 315 VAL B C 1
ATOM 5517 O O . VAL B 1 315 ? -1.447 23.875 4.512 1 98.75 315 VAL B O 1
ATOM 5520 N N . PHE B 1 316 ? 0.131 23.844 6.211 1 98.44 316 PHE B N 1
ATOM 5521 C CA . PHE B 1 316 ? -0.87 23.922 7.266 1 98.44 316 PHE B CA 1
ATOM 5522 C C . PHE B 1 316 ? -0.618 25.125 8.164 1 98.44 316 PHE B C 1
ATOM 5524 O O . PHE B 1 316 ? 0.523 25.562 8.312 1 98.44 316 PHE B O 1
ATOM 5531 N N . VAL B 1 317 ? -1.656 25.641 8.703 1 98.12 317 VAL B N 1
ATOM 5532 C CA . VAL B 1 317 ? -1.598 26.531 9.852 1 98.12 317 VAL B CA 1
ATOM 5533 C C . VAL B 1 317 ? -2.305 25.906 11.047 1 98.12 317 VAL B C 1
ATOM 5535 O O . VAL B 1 317 ? -3.402 25.359 10.906 1 98.12 317 VAL B O 1
ATOM 5538 N N . PHE B 1 318 ? -1.645 25.812 12.109 1 97.5 318 PHE B N 1
ATOM 5539 C CA . PHE B 1 318 ? -2.166 25.297 13.375 1 97.5 318 PHE B CA 1
ATOM 5540 C C . PHE B 1 318 ? -2.414 26.438 14.359 1 97.5 318 PHE B C 1
ATOM 5542 O O . PHE B 1 318 ? -1.504 26.859 15.07 1 97.5 318 PHE B O 1
ATOM 5549 N N . ALA B 1 319 ? -3.654 26.891 14.406 1 95.75 319 ALA B N 1
ATOM 5550 C CA . ALA B 1 319 ? -3.969 28.156 15.078 1 95.75 319 ALA B CA 1
ATOM 5551 C C . ALA B 1 319 ? -4.734 27.922 16.375 1 95.75 319 ALA B C 1
ATOM 5553 O O . ALA B 1 319 ? -5.598 27.047 16.438 1 95.75 319 ALA B O 1
ATOM 5554 N N . GLU B 1 320 ? -4.434 28.672 17.328 1 94.06 320 GLU B N 1
ATOM 5555 C CA . GLU B 1 320 ? -5.105 28.609 18.625 1 94.06 320 GLU B CA 1
ATOM 5556 C C . GLU B 1 320 ? -6.387 29.438 18.625 1 94.06 320 GLU B C 1
ATOM 5558 O O . GLU B 1 320 ? -6.406 30.562 18.109 1 94.06 320 GLU B O 1
ATOM 5563 N N . LEU B 1 321 ? -7.363 28.828 19.188 1 93.25 321 LEU B N 1
ATOM 5564 C CA . LEU B 1 321 ? -8.586 29.594 19.406 1 93.25 321 LEU B CA 1
ATOM 5565 C C . LEU B 1 321 ? -8.352 30.703 20.438 1 93.25 321 LEU B C 1
ATOM 5567 O O . LEU B 1 321 ? -7.656 30.5 21.422 1 93.25 321 LEU B O 1
ATOM 5571 N N . PRO B 1 322 ? -8.945 31.812 20.141 1 89.69 322 PRO B N 1
ATOM 5572 C CA . PRO B 1 322 ? -8.836 32.844 21.156 1 89.69 322 PRO B CA 1
ATOM 5573 C C . PRO B 1 322 ? -9.352 32.406 22.531 1 89.69 322 PRO B C 1
ATOM 5575 O O . PRO B 1 322 ? -10.359 31.703 22.609 1 89.69 322 PRO B O 1
ATOM 5578 N N . ARG B 1 323 ? -8.734 32.844 23.547 1 83.94 323 ARG B N 1
ATOM 5579 C CA . ARG B 1 323 ? -9.086 32.438 24.906 1 83.94 323 ARG B CA 1
ATOM 5580 C C . ARG B 1 323 ? -10.484 32.938 25.281 1 83.94 323 ARG B C 1
ATOM 5582 O O . ARG B 1 323 ? -11.188 32.281 26.062 1 83.94 323 ARG B O 1
ATOM 5589 N N . SER B 1 324 ? -10.742 33.969 24.641 1 85.56 324 SER B N 1
ATOM 5590 C CA . SER B 1 324 ? -12.039 34.562 24.938 1 85.56 324 SER B CA 1
ATOM 5591 C C . SER B 1 324 ? -13.18 33.719 24.406 1 85.56 324 SER B C 1
ATOM 5593 O O . SER B 1 324 ? -14.328 33.844 24.844 1 85.56 324 SER B O 1
ATOM 5595 N N . TRP B 1 325 ? -12.672 32.812 23.484 1 84.06 325 TRP B N 1
ATOM 5596 C CA . TRP B 1 325 ? -13.703 31.922 22.938 1 84.06 325 TRP B CA 1
ATOM 5597 C C . TRP B 1 325 ? -13.93 30.719 23.844 1 84.06 325 TRP B C 1
ATOM 5599 O O . TRP B 1 325 ? -12.992 29.984 24.156 1 84.06 325 TRP B O 1
ATOM 5609 N N . GLN B 1 326 ? -14.789 30.578 24.719 1 83.88 326 GLN B N 1
ATOM 5610 C CA . GLN B 1 326 ? -15.117 29.469 25.609 1 83.88 326 GLN B CA 1
ATOM 5611 C C . GLN B 1 326 ? -15.711 28.297 24.828 1 83.88 326 GLN B C 1
ATOM 5613 O O . GLN B 1 326 ? -16.781 27.781 25.188 1 83.88 326 GLN B O 1
ATOM 5618 N N . ILE B 1 327 ? -15.039 27.922 23.703 1 87.5 327 ILE B N 1
ATOM 5619 C CA . ILE B 1 327 ? -15.5 26.828 22.844 1 87.5 327 ILE B CA 1
ATOM 5620 C C . ILE B 1 327 ? -14.336 25.875 22.562 1 87.5 327 ILE B C 1
ATOM 5622 O O . ILE B 1 327 ? -13.18 26.297 22.5 1 87.5 327 ILE B O 1
ATOM 5626 N N . SER B 1 328 ? -14.617 24.688 22.422 1 90.88 328 SER B N 1
ATOM 5627 C CA . SER B 1 328 ? -13.602 23.688 22.109 1 90.88 328 SER B CA 1
ATOM 5628 C C . SER B 1 328 ? -13.297 23.656 20.609 1 90.88 328 SER B C 1
ATOM 5630 O O . SER B 1 328 ? -14.062 24.188 19.812 1 90.88 328 SER B O 1
ATOM 5632 N N . ASP B 1 329 ? -12.195 23.062 20.281 1 93.44 329 ASP B N 1
ATOM 5633 C CA . ASP B 1 329 ? -11.812 22.938 18.875 1 93.44 329 ASP B CA 1
ATOM 5634 C C . ASP B 1 329 ? -12.867 22.172 18.078 1 93.44 329 ASP B C 1
ATOM 5636 O O . ASP B 1 329 ? -13.234 22.578 16.984 1 93.44 329 ASP B O 1
ATOM 5640 N N . ILE B 1 330 ? -13.438 21.078 18.641 1 93.44 330 ILE B N 1
ATOM 5641 C CA . ILE B 1 330 ? -14.438 20.266 17.938 1 93.44 330 ILE B CA 1
ATOM 5642 C C . ILE B 1 330 ? -15.711 21.078 17.734 1 93.44 330 ILE B C 1
ATOM 5644 O O . ILE B 1 330 ? -16.328 21.016 16.672 1 93.44 330 ILE B O 1
ATOM 5648 N N . ASP B 1 331 ? -16.078 21.781 18.75 1 93.25 331 ASP B N 1
ATOM 5649 C CA . ASP B 1 331 ? -17.281 22.609 18.641 1 93.25 331 ASP B CA 1
ATOM 5650 C C . ASP B 1 331 ? -17.094 23.734 17.625 1 93.25 331 ASP B C 1
ATOM 5652 O O . ASP B 1 331 ? -18.016 24.062 16.875 1 93.25 331 ASP B O 1
ATOM 5656 N N . PHE B 1 332 ? -16 24.328 17.688 1 94.12 332 PHE B N 1
ATOM 5657 C CA . PHE B 1 332 ? -15.703 25.406 16.75 1 94.12 332 PHE B CA 1
ATOM 5658 C C . PHE B 1 332 ? -15.781 24.891 15.312 1 94.12 332 PHE B C 1
ATOM 5660 O O . PHE B 1 332 ? -16.438 25.484 14.461 1 94.12 332 PHE B O 1
ATOM 5667 N N . VAL B 1 333 ? -15.102 23.766 14.969 1 96.12 333 VAL B N 1
ATOM 5668 C CA . VAL B 1 333 ? -15.055 23.219 13.625 1 96.12 333 VAL B CA 1
ATOM 5669 C C . VAL B 1 333 ? -16.453 22.781 13.195 1 96.12 333 VAL B C 1
ATOM 5671 O O . VAL B 1 333 ? -16.844 22.984 12.047 1 96.12 333 VAL B O 1
ATOM 5674 N N . THR B 1 334 ? -17.188 22.203 14.164 1 95 334 THR B N 1
ATOM 5675 C CA . THR B 1 334 ? -18.562 21.828 13.875 1 95 334 THR B CA 1
ATOM 5676 C C . THR B 1 334 ? -19.375 23.047 13.453 1 95 334 THR B C 1
ATOM 5678 O O . THR B 1 334 ? -20.094 23 12.453 1 95 334 THR B O 1
ATOM 5681 N N . ASN B 1 335 ? -19.266 24.062 14.203 1 93.56 335 ASN B N 1
ATOM 5682 C CA . ASN B 1 335 ? -19.984 25.312 13.906 1 93.56 335 ASN B CA 1
ATOM 5683 C C . ASN B 1 335 ? -19.547 25.906 12.57 1 93.56 335 ASN B C 1
ATOM 5685 O O . ASN B 1 335 ? -20.391 26.406 11.812 1 93.56 335 ASN B O 1
ATOM 5689 N N . LEU B 1 336 ? -18.281 25.922 12.336 1 95.81 336 LEU B N 1
ATOM 5690 C CA . LEU B 1 336 ? -17.734 26.453 11.094 1 95.81 336 LEU B CA 1
ATOM 5691 C C . LEU B 1 336 ? -18.281 25.703 9.891 1 95.81 336 LEU B C 1
ATOM 5693 O O . LEU B 1 336 ? -18.641 26.328 8.883 1 95.81 336 LEU B O 1
ATOM 5697 N N . ILE B 1 337 ? -18.375 24.391 9.953 1 96.62 337 ILE B N 1
ATOM 5698 C CA . ILE B 1 337 ? -18.906 23.562 8.867 1 96.62 337 ILE B CA 1
ATOM 5699 C C . ILE B 1 337 ? -20.391 23.844 8.695 1 96.62 337 ILE B C 1
ATOM 5701 O O . ILE B 1 337 ? -20.859 24.109 7.582 1 96.62 337 ILE B O 1
ATOM 5705 N N . GLN B 1 338 ? -21.109 23.875 9.773 1 94.75 338 GLN B N 1
ATOM 5706 C CA . GLN B 1 338 ? -22.562 23.953 9.734 1 94.75 338 GLN B CA 1
ATOM 5707 C C . GLN B 1 338 ? -23.031 25.344 9.32 1 94.75 338 GLN B C 1
ATOM 5709 O O . GLN B 1 338 ? -24 25.484 8.562 1 94.75 338 GLN B O 1
ATOM 5714 N N . ASN B 1 339 ? -22.359 26.328 9.781 1 93.94 339 ASN B N 1
ATOM 5715 C CA . ASN B 1 339 ? -22.906 27.688 9.641 1 93.94 339 ASN B CA 1
ATOM 5716 C C . ASN B 1 339 ? -22.156 28.469 8.57 1 93.94 339 ASN B C 1
ATOM 5718 O O . ASN B 1 339 ? -22.719 29.391 7.961 1 93.94 339 ASN B O 1
ATOM 5722 N N . ALA B 1 340 ? -20.922 28.156 8.359 1 94.62 340 ALA B N 1
ATOM 5723 C CA . ALA B 1 340 ? -20.156 28.875 7.344 1 94.62 340 ALA B CA 1
ATOM 5724 C C . ALA B 1 340 ? -19.922 28 6.113 1 94.62 340 ALA B C 1
ATOM 5726 O O . ALA B 1 340 ? -19.609 28.516 5.035 1 94.62 340 ALA B O 1
ATOM 5727 N N . GLY B 1 341 ? -19.984 26.719 6.27 1 96.75 341 GLY B N 1
ATOM 5728 C CA . GLY B 1 341 ? -19.688 25.828 5.16 1 96.75 341 GLY B CA 1
ATOM 5729 C C . GLY B 1 341 ? -18.203 25.719 4.848 1 96.75 341 GLY B C 1
ATOM 5730 O O . GLY B 1 341 ? -17.812 25.672 3.682 1 96.75 341 GLY B O 1
ATOM 5731 N N . VAL B 1 342 ? -17.406 25.812 5.84 1 97.88 342 VAL B N 1
ATOM 5732 C CA . VAL B 1 342 ? -15.961 25.656 5.711 1 97.88 342 VAL B CA 1
ATOM 5733 C C . VAL B 1 342 ? -15.477 24.531 6.641 1 97.88 342 VAL B C 1
ATOM 5735 O O . VAL B 1 342 ? -15.812 24.516 7.828 1 97.88 342 VAL B O 1
ATOM 5738 N N . ALA B 1 343 ? -14.711 23.594 6.094 1 97.69 343 ALA B N 1
ATOM 5739 C CA . ALA B 1 343 ? -14.219 22.453 6.879 1 97.69 343 ALA B CA 1
ATOM 5740 C C . ALA B 1 343 ? -12.773 22.672 7.309 1 97.69 343 ALA B C 1
ATOM 5742 O O . ALA B 1 343 ? -11.953 23.172 6.531 1 97.69 343 ALA B O 1
ATOM 5743 N N . ALA B 1 344 ? -12.445 22.406 8.508 1 97.25 344 ALA B N 1
ATOM 5744 C CA . ALA B 1 344 ? -11.117 22.359 9.109 1 97.25 344 ALA B CA 1
ATOM 5745 C C . ALA B 1 344 ? -10.969 21.141 10.023 1 97.25 344 ALA B C 1
ATOM 5747 O O . ALA B 1 344 ? -11.852 20.281 10.07 1 97.25 344 ALA B O 1
ATOM 5748 N N . VAL B 1 345 ? -9.812 21 10.664 1 95.81 345 VAL B N 1
ATOM 5749 C CA . VAL B 1 345 ? -9.594 19.828 11.492 1 95.81 345 VAL B CA 1
ATOM 5750 C C . VAL B 1 345 ? -9.359 20.25 12.945 1 95.81 345 VAL B C 1
ATOM 5752 O O . VAL B 1 345 ? -8.484 21.078 13.219 1 95.81 345 VAL B O 1
ATOM 5755 N N . PRO B 1 346 ? -10.18 19.703 13.875 1 95.25 346 PRO B N 1
ATOM 5756 C CA . PRO B 1 346 ? -9.883 19.969 15.281 1 95.25 346 PRO B CA 1
ATOM 5757 C C . PRO B 1 346 ? -8.492 19.484 15.695 1 95.25 346 PRO B C 1
ATOM 5759 O O . PRO B 1 346 ? -8.086 18.375 15.32 1 95.25 346 PRO B O 1
ATOM 5762 N N . GLY B 1 347 ? -7.812 20.281 16.453 1 93.44 347 GLY B N 1
ATOM 5763 C CA . GLY B 1 347 ? -6.438 20 16.828 1 93.44 347 GLY B CA 1
ATOM 5764 C C . GLY B 1 347 ? -6.305 18.797 17.75 1 93.44 347 GLY B C 1
ATOM 5765 O O . GLY B 1 347 ? -5.262 18.141 17.766 1 93.44 347 GLY B O 1
ATOM 5766 N N . ARG B 1 348 ? -7.352 18.453 18.453 1 91.44 348 ARG B N 1
ATOM 5767 C CA . ARG B 1 348 ? -7.32 17.375 19.438 1 91.44 348 ARG B CA 1
ATOM 5768 C C . ARG B 1 348 ? -6.922 16.062 18.797 1 91.44 348 ARG B C 1
ATOM 5770 O O . ARG B 1 348 ? -6.367 15.18 19.453 1 91.44 348 ARG B O 1
ATOM 5777 N N . GLY B 1 349 ? -7.137 15.938 17.516 1 89.31 349 GLY B N 1
ATOM 5778 C CA . GLY B 1 349 ? -6.77 14.719 16.812 1 89.31 349 GLY B CA 1
ATOM 5779 C C . GLY B 1 349 ? -5.273 14.555 16.641 1 89.31 349 GLY B C 1
ATOM 5780 O O . GLY B 1 349 ? -4.789 13.453 16.359 1 89.31 349 GLY B O 1
ATOM 5781 N N . PHE B 1 350 ? -4.531 15.57 16.859 1 93.56 350 PHE B N 1
ATOM 5782 C CA . PHE B 1 350 ? -3.09 15.547 16.656 1 93.56 350 PHE B CA 1
ATOM 5783 C C . PHE B 1 350 ? -2.357 15.414 18 1 93.56 350 PHE B C 1
ATOM 5785 O O . PHE B 1 350 ? -1.163 15.117 18.031 1 93.56 350 PHE B O 1
ATOM 5792 N N . PHE B 1 351 ? -3.078 15.695 19.125 1 93.19 351 PHE B N 1
ATOM 5793 C CA . PHE B 1 351 ? -2.482 15.617 20.453 1 93.19 351 PHE B CA 1
ATOM 5794 C C . PHE B 1 351 ? -2.734 14.25 21.078 1 93.19 351 PHE B C 1
ATOM 5796 O O . PHE B 1 351 ? -3.822 13.695 20.938 1 93.19 351 PHE B O 1
ATOM 5803 N N . HIS B 1 352 ? -1.742 13.695 21.781 1 89.25 352 HIS B N 1
ATOM 5804 C CA . HIS B 1 352 ? -1.854 12.344 22.312 1 89.25 352 HIS B CA 1
ATOM 5805 C C . HIS B 1 352 ? -1.489 12.305 23.797 1 89.25 352 HIS B C 1
ATOM 5807 O O . HIS B 1 352 ? -1.673 11.281 24.453 1 89.25 352 HIS B O 1
ATOM 5813 N N . THR B 1 353 ? -0.882 13.305 24.328 1 81.06 353 THR B N 1
ATOM 5814 C CA . THR B 1 353 ? -0.521 13.344 25.734 1 81.06 353 THR B CA 1
ATOM 5815 C C . THR B 1 353 ? -1.606 14.039 26.562 1 81.06 353 THR B C 1
ATOM 5817 O O . THR B 1 353 ? -2.291 14.93 26.047 1 81.06 353 THR B O 1
ATOM 5820 N N . ASP B 1 354 ? -2.008 13.344 27.703 1 65.5 354 ASP B N 1
ATOM 5821 C CA . ASP B 1 354 ? -2.922 14 28.641 1 65.5 354 ASP B CA 1
ATOM 5822 C C . ASP B 1 354 ? -2.221 15.117 29.406 1 65.5 354 ASP B C 1
ATOM 5824 O O . ASP B 1 354 ? -1.501 14.859 30.359 1 65.5 354 ASP B O 1
ATOM 5828 N N . SER B 1 355 ? -1.451 15.898 28.953 1 52.44 355 SER B N 1
ATOM 5829 C CA . SER B 1 355 ? -0.698 16.812 29.797 1 52.44 355 SER B CA 1
ATOM 5830 C C . SER B 1 355 ? -1.613 17.531 30.781 1 52.44 355 SER B C 1
ATOM 5832 O O . SER B 1 355 ? -2.787 17.766 30.484 1 52.44 355 SER B O 1
ATOM 5834 N N . ASP B 1 356 ? -1.273 17.391 32.031 1 48.12 356 ASP B N 1
ATOM 5835 C CA . ASP B 1 356 ? -1.896 18.062 33.156 1 48.12 356 ASP B CA 1
ATOM 5836 C C . ASP B 1 356 ? -2.398 19.453 32.781 1 48.12 356 ASP B C 1
ATOM 5838 O O . ASP B 1 356 ? -3.404 19.922 33.312 1 48.12 356 ASP B O 1
ATOM 5842 N N . ASP B 1 357 ? -1.547 20.219 32.25 1 50.03 357 ASP B N 1
ATOM 5843 C CA . ASP B 1 357 ? -1.873 21.594 31.891 1 50.03 357 ASP B CA 1
ATOM 5844 C C . ASP B 1 357 ? -2.658 21.625 30.578 1 50.03 357 ASP B C 1
ATOM 5846 O O . ASP B 1 357 ? -2.141 22.078 29.547 1 50.03 357 ASP B O 1
ATOM 5850 N N . GLN B 1 358 ? -3.229 20.516 30.172 1 53.31 358 GLN B N 1
ATOM 5851 C CA . GLN B 1 358 ? -3.947 19.922 29.047 1 53.31 358 GLN B CA 1
ATOM 5852 C C . GLN B 1 358 ? -4.992 20.875 28.484 1 53.31 358 GLN B C 1
ATOM 5854 O O . GLN B 1 358 ? -5.789 20.5 27.625 1 53.31 358 GLN B O 1
ATOM 5859 N N . SER B 1 359 ? -4.82 22 28.906 1 61.16 359 SER B N 1
ATOM 5860 C CA . SER B 1 359 ? -5.855 22.984 28.594 1 61.16 359 SER B CA 1
ATOM 5861 C C . SER B 1 359 ? -5.793 23.422 27.141 1 61.16 359 SER B C 1
ATOM 5863 O O . SER B 1 359 ? -6.812 23.812 26.562 1 61.16 359 SER B O 1
ATOM 5865 N N . TYR B 1 360 ? -4.59 22.984 26.484 1 73.19 360 TYR B N 1
ATOM 5866 C CA . TYR B 1 360 ? -4.582 23.578 25.141 1 73.19 360 TYR B CA 1
ATOM 5867 C C . TYR B 1 360 ? -4.898 22.516 24.078 1 73.19 360 TYR B C 1
ATOM 5869 O O . TYR B 1 360 ? -5.137 22.859 22.922 1 73.19 360 TYR B O 1
ATOM 5877 N N . ASN B 1 361 ? -5.109 21.312 24.5 1 79 361 ASN B N 1
ATOM 5878 C CA . ASN B 1 361 ? -5.277 20.219 23.531 1 79 361 ASN B CA 1
ATOM 5879 C C . ASN B 1 361 ? -6.629 20.312 22.828 1 79 361 ASN B C 1
ATOM 5881 O O . ASN B 1 361 ? -6.84 19.656 21.812 1 79 361 ASN B O 1
ATOM 5885 N N . HIS B 1 362 ? -7.32 21.203 23.297 1 87.31 362 HIS B N 1
ATOM 5886 C CA . HIS B 1 362 ? -8.633 21.375 22.672 1 87.31 362 HIS B CA 1
ATOM 5887 C C . HIS B 1 362 ? -8.828 22.797 22.172 1 87.31 362 HIS B C 1
ATOM 5889 O O . HIS B 1 362 ? -9.969 23.25 22.016 1 87.31 362 HIS B O 1
ATOM 5895 N N . ARG B 1 363 ? -7.664 23.422 21.922 1 91.19 363 ARG B N 1
ATOM 5896 C CA . ARG B 1 363 ? -7.77 24.844 21.625 1 91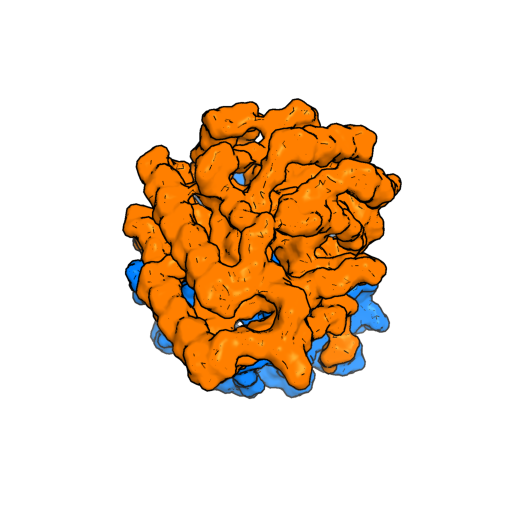.19 363 ARG B CA 1
ATOM 5897 C C . ARG B 1 363 ? -7.168 25.156 20.25 1 91.19 363 ARG B C 1
ATOM 5899 O O . ARG B 1 363 ? -7.09 26.328 19.859 1 91.19 363 ARG B O 1
ATOM 5906 N N . TYR B 1 364 ? -6.742 24.156 19.562 1 94.5 364 TYR B N 1
ATOM 5907 C CA . TYR B 1 364 ? -6.109 24.391 18.281 1 94.5 364 TYR B CA 1
ATOM 5908 C C . TYR B 1 364 ? -6.965 23.844 17.141 1 94.5 364 TYR B C 1
ATOM 5910 O O . TYR B 1 364 ? -7.742 22.906 17.328 1 94.5 364 TYR B O 1
ATOM 5918 N N . VAL B 1 365 ? -6.871 24.469 16 1 96.25 365 VAL B N 1
ATOM 5919 C CA . VAL B 1 365 ? -7.508 24.047 14.758 1 96.25 365 VAL B CA 1
ATOM 5920 C C . VAL B 1 365 ? -6.496 24.094 13.617 1 96.25 365 VAL B C 1
ATOM 5922 O O . VAL B 1 365 ? -5.703 25.031 13.516 1 96.25 365 VAL B O 1
ATOM 5925 N N . ARG B 1 366 ? -6.484 23.062 12.828 1 97 366 ARG B N 1
ATOM 5926 C CA . ARG B 1 366 ? -5.594 23.062 11.672 1 97 366 ARG B CA 1
ATOM 5927 C C . ARG B 1 366 ? -6.348 23.406 10.398 1 97 366 ARG B C 1
ATOM 5929 O O . ARG B 1 366 ? -7.418 22.859 10.133 1 97 366 ARG B O 1
ATOM 5936 N N . PHE B 1 367 ? -5.809 24.297 9.625 1 98 367 PHE B N 1
ATOM 5937 C CA . PHE B 1 367 ? -6.301 24.672 8.305 1 98 367 PHE B CA 1
ATOM 5938 C C . PHE B 1 367 ? -5.262 24.359 7.234 1 98 367 PHE B C 1
ATOM 5940 O O . PHE B 1 367 ? -4.074 24.609 7.422 1 98 367 PHE B O 1
ATOM 5947 N N . ALA B 1 368 ? -5.688 23.797 6.148 1 98.25 368 ALA B N 1
ATOM 5948 C CA . ALA B 1 368 ? -4.828 23.562 4.992 1 98.25 368 ALA B CA 1
ATOM 5949 C C . ALA B 1 368 ? -4.973 24.672 3.961 1 98.25 368 ALA B C 1
ATOM 5951 O O . ALA B 1 368 ? -6.09 25.047 3.592 1 98.25 368 ALA B O 1
ATOM 5952 N N . PHE B 1 369 ? -3.854 25.172 3.48 1 98.62 369 PHE B N 1
ATOM 5953 C CA . PHE B 1 369 ? -3.961 26.297 2.545 1 98.62 369 PHE B CA 1
ATOM 5954 C C . PHE B 1 369 ? -3.445 25.891 1.168 1 98.62 369 PHE B C 1
ATOM 5956 O O . PHE B 1 369 ? -3.299 26.734 0.284 1 98.62 369 PHE B O 1
ATOM 5963 N N . CYS B 1 370 ? -3.121 24.609 0.945 1 98.44 370 CYS B N 1
ATOM 5964 C CA . CYS B 1 370 ? -2.76 24.094 -0.372 1 98.44 370 CYS B CA 1
ATOM 5965 C C . CYS B 1 370 ? -3.984 24 -1.271 1 98.44 370 CYS B C 1
ATOM 5967 O O . CYS B 1 370 ? -4.336 22.906 -1.725 1 98.44 370 CYS B O 1
ATOM 5969 N N . LYS B 1 371 ? -4.652 25.125 -1.523 1 98.38 371 LYS B N 1
ATOM 5970 C CA . LYS B 1 371 ? -5.891 25.234 -2.287 1 98.38 371 LYS B CA 1
ATOM 5971 C C . LYS B 1 371 ? -5.781 26.297 -3.371 1 98.38 371 LYS B C 1
ATOM 5973 O O . LYS B 1 371 ? -4.895 27.156 -3.32 1 98.38 371 LYS B O 1
ATOM 5978 N N . SER B 1 372 ? -6.652 26.219 -4.383 1 97.94 372 SER B N 1
ATOM 5979 C CA . SER B 1 372 ? -6.727 27.266 -5.402 1 97.94 372 SER B CA 1
ATOM 5980 C C . SER B 1 372 ? -7.102 28.609 -4.793 1 97.94 372 SER B C 1
ATOM 5982 O O . SER B 1 372 ? -7.66 28.672 -3.695 1 97.94 372 SER B O 1
ATOM 5984 N N . ASP B 1 373 ? -6.781 29.625 -5.527 1 97.5 373 ASP B N 1
ATOM 5985 C CA . ASP B 1 373 ? -7.176 30.969 -5.082 1 97.5 373 ASP B CA 1
ATOM 5986 C C . ASP B 1 373 ? -8.688 31.078 -4.945 1 97.5 373 ASP B C 1
ATOM 5988 O O . ASP B 1 373 ? -9.188 31.703 -4.012 1 97.5 373 ASP B O 1
ATOM 5992 N N . GLU B 1 374 ? -9.367 30.469 -5.824 1 97.94 374 GLU B N 1
ATOM 5993 C CA . GLU B 1 374 ? -10.828 30.469 -5.789 1 97.94 374 GLU B CA 1
ATOM 5994 C C . GLU B 1 374 ? -11.352 29.828 -4.508 1 97.94 374 GLU B C 1
ATOM 5996 O O . GLU B 1 374 ? -12.273 30.344 -3.875 1 97.94 374 GLU B O 1
ATOM 6001 N N . THR B 1 375 ? -10.789 28.703 -4.168 1 98.06 375 THR B N 1
ATOM 6002 C CA . THR B 1 375 ? -11.195 27.984 -2.965 1 98.06 375 THR B CA 1
ATOM 6003 C C . THR B 1 375 ? -10.891 28.812 -1.715 1 98.06 375 THR B C 1
ATOM 6005 O O . THR B 1 375 ? -11.734 28.906 -0.815 1 98.06 375 THR B O 1
ATOM 6008 N N . LEU B 1 376 ? -9.734 29.438 -1.641 1 98.25 376 LEU B N 1
ATOM 6009 C CA . LEU B 1 376 ? -9.344 30.234 -0.49 1 98.25 376 LEU B CA 1
ATOM 6010 C C . LEU B 1 376 ? -10.227 31.469 -0.366 1 98.25 376 LEU B C 1
ATOM 6012 O O . LEU B 1 376 ? -10.633 31.844 0.738 1 98.25 376 LEU B O 1
ATOM 6016 N N . GLU B 1 377 ? -10.531 32.062 -1.466 1 98.12 377 GLU B N 1
ATOM 6017 C CA . GLU B 1 377 ? -11.406 33.219 -1.468 1 98.12 377 GLU B CA 1
ATOM 6018 C C . GLU B 1 377 ? -12.82 32.875 -1.036 1 98.12 377 GLU B C 1
ATOM 6020 O O . GLU B 1 377 ? -13.477 33.625 -0.321 1 98.12 377 GLU B O 1
ATOM 6025 N N . ALA B 1 378 ? -13.289 31.734 -1.517 1 97.94 378 ALA B N 1
ATOM 6026 C CA . ALA B 1 378 ? -14.602 31.25 -1.104 1 97.94 378 ALA B CA 1
ATOM 6027 C C . ALA B 1 378 ? -14.656 31.031 0.406 1 97.94 378 ALA B C 1
ATOM 6029 O O . ALA B 1 378 ? -15.648 31.375 1.053 1 97.94 378 ALA B O 1
ATOM 6030 N N . ALA B 1 379 ? -13.656 30.453 0.946 1 97.88 379 ALA B N 1
ATOM 6031 C CA . ALA B 1 379 ? -13.578 30.25 2.391 1 97.88 379 ALA B CA 1
ATOM 6032 C C . ALA B 1 379 ? -13.602 31.578 3.131 1 97.88 379 ALA B C 1
ATOM 6034 O O . ALA B 1 379 ? -14.289 31.719 4.141 1 97.88 379 ALA B O 1
ATOM 6035 N N . ALA B 1 380 ? -12.82 32.531 2.627 1 96.81 380 ALA B N 1
ATOM 6036 C CA . ALA B 1 380 ? -12.766 33.844 3.232 1 96.81 380 ALA B CA 1
ATOM 6037 C C . ALA B 1 380 ? -14.141 34.5 3.246 1 96.81 380 ALA B C 1
ATOM 6039 O O . ALA B 1 380 ? -14.555 35.062 4.262 1 96.81 380 ALA B O 1
ATOM 6040 N N . TRP B 1 381 ? -14.781 34.406 2.131 1 96.12 381 TRP B N 1
ATOM 6041 C CA . TRP B 1 381 ? -16.109 35.031 2.01 1 96.12 381 TRP B CA 1
ATOM 6042 C C . TRP B 1 381 ? -17.078 34.375 2.992 1 96.12 381 TRP B C 1
ATOM 6044 O O . TRP B 1 381 ? -17.812 35.094 3.701 1 96.12 381 TRP B O 1
ATOM 6054 N N . LYS B 1 382 ? -17.109 33.156 3.062 1 95.94 382 LYS B N 1
ATOM 6055 C CA . LYS B 1 382 ? -18.031 32.406 3.922 1 95.94 382 LYS B CA 1
ATOM 6056 C C . LYS B 1 382 ? -17.75 32.688 5.395 1 95.94 382 LYS B C 1
ATOM 6058 O O . LYS B 1 382 ? -18.672 32.844 6.188 1 95.94 382 LYS B O 1
ATOM 6063 N N . MET B 1 383 ? -16.547 32.719 5.773 1 95 383 MET B N 1
ATOM 6064 C CA . MET B 1 383 ? -16.172 32.938 7.164 1 95 383 MET B CA 1
ATOM 6065 C C . MET B 1 383 ? -16.469 34.375 7.582 1 95 383 MET B C 1
ATOM 6067 O O . MET B 1 383 ? -16.938 34.625 8.703 1 95 383 MET B O 1
ATOM 6071 N N . ARG B 1 384 ? -16.219 35.25 6.73 1 91.62 384 ARG B N 1
ATOM 6072 C CA . ARG B 1 384 ? -16.531 36.656 7.016 1 91.62 384 ARG B CA 1
ATOM 6073 C C . ARG B 1 384 ? -18.031 36.844 7.207 1 91.62 384 ARG B C 1
ATOM 6075 O O . ARG B 1 384 ? -18.453 37.594 8.094 1 91.62 384 ARG B O 1
ATOM 6082 N N . THR B 1 385 ? -18.812 36.25 6.375 1 90.31 385 THR B N 1
ATOM 6083 C CA . THR B 1 385 ? -20.266 36.344 6.457 1 90.31 385 THR B CA 1
ATOM 6084 C C . THR B 1 385 ? -20.766 35.812 7.797 1 90.31 385 THR B C 1
ATOM 6086 O O . THR B 1 385 ? -21.672 36.406 8.398 1 90.31 385 THR B O 1
ATOM 6089 N N . LEU B 1 386 ? -20.25 34.719 8.18 1 88.12 386 LEU B N 1
ATOM 6090 C CA . LEU B 1 386 ? -20.625 34.156 9.477 1 88.12 386 LEU B CA 1
ATOM 6091 C C . LEU B 1 386 ? -20.266 35.125 10.602 1 88.12 386 LEU B C 1
ATOM 6093 O O . LEU B 1 386 ? -21.047 35.312 11.547 1 88.12 386 LEU B O 1
ATOM 6097 N N . ALA B 1 387 ? -19.125 35.719 10.539 1 83.38 387 ALA B N 1
ATOM 6098 C CA . ALA B 1 387 ? -18.672 36.625 11.578 1 83.38 387 ALA B CA 1
ATOM 6099 C C . ALA B 1 387 ? -19.578 37.875 11.641 1 83.38 387 ALA B C 1
ATOM 6101 O O . ALA B 1 387 ? -19.875 38.375 12.727 1 83.38 387 ALA B O 1
ATOM 6102 N N . ASP B 1 388 ? -20.031 38.344 10.5 1 79.88 388 ASP B N 1
ATOM 6103 C CA . ASP B 1 388 ? -20.891 39.5 10.422 1 79.88 388 ASP B CA 1
ATOM 6104 C C . ASP B 1 388 ? -22.281 39.219 10.984 1 79.88 388 ASP B C 1
ATOM 6106 O O . ASP B 1 388 ? -22.891 40.062 11.625 1 79.88 388 ASP B O 1
ATOM 6110 N N . ASN B 1 389 ? -22.875 38.188 10.547 1 72.38 389 ASN B N 1
ATOM 6111 C CA . ASN B 1 389 ? -24.219 37.812 10.977 1 72.38 389 ASN B CA 1
ATOM 6112 C C . ASN B 1 389 ? -24.266 37.531 12.477 1 72.38 389 ASN B C 1
ATOM 6114 O O . ASN B 1 389 ? -25.297 37.719 13.117 1 72.38 389 ASN B O 1
ATOM 6118 N N . ASN B 1 390 ? -23.484 36.781 12.711 1 61.88 390 ASN B N 1
ATOM 6119 C CA . ASN B 1 390 ? -23.5 36.406 14.117 1 61.88 390 ASN B CA 1
ATOM 6120 C C . ASN B 1 390 ? -22.734 37.406 14.977 1 61.88 390 ASN B C 1
ATOM 6122 O O . ASN B 1 390 ? -22.828 37.375 16.203 1 61.88 390 ASN B O 1
ATOM 6126 N N . GLY B 1 391 ? -22.5 38.781 14.359 1 48.88 391 GLY B N 1
ATOM 6127 C CA . GLY B 1 391 ? -21.5 39.594 15.078 1 48.88 391 GLY B CA 1
ATOM 6128 C C . GLY B 1 391 ? -20.172 38.875 15.234 1 48.88 391 GLY B C 1
ATOM 6129 O O . GLY B 1 391 ? -20.047 37.688 14.875 1 48.88 391 GLY B O 1
ATOM 6130 N N . THR B 1 392 ? -19.062 39.438 15.227 1 44.56 392 THR B N 1
ATOM 6131 C CA . THR B 1 392 ? -17.891 38.594 15.477 1 44.56 392 THR B CA 1
ATOM 6132 C C . THR B 1 392 ? -18.297 37.25 16.047 1 44.56 392 THR B C 1
ATOM 6134 O O . THR B 1 392 ? -19 37.188 17.062 1 44.56 392 THR B O 1
ATOM 6137 N N . MET B 1 393 ? -18.922 36.344 15.328 1 45.66 393 MET B N 1
ATOM 6138 C CA . MET B 1 393 ? -18.844 35.125 16.125 1 45.66 393 MET B CA 1
ATOM 6139 C C . MET B 1 393 ? -17.859 35.281 17.281 1 45.66 393 MET B C 1
ATOM 6141 O O . MET B 1 393 ? -16.656 35.062 17.109 1 45.66 393 MET B O 1
ATOM 6145 N N . LYS B 1 394 ? -17.719 36.344 17.797 1 41.81 394 LYS B N 1
ATOM 6146 C CA . LYS B 1 394 ? -17.406 36.656 19.203 1 41.81 394 LYS B CA 1
ATOM 6147 C C . LYS B 1 394 ? -17.781 35.469 20.094 1 41.81 394 LYS B C 1
ATOM 6149 O O . LYS B 1 394 ? -18.969 35.188 20.328 1 41.81 394 LYS B O 1
ATOM 6154 N N . LEU B 1 395 ? -17.312 34.344 19.703 1 42.03 395 LEU B N 1
ATOM 6155 C CA . LEU B 1 395 ? -17.141 33.156 20.562 1 42.03 395 LEU B CA 1
ATOM 6156 C C . LEU B 1 395 ? -17.375 33.531 22.031 1 42.03 395 LEU B C 1
ATOM 6158 O O . LEU B 1 395 ? -16.422 33.531 22.828 1 42.03 395 LEU B O 1
ATOM 6162 N N . ASN B 1 396 ? -17.984 34.469 22.375 1 33.16 396 ASN B N 1
ATOM 6163 C CA . ASN B 1 396 ? -18.422 34.812 23.719 1 33.16 396 ASN B CA 1
ATOM 6164 C C . ASN B 1 396 ? -19.219 33.656 24.344 1 33.16 396 ASN B C 1
ATOM 6166 O O . ASN B 1 396 ? -20 33 23.672 1 33.16 396 ASN B O 1
ATOM 6170 N N . GLY B 1 397 ? -18.531 32.906 25.078 1 31.08 397 GLY B N 1
ATOM 6171 C CA . GLY B 1 397 ? -19.047 32 26.094 1 31.08 397 GLY B CA 1
ATOM 6172 C C . GLY B 1 397 ? -20.438 32.344 26.578 1 31.08 397 GLY B C 1
ATOM 6173 O O . GLY B 1 397 ? -20.875 31.906 27.641 1 31.08 397 GLY B O 1
ATOM 6174 N N . LYS B 1 398 ? -21.453 32.719 25.859 1 28.09 398 LYS B N 1
ATOM 6175 C CA . LYS B 1 398 ? -22.609 32.594 26.75 1 28.09 398 LYS B CA 1
ATOM 6176 C C . LYS B 1 398 ? -22.938 31.141 27.031 1 28.09 398 LYS B C 1
ATOM 6178 O O . LYS B 1 398 ? -22.812 30.281 26.156 1 28.09 398 LYS B O 1
#

Nearest PDB structures (foldseek):
  2o0r-assembly1_B  TM=9.484E-01  e=4.988E-41  Mycobacterium tuberculosis H37Rv
  1u08-assembly1_A  TM=9.450E-01  e=1.223E-40  Escherichia coli
  1u08-assembly1_B  TM=9.431E-01  e=5.871E-40  Escherichia coli
  1gd9-assembly1_B  TM=9.204E-01  e=7.691E-38  Pyrococcus horikoshii
  1dju-assembly1_A  TM=9.014E-01  e=1.066E-35  Pyrococcus horikoshii OT3

Foldseek 3Di:
DVVPDDPLVVPDDDDLQNVLVVLLVVQVFQEQADAFEPDDFDPLLVVLLVVCVVVVLFDFDDDLLLLVLVQVVCCVPQVDHADSVFFKAKFQFLLLLLLLLLLLFDAAAAEEEEEPLADQSNCSSNVVNNYHYDYQYQDPDARHDDLVSVLVSDDLRHAEYEEEAVGPPALDGHDPVRLVSVLVSCVVSVHAYEYECQFQLFFADPDHHHDSCSDPPHQQRYWYKYAPCNLRRPVPQRIIMIGHPRVSNVSSNVSRCVPPNHRRRSSSSSSSVSSPDDPVSSVVSNVVLNVLQVLVVVLCVVLPWDQPYRRRGRFKHKTFADPQQPDFQSRVQSCCCVQLSHHWGFQLSSGDDCPPVNVRSGGIIMTGRSYDPVSSVSSSVSSVVSCVVVPSVSSRPD/DVVPDDPLVVPDDDDLQNVLVVLLVVLVFQEQADFFEPDDFDPLLVVLLVVCVVVVLFDFDDDLLLLVLVQVVCCVPQVDHADSVFFKAKFQFLLLLLLLLLLLFDAAAAEEEEEPLADQSNCSSNVVNNYHYFYQYQDPDARHDDLVSVLVSDDLRHAEYEEEAVGPPALDGHDPVRLVSVLVSCVVSVHAYEYECQFQLFFADPDHHHDSCSDPPHQQRYWYKYAPCNLRSNVPQRIIMIGHPRVSNVSSNVSRCVPPNHRRRSSSSSSSVSSPDDPVSSVVSNVVLNVLQVLVVVLCVVLPWDQPYRRRGRFKHKTFADPQQPDFQSRVQSCCCVQLSHHWGQQLSSGDDCPPVNVRSGGIIMTGRSYDPVSSVSSSVSSVVSCVVVPSVSSRPD

pLDDT: mean 93.57, std 11.08, range [27.72, 98.94]

InterPro domains:
  IPR004838 Aminotransferases, class-I, pyridoxal-phosphate-binding site [PS00105] (227-240)
  IPR004839 Aminotransferase, class I/classII, large domain [PF00155] (30-379)
  IPR015421 Pyridoxal phosphate-dependent transferase, major domain [G3DSA:3.40.640.10] (42-278)
  IPR015422 Pyridoxal phosphate-dependent transferase, small domain [G3DSA:3.90.1150.10] (19-380)
  IPR015424 Pyridoxal phosphate-dependent transferase [SSF53383] (8-386)
  IPR051326 Kynurenine--oxoglutarate transaminase [PTHR43807] (3-389)

Secondary structure (DSSP, 8-state):
-GGGS-HHHHH-PPPHHHHHHHHHHHTT-EE-SSSS-SSPPPHHHHHHHHHHHHTT--SS---HHHHHHHHHHHHHHH-----TTTSEEEESHHHHHHHHHHHHH--TT-EEEEEES--THHHHHHHHTT-EEEEEEEETTTTEE-HHHHHHT--TTEEEEEEESS-TTT-----HHHHHHHHHHHHHHT-EEEEE-TTTT-B-TT-----GGGSTTTGGGEEEEEESTTTTT-GGG--EEEE--HHHHHHHHHHHHHHTSSS-HHHHHHHHHHHT--HHHHHHHHHHHHHHHHHHHHHHHHHT-B--S---BTTEEEEEPPTT----HHHHHHHIIIII-EE-EEGGGG-----TTGGGTTSEEEEE--S-HHHHHHHHHHHHHHHHHSSS------/-GGGS-HHHHH-PPPHHHHHHHHHHHHT-EE-SSSS-SSPPPHHHHHHHHHHHHTT--SS---HHHHHHHHHHHHHHH-----TTTSEEEESHHHHHHHHHHHHH--TT-EEEEEES--THHHHHHHHTT-EEEEEE-BTTTTB--HHHHHHT--TTEEEEEEESS-TTT-----HHHHHHHHHHHHHHT-EEEEE-TTTT-B-TT-----GGGSTTTGGGEEEEEESTTTTT-GGG--EEEE--HHHHHHHHHHHHHHTSSS-HHHHHHHHHHHT--HHHHHHHHHHHHHHHHHHHHHHHHHT-B--S---BTTEEEEEPPTTB---HHHHHHHIIIII-EE-EEGGGG-----TTGGGTTSEEEEE--S-HHHHHHHHHHHHHHHHHSSS---B--

Organism: Brachypodium distachyon (NCBI:txid15368)

Sequence (796 aa):
MEGKLSEASRRAVPSPIQQLSHLAQSVGAVNLAEGFPDFPAPAHVKAAAAAAIASDLNQYRHVQGICDVLSETMKREHGLYVDPLTDFAICCGQSEAFAAAVFAIIDPGDEVLLFDPAYETYHTCIELARGIPVYVPLDPPSWTLNGDKFLKSFTSRTKAVILNSPHNPTGKVFSKEELLIISEACQEKDCFAITDEVYEYITYDENKHTSLASLPGMQERTIITSSLSKTYSVTGWRVGWACAAANIAAAIRNIHVKLTDSAPAPFQEAAVIALTSTSDYYKSLKKDYAVKRDFILQLLTDYGFHISFRPQGSVFVFAELPRSWQISDIDFVTNLIQNAGVAAVPGRGFFHTDSDDQSYNHRYVRFAFCKSDETLEAAAWKMRTLADNNGTMKLNGKMEGKLSEASRRAVPSPIQQLSHLAQSVGAVNLAEGFPDFPAPAHVKAAAAAAIASDLNQYRHVQGICDVLSETMKREHGLYVDPLTDFAICCGQSEAFAAAVFAIIDPGDEVLLFDPAYETYHTCIELARGIPVYVPLDPPSWTLNGDKFLKSFTSRTKAVILNSPHNPTGKVFSKEELLIISEACQEKDCFAITDEVYEYITYDENKHTSLASLPGMQERTIITSSLSKTYSVTGWRVGWACAAANIAAAIRNIHVKLTDSAPAPFQEAAVIALTSTSDYYKSLKKDYAVKRDFILQLLTDYGFHISFRPQGSVFVFAELPRSWQISDIDFVTNLIQNAGVAAVPGRGFFHTDSDDQSYNHRYVRFAFCKSDETLEAAAWKMRTLADNNGTMKLNGK

Solvent-accessible surface area (backbone atoms only — not comparable to full-atom values): 39426 Å² total; per-residue (Å²): 103,77,89,51,45,6,69,70,36,67,66,58,60,87,44,73,64,57,56,49,52,52,52,24,58,76,64,65,27,44,77,21,43,56,89,63,54,75,53,76,43,57,66,71,38,49,50,39,26,38,50,28,44,72,70,50,41,28,37,73,48,82,63,63,59,43,34,48,52,49,29,54,47,36,32,73,76,51,68,34,89,59,53,48,90,44,15,53,24,72,20,34,12,33,49,24,22,47,37,23,45,42,50,21,40,41,36,73,67,26,26,33,37,35,50,32,58,29,59,61,51,60,58,55,44,37,46,64,34,40,25,40,79,40,78,37,68,35,41,75,71,75,52,41,81,45,65,66,64,51,62,67,69,60,57,97,47,42,46,31,36,51,44,56,38,24,17,56,54,52,1,45,55,70,46,70,71,55,48,48,54,53,51,51,49,31,61,74,64,69,27,35,35,41,34,41,35,46,27,49,70,32,36,33,89,90,50,66,71,72,65,68,41,52,42,90,86,25,44,70,37,24,35,43,22,25,42,50,25,68,80,51,43,30,51,7,47,24,45,16,24,28,37,26,40,46,70,58,11,48,32,23,36,54,42,38,39,48,37,40,57,45,20,28,18,22,48,44,59,14,42,39,58,50,76,64,56,54,71,66,53,50,54,48,50,24,51,54,50,45,52,35,49,54,50,53,53,50,48,39,44,72,70,57,42,46,79,77,46,78,48,32,13,41,52,30,41,49,36,39,58,40,79,65,31,74,61,43,21,60,56,48,36,51,47,34,27,74,70,34,29,34,28,47,35,43,30,44,71,30,46,81,74,83,48,90,82,45,72,55,48,38,29,22,36,31,39,26,46,49,51,34,70,68,56,52,49,51,44,46,53,31,49,50,51,40,25,61,73,63,39,59,61,58,42,63,62,120,103,78,90,52,46,7,68,70,34,66,65,60,58,88,45,74,63,56,55,51,53,51,53,23,59,75,67,65,27,43,77,21,43,58,90,60,55,75,56,75,43,56,66,71,38,49,50,38,26,38,50,27,44,74,71,49,42,27,35,74,48,82,61,61,59,43,33,47,53,48,30,53,46,37,34,72,75,52,68,35,89,60,54,48,88,43,16,53,24,72,20,36,13,32,49,25,22,48,38,22,44,43,48,22,40,40,35,74,67,28,26,33,38,34,50,34,58,29,60,59,49,60,58,55,43,37,46,64,35,40,25,38,78,42,77,36,68,36,42,78,72,74,53,43,80,46,66,67,62,50,63,67,69,60,58,96,45,40,47,33,37,52,45,57,38,22,17,56,55,53,1,42,55,72,46,71,69,56,49,48,54,52,51,50,49,31,60,76,64,67,27,35,35,41,34,41,35,46,28,49,72,34,37,31,90,90,49,66,69,74,64,68,43,52,41,91,86,25,44,69,38,25,37,43,22,26,42,48,24,69,79,51,42,30,51,7,47,24,45,14,25,27,35,25,39,48,71,59,12,48,33,24,36,56,42,38,39,47,37,39,56,47,20,28,18,22,49,45,59,12,42,40,58,51,75,64,56,55,70,67,54,52,53,50,50,24,51,55,51,46,52,35,49,53,49,53,51,50,48,39,44,72,71,58,40,46,80,80,46,78,49,33,13,42,51,32,42,50,36,38,56,41,80,70,30,70,62,43,20,61,56,48,36,51,46,35,26,74,69,34,30,32,28,47,35,42,30,44,71,30,46,80,74,83,48,89,83,45,74,57,47,39,30,23,35,31,37,28,46,49,52,36,70,67,57,53,49,51,43,47,52,31,49,51,51,41,25,60,72,63,38,60,59,60,43,60,56,119

Radius of gyration: 27.25 Å; Cα contacts (8 Å, |Δi|>4): 1734; chains: 2; bounding box: 54×80×63 Å